Protein AF-0000000084537407 (afdb_homodimer)

Organism: NCBI:txid1434108

Foldseek 3Di:
DFLLLQLLVLCVLLVAAEEEEAEDDFCVLNVVSCVPHNRHYQYFPFQCLRLLLQLLVQLVPLFAREYEYEAQPRLVRNQLSQLLSAQLLGQYEYEYEDEDPVCVVVDCVSDDPSQVVCDVRWPHGDEDPASLCSQVVVQVSRCQCNPFRHHYYYYYYYSVSRRDDDPHHHDHHDDDAKDFWDLVLLLVVLVVVQPWQAEEEEEELQLLDDLSLVLVLVLCVFAVHAYEYQLNRAASHFPPRLRYLAYDADQFFDLCLLSLQPTQEYEYERDDCLRPNLCSRQVVVRHAYEYEGQDDDDDDPRDDHPGYTHIDRSNSSNSSSVNHHGHDHDVSSSVSSVVLVCVLPDDADQDVLGALSLVLVLVLVQFDQQAAEFEAAAPSSVVCSRRRGHNHRRRYHARSRSRDAQSQVSSQQSVCVVPVPGAYEREHEQVSCVVRVSCLLSCQVVLRAHEYEYAYPQWRVRVQLVCVVVVHDDPDTGHDGDQVQVVQVVSVEGEEEDDSPDDVSVVVNVSVVVSHHYYYYRYYDHVCVCVVVPPVSVPDDSDD/DFLLLQLLVLCVLLVAAEEEEAEDDFCVLNVVSCVPHNRHYQYFPFQCLRLLLQLLVQLVPLFAREYEYEAQPRLVRNQLSQLLSAQLLGQYEYEYEDEDPVCVVVDCVSDDPSQVVCDVRWPHGDEDPASLCSQVVVQVSRCQCNPDRHHYYYYYYYSVSRRDDDPHHHDHHDDDDKDFWDLVLLLVVLVVVQPWQAEEEEEELQQLDDLSLVLVLVLCVFAVHAYEYQLNRAASHFPPRLRYLAYDADLFFDLCLLSLQPTQEYEYERDDCLRPNLCSRQVVVRHAYEYEHQDDDDDDPRDDHPGYTHIDRSNSSNSSSVNHHGHDHDVSSSVSSVVLCCVLPDDADQDVLGALSLVLVLVLVQFDQQAAEFEAAAPSSVVCSRRRGHNHRRRYHARSRSRDQQSQVSSQQSVCVVPVPGAYEREHEQVSCVVRVSCLLSCQVVLRAHEYEYAYPQWRVRVQLVCVVVVHDDPDTGHDGDQVQVVQVVSVEGEEEDDSPDDPSVVVNVSVVVSHHYYYYRYYDHVCVCVVVPPVSVPDDSPD

pLDDT: mean 93.14, std 7.78, range [38.03, 98.94]

Radius of gyration: 30.52 Å; Cα contacts (8 Å, |Δi|>4): 2651; chains: 2; bounding box: 68×96×78 Å

Solvent-accessible surface area (backbone atoms only — not comparable to full-atom values): 53302 Å² total; per-residue (Å²): 86,45,23,18,46,50,46,49,51,29,41,49,59,71,62,47,54,53,36,22,16,37,81,32,77,35,30,45,54,43,48,57,35,43,69,80,41,88,43,42,75,46,63,42,65,41,33,36,47,12,21,27,23,14,20,39,42,3,59,74,68,64,42,62,14,28,19,34,24,11,36,36,44,37,41,39,36,25,43,44,20,39,36,36,15,28,60,67,41,10,8,21,39,37,36,24,17,23,70,34,74,81,40,58,77,64,35,52,48,30,64,57,55,57,48,62,30,40,38,68,42,29,81,42,44,46,70,55,88,48,53,66,45,44,40,58,54,50,53,50,42,54,52,52,13,52,41,73,72,20,14,16,25,39,40,32,46,21,35,58,41,29,67,30,74,31,87,61,65,74,59,79,75,74,88,81,79,76,50,71,41,53,67,67,42,39,51,51,48,28,51,52,57,72,68,38,84,32,51,34,32,39,34,15,47,70,35,43,37,71,66,33,20,57,31,48,49,51,33,30,70,50,35,43,41,35,34,32,17,31,54,51,9,38,9,26,56,31,47,84,41,91,43,39,48,49,41,44,67,60,93,57,69,51,74,54,46,51,33,54,66,63,30,46,25,38,36,32,31,20,65,51,49,32,58,54,41,40,54,79,75,24,68,81,68,69,56,43,29,36,37,36,18,64,48,82,79,75,85,41,97,44,43,69,55,79,39,65,37,44,15,32,54,37,58,41,41,46,54,32,45,72,60,46,90,62,64,48,84,49,66,64,51,54,52,36,32,55,54,48,50,54,61,55,68,46,84,53,69,89,51,72,50,33,32,65,64,40,52,39,53,30,50,54,73,64,46,58,63,77,24,31,39,20,37,20,36,48,57,65,43,56,51,38,49,64,49,46,83,36,55,28,50,73,21,50,44,50,56,56,21,39,48,42,60,28,41,10,59,36,28,23,48,39,51,30,65,78,37,72,88,45,59,36,39,14,38,21,30,50,59,20,40,51,56,46,49,54,42,55,44,41,29,55,74,68,67,43,52,38,36,35,40,30,44,34,66,56,38,49,59,47,46,52,52,51,36,48,73,70,71,45,76,93,70,82,45,72,52,79,72,51,42,55,33,48,36,26,41,18,55,72,29,45,41,38,70,63,52,80,88,57,53,66,38,59,51,50,52,53,46,61,70,63,64,36,38,28,34,36,39,33,53,44,38,66,76,56,49,56,51,46,70,52,48,51,38,65,65,63,70,76,84,124,85,46,23,19,47,50,48,48,52,31,41,49,59,71,62,48,55,55,37,23,16,35,82,32,77,34,32,45,54,44,48,57,35,42,69,79,42,88,44,42,76,46,63,41,65,41,33,37,48,12,21,27,22,13,20,41,42,3,59,76,68,64,43,62,13,29,19,37,23,10,35,38,44,37,41,38,37,25,44,42,20,39,36,35,16,28,60,66,41,10,9,19,38,39,36,25,18,24,68,34,72,83,40,58,78,64,35,51,46,29,63,57,56,57,49,63,30,38,38,69,44,29,81,42,44,44,71,56,86,47,55,65,44,43,38,58,52,51,53,50,41,54,51,52,12,52,38,74,74,21,13,16,24,40,40,33,45,22,34,58,40,29,66,31,76,31,87,60,64,74,59,79,76,74,89,80,78,76,49,71,42,53,67,66,42,40,52,50,48,27,53,51,56,71,68,38,83,33,50,35,32,39,34,15,48,70,35,42,37,71,66,31,20,57,33,48,50,51,31,31,70,52,35,44,43,35,33,31,16,31,53,51,9,38,10,25,58,30,46,84,43,90,44,40,48,49,41,45,66,62,98,54,67,50,74,53,45,53,33,54,66,64,30,46,25,38,38,32,30,20,67,50,50,34,57,52,40,41,54,80,73,23,69,79,67,69,55,46,31,37,36,35,18,68,48,82,81,74,86,42,97,44,44,68,55,78,41,65,36,46,16,31,55,36,59,41,42,46,54,33,43,72,60,46,87,61,63,47,85,48,65,66,51,55,52,36,31,54,54,46,49,53,62,55,68,47,83,52,70,90,51,72,51,33,32,64,63,39,51,40,50,30,51,54,72,66,47,58,62,75,22,31,40,20,37,20,35,49,57,64,44,55,51,40,47,64,50,45,82,34,55,28,50,74,20,52,44,50,56,55,21,40,47,42,61,28,41,9,58,36,28,23,50,39,51,31,64,78,37,72,88,43,60,35,39,14,37,22,30,51,60,20,41,51,55,47,49,55,43,56,44,42,31,56,72,68,70,42,52,39,36,34,40,29,44,34,65,55,37,48,58,46,46,52,52,52,36,50,75,69,69,45,76,94,67,84,44,71,52,80,72,51,42,55,32,49,37,28,41,18,54,74,30,44,40,38,69,65,51,79,87,56,54,68,38,59,52,50,52,53,48,61,71,65,65,37,39,27,34,33,39,32,53,43,36,66,75,56,47,57,50,46,69,53,48,50,37,66,65,62,71,76,85,123

Secondary structure (DSSP, 8-state):
-BHHHHHHHHHHHTT--EEEEE--GGGHHHHHHHHTSSSEEEE-SSHHHHHHHHHHHHHHHSSPEEEEE-STHHHHHTHHHHHHHHHHT--EEEEEEE--TTTTTT--TT---HHHHHGGGSSEEEE---GGGHHHHHHHHHHHHHSSS--EEEEEEEHHHHHSB----PPPPPP-PPPPPPHHHHHHHHHHHHH-SSEEEEE-GGG-SHHHHHHHHHHHHHH--EEEE-STTTTSS-TTSTTEEEE---SS--THHHHHHH-SEEEEES--TTTS-GGGT-TTS--EEEEEESSPPPPBTTB--SEEEES-HHHHHHHHHHH-------HHHHHHHHHHHHHHTSPPPP-SSPPHHHHHHHHHHHS-TT-EEEE-SSHHHHHHHHH----STTSEE---SS--TT-HHHHHHHHHHH-TTS-EEEEEEHHHHHHTTTHHHHHHHTT---EEEEEE-SB-HHHHHHHHHTT----S-B-----HHHHHHHTT-EEEE--TT--HHHHHHHHHHTTS-EEEEEE--THHHIIIIIIIGGG-----/-BHHHHHHHHHHHTT--EEEEE--GGGHHHHHHHHTSSSEEEE-SSHHHHHHHHHHHHHHHSSPEEEEE-STHHHHHTHHHHHHHHHHT--EEEEEEE--TTTTTT--TT---HHHHHGGGSSEEEE---GGGHHHHHHHHHHHHHSSS--EEEEEEEHHHHHSB----PPPPPP-PPPPPPHHHHHHHHHHHHH-SSEEEEE-GGG-SHHHHHHHHHHHHHH--EEEE-STTTTSS-TTSTTEEEE---SS--TTHHHHHH-SEEEEES--TTTS-GGGT-TTS--EEEEEESSPPPPBTTB--SEEEES-HHHHHHHHHHH--S----HHHHHHHHHHHHHHTSPPPP-SSPPHHHHHHHHHHHS-TT-EEEE-SSHHHHHHHHH----STTSEE--SSS--TT-HHHHHHHHHHH-TTS-EEEEEEHHHHHHTTTHHHHHHHTT---EEEEEE-SB-HHHHHHHHHTTPPP-S-B-----HHHHHHHTT-EEEE--TT--HHHHHHHHHHTTS-EEEEEE--THHHIIIIIIIGGG-----

Structure (mmCIF, N/CA/C/O backbone):
data_AF-0000000084537407-model_v1
#
loop_
_entity.id
_entity.type
_entity.pdbx_description
1 polymer 'Acetolactate synthase'
#
loop_
_atom_site.group_PDB
_atom_site.id
_atom_site.type_symbol
_atom_site.label_atom_id
_atom_site.label_alt_id
_atom_site.label_comp_id
_atom_site.label_asym_id
_atom_site.label_entity_id
_atom_site.label_seq_id
_atom_site.pdbx_PDB_ins_code
_atom_site.Cartn_x
_atom_site.Cartn_y
_atom_site.Cartn_z
_atom_site.occupancy
_atom_site.B_iso_or_equiv
_atom_site.auth_seq_id
_atom_site.auth_comp_id
_atom_site.auth_asym_id
_atom_site.auth_atom_id
_atom_site.pdbx_PDB_model_num
ATOM 1 N N . MET A 1 1 ? 32.625 5.219 -15.898 1 92.88 1 MET A N 1
ATOM 2 C CA . MET A 1 1 ? 32.031 4.945 -14.594 1 92.88 1 MET A CA 1
ATOM 3 C C . MET A 1 1 ? 30.688 4.238 -14.742 1 92.88 1 MET A C 1
ATOM 5 O O . MET A 1 1 ? 30 4.414 -15.75 1 92.88 1 MET A O 1
ATOM 9 N N . LYS A 1 2 ? 30.438 3.348 -13.867 1 95.44 2 LYS A N 1
ATOM 10 C CA . LYS A 1 2 ? 29.141 2.67 -13.891 1 95.44 2 LYS A CA 1
ATOM 11 C C . LYS A 1 2 ? 28 3.658 -13.672 1 95.44 2 LYS A C 1
ATOM 13 O O . LYS A 1 2 ? 28.094 4.559 -12.844 1 95.44 2 LYS A O 1
ATOM 18 N N . ALA A 1 3 ? 26.859 3.508 -14.445 1 97.38 3 ALA A N 1
ATOM 19 C CA . ALA A 1 3 ? 25.734 4.438 -14.422 1 97.38 3 ALA A CA 1
ATOM 20 C C . ALA A 1 3 ? 25.156 4.555 -13.016 1 97.38 3 ALA A C 1
ATOM 22 O O . ALA A 1 3 ? 24.781 5.645 -12.57 1 97.38 3 ALA A O 1
ATOM 23 N N . SER A 1 4 ? 25.016 3.471 -12.359 1 97.75 4 SER A N 1
ATOM 24 C CA . SER A 1 4 ? 24.469 3.512 -11.008 1 97.75 4 SER A CA 1
ATOM 25 C C . SER A 1 4 ? 25.391 4.262 -10.062 1 97.75 4 SER A C 1
ATOM 27 O O . SER A 1 4 ? 24.938 4.922 -9.125 1 97.75 4 SER A O 1
ATOM 29 N N . ASP A 1 5 ? 26.719 4.125 -10.211 1 98 5 ASP A N 1
ATOM 30 C CA . ASP A 1 5 ? 27.656 4.914 -9.438 1 98 5 ASP A CA 1
ATOM 31 C C . ASP A 1 5 ? 27.469 6.41 -9.672 1 98 5 ASP A C 1
ATOM 33 O O . ASP A 1 5 ? 27.516 7.207 -8.734 1 98 5 ASP A O 1
ATOM 37 N N . LEU A 1 6 ? 27.328 6.746 -10.953 1 97.94 6 LEU A N 1
ATOM 38 C CA . LEU A 1 6 ? 27.047 8.133 -11.305 1 97.94 6 LEU A CA 1
ATOM 39 C C . LEU A 1 6 ? 25.766 8.617 -10.648 1 97.94 6 LEU A C 1
ATOM 41 O O . LEU A 1 6 ? 25.688 9.75 -10.156 1 97.94 6 LEU A O 1
ATOM 45 N N . PHE A 1 7 ? 24.719 7.789 -10.695 1 98.5 7 PHE A N 1
ATOM 46 C CA . PHE A 1 7 ? 23.422 8.086 -10.078 1 98.5 7 PHE A CA 1
ATOM 47 C C . PHE A 1 7 ? 23.594 8.445 -8.609 1 98.5 7 PHE A C 1
ATOM 49 O O . PHE A 1 7 ? 23.109 9.484 -8.156 1 98.5 7 PHE A O 1
ATOM 56 N N . VAL A 1 8 ? 24.312 7.645 -7.859 1 98.44 8 VAL A N 1
ATOM 57 C CA . VAL A 1 8 ? 24.516 7.828 -6.426 1 98.44 8 VAL A CA 1
ATOM 58 C C . VAL A 1 8 ? 25.391 9.055 -6.18 1 98.44 8 VAL A C 1
ATOM 60 O O . VAL A 1 8 ? 25.141 9.828 -5.258 1 98.44 8 VAL A O 1
ATOM 63 N N . ALA A 1 9 ? 26.406 9.18 -6.996 1 98 9 ALA A N 1
ATOM 64 C CA . ALA A 1 9 ? 27.281 10.352 -6.871 1 98 9 ALA A CA 1
ATOM 65 C C . ALA A 1 9 ? 26.484 11.641 -7.047 1 98 9 ALA A C 1
ATOM 67 O O . ALA A 1 9 ? 26.734 12.633 -6.355 1 98 9 ALA A O 1
ATOM 68 N N . GLN A 1 10 ? 25.562 11.641 -8.008 1 97.81 10 GLN A N 1
ATOM 69 C CA . GLN A 1 10 ? 24.734 12.82 -8.219 1 97.81 10 GLN A CA 1
ATOM 70 C C . GLN A 1 10 ? 23.812 13.055 -7.023 1 97.81 10 GLN A C 1
ATOM 72 O O . GLN A 1 10 ? 23.547 14.203 -6.66 1 97.81 10 GLN A O 1
ATOM 77 N N . LEU A 1 11 ? 23.234 11.984 -6.449 1 98.38 11 LEU A N 1
ATOM 78 C CA . LEU A 1 11 ? 22.422 12.125 -5.242 1 98.38 11 LEU A CA 1
ATOM 79 C C . LEU A 1 11 ? 23.25 12.742 -4.113 1 98.38 11 LEU A C 1
ATOM 81 O O . LEU A 1 11 ? 22.75 13.578 -3.359 1 98.38 11 LEU A O 1
ATOM 85 N N . GLU A 1 12 ? 24.5 12.289 -3.973 1 97.94 12 GLU A N 1
ATOM 86 C CA . GLU A 1 12 ? 25.391 12.867 -2.975 1 97.94 12 GLU A CA 1
ATOM 87 C C . GLU A 1 12 ? 25.578 14.367 -3.191 1 97.94 12 GLU A C 1
ATOM 89 O O . GLU A 1 12 ? 25.562 15.141 -2.234 1 97.94 12 GLU A O 1
ATOM 94 N N . GLU A 1 13 ? 25.781 14.68 -4.449 1 96.19 13 GLU A N 1
ATOM 95 C CA . GLU A 1 13 ? 25.953 16.078 -4.797 1 96.19 13 GLU A CA 1
ATOM 96 C C . GLU A 1 13 ? 24.719 16.891 -4.402 1 96.19 13 GLU A C 1
ATOM 98 O O . GLU A 1 13 ? 24.844 18.047 -3.99 1 96.19 13 GLU A O 1
ATOM 103 N N . GLU A 1 14 ? 23.562 16.281 -4.508 1 96.25 14 GLU A N 1
ATOM 104 C CA . GLU A 1 14 ? 22.312 16.953 -4.156 1 96.25 14 GLU A CA 1
ATOM 105 C C . GLU A 1 14 ? 22.141 17.047 -2.645 1 96.25 14 GLU A C 1
ATOM 107 O O . GLU A 1 14 ? 21.219 17.703 -2.158 1 96.25 14 GLU A O 1
ATOM 112 N N . GLY A 1 15 ? 22.984 16.406 -1.865 1 96.06 15 GLY A N 1
ATOM 113 C CA . GLY A 1 15 ? 22.969 16.5 -0.415 1 96.06 15 GLY A CA 1
ATOM 114 C C . GLY A 1 15 ? 22.109 15.438 0.246 1 96.06 15 GLY A C 1
ATOM 115 O O . GLY A 1 15 ? 21.688 15.602 1.391 1 96.06 15 GLY A O 1
ATOM 116 N N . VAL A 1 16 ? 21.859 14.336 -0.453 1 98.12 16 VAL A N 1
ATOM 117 C CA . VAL A 1 16 ? 21.031 13.266 0.1 1 98.12 16 VAL A CA 1
ATOM 118 C C . VAL A 1 16 ? 21.781 12.578 1.242 1 98.12 16 VAL A C 1
ATOM 120 O O . VAL A 1 16 ? 22.922 12.148 1.076 1 98.12 16 VAL A O 1
ATOM 123 N N . GLU A 1 17 ? 21.125 12.5 2.373 1 98 17 GLU A N 1
ATOM 124 C CA . GLU A 1 17 ? 21.719 11.875 3.555 1 98 17 GLU A CA 1
ATOM 125 C C . GLU A 1 17 ? 21.172 10.477 3.783 1 98 17 GLU A C 1
ATOM 127 O O . GLU A 1 17 ? 21.891 9.57 4.188 1 98 17 GLU A O 1
ATOM 132 N N . TYR A 1 18 ? 19.922 10.344 3.555 1 98.38 18 TYR A N 1
ATOM 133 C CA . TYR A 1 18 ? 19.219 9.086 3.793 1 98.38 18 TYR A CA 1
ATOM 134 C C . TYR A 1 18 ? 18.453 8.641 2.553 1 98.38 18 TYR A C 1
ATOM 136 O O . TYR A 1 18 ? 17.922 9.477 1.811 1 98.38 18 TYR A O 1
ATOM 144 N N . ILE A 1 19 ? 18.422 7.441 2.318 1 98.5 19 ILE A N 1
ATOM 145 C CA . ILE A 1 19 ? 17.484 6.816 1.393 1 98.5 19 ILE A CA 1
ATOM 146 C C . ILE A 1 19 ? 16.672 5.746 2.121 1 98.5 19 ILE A C 1
ATOM 148 O O . ILE A 1 19 ? 17.234 4.895 2.814 1 98.5 19 ILE A O 1
ATOM 152 N N . PHE A 1 20 ? 15.352 5.875 2.041 1 98.69 20 PHE A N 1
ATOM 153 C CA . PHE A 1 20 ? 14.445 4.922 2.676 1 98.69 20 PHE A CA 1
ATOM 154 C C . PHE A 1 20 ? 13.883 3.945 1.65 1 98.69 20 PHE A C 1
ATOM 156 O O . PHE A 1 20 ? 13.461 4.352 0.568 1 98.69 20 PHE A O 1
ATOM 163 N N . GLY A 1 21 ? 13.891 2.684 1.916 1 97.19 21 GLY A N 1
ATOM 164 C CA . GLY A 1 21 ? 13.242 1.814 0.948 1 97.19 21 GLY A CA 1
ATOM 165 C C . GLY A 1 21 ? 13.531 0.344 1.174 1 97.19 21 GLY A C 1
ATOM 166 O O . GLY A 1 21 ? 14.016 -0.042 2.242 1 97.19 21 GLY A O 1
ATOM 167 N N . LEU A 1 22 ? 13.078 -0.469 0.264 1 94.75 22 LEU A N 1
ATOM 168 C CA . LEU A 1 22 ? 13.273 -1.914 0.219 1 94.75 22 LEU A CA 1
ATOM 169 C C . LEU A 1 22 ? 13.922 -2.334 -1.098 1 94.75 22 LEU A C 1
ATOM 171 O O . LEU A 1 22 ? 13.352 -2.117 -2.17 1 94.75 22 LEU A O 1
ATOM 175 N N . PRO A 1 23 ? 15.117 -2.922 -1.009 1 93.5 23 PRO A N 1
ATOM 176 C CA . PRO A 1 23 ? 15.789 -3.344 -2.238 1 93.5 23 PRO A CA 1
ATOM 177 C C . PRO A 1 23 ? 15.133 -4.555 -2.889 1 93.5 23 PRO A C 1
ATOM 179 O O . PRO A 1 23 ? 14.469 -5.344 -2.209 1 93.5 23 PRO A O 1
ATOM 182 N N . GLY A 1 24 ? 15.219 -4.672 -4.121 1 91.94 24 GLY A N 1
ATOM 183 C CA . GLY A 1 24 ? 14.797 -5.82 -4.91 1 91.94 24 GLY A CA 1
ATOM 184 C C . GLY A 1 24 ? 15.75 -6.152 -6.039 1 91.94 24 GLY A C 1
ATOM 185 O O . GLY A 1 24 ? 16.812 -5.543 -6.156 1 91.94 24 GLY A O 1
ATOM 186 N N . GLU A 1 25 ? 15.398 -7.047 -6.875 1 87.12 25 GLU A N 1
ATOM 187 C CA . GLU A 1 25 ? 16.281 -7.594 -7.906 1 87.12 25 GLU A CA 1
ATOM 188 C C . GLU A 1 25 ? 16.672 -6.523 -8.914 1 87.12 25 GLU A C 1
ATOM 190 O O . GLU A 1 25 ? 17.828 -6.465 -9.344 1 87.12 25 GLU A O 1
ATOM 195 N N . GLU A 1 26 ? 15.82 -5.691 -9.203 1 89.19 26 GLU A N 1
ATOM 196 C CA . GLU A 1 26 ? 16.047 -4.785 -10.328 1 89.19 26 GLU A CA 1
ATOM 197 C C . GLU A 1 26 ? 16.766 -3.516 -9.883 1 89.19 26 GLU A C 1
ATOM 199 O O . GLU A 1 26 ? 17.016 -2.619 -10.688 1 89.19 26 GLU A O 1
ATOM 204 N N . ASN A 1 27 ? 17.094 -3.424 -8.656 1 93.38 27 ASN A N 1
ATOM 205 C CA . ASN A 1 27 ? 17.844 -2.248 -8.227 1 93.38 27 ASN A CA 1
ATOM 206 C C . ASN A 1 27 ? 19.141 -2.637 -7.52 1 93.38 27 ASN A C 1
ATOM 208 O O . ASN A 1 27 ? 19.656 -1.876 -6.699 1 93.38 27 ASN A O 1
ATOM 212 N N . LEU A 1 28 ? 19.656 -3.785 -7.812 1 94.12 28 LEU A N 1
ATOM 213 C CA . LEU A 1 28 ? 20.844 -4.301 -7.133 1 94.12 28 LEU A CA 1
ATOM 214 C C . LEU A 1 28 ? 22.078 -3.48 -7.488 1 94.12 28 LEU A C 1
ATOM 216 O O . LEU A 1 28 ? 22.969 -3.287 -6.652 1 94.12 28 LEU A O 1
ATOM 220 N N . ASP A 1 29 ? 22.203 -3.053 -8.773 1 95.06 29 ASP A N 1
ATOM 221 C CA . ASP A 1 29 ? 23.312 -2.193 -9.141 1 95.06 29 ASP A CA 1
ATOM 222 C C . ASP A 1 29 ? 23.312 -0.902 -8.328 1 95.06 29 ASP A C 1
ATOM 224 O O . ASP A 1 29 ? 24.359 -0.437 -7.883 1 95.06 29 ASP A O 1
ATOM 228 N N . LEU A 1 30 ? 22.109 -0.362 -8.234 1 96 30 LEU A N 1
ATOM 229 C CA . LEU A 1 30 ? 21.984 0.843 -7.422 1 96 30 LEU A CA 1
ATOM 230 C C . LEU A 1 30 ? 22.359 0.562 -5.969 1 96 30 LEU A C 1
ATOM 232 O O . LEU A 1 30 ? 23.031 1.368 -5.324 1 96 30 LEU A O 1
ATOM 236 N N . LEU A 1 31 ? 21.922 -0.555 -5.461 1 95.5 31 LEU A N 1
ATOM 237 C CA . LEU A 1 31 ? 22.219 -0.958 -4.09 1 95.5 31 LEU A CA 1
ATOM 238 C C . LEU A 1 31 ? 23.719 -1.104 -3.883 1 95.5 31 LEU A C 1
ATOM 240 O O . LEU A 1 31 ? 24.25 -0.681 -2.854 1 95.5 31 LEU A O 1
ATOM 244 N N . GLU A 1 32 ? 24.359 -1.723 -4.809 1 95.81 32 GLU A N 1
ATOM 245 C CA . GLU A 1 32 ? 25.812 -1.883 -4.734 1 95.81 32 GLU A CA 1
ATOM 246 C C . GLU A 1 32 ? 26.516 -0.529 -4.707 1 95.81 32 GLU A C 1
ATOM 248 O O . GLU A 1 32 ? 27.469 -0.337 -3.955 1 95.81 32 GLU A O 1
ATOM 253 N N . SER A 1 33 ? 26 0.367 -5.57 1 97.06 33 SER A N 1
ATOM 254 C CA . SER A 1 33 ? 26.578 1.706 -5.594 1 97.06 33 SER A CA 1
ATOM 255 C C . SER A 1 33 ? 26.359 2.426 -4.266 1 97.06 33 SER A C 1
ATOM 257 O O . SER A 1 33 ? 27.203 3.217 -3.84 1 97.06 33 SER A O 1
ATOM 259 N N . LEU A 1 34 ? 25.25 2.18 -3.58 1 97 34 LEU A N 1
ATOM 260 C CA . LEU A 1 34 ? 24.938 2.793 -2.297 1 97 34 LEU A CA 1
ATOM 261 C C . LEU A 1 34 ? 25.844 2.244 -1.195 1 97 34 LEU A C 1
ATOM 263 O O . LEU A 1 34 ? 26.125 2.941 -0.222 1 97 34 LEU A O 1
ATOM 267 N N . ARG A 1 35 ? 26.281 0.972 -1.334 1 95.94 35 ARG A N 1
ATOM 268 C CA . ARG A 1 35 ? 27.078 0.295 -0.311 1 95.94 35 ARG A CA 1
ATOM 269 C C . ARG A 1 35 ? 28.328 1.095 0.031 1 95.94 35 ARG A C 1
ATOM 271 O O . ARG A 1 35 ? 28.75 1.144 1.191 1 95.94 35 ARG A O 1
ATOM 278 N N . THR A 1 36 ? 28.922 1.752 -0.9 1 94.94 36 THR A N 1
ATOM 279 C CA . THR A 1 36 ? 30.172 2.471 -0.689 1 94.94 36 THR A CA 1
ATOM 280 C C . THR A 1 36 ? 29.922 3.975 -0.621 1 94.94 36 THR A C 1
ATOM 282 O O . THR A 1 36 ? 30.859 4.766 -0.659 1 94.94 36 THR A O 1
ATOM 285 N N . SER A 1 37 ? 28.703 4.32 -0.617 1 97.06 37 SER A N 1
ATOM 286 C CA . SER A 1 37 ? 28.312 5.727 -0.567 1 97.06 37 SER A CA 1
ATOM 287 C C . SER A 1 37 ? 28.188 6.215 0.872 1 97.06 37 SER A C 1
ATOM 289 O O . SER A 1 37 ? 28.078 5.414 1.8 1 97.06 37 SER A O 1
ATOM 291 N N . ARG A 1 38 ? 28.266 7.562 1.065 1 97.19 38 ARG A N 1
ATOM 292 C CA . ARG A 1 38 ? 28.047 8.164 2.375 1 97.19 38 ARG A CA 1
ATOM 293 C C . ARG A 1 38 ? 26.547 8.242 2.693 1 97.19 38 ARG A C 1
ATOM 295 O O . ARG A 1 38 ? 26.172 8.539 3.828 1 97.19 38 ARG A O 1
ATOM 302 N N . ILE A 1 39 ? 25.703 8.047 1.688 1 98.06 39 ILE A N 1
ATOM 303 C CA . ILE A 1 39 ? 24.266 8.039 1.896 1 98.06 39 ILE A CA 1
ATOM 304 C C . ILE A 1 39 ? 23.875 6.836 2.752 1 98.06 39 ILE A C 1
ATOM 306 O O . ILE A 1 39 ? 24.281 5.707 2.473 1 98.06 39 ILE A O 1
ATOM 310 N N . LYS A 1 40 ? 23.141 7.062 3.811 1 97.94 40 LYS A N 1
ATOM 311 C CA . LYS A 1 40 ? 22.688 5.992 4.695 1 97.94 40 LYS A CA 1
ATOM 312 C C . LYS A 1 40 ? 21.406 5.355 4.176 1 97.94 40 LYS A C 1
ATOM 314 O O . LYS A 1 40 ? 20.422 6.055 3.9 1 97.94 40 LYS A O 1
ATOM 319 N N . LEU A 1 41 ? 21.438 4.098 4.008 1 97.25 41 LEU A N 1
ATOM 320 C CA . LEU A 1 41 ? 20.25 3.352 3.594 1 97.25 41 LEU A CA 1
ATOM 321 C C . LEU A 1 41 ? 19.453 2.877 4.805 1 97.25 41 LEU A C 1
ATOM 323 O O . LEU A 1 41 ? 20 2.223 5.695 1 97.25 41 LEU A O 1
ATOM 327 N N . ILE A 1 42 ? 18.234 3.227 4.93 1 98 42 ILE A N 1
ATOM 328 C CA . ILE A 1 42 ? 17.312 2.715 5.93 1 98 42 ILE A CA 1
ATOM 329 C C . ILE A 1 42 ? 16.328 1.74 5.273 1 98 42 ILE A C 1
ATOM 331 O O . ILE A 1 42 ? 15.406 2.158 4.578 1 98 42 ILE A O 1
ATOM 335 N N . VAL A 1 43 ? 16.516 0.508 5.504 1 97.31 43 VAL A N 1
ATOM 336 C CA . VAL A 1 43 ? 15.656 -0.522 4.934 1 97.31 43 VAL A CA 1
ATOM 337 C C . VAL A 1 43 ? 14.383 -0.654 5.77 1 97.31 43 VAL A C 1
ATOM 339 O O . VAL A 1 43 ? 14.445 -0.926 6.969 1 97.31 43 VAL A O 1
ATOM 342 N N . THR A 1 44 ? 13.273 -0.39 5.164 1 97.75 44 THR A N 1
ATOM 343 C CA . THR A 1 44 ? 11.984 -0.518 5.836 1 97.75 44 THR A CA 1
ATOM 344 C C . THR A 1 44 ? 11.391 -1.906 5.613 1 97.75 44 THR A C 1
ATOM 346 O O . THR A 1 44 ? 11.945 -2.707 4.855 1 97.75 44 THR A O 1
ATOM 349 N N . ARG A 1 45 ? 10.305 -2.223 6.301 1 97.69 45 ARG A N 1
ATOM 350 C CA . ARG A 1 45 ? 9.617 -3.502 6.148 1 97.69 45 ARG A CA 1
ATOM 351 C C . ARG A 1 45 ? 8.562 -3.43 5.047 1 97.69 45 ARG A C 1
ATOM 353 O O . ARG A 1 45 ? 8.125 -4.461 4.535 1 97.69 45 ARG A O 1
ATOM 360 N N . HIS A 1 46 ? 8.18 -2.252 4.672 1 98.06 46 HIS A N 1
ATOM 361 C CA . HIS A 1 46 ? 7.223 -1.995 3.596 1 98.06 46 HIS A CA 1
ATOM 362 C C . HIS A 1 46 ? 7.543 -0.689 2.875 1 98.06 46 HIS A C 1
ATOM 364 O O . HIS A 1 46 ? 7.914 0.301 3.512 1 98.06 46 HIS A O 1
ATOM 370 N N . GLU A 1 47 ? 7.406 -0.62 1.604 1 98.25 47 GLU A N 1
ATOM 371 C CA . GLU A 1 47 ? 7.742 0.559 0.81 1 98.25 47 GLU A CA 1
ATOM 372 C C . GLU A 1 47 ? 6.824 1.73 1.146 1 98.25 47 GLU A C 1
ATOM 374 O O . GLU A 1 47 ? 7.23 2.891 1.054 1 98.25 47 GLU A O 1
ATOM 379 N N . GLN A 1 48 ? 5.531 1.471 1.547 1 98.38 48 GLN A N 1
ATOM 380 C CA . GLN A 1 48 ? 4.637 2.543 1.967 1 98.38 48 GLN A CA 1
ATOM 381 C C . GLN A 1 48 ? 5.246 3.355 3.105 1 98.38 48 GLN A C 1
ATOM 383 O O . GLN A 1 48 ? 5.203 4.586 3.088 1 98.38 48 GLN A O 1
ATOM 388 N N . ALA A 1 49 ? 5.812 2.67 4.117 1 98.56 49 ALA A N 1
ATOM 389 C CA . ALA A 1 49 ? 6.473 3.338 5.234 1 98.56 49 ALA A CA 1
ATOM 390 C C . ALA A 1 49 ? 7.688 4.129 4.766 1 98.56 49 ALA A C 1
ATOM 392 O O . ALA A 1 49 ? 7.965 5.219 5.273 1 98.56 49 ALA A O 1
ATOM 393 N N . ALA A 1 50 ? 8.398 3.572 3.775 1 98.75 50 ALA A N 1
ATOM 394 C CA . ALA A 1 50 ? 9.562 4.262 3.219 1 98.75 50 ALA A CA 1
ATOM 395 C C . ALA A 1 50 ? 9.172 5.617 2.641 1 98.75 50 ALA A C 1
ATOM 397 O O . ALA A 1 50 ? 9.859 6.617 2.867 1 98.75 50 ALA A O 1
ATOM 398 N N . ALA A 1 51 ? 8.094 5.613 1.899 1 98.69 51 ALA A N 1
ATOM 399 C CA . ALA A 1 51 ? 7.633 6.852 1.282 1 98.69 51 ALA A CA 1
ATOM 400 C C . ALA A 1 51 ? 7.176 7.855 2.34 1 98.69 51 ALA A C 1
ATOM 402 O O . ALA A 1 51 ? 7.449 9.055 2.229 1 98.69 51 ALA A O 1
ATOM 403 N N . PHE A 1 52 ? 6.453 7.383 3.393 1 98.69 52 PHE A N 1
ATOM 404 C CA . PHE A 1 52 ? 6.039 8.266 4.48 1 98.69 52 PHE A CA 1
ATOM 405 C C . PHE A 1 52 ? 7.254 8.852 5.191 1 98.69 52 PHE A C 1
ATOM 407 O O . PHE A 1 52 ? 7.254 10.023 5.562 1 98.69 52 PHE A O 1
ATOM 414 N N . MET A 1 53 ? 8.258 8.023 5.414 1 98.88 53 MET A N 1
ATOM 415 C CA . MET A 1 53 ? 9.477 8.469 6.082 1 98.88 53 MET A CA 1
ATOM 416 C C . MET A 1 53 ? 10.203 9.516 5.246 1 98.88 53 MET A C 1
ATOM 418 O O . MET A 1 53 ? 10.648 10.539 5.773 1 98.88 53 MET A O 1
ATOM 422 N N . ALA A 1 54 ? 10.281 9.273 3.939 1 98.81 54 ALA A N 1
ATOM 423 C CA . ALA A 1 54 ? 10.906 10.234 3.033 1 98.81 54 ALA A CA 1
ATOM 424 C C . ALA A 1 54 ? 10.125 11.539 3.002 1 98.81 54 ALA A C 1
ATOM 426 O O . ALA A 1 54 ? 10.711 12.625 2.99 1 98.81 54 ALA A O 1
ATOM 427 N N . ALA A 1 55 ? 8.812 11.469 2.955 1 98.25 55 ALA A N 1
ATOM 428 C CA . ALA A 1 55 ? 7.969 12.664 2.971 1 98.25 55 ALA A CA 1
ATOM 429 C C . ALA A 1 55 ? 8.195 13.484 4.238 1 98.25 55 ALA A C 1
ATOM 431 O O . ALA A 1 55 ? 8.258 14.711 4.188 1 98.25 55 ALA A O 1
ATOM 432 N N . THR A 1 56 ? 8.289 12.773 5.363 1 98.31 56 THR A N 1
ATOM 433 C CA . THR A 1 56 ? 8.523 13.43 6.641 1 98.31 56 THR A CA 1
ATOM 434 C C . THR A 1 56 ? 9.883 14.125 6.652 1 98.31 56 THR A C 1
ATOM 436 O O . THR A 1 56 ? 10.016 15.242 7.156 1 98.31 56 THR A O 1
ATOM 439 N N . TYR A 1 57 ? 10.891 13.438 6.094 1 98.56 57 TYR A N 1
ATOM 440 C CA . TYR A 1 57 ? 12.203 14.062 5.93 1 98.56 57 TYR A CA 1
ATOM 441 C C . TYR A 1 57 ? 12.086 15.367 5.156 1 98.56 57 TYR A C 1
ATOM 443 O O . TYR A 1 57 ? 12.641 16.391 5.57 1 98.56 57 TYR A O 1
ATOM 451 N N . GLY A 1 58 ? 11.367 15.312 4.047 1 96.88 58 GLY A N 1
ATOM 452 C CA . GLY A 1 58 ? 11.164 16.5 3.234 1 96.88 58 GLY A CA 1
ATOM 453 C C . GLY A 1 58 ? 10.484 17.625 3.988 1 96.88 58 GLY A C 1
ATOM 454 O O . GLY A 1 58 ? 10.906 18.781 3.904 1 96.88 58 GLY A O 1
ATOM 455 N N . ARG A 1 59 ? 9.461 17.297 4.742 1 95.06 59 ARG A N 1
ATOM 456 C CA . ARG A 1 59 ? 8.703 18.281 5.512 1 95.06 59 ARG A CA 1
ATOM 457 C C . ARG A 1 59 ? 9.578 18.938 6.566 1 95.06 59 ARG A C 1
ATOM 459 O O . ARG A 1 59 ? 9.523 20.156 6.758 1 95.06 59 ARG A O 1
ATOM 466 N N . LEU A 1 60 ? 10.43 18.188 7.242 1 96.25 60 LEU A N 1
ATOM 467 C CA . LEU A 1 60 ? 11.172 18.672 8.398 1 96.25 60 LEU A CA 1
ATOM 468 C C . LEU A 1 60 ? 12.422 19.438 7.957 1 96.25 60 LEU A C 1
ATOM 470 O O . LEU A 1 60 ? 12.859 20.359 8.641 1 96.25 60 LEU A O 1
ATOM 474 N N . THR A 1 61 ? 12.969 19.094 6.738 1 94.75 61 THR A N 1
ATOM 475 C CA . THR A 1 61 ? 14.266 19.641 6.375 1 94.75 61 THR A CA 1
ATOM 476 C C . THR A 1 61 ? 14.117 20.656 5.234 1 94.75 61 THR A C 1
ATOM 478 O O . THR A 1 61 ? 15.008 21.469 5.004 1 94.75 61 THR A O 1
ATOM 481 N N . GLY A 1 62 ? 13.016 20.484 4.48 1 92 62 GLY A N 1
ATOM 482 C CA . GLY A 1 62 ? 12.852 21.297 3.291 1 92 62 GLY A CA 1
ATOM 483 C C . GLY A 1 62 ? 13.617 20.766 2.092 1 92 62 GLY A C 1
ATOM 484 O O . GLY A 1 62 ? 13.484 21.281 0.983 1 92 62 GLY A O 1
ATOM 485 N N . LYS A 1 63 ? 14.406 19.719 2.334 1 93.94 63 LYS A N 1
ATOM 486 C CA . LYS A 1 63 ? 15.125 19.031 1.268 1 93.94 63 LYS A CA 1
ATOM 487 C C . LYS A 1 63 ? 14.383 17.766 0.839 1 93.94 63 LYS A C 1
ATOM 489 O O . LYS A 1 63 ? 13.703 17.141 1.65 1 93.94 63 LYS A O 1
ATOM 494 N N . PRO A 1 64 ? 14.57 17.438 -0.431 1 97.31 64 PRO A N 1
ATOM 495 C CA . PRO A 1 64 ? 13.828 16.25 -0.884 1 97.31 64 PRO A CA 1
ATOM 496 C C . PRO A 1 64 ? 14.219 14.992 -0.119 1 97.31 64 PRO A C 1
ATOM 498 O O . PRO A 1 64 ? 15.398 14.641 -0.047 1 97.31 64 PRO A O 1
ATOM 501 N N . GLY A 1 65 ? 13.195 14.383 0.562 1 98.5 65 GLY A N 1
ATOM 502 C CA . GLY A 1 65 ? 13.414 13.008 0.993 1 98.5 65 GLY A CA 1
ATOM 503 C C . GLY A 1 65 ? 13.484 12.023 -0.161 1 98.5 65 GLY A C 1
ATOM 504 O O . GLY A 1 65 ? 12.898 12.25 -1.218 1 98.5 65 GLY A O 1
ATOM 505 N N . VAL A 1 66 ? 14.25 10.961 -0.022 1 98.88 66 VAL A N 1
ATOM 506 C CA . VAL A 1 66 ? 14.414 10 -1.105 1 98.88 66 VAL A CA 1
ATOM 507 C C . VAL A 1 66 ? 13.961 8.617 -0.643 1 98.88 66 VAL A C 1
ATOM 509 O O . VAL A 1 66 ? 14.367 8.148 0.422 1 98.88 66 VAL A O 1
ATOM 512 N N . CYS A 1 67 ? 13.031 8.016 -1.347 1 98.62 67 CYS A N 1
ATOM 513 C CA . CYS A 1 67 ? 12.664 6.617 -1.152 1 98.62 67 CYS A CA 1
ATOM 514 C C . CYS A 1 67 ? 12.867 5.816 -2.434 1 98.62 67 CYS A C 1
ATOM 516 O O . CYS A 1 67 ? 12.883 6.383 -3.527 1 98.62 67 CYS A O 1
ATOM 518 N N . PHE A 1 68 ? 13.117 4.543 -2.283 1 97.12 68 PHE A N 1
ATOM 519 C CA . PHE A 1 68 ? 13.312 3.742 -3.486 1 97.12 68 PHE A CA 1
ATOM 520 C C . PHE A 1 68 ? 12.719 2.35 -3.312 1 97.12 68 PHE A C 1
ATOM 522 O O . PHE A 1 68 ? 12.469 1.913 -2.188 1 97.12 68 PHE A O 1
ATOM 529 N N . SER A 1 69 ? 12.438 1.721 -4.344 1 96 69 SER A N 1
ATOM 530 C CA . SER A 1 69 ? 11.883 0.374 -4.422 1 96 69 SER A CA 1
ATOM 531 C C . SER A 1 69 ? 12.328 -0.337 -5.695 1 96 69 SER A C 1
ATOM 533 O O . SER A 1 69 ? 12.891 0.289 -6.598 1 96 69 SER A O 1
ATOM 535 N N . THR A 1 70 ? 12.125 -1.655 -5.664 1 92.69 70 THR A N 1
ATOM 536 C CA . THR A 1 70 ? 12.234 -2.396 -6.918 1 92.69 70 THR A CA 1
ATOM 537 C C . THR A 1 70 ? 11.086 -2.029 -7.859 1 92.69 70 THR A C 1
ATOM 539 O O . THR A 1 70 ? 10.422 -1.01 -7.668 1 92.69 70 THR A O 1
ATOM 542 N N . LEU A 1 71 ? 10.906 -2.83 -8.875 1 90.31 71 LEU A N 1
ATOM 543 C CA . LEU A 1 71 ? 9.859 -2.58 -9.859 1 90.31 71 LEU A CA 1
ATOM 544 C C . LEU A 1 71 ? 8.516 -3.107 -9.375 1 90.31 71 LEU A C 1
ATOM 546 O O . LEU A 1 71 ? 8.406 -3.586 -8.242 1 90.31 71 LEU A O 1
ATOM 550 N N . GLY A 1 72 ? 7.508 -2.936 -10.195 1 91.69 72 GLY A N 1
ATOM 551 C CA . GLY A 1 72 ? 6.215 -3.582 -10.031 1 91.69 72 GLY A CA 1
ATOM 552 C C . GLY A 1 72 ? 5.613 -3.369 -8.648 1 91.69 72 GLY A C 1
ATOM 553 O O . GLY A 1 72 ? 5.152 -2.273 -8.336 1 91.69 72 GLY A O 1
ATOM 554 N N . PRO A 1 73 ? 5.723 -4.516 -7.828 1 92.44 73 PRO A N 1
ATOM 555 C CA . PRO A 1 73 ? 5.062 -4.48 -6.52 1 92.44 73 PRO A CA 1
ATOM 556 C C . PRO A 1 73 ? 5.66 -3.43 -5.586 1 92.44 73 PRO A C 1
ATOM 558 O O . PRO A 1 73 ? 4.926 -2.742 -4.871 1 92.44 73 PRO A O 1
ATOM 561 N N . GLY A 1 74 ? 6.969 -3.326 -5.621 1 95.25 74 GLY A N 1
ATOM 562 C CA . GLY A 1 74 ? 7.594 -2.307 -4.789 1 95.25 74 GLY A CA 1
ATOM 563 C C . GLY A 1 74 ? 7.18 -0.896 -5.168 1 95.25 74 GLY A C 1
ATOM 564 O O . GLY A 1 74 ? 6.902 -0.07 -4.293 1 95.25 74 GLY A O 1
ATOM 565 N N . ALA A 1 75 ? 7.191 -0.614 -6.465 1 95.62 75 ALA A N 1
ATOM 566 C CA . ALA A 1 75 ? 6.824 0.712 -6.957 1 95.62 75 ALA A CA 1
ATOM 567 C C . ALA A 1 75 ? 5.375 1.041 -6.613 1 95.62 75 ALA A C 1
ATOM 569 O O . ALA A 1 75 ? 5.066 2.166 -6.211 1 95.62 75 ALA A O 1
ATOM 570 N N . THR A 1 76 ? 4.477 0.077 -6.785 1 96.38 76 THR A N 1
ATOM 571 C CA . THR A 1 76 ? 3.066 0.294 -6.48 1 96.38 76 THR A CA 1
ATOM 572 C C . THR A 1 76 ? 2.863 0.509 -4.98 1 96.38 76 THR A C 1
ATOM 574 O O . THR A 1 76 ? 1.95 1.229 -4.57 1 96.38 76 THR A O 1
ATOM 577 N N . ASN A 1 77 ? 3.715 -0.05 -4.145 1 97.62 77 ASN A N 1
ATOM 578 C CA . ASN A 1 77 ? 3.625 0.107 -2.697 1 97.62 77 ASN A CA 1
ATOM 579 C C . ASN A 1 77 ? 4.047 1.507 -2.258 1 97.62 77 ASN A C 1
ATOM 581 O O . ASN A 1 77 ? 3.742 1.929 -1.142 1 97.62 77 ASN A O 1
ATOM 585 N N . LEU A 1 78 ? 4.766 2.283 -3.117 1 97.69 78 LEU A N 1
ATOM 586 C CA . LEU A 1 78 ? 5.219 3.633 -2.797 1 97.69 78 LEU A CA 1
ATOM 587 C C . LEU A 1 78 ? 4.098 4.645 -2.996 1 97.69 78 LEU A C 1
ATOM 589 O O . LEU A 1 78 ? 4.168 5.766 -2.484 1 97.69 78 LEU A O 1
ATOM 593 N N . VAL A 1 79 ? 3.045 4.301 -3.658 1 97 79 VAL A N 1
ATOM 594 C CA . VAL A 1 79 ? 2.105 5.215 -4.301 1 97 79 VAL A CA 1
ATOM 595 C C . VAL A 1 79 ? 1.425 6.082 -3.244 1 97 79 VAL A C 1
ATOM 597 O O . VAL A 1 79 ? 1.318 7.301 -3.408 1 97 79 VAL A O 1
ATOM 600 N N . THR A 1 80 ? 0.945 5.492 -2.154 1 97.19 80 THR A N 1
ATOM 601 C CA . THR A 1 80 ? 0.207 6.242 -1.142 1 97.19 80 THR A CA 1
ATOM 602 C C . THR A 1 80 ? 1.093 7.309 -0.503 1 97.19 80 THR A C 1
ATOM 604 O O . THR A 1 80 ? 0.664 8.445 -0.317 1 97.19 80 THR A O 1
ATOM 607 N N . GLY A 1 81 ? 2.342 6.906 -0.137 1 97.5 81 GLY A N 1
ATOM 608 C CA . GLY A 1 81 ? 3.258 7.867 0.46 1 97.5 81 GLY A CA 1
ATOM 609 C C . GLY A 1 81 ? 3.668 8.977 -0.492 1 97.5 81 GLY A C 1
ATOM 610 O O . GLY A 1 81 ? 3.83 10.125 -0.081 1 97.5 81 GLY A O 1
ATOM 611 N N . VAL A 1 82 ? 3.818 8.648 -1.802 1 97.31 82 VAL A N 1
ATOM 612 C CA . VAL A 1 82 ? 4.172 9.641 -2.814 1 97.31 82 VAL A CA 1
ATOM 613 C C . VAL A 1 82 ? 3.029 10.633 -2.986 1 97.31 82 VAL A C 1
ATOM 615 O O . VAL A 1 82 ? 3.256 11.844 -3.043 1 97.31 82 VAL A O 1
ATOM 618 N N . ALA A 1 83 ? 1.806 10.125 -3.025 1 96 83 ALA A N 1
ATOM 619 C CA . ALA A 1 83 ? 0.632 10.984 -3.125 1 96 83 ALA A CA 1
ATOM 620 C C . ALA A 1 83 ? 0.528 11.914 -1.917 1 96 83 ALA A C 1
ATOM 622 O O . ALA A 1 83 ? 0.18 13.086 -2.057 1 96 83 ALA A O 1
ATOM 623 N N . GLN A 1 84 ? 0.797 11.375 -0.764 1 95.56 84 GLN A N 1
ATOM 624 C CA . G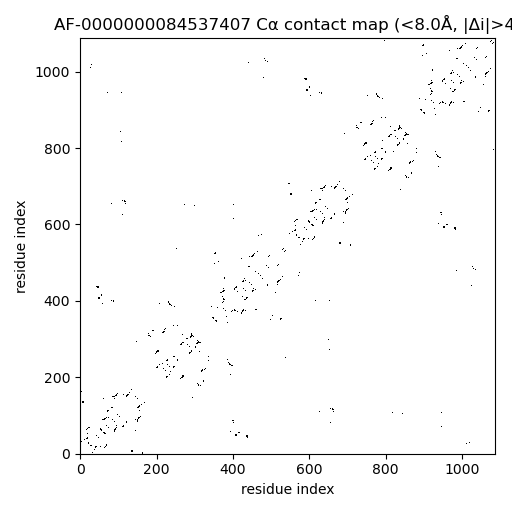LN A 1 84 ? 0.768 12.172 0.457 1 95.56 84 GLN A CA 1
ATOM 625 C C . GLN A 1 84 ? 1.786 13.305 0.396 1 95.56 84 GLN A C 1
ATOM 627 O O . GLN A 1 84 ? 1.463 14.453 0.711 1 95.56 84 GLN A O 1
ATOM 632 N N . ALA A 1 85 ? 3.014 12.969 -0.008 1 96.06 85 ALA A N 1
ATOM 633 C CA . ALA A 1 85 ? 4.07 13.977 -0.101 1 96.06 85 ALA A CA 1
ATOM 634 C C . ALA A 1 85 ? 3.67 15.102 -1.043 1 96.06 85 ALA A C 1
ATOM 636 O O . ALA A 1 85 ? 3.902 16.281 -0.746 1 96.06 85 ALA A O 1
ATOM 637 N N . GLN A 1 86 ? 3.055 14.758 -2.139 1 93.81 86 GLN A N 1
ATOM 638 C CA . GLN A 1 86 ? 2.619 15.734 -3.133 1 93.81 86 GLN A CA 1
ATOM 639 C C . GLN A 1 86 ? 1.565 16.672 -2.555 1 93.81 86 GLN A C 1
ATOM 641 O O . GLN A 1 86 ? 1.663 17.891 -2.707 1 93.81 86 GLN A O 1
ATOM 646 N N . LEU A 1 87 ? 0.632 16.141 -1.833 1 91.31 87 LEU A N 1
ATOM 647 C CA . LEU A 1 87 ? -0.513 16.938 -1.386 1 91.31 87 LEU A CA 1
ATOM 648 C C . LEU A 1 87 ? -0.139 17.812 -0.194 1 91.31 87 LEU A C 1
ATOM 650 O O . LEU A 1 87 ? -0.67 18.906 -0.036 1 91.31 87 LEU A O 1
ATOM 654 N N . ILE A 1 88 ? 0.794 17.344 0.638 1 90.88 88 ILE A N 1
ATOM 655 C CA . ILE A 1 88 ? 1.146 18.141 1.806 1 90.88 88 ILE A CA 1
ATOM 656 C C . ILE A 1 88 ? 2.23 19.156 1.433 1 90.88 88 ILE A C 1
ATOM 658 O O . ILE A 1 88 ? 2.635 19.969 2.26 1 90.88 88 ILE A O 1
ATOM 662 N N . GLY A 1 89 ? 2.766 19.031 0.209 1 91.25 89 GLY A N 1
ATOM 663 C CA . GLY A 1 89 ? 3.799 19.953 -0.239 1 91.25 89 GLY A CA 1
ATOM 664 C C . GLY A 1 89 ? 5.168 19.641 0.328 1 91.25 89 GLY A C 1
ATOM 665 O O . GLY A 1 89 ? 5.938 20.547 0.658 1 91.25 89 GLY A O 1
ATOM 666 N N . ALA A 1 90 ? 5.473 18.375 0.553 1 94.31 90 ALA A N 1
ATOM 667 C CA . ALA A 1 90 ? 6.797 17.938 0.978 1 94.31 90 ALA A CA 1
ATOM 668 C C . ALA A 1 90 ? 7.641 17.5 -0.219 1 94.31 90 ALA A C 1
ATOM 670 O O . ALA A 1 90 ? 7.199 16.703 -1.043 1 94.31 90 ALA A O 1
ATOM 671 N N . PRO A 1 91 ? 8.836 18.078 -0.383 1 97 91 PRO A N 1
ATOM 672 C CA . PRO A 1 91 ? 9.68 17.609 -1.492 1 97 91 PRO A CA 1
ATOM 673 C C . PRO A 1 91 ? 10.125 16.156 -1.332 1 97 91 PRO A C 1
ATOM 675 O O . PRO A 1 91 ? 10.602 15.773 -0.263 1 97 91 PRO A O 1
ATOM 678 N N . LEU A 1 92 ? 9.961 15.375 -2.373 1 98.44 92 LEU A N 1
ATOM 679 C CA . LEU A 1 92 ? 10.242 13.945 -2.32 1 98.44 92 LEU A CA 1
ATOM 680 C C . LEU A 1 92 ? 10.688 13.43 -3.686 1 98.44 92 LEU A C 1
ATOM 682 O O . LEU A 1 92 ? 10.109 13.805 -4.711 1 98.44 92 LEU A O 1
ATOM 686 N N . ILE A 1 93 ? 11.758 12.594 -3.715 1 98.81 93 ILE A N 1
ATOM 687 C CA . ILE A 1 93 ? 12.164 11.836 -4.891 1 98.81 93 ILE A CA 1
ATOM 688 C C . ILE A 1 93 ? 11.898 10.352 -4.664 1 98.81 93 ILE A C 1
ATOM 690 O O . ILE A 1 93 ? 12.43 9.75 -3.729 1 98.81 93 ILE A O 1
ATOM 694 N N . SER A 1 94 ? 11.023 9.812 -5.43 1 98.62 94 SER A N 1
ATOM 695 C CA . SER A 1 94 ? 10.836 8.367 -5.414 1 98.62 94 SER A CA 1
ATOM 696 C C . SER A 1 94 ? 11.555 7.699 -6.586 1 98.62 94 SER A C 1
ATOM 698 O O . SER A 1 94 ? 11.461 8.164 -7.723 1 98.62 94 SER A O 1
ATOM 700 N N . ILE A 1 95 ? 12.328 6.66 -6.281 1 98.5 95 ILE A N 1
ATOM 701 C CA . ILE A 1 95 ? 13.109 5.949 -7.289 1 98.5 95 ILE A CA 1
ATOM 702 C C . ILE A 1 95 ? 12.625 4.5 -7.387 1 98.5 95 ILE A C 1
ATOM 704 O O . ILE A 1 95 ? 12.531 3.803 -6.375 1 98.5 95 ILE A O 1
ATOM 708 N N . SER A 1 96 ? 12.258 4.062 -8.539 1 96.88 96 SER A N 1
ATOM 709 C CA . SER A 1 96 ? 11.906 2.66 -8.742 1 96.88 96 SER A CA 1
ATOM 710 C C . SER A 1 96 ? 12.836 1.998 -9.758 1 96.88 96 SER A C 1
ATOM 712 O O . SER A 1 96 ? 13.367 2.664 -10.648 1 96.88 96 SER A O 1
ATOM 714 N N . GLY A 1 97 ? 13.055 0.701 -9.547 1 93.88 97 GLY A N 1
ATOM 715 C CA . GLY A 1 97 ? 13.703 -0.097 -10.578 1 93.88 97 GLY A CA 1
ATOM 716 C C . GLY A 1 97 ? 12.766 -0.487 -11.703 1 93.88 97 GLY A C 1
ATOM 717 O O . GLY A 1 97 ? 11.562 -0.225 -11.641 1 93.88 97 GLY A O 1
ATOM 718 N N . GLN A 1 98 ? 13.336 -1.03 -12.695 1 89.81 98 GLN A N 1
ATOM 719 C CA . GLN A 1 98 ? 12.594 -1.561 -13.836 1 89.81 98 GLN A CA 1
ATOM 720 C C . GLN A 1 98 ? 13.422 -2.602 -14.594 1 89.81 98 GLN A C 1
ATOM 722 O O . GLN A 1 98 ? 14.648 -2.52 -14.625 1 89.81 98 GLN A O 1
ATOM 727 N N . LYS A 1 99 ? 12.672 -3.576 -15.062 1 86.31 99 LYS A N 1
ATOM 728 C CA . LYS A 1 99 ? 13.352 -4.559 -15.914 1 86.31 99 LYS A CA 1
ATOM 729 C C . LYS A 1 99 ? 14 -3.891 -17.125 1 86.31 99 LYS A C 1
ATOM 731 O O . LYS A 1 99 ? 13.641 -2.766 -17.484 1 86.31 99 LYS A O 1
ATOM 736 N N . ALA A 1 100 ? 14.867 -4.672 -17.734 1 82.06 100 ALA A N 1
ATOM 737 C CA . ALA A 1 100 ? 15.578 -4.152 -18.891 1 82.06 100 ALA A CA 1
ATOM 738 C C . ALA A 1 100 ? 14.594 -3.668 -19.953 1 82.06 100 ALA A C 1
ATOM 740 O O . ALA A 1 100 ? 13.578 -4.316 -20.219 1 82.06 100 ALA A O 1
ATOM 741 N N . LEU A 1 101 ? 14.867 -2.555 -20.5 1 69.88 101 LEU A N 1
ATOM 742 C CA . LEU A 1 101 ? 14.008 -1.942 -21.5 1 69.88 101 LEU A CA 1
ATOM 743 C C . LEU A 1 101 ? 13.82 -2.871 -22.703 1 69.88 101 LEU A C 1
ATOM 745 O O . LEU A 1 101 ? 12.734 -2.932 -23.281 1 69.88 101 LEU A O 1
ATOM 749 N N . THR A 1 102 ? 14.828 -3.551 -22.969 1 62.56 102 THR A N 1
ATOM 750 C CA . THR A 1 102 ? 14.773 -4.48 -24.094 1 62.56 102 THR A CA 1
ATOM 751 C C . THR A 1 102 ? 13.82 -5.637 -23.797 1 62.56 102 THR A C 1
ATOM 753 O O . THR A 1 102 ? 13.195 -6.188 -24.703 1 62.56 102 THR A O 1
ATOM 756 N N . ASP A 1 103 ? 13.734 -5.871 -22.516 1 60.09 103 ASP A N 1
ATOM 757 C CA . ASP A 1 103 ? 12.93 -7.008 -22.078 1 60.09 103 ASP A CA 1
ATOM 758 C C . ASP A 1 103 ? 11.469 -6.609 -21.875 1 60.09 103 ASP A C 1
ATOM 760 O O . ASP A 1 103 ? 10.578 -7.461 -21.906 1 60.09 103 ASP A O 1
ATOM 764 N N . ASN A 1 104 ? 11.266 -5.398 -21.719 1 56.19 104 ASN A N 1
ATOM 765 C CA . ASN A 1 104 ? 9.93 -4.902 -21.406 1 56.19 104 ASN A CA 1
ATOM 766 C C . ASN A 1 104 ? 8.906 -5.332 -22.453 1 56.19 104 ASN A C 1
ATOM 768 O O . ASN A 1 104 ? 7.727 -5.516 -22.125 1 56.19 104 ASN A O 1
ATOM 772 N N . TRP A 1 105 ? 9.43 -5.641 -23.5 1 45.59 105 TRP A N 1
ATOM 773 C CA . TRP A 1 105 ? 8.516 -6.016 -24.562 1 45.59 105 TRP A CA 1
ATOM 774 C C . TRP A 1 105 ? 8.32 -7.527 -24.609 1 45.59 105 TRP A C 1
ATOM 776 O O . TRP A 1 105 ? 7.312 -8.016 -25.141 1 45.59 105 TRP A O 1
ATOM 786 N N . GLN A 1 106 ? 9.258 -8.109 -24.031 1 38.69 106 GLN A N 1
ATOM 787 C CA . GLN A 1 106 ? 9.242 -9.555 -24.234 1 38.69 106 GLN A CA 1
ATOM 788 C C . GLN A 1 106 ? 8.555 -10.266 -23.062 1 38.69 106 GLN A C 1
ATOM 790 O O . GLN A 1 106 ? 7.988 -11.344 -23.25 1 38.69 106 GLN A O 1
ATOM 795 N N . ALA A 1 107 ? 8.773 -9.625 -21.891 1 51 107 ALA A N 1
ATOM 796 C CA . ALA A 1 107 ? 8.266 -10.312 -20.703 1 51 107 ALA A CA 1
ATOM 797 C C . ALA A 1 107 ? 7.449 -9.375 -19.828 1 51 107 ALA A C 1
ATOM 799 O O . ALA A 1 107 ? 7.879 -8.258 -19.531 1 51 107 ALA A O 1
ATOM 800 N N . ARG A 1 108 ? 6.211 -9.828 -19.688 1 57.84 108 ARG A N 1
ATOM 801 C CA . ARG A 1 108 ? 5.312 -8.945 -18.953 1 57.84 108 ARG A CA 1
ATOM 802 C C . ARG A 1 108 ? 5.336 -9.258 -17.453 1 57.84 108 ARG A C 1
ATOM 804 O O . ARG A 1 108 ? 4.469 -8.805 -16.719 1 57.84 108 ARG A O 1
ATOM 811 N N . PHE A 1 109 ? 6.473 -10.078 -17.156 1 51 109 PHE A N 1
ATOM 812 C CA . PHE A 1 109 ? 6.598 -10.438 -15.75 1 51 109 PHE A CA 1
ATOM 813 C C . PHE A 1 109 ? 6.867 -9.211 -14.898 1 51 109 PHE A C 1
ATOM 815 O O . PHE A 1 109 ? 7.805 -8.453 -15.164 1 51 109 PHE A O 1
ATOM 822 N N . GLN A 1 110 ? 6.055 -8.922 -14.047 1 66.56 110 GLN A N 1
ATOM 823 C CA . GLN A 1 110 ? 6.094 -7.852 -13.055 1 66.56 110 GLN A CA 1
ATOM 824 C C . GLN A 1 110 ? 6.023 -6.477 -13.719 1 66.56 110 GLN A C 1
ATOM 826 O O . GLN A 1 110 ? 6.344 -5.465 -13.094 1 66.56 110 GLN A O 1
ATOM 831 N N . LEU A 1 111 ? 5.652 -6.457 -14.938 1 74.75 111 LEU A N 1
ATOM 832 C CA . LEU A 1 111 ? 5.688 -5.172 -15.633 1 74.75 111 LEU A CA 1
ATOM 833 C C . LEU A 1 111 ? 4.367 -4.426 -15.453 1 74.75 111 LEU A C 1
ATOM 835 O O . LEU A 1 111 ? 3.301 -4.961 -15.766 1 74.75 111 LEU A O 1
ATOM 839 N N . VAL A 1 112 ? 4.48 -3.371 -14.789 1 80.81 112 VAL A N 1
ATOM 840 C CA . VAL A 1 112 ? 3.439 -2.352 -14.711 1 80.81 112 VAL A CA 1
ATOM 841 C C . VAL A 1 112 ? 3.992 -1.012 -15.188 1 80.81 112 VAL A C 1
ATOM 843 O O . VAL A 1 112 ? 5.172 -0.712 -14.992 1 80.81 112 VAL A O 1
ATOM 846 N N . ASN A 1 113 ? 3.129 -0.306 -15.875 1 89.56 113 ASN A N 1
ATOM 847 C CA . ASN A 1 113 ? 3.561 1.03 -16.266 1 89.56 113 ASN A CA 1
ATOM 848 C C . ASN A 1 113 ? 3.578 1.988 -15.086 1 89.56 113 ASN A C 1
ATOM 850 O O . ASN A 1 113 ? 2.639 2.762 -14.891 1 89.56 113 ASN A O 1
ATOM 854 N N . THR A 1 114 ? 4.73 1.949 -14.43 1 92.38 114 THR A N 1
ATOM 855 C CA . THR A 1 114 ? 4.879 2.691 -13.18 1 92.38 114 THR A CA 1
ATOM 856 C C . THR A 1 114 ? 4.875 4.195 -13.445 1 92.38 114 THR A C 1
ATOM 858 O O . THR A 1 114 ? 4.305 4.965 -12.672 1 92.38 114 THR A O 1
ATOM 861 N N . VAL A 1 115 ? 5.496 4.598 -14.531 1 93.44 115 VAL A N 1
ATOM 862 C CA . VAL A 1 115 ? 5.609 6.016 -14.852 1 93.44 115 VAL A CA 1
ATOM 863 C C . VAL A 1 115 ? 4.223 6.602 -15.109 1 93.44 115 VAL A C 1
ATOM 865 O O . VAL A 1 115 ? 3.871 7.648 -14.562 1 93.44 115 VAL A O 1
ATOM 868 N N . ARG A 1 116 ? 3.424 5.934 -15.875 1 92.56 116 ARG A N 1
ATOM 869 C CA . ARG A 1 116 ? 2.074 6.402 -16.172 1 92.56 116 ARG A CA 1
ATOM 870 C C . ARG A 1 116 ? 1.2 6.379 -14.922 1 92.56 116 ARG A C 1
ATOM 872 O O . ARG A 1 116 ? 0.354 7.254 -14.734 1 92.56 116 ARG A O 1
ATOM 879 N N . MET A 1 117 ? 1.375 5.355 -14.125 1 94.19 117 MET A N 1
ATOM 880 C CA . MET A 1 117 ? 0.626 5.234 -12.875 1 94.19 117 MET A CA 1
ATOM 881 C C . MET A 1 117 ? 0.93 6.406 -11.945 1 94.19 117 MET A C 1
ATOM 883 O O . MET A 1 117 ? 0.026 6.945 -11.305 1 94.19 117 MET A O 1
ATOM 887 N N . MET A 1 118 ? 2.232 6.863 -11.938 1 95.69 118 MET A N 1
ATOM 888 C CA . MET A 1 118 ? 2.688 7.879 -10.992 1 95.69 118 MET A CA 1
ATOM 889 C C . MET A 1 118 ? 2.404 9.281 -11.523 1 95.69 118 MET A C 1
ATOM 891 O O . MET A 1 118 ? 2.359 10.242 -10.75 1 95.69 118 MET A O 1
ATOM 895 N N . GLU A 1 119 ? 2.145 9.422 -12.742 1 93.56 119 GLU A N 1
ATOM 896 C CA . GLU A 1 119 ? 2.029 10.711 -13.414 1 93.56 119 GLU A CA 1
ATOM 897 C C . GLU A 1 119 ? 0.964 11.586 -12.758 1 93.56 119 GLU A C 1
ATOM 899 O O . GLU A 1 119 ? 1.192 12.773 -12.5 1 93.56 119 GLU A O 1
ATOM 904 N N . PRO A 1 120 ? -0.171 11.039 -12.438 1 93.25 120 PRO A N 1
ATOM 905 C CA . PRO A 1 120 ? -1.202 11.898 -11.852 1 93.25 120 PRO A CA 1
ATOM 906 C C . PRO A 1 120 ? -0.949 12.188 -10.375 1 93.25 120 PRO A C 1
ATOM 908 O O . PRO A 1 120 ? -1.66 13 -9.766 1 93.25 120 PRO A O 1
ATOM 911 N N . LEU A 1 121 ? 0.055 11.617 -9.758 1 93.44 121 LEU A N 1
ATOM 912 C CA . LEU A 1 121 ? 0.26 11.695 -8.32 1 93.44 121 LEU A CA 1
ATOM 913 C C . LEU A 1 121 ? 1.449 12.586 -7.984 1 93.44 121 LEU A C 1
ATOM 915 O O . LEU A 1 121 ? 1.66 12.938 -6.82 1 93.44 121 LEU A O 1
ATOM 919 N N . CYS A 1 122 ? 2.289 12.898 -8.953 1 93 122 CYS A N 1
ATOM 920 C CA . CYS A 1 122 ? 3.521 13.656 -8.773 1 93 122 CYS A CA 1
ATOM 921 C C . CYS A 1 122 ? 3.576 14.844 -9.719 1 93 122 CYS A C 1
ATOM 923 O O . CYS A 1 122 ? 2.73 14.977 -10.609 1 93 122 CYS A O 1
ATOM 925 N N . LYS A 1 123 ? 4.609 15.688 -9.422 1 93.12 123 LYS A N 1
ATOM 926 C CA . LYS A 1 123 ? 4.871 16.797 -10.344 1 93.12 123 LYS A CA 1
ATOM 927 C C . LYS A 1 123 ? 5.367 16.281 -11.688 1 93.12 123 LYS A C 1
ATOM 929 O O . LYS A 1 123 ? 5.062 16.875 -12.734 1 93.12 123 LYS A O 1
ATOM 934 N N . LYS A 1 124 ? 6.156 15.258 -11.602 1 93.62 124 LYS A N 1
ATOM 935 C CA . LYS A 1 124 ? 6.723 14.633 -12.789 1 93.62 124 LYS A CA 1
ATOM 936 C C . LYS A 1 124 ? 7.094 13.172 -12.523 1 93.62 124 LYS A C 1
ATOM 938 O O . LYS A 1 124 ? 7.441 12.812 -11.398 1 93.62 124 LYS A O 1
ATOM 943 N N . ALA A 1 125 ? 6.914 12.375 -13.484 1 96.06 125 ALA A N 1
ATOM 944 C CA . ALA A 1 125 ? 7.379 10.992 -13.5 1 96.06 125 ALA A CA 1
ATOM 945 C C . ALA A 1 125 ? 8.148 10.68 -14.781 1 96.06 125 ALA A C 1
ATOM 947 O O . ALA A 1 125 ? 7.652 10.93 -15.883 1 96.06 125 ALA A O 1
ATOM 948 N N . VAL A 1 126 ? 9.398 10.172 -14.609 1 95.12 126 VAL A N 1
ATOM 949 C CA . VAL A 1 126 ? 10.227 9.992 -15.797 1 95.12 126 VAL A CA 1
ATOM 950 C C . VAL A 1 126 ? 11.016 8.688 -15.688 1 95.12 126 VAL A C 1
ATOM 952 O O . VAL A 1 126 ? 11.305 8.227 -14.586 1 95.12 126 VAL A O 1
ATOM 955 N N . SER A 1 127 ? 11.281 8.062 -16.766 1 95 127 SER A N 1
ATOM 956 C CA . SER A 1 127 ? 12.188 6.926 -16.859 1 95 127 SER A CA 1
ATOM 957 C C . SER A 1 127 ? 13.516 7.32 -17.5 1 95 127 SER A C 1
ATOM 959 O O . SER A 1 127 ? 13.539 8.047 -18.484 1 95 127 SER A O 1
ATOM 961 N N . ILE A 1 128 ? 14.633 6.934 -16.891 1 95.38 128 ILE A N 1
ATOM 962 C CA . ILE A 1 128 ? 15.945 7.207 -17.469 1 95.38 128 ILE A CA 1
ATOM 963 C C . ILE A 1 128 ? 16.266 6.16 -18.531 1 95.38 128 ILE A C 1
ATOM 965 O O . ILE A 1 128 ? 16.438 4.98 -18.219 1 95.38 128 ILE A O 1
ATOM 969 N N . THR A 1 129 ? 16.391 6.543 -19.766 1 92.75 129 THR A N 1
ATOM 970 C CA . THR A 1 129 ? 16.609 5.598 -20.859 1 92.75 129 THR A CA 1
ATOM 971 C C . THR A 1 129 ? 18.031 5.699 -21.391 1 92.75 129 THR A C 1
ATOM 973 O O . THR A 1 129 ? 18.453 4.863 -22.188 1 92.75 129 THR A O 1
ATOM 976 N N . ASP A 1 130 ? 18.734 6.738 -20.969 1 93.25 130 ASP A N 1
ATOM 977 C CA . ASP A 1 130 ? 20.109 6.992 -21.359 1 93.25 130 ASP A CA 1
ATOM 978 C C . ASP A 1 130 ? 20.969 7.328 -20.125 1 93.25 130 ASP A C 1
ATOM 980 O O . ASP A 1 130 ? 20.734 8.344 -19.469 1 93.25 130 ASP A O 1
ATOM 984 N N . PRO A 1 131 ? 22.016 6.473 -19.891 1 95.56 131 PRO A N 1
ATOM 985 C CA . PRO A 1 131 ? 22.844 6.711 -18.719 1 95.56 131 PRO A CA 1
ATOM 986 C C . PRO A 1 131 ? 23.469 8.102 -18.703 1 95.56 131 PRO A C 1
ATOM 988 O O . PRO A 1 131 ? 23.688 8.68 -17.641 1 95.56 131 PRO A O 1
ATOM 991 N N . GLY A 1 132 ? 23.781 8.641 -19.812 1 93.56 132 GLY A N 1
ATOM 992 C CA . GLY A 1 132 ? 24.375 9.961 -19.906 1 93.56 132 GLY A CA 1
ATOM 993 C C . GLY A 1 132 ? 23.469 11.062 -19.375 1 93.56 132 GLY A C 1
ATOM 994 O O . GLY A 1 132 ? 23.938 12.148 -19.047 1 93.56 132 GLY A O 1
ATOM 995 N N . MET A 1 133 ? 22.219 10.812 -19.219 1 94.94 133 MET A N 1
ATOM 996 C CA . MET A 1 133 ? 21.219 11.812 -18.828 1 94.94 133 MET A CA 1
ATOM 997 C C . MET A 1 133 ? 21 11.805 -17.328 1 94.94 133 MET A C 1
ATOM 999 O O . MET A 1 133 ? 20.312 12.672 -16.781 1 94.94 133 MET A O 1
ATOM 1003 N N . ILE A 1 134 ? 21.625 10.898 -16.609 1 97.06 134 ILE A N 1
ATOM 1004 C CA . ILE A 1 134 ? 21.391 10.688 -15.18 1 97.06 134 ILE A CA 1
ATOM 1005 C C . ILE A 1 134 ? 21.609 11.992 -14.422 1 97.06 134 ILE A C 1
ATOM 1007 O O . ILE A 1 134 ? 20.719 12.445 -13.688 1 97.06 134 ILE A O 1
ATOM 1011 N N . PRO A 1 135 ? 22.766 12.719 -14.625 1 95.19 135 PRO A N 1
ATOM 1012 C CA . PRO A 1 135 ? 22.953 13.953 -13.867 1 95.19 135 PRO A CA 1
ATOM 1013 C C . PRO A 1 135 ? 21.875 15 -14.172 1 95.19 135 PRO A C 1
ATOM 1015 O O . PRO A 1 135 ? 21.359 15.648 -13.258 1 95.19 135 PRO A O 1
ATOM 1018 N N . THR A 1 136 ? 21.484 15.102 -15.414 1 95.25 136 THR A N 1
ATOM 1019 C CA . THR A 1 136 ? 20.484 16.094 -15.828 1 95.25 136 THR A CA 1
ATOM 1020 C C . THR A 1 136 ? 19.125 15.758 -15.242 1 95.25 136 THR A C 1
ATOM 1022 O O . THR A 1 136 ? 18.422 16.641 -14.742 1 95.25 136 THR A O 1
ATOM 1025 N N . VAL A 1 137 ? 18.734 14.484 -15.281 1 95.88 137 VAL A N 1
ATOM 1026 C CA . VAL A 1 137 ? 17.438 14.062 -14.773 1 95.88 137 VAL A CA 1
ATOM 1027 C C . VAL A 1 137 ? 17.359 14.305 -13.273 1 95.88 137 VAL A C 1
ATOM 1029 O O . VAL A 1 137 ? 16.359 14.828 -12.766 1 95.88 137 VAL A O 1
ATOM 1032 N N . ILE A 1 138 ? 18.391 13.945 -12.578 1 96.75 138 ILE A N 1
ATOM 1033 C CA . ILE A 1 138 ? 18.406 14.086 -11.125 1 96.75 138 ILE A CA 1
ATOM 1034 C C . ILE A 1 138 ? 18.422 15.57 -10.75 1 96.75 138 ILE A C 1
ATOM 1036 O O . ILE A 1 138 ? 17.672 16 -9.867 1 96.75 138 ILE A O 1
ATOM 1040 N N . ARG A 1 139 ? 19.234 16.375 -11.43 1 94.56 139 ARG A N 1
ATOM 1041 C CA . ARG A 1 139 ? 19.281 17.812 -11.18 1 94.56 139 ARG A CA 1
ATOM 1042 C C . ARG A 1 139 ? 17.906 18.438 -11.383 1 94.56 139 ARG A C 1
ATOM 1044 O O . ARG A 1 139 ? 17.438 19.219 -10.547 1 94.56 139 ARG A O 1
ATOM 1051 N N . ASN A 1 140 ? 17.312 18.078 -12.461 1 93.56 140 ASN A N 1
ATOM 1052 C CA . ASN A 1 140 ? 15.969 18.578 -12.75 1 93.56 140 ASN A CA 1
ATOM 1053 C C . ASN A 1 140 ? 14.961 18.125 -11.695 1 93.56 140 ASN A C 1
ATOM 1055 O O . ASN A 1 140 ? 14.109 18.906 -11.273 1 93.56 140 ASN A O 1
ATOM 1059 N N . ALA A 1 141 ? 15.031 16.859 -11.32 1 96.06 141 ALA A N 1
ATOM 1060 C CA . ALA A 1 141 ? 14.102 16.297 -10.344 1 96.06 141 ALA A CA 1
ATOM 1061 C C . ALA A 1 141 ? 14.195 17.031 -9.008 1 96.06 141 ALA A C 1
ATOM 1063 O O . ALA A 1 141 ? 13.172 17.438 -8.438 1 96.06 141 ALA A O 1
ATOM 1064 N N . PHE A 1 142 ? 15.383 17.234 -8.523 1 95.5 142 PHE A N 1
ATOM 1065 C CA . PHE A 1 142 ? 15.57 17.891 -7.238 1 95.5 142 PHE A CA 1
ATOM 1066 C C . PHE A 1 142 ? 15.133 19.344 -7.309 1 95.5 142 PHE A C 1
ATOM 1068 O O . PHE A 1 142 ? 14.477 19.844 -6.395 1 95.5 142 PHE A O 1
ATOM 1075 N N . LYS A 1 143 ? 15.469 20.031 -8.367 1 91.44 143 LYS A N 1
ATOM 1076 C CA . LYS A 1 143 ? 15.055 21.422 -8.555 1 91.44 143 LYS A CA 1
ATOM 1077 C C . LYS A 1 143 ? 13.531 21.547 -8.547 1 91.44 143 LYS A C 1
ATOM 1079 O O . LYS A 1 143 ? 12.977 22.406 -7.871 1 91.44 143 LYS A O 1
ATOM 1084 N N . HIS A 1 144 ? 12.875 20.656 -9.219 1 91.06 144 HIS A N 1
ATOM 1085 C CA . HIS A 1 144 ? 11.422 20.719 -9.352 1 91.06 144 HIS A CA 1
ATOM 1086 C C . HIS A 1 144 ? 10.734 20.281 -8.062 1 91.06 144 HIS A C 1
ATOM 1088 O O . HIS A 1 144 ? 9.672 20.781 -7.715 1 91.06 144 HIS A O 1
ATOM 1094 N N . ALA A 1 145 ? 11.297 19.25 -7.418 1 94.69 145 ALA A N 1
ATOM 1095 C CA . ALA A 1 145 ? 10.719 18.781 -6.156 1 94.69 145 ALA A CA 1
ATOM 1096 C C . ALA A 1 145 ? 10.727 19.906 -5.113 1 94.69 145 ALA A C 1
ATOM 1098 O O . ALA A 1 145 ? 9.82 19.984 -4.281 1 94.69 145 ALA A O 1
ATOM 1099 N N . GLU A 1 146 ? 11.727 20.797 -5.176 1 90.44 146 GLU A N 1
ATOM 1100 C CA . GLU A 1 146 ? 11.906 21.859 -4.191 1 90.44 146 GLU A CA 1
ATOM 1101 C C . GLU A 1 146 ? 11.203 23.141 -4.629 1 90.44 146 GLU A C 1
ATOM 1103 O O . GLU A 1 146 ? 10.898 24 -3.801 1 90.44 146 GLU A O 1
ATOM 1108 N N . ALA A 1 147 ? 11.094 23.359 -5.965 1 77.44 147 ALA A N 1
ATOM 1109 C CA . ALA A 1 147 ? 10.703 24.641 -6.527 1 77.44 147 ALA A CA 1
ATOM 1110 C C . ALA A 1 147 ? 9.195 24.875 -6.371 1 77.44 147 ALA A C 1
ATOM 1112 O O . ALA A 1 147 ? 8.406 23.922 -6.469 1 77.44 147 ALA A O 1
ATOM 1113 N N . ASP A 1 148 ? 8.938 26.219 -6.125 1 75.12 148 ASP A N 1
ATOM 1114 C CA . ASP A 1 148 ? 7.559 26.688 -6.031 1 75.12 148 ASP A CA 1
ATOM 1115 C C . ASP A 1 148 ? 6.84 26.062 -4.84 1 75.12 148 ASP A C 1
ATOM 1117 O O . ASP A 1 148 ? 7.258 26.234 -3.693 1 75.12 148 ASP A O 1
ATOM 1121 N N . ARG A 1 149 ? 5.816 25.266 -5.145 1 81.88 149 ARG A N 1
ATOM 1122 C CA . ARG A 1 149 ? 5.176 24.391 -4.164 1 81.88 149 ARG A CA 1
ATOM 1123 C C . ARG A 1 149 ? 5.809 23.016 -4.168 1 81.88 149 ARG A C 1
ATOM 1125 O O . ARG A 1 149 ? 5.617 22.234 -5.109 1 81.88 149 ARG A O 1
ATOM 1132 N N . PRO A 1 150 ? 6.652 22.781 -3.109 1 91.31 150 PRO A N 1
ATOM 1133 C CA . PRO A 1 150 ? 7.352 21.5 -3.105 1 91.31 150 PRO A CA 1
ATOM 1134 C C . PRO A 1 150 ? 6.406 20.312 -3.314 1 91.31 150 PRO A C 1
ATOM 1136 O O . PRO A 1 150 ? 5.207 20.422 -3.043 1 91.31 150 PRO A O 1
ATOM 1139 N N . GLY A 1 151 ? 6.945 19.266 -3.887 1 94.25 151 GLY A N 1
ATOM 1140 C CA . GLY A 1 151 ? 6.156 18.078 -4.164 1 94.25 151 GLY A CA 1
ATOM 1141 C C . GLY A 1 151 ? 7 16.875 -4.543 1 94.25 151 GLY A C 1
ATOM 1142 O O . GLY A 1 151 ? 8.195 16.844 -4.246 1 94.25 151 GLY A O 1
ATOM 1143 N N . ALA A 1 152 ? 6.363 15.914 -5.121 1 97.31 152 ALA A N 1
ATOM 1144 C CA . ALA A 1 152 ? 7.02 14.641 -5.371 1 97.31 152 ALA A CA 1
ATOM 1145 C C . ALA A 1 152 ? 7.398 14.492 -6.84 1 97.31 152 ALA A C 1
ATOM 1147 O O . ALA A 1 152 ? 6.711 15.016 -7.719 1 97.31 152 ALA A O 1
ATOM 1148 N N . ILE A 1 153 ? 8.547 13.836 -7.113 1 97.94 153 ILE A N 1
ATOM 1149 C CA . ILE A 1 153 ? 8.984 13.422 -8.438 1 97.94 153 ILE A CA 1
ATOM 1150 C C . ILE A 1 153 ? 9.352 11.938 -8.422 1 97.94 153 ILE A C 1
ATOM 1152 O O . ILE A 1 153 ? 9.969 11.453 -7.473 1 97.94 153 ILE A O 1
ATOM 1156 N N . HIS A 1 154 ? 8.906 11.234 -9.461 1 98.31 154 HIS A N 1
ATOM 1157 C CA . HIS A 1 154 ? 9.258 9.82 -9.586 1 98.31 154 HIS A CA 1
ATOM 1158 C C . HIS A 1 154 ? 10.273 9.602 -10.695 1 98.31 154 HIS A C 1
ATOM 1160 O O . HIS A 1 154 ? 10.133 10.141 -11.797 1 98.31 154 HIS A O 1
ATOM 1166 N N . ILE A 1 155 ? 11.336 8.859 -10.375 1 98.12 155 ILE A N 1
ATOM 1167 C CA . ILE A 1 155 ? 12.359 8.5 -11.344 1 98.12 155 ILE A CA 1
ATOM 1168 C C . ILE A 1 155 ? 12.461 6.98 -11.453 1 98.12 155 ILE A C 1
ATOM 1170 O O . ILE A 1 155 ? 12.648 6.297 -10.445 1 98.12 155 ILE A O 1
ATOM 1174 N N . GLU A 1 156 ? 12.273 6.484 -12.617 1 96.88 156 GLU A N 1
ATOM 1175 C CA . GLU A 1 156 ? 12.492 5.066 -12.883 1 96.88 156 GLU A CA 1
ATOM 1176 C C . GLU A 1 156 ? 13.875 4.824 -13.477 1 96.88 156 GLU A C 1
ATOM 1178 O O . GLU A 1 156 ? 14.273 5.488 -14.438 1 96.88 156 GLU A O 1
ATOM 1183 N N . LEU A 1 157 ? 14.688 3.961 -12.852 1 96.81 157 LEU A N 1
ATOM 1184 C CA . LEU A 1 157 ? 16.016 3.576 -13.336 1 96.81 157 LEU A CA 1
ATOM 1185 C C . LEU A 1 157 ? 16.031 2.104 -13.727 1 96.81 157 LEU A C 1
ATOM 1187 O O . LEU A 1 157 ? 16.25 1.231 -12.883 1 96.81 157 LEU A O 1
ATOM 1191 N N . PRO A 1 158 ? 15.875 1.811 -15.023 1 94.44 158 PRO A N 1
ATOM 1192 C CA . PRO A 1 158 ? 15.914 0.421 -15.484 1 94.44 158 PRO A CA 1
ATOM 1193 C C . PRO A 1 158 ? 17.25 -0.262 -15.188 1 94.44 158 PRO A C 1
ATOM 1195 O O . PRO A 1 158 ? 18.297 0.378 -15.258 1 94.44 158 PRO A O 1
ATOM 1198 N N . GLU A 1 159 ? 17.188 -1.531 -14.93 1 93.25 159 GLU A N 1
ATOM 1199 C CA . GLU A 1 159 ? 18.359 -2.279 -14.484 1 93.25 159 GLU A CA 1
ATOM 1200 C C . GLU A 1 159 ? 19.438 -2.289 -15.562 1 93.25 159 GLU A C 1
ATOM 1202 O O . GLU A 1 159 ? 20.625 -2.26 -15.242 1 93.25 159 GLU A O 1
ATOM 1207 N N . ASP A 1 160 ? 19.078 -2.338 -16.859 1 92.44 160 ASP A N 1
ATOM 1208 C CA . ASP A 1 160 ? 20.062 -2.369 -17.922 1 92.44 160 ASP A CA 1
ATOM 1209 C C . ASP A 1 160 ? 20.766 -1.021 -18.062 1 92.44 160 ASP A C 1
ATOM 1211 O O . ASP A 1 160 ? 21.938 -0.964 -18.453 1 92.44 160 ASP A O 1
ATOM 1215 N N . ILE A 1 161 ? 20.094 0.038 -17.75 1 93.81 161 ILE A N 1
ATOM 1216 C CA . ILE A 1 161 ? 20.703 1.36 -17.75 1 93.81 161 ILE A CA 1
ATOM 1217 C C . ILE A 1 161 ? 21.641 1.489 -16.562 1 93.81 161 ILE A C 1
ATOM 1219 O O . ILE A 1 161 ? 22.75 2.012 -16.688 1 93.81 161 ILE A O 1
ATOM 1223 N N . ALA A 1 162 ? 21.281 1 -15.438 1 95.25 162 ALA A N 1
ATOM 1224 C CA . ALA A 1 162 ? 22.047 1.099 -14.195 1 95.25 162 ALA A CA 1
ATOM 1225 C C . ALA A 1 162 ? 23.391 0.399 -14.328 1 95.25 162 ALA A C 1
ATOM 1227 O O . ALA A 1 162 ? 24.375 0.812 -13.703 1 95.25 162 ALA A O 1
ATOM 1228 N N . GLU A 1 163 ? 23.453 -0.639 -15.109 1 94.62 163 GLU A N 1
ATOM 1229 C CA . GLU A 1 163 ? 24.672 -1.442 -15.188 1 94.62 163 GLU A CA 1
ATOM 1230 C C . GLU A 1 163 ? 25.578 -0.943 -16.297 1 94.62 163 GLU A C 1
ATOM 1232 O O . GLU A 1 163 ? 26.766 -1.305 -16.359 1 94.62 163 GLU A O 1
ATOM 1237 N N . GLU A 1 164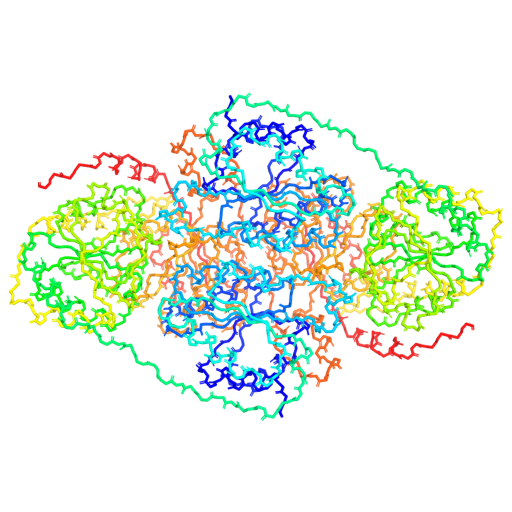 ? 25.125 -0.033 -17.078 1 94.94 164 GLU A N 1
ATOM 1238 C CA . GLU A 1 164 ? 25.906 0.474 -18.203 1 94.94 164 GLU A CA 1
ATOM 1239 C C . GLU A 1 164 ? 27.031 1.383 -17.719 1 94.94 164 GLU A C 1
ATOM 1241 O O . GLU A 1 164 ? 26.969 1.929 -16.609 1 94.94 164 GLU A O 1
ATOM 1246 N N . GLU A 1 165 ? 28.016 1.471 -18.609 1 96.69 165 GLU A N 1
ATOM 1247 C CA . GLU A 1 165 ? 29.078 2.451 -18.391 1 96.69 165 GLU A CA 1
ATOM 1248 C C . GLU A 1 165 ? 28.75 3.777 -19.078 1 96.69 165 GLU A C 1
ATOM 1250 O O . GLU A 1 165 ? 28.031 3.807 -20.078 1 96.69 165 GLU A O 1
ATOM 1255 N N . THR A 1 166 ? 29.203 4.879 -18.422 1 96.38 166 THR A N 1
ATOM 1256 C CA . THR A 1 166 ? 28.969 6.203 -18.984 1 96.38 166 THR A CA 1
ATOM 1257 C C . THR A 1 166 ? 30.156 7.117 -18.719 1 96.38 166 THR A C 1
ATOM 1259 O O . THR A 1 166 ? 30.938 6.887 -17.781 1 96.38 166 THR A O 1
ATOM 1262 N N . GLU A 1 167 ? 30.297 8.047 -19.625 1 95.56 167 GLU A N 1
ATOM 1263 C CA . GLU A 1 167 ? 31.359 9.039 -19.484 1 95.56 167 GLU A CA 1
ATOM 1264 C C . GLU A 1 167 ? 30.828 10.328 -18.859 1 95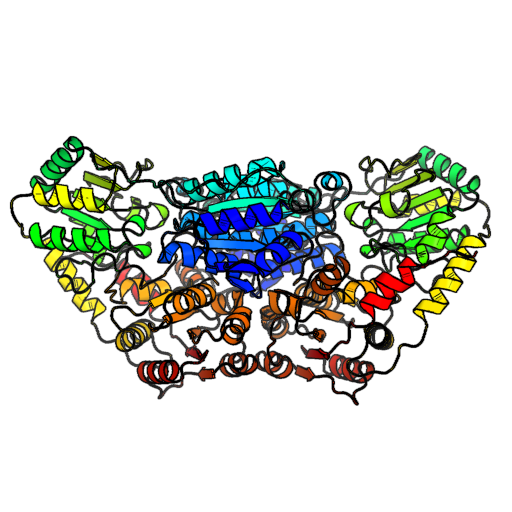.56 167 GLU A C 1
ATOM 1266 O O . GLU A 1 167 ? 31.578 11.266 -18.609 1 95.56 167 GLU A O 1
ATOM 1271 N N . ALA A 1 168 ? 29.516 10.367 -18.547 1 94.31 168 ALA A N 1
ATOM 1272 C CA . ALA A 1 168 ? 28.906 11.555 -17.953 1 94.31 168 ALA A CA 1
ATOM 1273 C C . ALA A 1 168 ? 29.484 11.82 -16.562 1 94.31 168 ALA A C 1
ATOM 1275 O O . ALA A 1 168 ? 29.984 10.906 -15.906 1 94.31 168 ALA A O 1
ATOM 1276 N N . THR A 1 169 ? 29.469 13.086 -16.219 1 94.69 169 THR A N 1
ATOM 1277 C CA . THR A 1 169 ? 30.016 13.477 -14.93 1 94.69 169 THR A CA 1
ATOM 1278 C C . THR A 1 169 ? 28.938 14.109 -14.047 1 94.69 169 THR A C 1
ATOM 1280 O O . THR A 1 169 ? 27.891 14.531 -14.547 1 94.69 169 THR A O 1
ATOM 1283 N N . VAL A 1 170 ? 29.219 14.125 -12.797 1 96.12 170 VAL A N 1
ATOM 1284 C CA . VAL A 1 170 ? 28.328 14.727 -11.82 1 96.12 170 VAL A CA 1
ATOM 1285 C C . VAL A 1 170 ? 28.156 16.219 -12.125 1 96.12 170 VAL A C 1
ATOM 1287 O O . VAL A 1 170 ? 29.125 16.906 -12.406 1 96.12 170 VAL A O 1
ATOM 1290 N N . GLN A 1 171 ? 26.922 16.641 -12.211 1 94.88 171 GLN A N 1
ATOM 1291 C CA . GLN A 1 171 ? 26.609 18.062 -12.367 1 94.88 171 GLN A CA 1
ATOM 1292 C C . GLN A 1 171 ? 26.5 18.75 -11.008 1 94.88 171 GLN A C 1
ATOM 1294 O O . GLN A 1 171 ? 25.828 18.234 -10.102 1 94.88 171 GLN A O 1
ATOM 1299 N N . LYS A 1 172 ? 27.078 19.844 -10.891 1 93.12 172 LYS A N 1
ATOM 1300 C CA . LYS A 1 172 ? 27.078 20.562 -9.625 1 93.12 172 LYS A CA 1
ATOM 1301 C C . LYS A 1 172 ? 25.734 21.234 -9.359 1 93.12 172 LYS A C 1
ATOM 1303 O O . LYS A 1 172 ? 25.109 21.75 -10.289 1 93.12 172 LYS A O 1
ATOM 1308 N N . ARG A 1 173 ? 25.438 21.25 -8.102 1 90 173 ARG A N 1
ATOM 1309 C CA . ARG A 1 173 ? 24.203 21.906 -7.68 1 90 173 ARG A CA 1
ATOM 1310 C C . ARG A 1 173 ? 24.312 23.422 -7.828 1 90 173 ARG A C 1
ATOM 1312 O O . ARG A 1 173 ? 25.375 24 -7.609 1 90 173 ARG A O 1
ATOM 1319 N N . SER A 1 174 ? 23.219 23.922 -8.328 1 82.31 174 SER A N 1
ATOM 1320 C CA . SER A 1 174 ? 23.156 25.391 -8.383 1 82.31 174 SER A CA 1
ATOM 1321 C C . SER A 1 174 ? 22.344 25.953 -7.227 1 82.31 174 SER A C 1
ATOM 1323 O O . SER A 1 174 ? 21.438 25.281 -6.723 1 82.31 174 SER A O 1
ATOM 1325 N N . GLU A 1 175 ? 22.75 27.047 -6.781 1 77 175 GLU A N 1
ATOM 1326 C CA . GLU A 1 175 ? 22 27.703 -5.73 1 77 175 GLU A CA 1
ATOM 1327 C C . GLU A 1 175 ? 20.828 28.5 -6.312 1 77 175 GLU A C 1
ATOM 1329 O O . GLU A 1 175 ? 20.953 29.125 -7.359 1 77 175 GLU A O 1
ATOM 1334 N N . ILE A 1 176 ? 19.688 28.125 -5.762 1 71.75 176 ILE A N 1
ATOM 1335 C CA . ILE A 1 176 ? 18.516 28.891 -6.156 1 71.75 176 ILE A CA 1
ATOM 1336 C C . ILE A 1 176 ? 18.094 29.828 -5.016 1 71.75 176 ILE A C 1
ATOM 1338 O O . ILE A 1 176 ? 18.031 29.406 -3.857 1 71.75 176 ILE A O 1
ATOM 1342 N N . LYS A 1 177 ? 18 31.109 -5.379 1 77.62 177 LYS A N 1
ATOM 1343 C CA . LYS A 1 177 ? 17.469 32.062 -4.398 1 77.62 177 LYS A CA 1
ATOM 1344 C C . LYS A 1 177 ? 16.016 32.406 -4.699 1 77.62 177 LYS A C 1
ATOM 1346 O O . LYS A 1 177 ? 15.648 32.594 -5.859 1 77.62 177 LYS A O 1
ATOM 1351 N N . ILE A 1 178 ? 15.195 32.406 -3.686 1 81.88 178 ILE A N 1
ATOM 1352 C CA . ILE A 1 178 ? 13.797 32.812 -3.824 1 81.88 178 ILE A CA 1
ATOM 1353 C C . ILE A 1 178 ? 13.703 34.312 -4.078 1 81.88 178 ILE A C 1
ATOM 1355 O O . ILE A 1 178 ? 14.359 35.094 -3.396 1 81.88 178 ILE A O 1
ATOM 1359 N N . PRO A 1 179 ? 12.922 34.688 -5.008 1 83.62 179 PRO A N 1
ATOM 1360 C CA . PRO A 1 179 ? 12.805 36.125 -5.344 1 83.62 179 PRO A CA 1
ATOM 1361 C C . PRO A 1 179 ? 12.172 36.938 -4.227 1 83.62 179 PRO A C 1
ATOM 1363 O O . PRO A 1 179 ? 11.367 36.406 -3.455 1 83.62 179 PRO A O 1
ATOM 1366 N N . TYR A 1 180 ? 12.594 38.156 -4.258 1 91.81 180 TYR A N 1
ATOM 1367 C CA . TYR A 1 180 ? 11.961 39.125 -3.363 1 91.81 180 TYR A CA 1
ATOM 1368 C C . TYR A 1 180 ? 10.594 39.531 -3.883 1 91.81 180 TYR A C 1
ATOM 1370 O O . TYR A 1 180 ? 10.344 39.5 -5.09 1 91.81 180 TYR A O 1
ATOM 1378 N N . PRO A 1 181 ? 9.75 39.938 -2.959 1 94.31 181 PRO A N 1
ATOM 1379 C CA . PRO A 1 181 ? 8.422 40.375 -3.416 1 94.31 181 PRO A CA 1
ATOM 1380 C C . PRO A 1 181 ? 8.469 41.688 -4.176 1 94.31 181 PRO A C 1
ATOM 1382 O O . PRO A 1 181 ? 9.383 42.5 -3.973 1 94.31 181 PRO A O 1
ATOM 1385 N N . ASP A 1 182 ? 7.5 41.906 -5.082 1 94.31 182 ASP A N 1
ATOM 1386 C CA . ASP A 1 182 ? 7.32 43.188 -5.758 1 94.31 182 ASP A CA 1
ATOM 1387 C C . ASP A 1 182 ? 6.98 44.281 -4.762 1 94.31 182 ASP A C 1
ATOM 1389 O O . ASP A 1 182 ? 5.965 44.219 -4.066 1 94.31 182 ASP A O 1
ATOM 1393 N N . PRO A 1 183 ? 7.805 45.344 -4.805 1 95.81 183 PRO A N 1
ATOM 1394 C CA . PRO A 1 183 ? 7.566 46.406 -3.834 1 95.81 183 PRO A CA 1
ATOM 1395 C C . PRO A 1 183 ? 6.188 47.062 -3.984 1 95.81 183 PRO A C 1
ATOM 1397 O O . PRO A 1 183 ? 5.582 47.469 -2.992 1 95.81 183 PRO A O 1
ATOM 1400 N N . ASP A 1 184 ? 5.727 47.125 -5.18 1 96.56 184 ASP A N 1
ATOM 1401 C CA . ASP A 1 184 ? 4.41 47.719 -5.402 1 96.56 184 ASP A CA 1
ATOM 1402 C C . ASP A 1 184 ? 3.309 46.844 -4.805 1 96.56 184 ASP A C 1
ATOM 1404 O O . ASP A 1 184 ? 2.32 47.375 -4.277 1 96.56 184 ASP A O 1
ATOM 1408 N N . ALA A 1 185 ? 3.471 45.594 -4.988 1 96.81 185 ALA A N 1
ATOM 1409 C CA . ALA A 1 185 ? 2.508 44.688 -4.391 1 96.81 185 ALA A CA 1
ATOM 1410 C C . ALA A 1 185 ? 2.498 44.812 -2.871 1 96.81 185 ALA A C 1
ATOM 1412 O O . ALA A 1 185 ? 1.436 44.75 -2.246 1 96.81 185 ALA A O 1
ATOM 1413 N N . VAL A 1 186 ? 3.66 44.969 -2.309 1 97.69 186 VAL A N 1
ATOM 1414 C CA . VAL A 1 186 ? 3.789 45.125 -0.862 1 97.69 186 VAL A CA 1
ATOM 1415 C C . VAL A 1 186 ? 3.115 46.406 -0.413 1 97.69 186 VAL A C 1
ATOM 1417 O O . VAL A 1 186 ? 2.395 46.406 0.588 1 97.69 186 VAL A O 1
ATOM 1420 N N . LYS A 1 187 ? 3.311 47.469 -1.15 1 97.06 187 LYS A N 1
ATOM 1421 C CA . LYS A 1 187 ? 2.715 48.75 -0.82 1 97.06 187 LYS A CA 1
ATOM 1422 C C . LYS A 1 187 ? 1.191 48.688 -0.882 1 97.06 187 LYS A C 1
ATOM 1424 O O . LYS A 1 187 ? 0.505 49.219 -0.014 1 97.06 187 LYS A O 1
ATOM 1429 N N . ARG A 1 188 ? 0.763 48.062 -1.854 1 97.56 188 ARG A N 1
ATOM 1430 C CA . ARG A 1 188 ? -0.68 47.906 -2.012 1 97.56 188 ARG A CA 1
ATOM 1431 C C . ARG A 1 188 ? -1.273 47.094 -0.876 1 97.56 188 ARG A C 1
ATOM 1433 O O . ARG A 1 188 ? -2.338 47.406 -0.35 1 97.56 188 ARG A O 1
ATOM 1440 N N . ALA A 1 189 ? -0.601 46 -0.585 1 98.25 189 ALA A N 1
ATOM 1441 C CA . ALA A 1 189 ? -1.043 45.156 0.529 1 98.25 189 ALA A CA 1
ATOM 1442 C C . ALA A 1 189 ? -1.056 45.969 1.835 1 98.25 189 ALA A C 1
ATOM 1444 O O . ALA A 1 189 ? -2.01 45.875 2.611 1 98.25 189 ALA A O 1
ATOM 1445 N N . ALA A 1 190 ? -0.023 46.75 2.029 1 97.75 190 ALA A N 1
ATOM 1446 C CA . ALA A 1 190 ? 0.075 47.562 3.238 1 97.75 190 ALA A CA 1
ATOM 1447 C C . ALA A 1 190 ? -1.072 48.562 3.32 1 97.75 190 ALA A C 1
ATOM 1449 O O . ALA A 1 190 ? -1.646 48.781 4.391 1 97.75 190 ALA A O 1
ATOM 1450 N N . ALA A 1 191 ? -1.363 49.188 2.232 1 97.44 191 ALA A N 1
ATOM 1451 C CA . ALA A 1 191 ? -2.463 50.125 2.184 1 97.44 191 ALA A CA 1
ATOM 1452 C C . ALA A 1 191 ? -3.789 49.469 2.539 1 97.44 191 ALA A C 1
ATOM 1454 O O . ALA A 1 191 ? -4.586 50.031 3.297 1 97.44 191 ALA A O 1
ATOM 1455 N N . MET A 1 192 ? -3.98 48.281 2.021 1 97.69 192 MET A N 1
ATOM 1456 C CA . MET A 1 192 ? -5.203 47.531 2.301 1 97.69 192 MET A CA 1
ATOM 1457 C C . MET A 1 192 ? -5.293 47.188 3.779 1 97.69 192 MET A C 1
ATOM 1459 O O . MET A 1 192 ? -6.371 47.25 4.375 1 97.69 192 MET A O 1
ATOM 1463 N N . ILE A 1 193 ? -4.207 46.781 4.328 1 97.94 193 ILE A N 1
ATOM 1464 C CA . ILE A 1 193 ? -4.164 46.406 5.734 1 97.94 193 ILE A CA 1
ATOM 1465 C C . ILE A 1 193 ? -4.469 47.625 6.609 1 97.94 193 ILE A C 1
ATOM 1467 O O . ILE A 1 193 ? -5.23 47.531 7.574 1 97.94 193 ILE A O 1
ATOM 1471 N N . CYS A 1 194 ? -3.93 48.781 6.234 1 96.81 194 CYS A N 1
ATOM 1472 C CA . CYS A 1 194 ? -4.121 50.031 7.008 1 96.81 194 CYS A CA 1
ATOM 1473 C C . CYS A 1 194 ? -5.57 50.469 6.949 1 96.81 194 CYS A C 1
ATOM 1475 O O . CYS A 1 194 ? -6.082 51.062 7.91 1 96.81 194 CYS A O 1
ATOM 1477 N N . GLU A 1 195 ? -6.207 50.156 5.879 1 96.31 195 GLU A N 1
ATOM 1478 C CA . GLU A 1 195 ? -7.582 50.594 5.676 1 96.31 195 GLU A CA 1
ATOM 1479 C C . GLU A 1 195 ? -8.57 49.594 6.297 1 96.31 195 GLU A C 1
ATOM 1481 O O . GLU A 1 195 ? -9.734 49.969 6.543 1 96.31 195 GLU A O 1
ATOM 1486 N N . ALA A 1 196 ? -8.156 48.406 6.559 1 97.25 196 ALA A N 1
ATOM 1487 C CA . ALA A 1 196 ? -9.047 47.375 7.055 1 97.25 196 ALA A CA 1
ATOM 1488 C C . ALA A 1 196 ? -9.469 47.625 8.492 1 97.25 196 ALA A C 1
ATOM 1490 O O . ALA A 1 196 ? -8.664 48.094 9.305 1 97.25 196 ALA A O 1
ATOM 1491 N N . LYS A 1 197 ? -10.68 47.375 8.812 1 97.12 197 LYS A N 1
ATOM 1492 C CA . LYS A 1 197 ? -11.18 47.5 10.172 1 97.12 197 LYS A CA 1
ATOM 1493 C C . LYS A 1 197 ? -10.742 46.344 11.055 1 97.12 197 LYS A C 1
ATOM 1495 O O . LYS A 1 197 ? -10.312 46.531 12.188 1 97.12 197 LYS A O 1
ATOM 1500 N N . ASN A 1 198 ? -10.859 45.156 10.516 1 97.5 198 ASN A N 1
ATOM 1501 C CA . ASN A 1 198 ? -10.523 43.938 11.25 1 97.5 198 ASN A CA 1
ATOM 1502 C C . ASN A 1 198 ? -9.727 42.969 10.383 1 97.5 198 ASN A C 1
ATOM 1504 O O . ASN A 1 198 ? -10.242 41.938 9.969 1 97.5 198 ASN A O 1
ATOM 1508 N N . PRO A 1 199 ? -8.414 43.188 10.164 1 98 199 PRO A N 1
ATOM 1509 C CA . PRO A 1 199 ? -7.582 42.25 9.398 1 98 199 PRO A CA 1
ATOM 1510 C C . PRO A 1 199 ? -7.203 41.031 10.203 1 98 199 PRO A C 1
ATOM 1512 O O . PRO A 1 199 ? -6.957 41.094 11.406 1 98 199 PRO A O 1
ATOM 1515 N N . LEU A 1 200 ? -7.199 39.906 9.602 1 98.25 200 LEU A N 1
ATOM 1516 C CA . LEU A 1 200 ? -6.848 38.625 10.219 1 98.25 200 LEU A CA 1
ATOM 1517 C C . LEU A 1 200 ? -5.93 37.812 9.305 1 98.25 200 LEU A C 1
ATOM 1519 O O . LEU A 1 200 ? -6.141 37.781 8.094 1 98.25 200 LEU A O 1
ATOM 1523 N N . ILE A 1 201 ? -4.941 37.25 9.852 1 98.25 201 ILE A N 1
ATOM 1524 C CA . ILE A 1 201 ? -4.016 36.406 9.094 1 98.25 201 ILE A CA 1
ATOM 1525 C C . ILE A 1 201 ? -4.422 34.938 9.211 1 98.25 201 ILE A C 1
ATOM 1527 O O . ILE A 1 201 ? -4.734 34.469 10.305 1 98.25 201 ILE A O 1
ATOM 1531 N N . ILE A 1 202 ? -4.504 34.219 8.141 1 97 202 ILE A N 1
ATOM 1532 C CA . ILE A 1 202 ? -4.578 32.75 8.109 1 97 202 ILE A CA 1
ATOM 1533 C C . ILE A 1 202 ? -3.244 32.188 7.637 1 97 202 ILE A C 1
ATOM 1535 O O . ILE A 1 202 ? -2.846 32.375 6.488 1 97 202 ILE A O 1
ATOM 1539 N N . VAL A 1 203 ? -2.615 31.562 8.547 1 96.56 203 VAL A N 1
ATOM 1540 C CA . VAL A 1 203 ? -1.289 31.047 8.234 1 96.56 203 VAL A CA 1
ATOM 1541 C C . VAL A 1 203 ? -1.354 29.531 8.078 1 96.56 203 VAL A C 1
ATOM 1543 O O . VAL A 1 203 ? -1.992 28.844 8.883 1 96.56 203 VAL A O 1
ATOM 1546 N N . SER A 1 204 ? -0.749 29 6.992 1 94.19 204 SER A N 1
ATOM 1547 C CA . SER A 1 204 ? -0.839 27.594 6.645 1 94.19 204 SER A CA 1
ATOM 1548 C C . SER A 1 204 ? 0.545 26.953 6.543 1 94.19 204 SER A C 1
ATOM 1550 O O . SER A 1 204 ? 1.541 27.562 6.945 1 94.19 204 SER A O 1
ATOM 1552 N N . SER A 1 205 ? 0.603 25.734 6.074 1 91.81 205 SER A N 1
ATOM 1553 C CA . SER A 1 205 ? 1.787 24.875 6.121 1 91.81 205 SER A CA 1
ATOM 1554 C C . SER A 1 205 ? 2.922 25.469 5.289 1 91.81 205 SER A C 1
ATOM 1556 O O . SER A 1 205 ? 4.098 25.25 5.594 1 91.81 205 SER A O 1
ATOM 1558 N N . GLY A 1 206 ? 2.553 26.188 4.273 1 90.69 206 GLY A N 1
ATOM 1559 C CA . GLY A 1 206 ? 3.59 26.797 3.449 1 90.69 206 GLY A CA 1
ATOM 1560 C C . GLY A 1 206 ? 4.48 27.75 4.211 1 90.69 206 GLY A C 1
ATOM 1561 O O . GLY A 1 206 ? 5.613 28.016 3.807 1 90.69 206 GLY A O 1
ATOM 1562 N N . ALA A 1 207 ? 4 28.234 5.328 1 92.75 207 ALA A N 1
ATOM 1563 C CA . ALA A 1 207 ? 4.723 29.203 6.141 1 92.75 207 ALA A CA 1
ATOM 1564 C C . ALA A 1 207 ? 5.461 28.531 7.289 1 92.75 207 ALA A C 1
ATOM 1566 O O . ALA A 1 207 ? 6.176 29.188 8.055 1 92.75 207 ALA A O 1
ATOM 1567 N N . ASN A 1 208 ? 5.312 27.219 7.41 1 90.62 208 ASN A N 1
ATOM 1568 C CA . ASN A 1 208 ? 5.852 26.5 8.562 1 90.62 208 ASN A CA 1
ATOM 1569 C C . ASN A 1 208 ? 7.363 26.328 8.461 1 90.62 208 ASN A C 1
ATOM 1571 O O . ASN A 1 208 ? 7.867 25.219 8.359 1 90.62 208 ASN A O 1
ATOM 1575 N N . ARG A 1 209 ? 8.031 27.5 8.57 1 86.12 209 ARG A N 1
ATOM 1576 C CA . ARG A 1 209 ? 9.484 27.625 8.469 1 86.12 209 ARG A CA 1
ATOM 1577 C C . ARG A 1 209 ? 10.016 28.625 9.5 1 86.12 209 ARG A C 1
ATOM 1579 O O . ARG A 1 209 ? 9.352 29.609 9.812 1 86.12 209 ARG A O 1
ATOM 1586 N N . LYS A 1 210 ? 11.227 28.406 9.914 1 82.56 210 LYS A N 1
ATOM 1587 C CA . LYS A 1 210 ? 11.805 29.188 11.008 1 82.56 210 LYS A CA 1
ATOM 1588 C C . LYS A 1 210 ? 11.883 30.672 10.648 1 82.56 210 LYS A C 1
ATOM 1590 O O . LYS A 1 210 ? 11.523 31.531 11.453 1 82.56 210 LYS A O 1
ATOM 1595 N N . ALA A 1 211 ? 12.344 30.953 9.461 1 87.5 211 ALA A N 1
ATOM 1596 C CA . ALA A 1 211 ? 12.523 32.344 9.062 1 87.5 211 ALA A CA 1
ATOM 1597 C C . ALA A 1 211 ? 11.18 33.094 9.023 1 87.5 211 ALA A C 1
ATOM 1599 O O . ALA A 1 211 ? 11.102 34.25 9.375 1 87.5 211 ALA A O 1
ATOM 1600 N N . ILE A 1 212 ? 10.211 32.406 8.641 1 93 212 ILE A N 1
ATOM 1601 C CA . ILE A 1 212 ? 8.883 33 8.539 1 93 212 ILE A CA 1
ATOM 1602 C C . ILE A 1 212 ? 8.305 33.219 9.938 1 93 212 ILE A C 1
ATOM 1604 O O . ILE A 1 212 ? 7.66 34.219 10.203 1 93 212 ILE A O 1
ATOM 1608 N N . THR A 1 213 ? 8.578 32.25 10.789 1 92.44 213 THR A N 1
ATOM 1609 C CA . THR A 1 213 ? 8.094 32.344 12.164 1 92.44 213 THR A CA 1
ATOM 1610 C C . THR A 1 213 ? 8.602 33.625 12.836 1 92.44 213 THR A C 1
ATOM 1612 O O . THR A 1 213 ? 7.82 34.375 13.422 1 92.44 213 THR A O 1
ATOM 1615 N N . GLU A 1 214 ? 9.852 33.906 12.711 1 93.62 214 GLU A N 1
ATOM 1616 C CA . GLU A 1 214 ? 10.461 35.062 13.344 1 93.62 214 GLU A CA 1
ATOM 1617 C C . GLU A 1 214 ? 9.867 36.375 12.789 1 93.62 214 GLU A C 1
ATOM 1619 O O . GLU A 1 214 ? 9.492 37.25 13.555 1 93.62 214 GLU A O 1
ATOM 1624 N N . GLU A 1 215 ? 9.781 36.406 11.516 1 95.75 215 GLU A N 1
ATOM 1625 C CA . GLU A 1 215 ? 9.25 37.625 10.875 1 95.75 215 GLU A CA 1
ATOM 1626 C C . GLU A 1 215 ? 7.773 37.812 11.219 1 95.75 215 GLU A C 1
ATOM 1628 O O . GLU A 1 215 ? 7.32 38.938 11.398 1 95.75 215 GLU A O 1
ATOM 1633 N N . LEU A 1 216 ? 7.066 36.75 11.266 1 96.62 216 LEU A N 1
ATOM 1634 C CA . LEU A 1 216 ? 5.633 36.844 11.516 1 96.62 216 LEU A CA 1
ATOM 1635 C C . LEU A 1 216 ? 5.355 37.219 12.969 1 96.62 216 LEU A C 1
ATOM 1637 O O . LEU A 1 216 ? 4.414 37.969 13.242 1 96.62 216 LEU A O 1
ATOM 1641 N N . GLU A 1 217 ? 6.121 36.688 13.914 1 95.12 217 GLU A N 1
ATOM 1642 C CA . GLU A 1 217 ? 5.996 37.125 15.312 1 95.12 217 GLU A CA 1
ATOM 1643 C C . GLU A 1 217 ? 6.23 38.625 15.469 1 95.12 217 GLU A C 1
ATOM 1645 O O . GLU A 1 217 ? 5.48 39.281 16.172 1 95.12 217 GLU A O 1
ATOM 1650 N N . ASN A 1 218 ? 7.262 39.062 14.773 1 94.5 218 ASN A N 1
ATOM 1651 C CA . ASN A 1 218 ? 7.555 40.5 14.797 1 94.5 218 ASN A CA 1
ATOM 1652 C C . ASN A 1 218 ? 6.422 41.312 14.18 1 94.5 218 ASN A C 1
ATOM 1654 O O . ASN A 1 218 ? 6.082 42.375 14.672 1 94.5 218 ASN A O 1
ATOM 1658 N N . PHE A 1 219 ? 5.934 40.875 13.117 1 97 219 PHE A N 1
ATOM 1659 C CA . PHE A 1 219 ? 4.887 41.562 12.375 1 97 219 PHE A CA 1
ATOM 1660 C C . PHE A 1 219 ? 3.643 41.75 13.242 1 97 219 PHE A C 1
ATOM 1662 O O . PHE A 1 219 ? 3.094 42.844 13.328 1 97 219 PHE A O 1
ATOM 1669 N N . VAL A 1 220 ? 3.191 40.594 13.852 1 97.19 220 VAL A N 1
ATOM 1670 C CA . VAL A 1 220 ? 1.949 40.656 14.617 1 97.19 220 VAL A CA 1
ATOM 1671 C C . VAL A 1 220 ? 2.154 41.531 15.867 1 97.19 220 VAL A C 1
ATOM 1673 O O . VAL A 1 220 ? 1.236 42.219 16.312 1 97.19 220 VAL A O 1
ATOM 1676 N N . GLU A 1 221 ? 3.314 41.5 16.469 1 94.94 221 GLU A N 1
ATOM 1677 C CA . GLU A 1 221 ? 3.615 42.344 17.641 1 94.94 221 GLU A CA 1
ATOM 1678 C C . GLU A 1 221 ? 3.623 43.812 17.266 1 94.94 221 GLU A C 1
ATOM 1680 O O . GLU A 1 221 ? 3.166 44.656 18.047 1 94.94 221 GLU A O 1
ATOM 1685 N N . ARG A 1 222 ? 4.098 44.062 16.125 1 95 222 ARG A N 1
ATOM 1686 C CA . ARG A 1 222 ? 4.238 45.469 15.664 1 95 222 ARG A CA 1
ATOM 1687 C C . ARG A 1 222 ? 2.898 46.031 15.211 1 95 222 ARG A C 1
ATOM 1689 O O . ARG A 1 222 ? 2.639 47.219 15.367 1 95 222 ARG A O 1
ATOM 1696 N N . THR A 1 223 ? 2.088 45.25 14.648 1 96.62 223 THR A N 1
ATOM 1697 C CA . THR A 1 223 ? 0.896 45.75 13.977 1 96.62 223 THR A CA 1
ATOM 1698 C C . THR A 1 223 ? -0.346 45.531 14.836 1 96.62 223 THR A C 1
ATOM 1700 O O . THR A 1 223 ? -1.362 46.188 14.664 1 96.62 223 THR A O 1
ATOM 1703 N N . GLY A 1 224 ? -0.258 44.469 15.719 1 96.88 224 GLY A N 1
ATOM 1704 C CA . GLY A 1 224 ? -1.406 44.094 16.531 1 96.88 224 GLY A CA 1
ATOM 1705 C C . GLY A 1 224 ? -2.363 43.156 15.805 1 96.88 224 GLY A C 1
ATOM 1706 O O . GLY A 1 224 ? -3.395 42.781 16.359 1 96.88 224 GLY A O 1
ATOM 1707 N N . ILE A 1 225 ? -2.037 42.781 14.602 1 97.69 225 ILE A N 1
ATOM 1708 C CA . ILE A 1 225 ? -2.9 41.906 13.789 1 97.69 225 ILE A CA 1
ATOM 1709 C C . ILE A 1 225 ? -2.846 40.469 14.312 1 97.69 225 ILE A C 1
ATOM 1711 O O . ILE A 1 225 ? -1.773 40 14.664 1 97.69 225 ILE A O 1
ATOM 1715 N N . TYR A 1 226 ? -4.023 39.812 14.461 1 97.94 226 TYR A N 1
ATOM 1716 C CA . TYR A 1 226 ? -4.121 38.438 14.953 1 97.94 226 TYR A CA 1
ATOM 1717 C C . TYR A 1 226 ? -3.975 37.438 13.812 1 97.94 226 TYR A C 1
ATOM 1719 O O . TYR A 1 226 ? -4.113 37.812 12.641 1 97.94 226 TYR A O 1
ATOM 1727 N N . LEU A 1 227 ? -3.611 36.312 14.164 1 97.62 227 LEU A N 1
ATOM 1728 C CA . LEU A 1 227 ? -3.498 35.25 13.156 1 97.62 227 LEU A CA 1
ATOM 1729 C C . LEU A 1 227 ? -4.137 33.969 13.641 1 97.62 227 LEU A C 1
ATOM 1731 O O . LEU A 1 227 ? -4.227 33.719 14.844 1 97.62 227 LEU A O 1
ATOM 1735 N N . VAL A 1 228 ? -4.613 33.156 12.734 1 96.62 228 VAL A N 1
ATOM 1736 C CA . VAL A 1 228 ? -5.137 31.812 12.977 1 96.62 228 VAL A CA 1
ATOM 1737 C C . VAL A 1 228 ? -4.395 30.797 12.109 1 96.62 228 VAL A C 1
ATOM 1739 O O . VAL A 1 228 ? -4.09 31.078 10.945 1 96.62 228 VAL A O 1
ATOM 1742 N N . HIS A 1 229 ? -4.055 29.688 12.703 1 96.06 229 HIS A N 1
ATOM 1743 C CA . HIS A 1 229 ? -3.354 28.641 11.969 1 96.06 229 HIS A CA 1
ATOM 1744 C C . HIS A 1 229 ? -4.336 27.672 11.32 1 96.06 229 HIS A C 1
ATOM 1746 O O . HIS A 1 229 ? -5.387 27.375 11.891 1 96.06 229 HIS A O 1
ATOM 1752 N N . THR A 1 230 ? -3.994 27.219 10.102 1 94.06 230 THR A N 1
ATOM 1753 C CA . THR A 1 230 ? -4.57 25.938 9.711 1 94.06 230 THR A CA 1
ATOM 1754 C C . THR A 1 230 ? -3.982 24.797 10.547 1 94.06 230 THR A C 1
ATOM 1756 O O . THR A 1 230 ? -3.059 25.016 11.336 1 94.06 230 THR A O 1
ATOM 1759 N N . GLN A 1 231 ? -4.5 23.578 10.383 1 93.94 231 GLN A N 1
ATOM 1760 C CA . GLN A 1 231 ? -3.986 22.453 11.156 1 93.94 231 GLN A CA 1
ATOM 1761 C C . GLN A 1 231 ? -2.514 22.203 10.844 1 93.94 231 GLN A C 1
ATOM 1763 O O . GLN A 1 231 ? -1.7 22.047 11.758 1 93.94 231 GLN A O 1
ATOM 1768 N N . MET A 1 232 ? -2.162 22.219 9.594 1 93.75 232 MET A N 1
ATOM 1769 C CA . MET A 1 232 ? -0.79 21.922 9.195 1 93.75 232 MET A CA 1
ATOM 1770 C C . MET A 1 232 ? 0.109 23.141 9.398 1 93.75 232 MET A C 1
ATOM 1772 O O . MET A 1 232 ? 1.335 23.031 9.367 1 93.75 232 MET A O 1
ATOM 1776 N N . GLY A 1 233 ? -0.456 24.312 9.672 1 95.06 233 GLY A N 1
ATOM 1777 C CA . GLY A 1 233 ? 0.29 25.531 9.93 1 95.06 233 GLY A CA 1
ATOM 1778 C C . GLY A 1 233 ? 0.576 25.766 11.406 1 95.06 233 GLY A C 1
ATOM 1779 O O . GLY A 1 233 ? 1.27 26.719 11.773 1 95.06 233 GLY A O 1
ATOM 1780 N N . LYS A 1 234 ? 0.094 24.859 12.25 1 95.44 234 LYS A N 1
ATOM 1781 C CA . LYS A 1 234 ? 0.31 25.016 13.688 1 95.44 234 LYS A CA 1
ATOM 1782 C C . LYS A 1 234 ? 1.795 25.172 14.008 1 95.44 234 LYS A C 1
ATOM 1784 O O . LYS A 1 234 ? 2.631 24.453 13.453 1 95.44 234 LYS A O 1
ATOM 1789 N N . GLY A 1 235 ? 2.094 26.109 14.883 1 95.12 235 GLY A N 1
ATOM 1790 C CA . GLY A 1 235 ? 3.453 26.266 15.375 1 95.12 235 GLY A CA 1
ATOM 1791 C C . GLY A 1 235 ? 4.254 27.297 14.609 1 95.12 235 GLY A C 1
ATOM 1792 O O . GLY A 1 235 ? 5.352 27.672 15.031 1 95.12 235 GLY A O 1
ATOM 1793 N N . VAL A 1 236 ? 3.654 27.828 13.5 1 95.94 236 VAL A N 1
ATOM 1794 C CA . VAL A 1 236 ? 4.348 28.906 12.789 1 95.94 236 VAL A CA 1
ATOM 1795 C C . VAL A 1 236 ? 4.594 30.078 13.727 1 95.94 236 VAL A C 1
ATOM 1797 O O . VAL A 1 236 ? 5.711 30.594 13.812 1 95.94 236 VAL A O 1
ATOM 1800 N N . VAL A 1 237 ? 3.547 30.5 14.367 1 96.31 237 VAL A N 1
ATOM 1801 C CA . VAL A 1 237 ? 3.656 31.422 15.5 1 96.31 237 VAL A CA 1
ATOM 1802 C C . VAL A 1 237 ? 3.264 30.688 16.781 1 96.31 237 VAL A C 1
ATOM 1804 O O . VAL A 1 237 ? 2.268 29.969 16.812 1 96.31 237 VAL A O 1
ATOM 1807 N N . PRO A 1 238 ? 4.141 30.797 17.781 1 96.19 238 PRO A N 1
ATOM 1808 C CA . PRO A 1 238 ? 3.838 30.078 19.016 1 96.19 238 PRO A CA 1
ATOM 1809 C C . PRO A 1 238 ? 2.475 30.453 19.609 1 96.19 238 PRO A C 1
ATOM 1811 O O . PRO A 1 238 ? 2.088 31.625 19.578 1 96.19 238 PRO A O 1
ATOM 1814 N N . ASP A 1 239 ? 1.847 29.438 20.172 1 95.69 239 ASP A N 1
ATOM 1815 C CA . ASP A 1 239 ? 0.495 29.625 20.688 1 95.69 239 ASP A CA 1
ATOM 1816 C C . ASP A 1 239 ? 0.5 30.5 21.938 1 95.69 239 ASP A C 1
ATOM 1818 O O . ASP A 1 239 ? -0.55 30.984 22.359 1 95.69 239 ASP A O 1
ATOM 1822 N N . ASP A 1 240 ? 1.636 30.75 22.516 1 95.06 240 ASP A N 1
ATOM 1823 C CA . ASP A 1 240 ? 1.675 31.656 23.656 1 95.06 240 ASP A CA 1
ATOM 1824 C C . ASP A 1 240 ? 1.861 33.094 23.219 1 95.06 240 ASP A C 1
ATOM 1826 O O . ASP A 1 240 ? 1.885 34 24.047 1 95.06 240 ASP A O 1
ATOM 1830 N N . CYS A 1 241 ? 2.047 33.312 21.891 1 95.19 241 CYS A N 1
ATOM 1831 C CA . CYS A 1 241 ? 1.955 34.688 21.344 1 95.19 241 CYS A CA 1
ATOM 1832 C C . CYS A 1 241 ? 0.563 35.25 21.562 1 95.19 241 CYS A C 1
ATOM 1834 O O . CYS A 1 241 ? -0.44 34.562 21.344 1 95.19 241 CYS A O 1
ATOM 1836 N N . SER A 1 242 ? 0.515 36.5 22.031 1 95.62 242 SER A N 1
ATOM 1837 C CA . SER A 1 242 ? -0.738 37.156 22.406 1 95.62 242 SER A CA 1
ATOM 1838 C C . SER A 1 242 ? -1.645 37.344 21.188 1 95.62 242 SER A C 1
ATOM 1840 O O . SER A 1 242 ? -2.852 37.562 21.344 1 95.62 242 SER A O 1
ATOM 1842 N N . TYR A 1 243 ? -1.116 37.219 20.031 1 97 243 TYR A N 1
ATOM 1843 C CA . TYR A 1 243 ? -1.892 37.5 18.828 1 97 243 TYR A CA 1
ATOM 1844 C C . TYR A 1 243 ? -2.266 36.219 18.094 1 97 243 TYR A C 1
ATOM 1846 O O . TYR A 1 243 ? -2.764 36.281 16.969 1 97 243 TYR A O 1
ATOM 1854 N N . SER A 1 244 ? -2.006 35.094 18.703 1 96.5 244 SER A N 1
ATOM 1855 C CA . SER A 1 244 ? -2.41 33.812 18.125 1 96.5 244 SER A CA 1
ATOM 1856 C C . SER A 1 244 ? -3.848 33.469 18.5 1 96.5 244 SER A C 1
ATOM 1858 O O . SER A 1 244 ? -4.219 33.531 19.672 1 96.5 244 SER A O 1
ATOM 1860 N N . LEU A 1 245 ? -4.637 33.125 17.516 1 96.19 245 LEU A N 1
ATOM 1861 C CA . LEU A 1 245 ? -5.98 32.594 17.734 1 96.19 245 LEU A CA 1
ATOM 1862 C C . LEU A 1 245 ? -5.988 31.078 17.641 1 96.19 245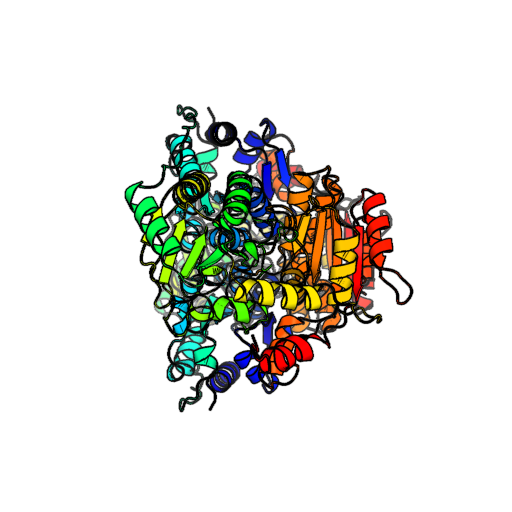 LEU A C 1
ATOM 1864 O O . LEU A 1 245 ? -7.039 30.484 17.422 1 96.19 245 LEU A O 1
ATOM 1868 N N . PHE A 1 246 ? -4.836 30.5 17.719 1 94.81 246 PHE A N 1
ATOM 1869 C CA . PHE A 1 246 ? -4.668 29.062 17.734 1 94.81 246 PHE A CA 1
ATOM 1870 C C . PHE A 1 246 ? -4.949 28.469 16.359 1 94.81 246 PHE A C 1
ATOM 1872 O O . PHE A 1 246 ? -4.312 28.844 15.375 1 94.81 246 PHE A O 1
ATOM 1879 N N . ALA A 1 247 ? -5.84 27.453 16.281 1 93.38 247 ALA A N 1
ATOM 1880 C CA . ALA A 1 247 ? -5.926 26.75 14.992 1 93.38 247 ALA A CA 1
ATOM 1881 C C . ALA A 1 247 ? -7.379 26.625 14.539 1 93.38 247 ALA A C 1
ATOM 1883 O O . ALA A 1 247 ? -8.297 26.578 15.367 1 93.38 247 ALA A O 1
ATOM 1884 N N . THR A 1 248 ? -7.473 26.625 13.227 1 89.56 248 THR A N 1
ATOM 1885 C CA . THR A 1 248 ? -8.711 26.266 12.547 1 89.56 248 THR A CA 1
ATOM 1886 C C . THR A 1 248 ? -8.523 24.984 11.742 1 89.56 248 THR A C 1
ATOM 1888 O O . THR A 1 248 ? -7.414 24.469 11.641 1 89.56 248 THR A O 1
ATOM 1891 N N . GLY A 1 249 ? -9.695 24.344 11.367 1 74.5 249 GLY A N 1
ATOM 1892 C CA . GLY A 1 249 ? -9.453 23.25 10.445 1 74.5 249 GLY A CA 1
ATOM 1893 C C . GLY A 1 249 ? -10.5 22.156 10.523 1 74.5 249 GLY A C 1
ATOM 1894 O O . GLY A 1 249 ? -10.352 21.094 9.914 1 74.5 249 GLY A O 1
ATOM 1895 N N . ILE A 1 250 ? -11.477 22.406 11.281 1 75.06 250 ILE A N 1
ATOM 1896 C CA . ILE A 1 250 ? -12.555 21.422 11.25 1 75.06 250 ILE A CA 1
ATOM 1897 C C . ILE A 1 250 ? -13.609 21.844 10.234 1 75.06 250 ILE A C 1
ATOM 1899 O O . ILE A 1 250 ? -13.742 23.031 9.93 1 75.06 250 ILE A O 1
ATOM 1903 N N . HIS A 1 251 ? -14.148 20.938 9.602 1 66.81 251 HIS A N 1
ATOM 1904 C CA . HIS A 1 251 ? -15.141 21.203 8.57 1 66.81 251 HIS A CA 1
ATOM 1905 C C . HIS A 1 251 ? -16.344 21.938 9.141 1 66.81 251 HIS A C 1
ATOM 1907 O O . HIS A 1 251 ? -16.984 22.734 8.438 1 66.81 251 HIS A O 1
ATOM 1913 N N . ALA A 1 252 ? -16.578 21.766 10.367 1 70.25 252 ALA A N 1
ATOM 1914 C CA . ALA A 1 252 ? -17.703 22.469 11 1 70.25 252 ALA A CA 1
ATOM 1915 C C . ALA A 1 252 ? -17.234 23.781 11.609 1 70.25 252 ALA A C 1
ATOM 1917 O O . ALA A 1 252 ? -16.031 24.016 11.789 1 70.25 252 ALA A O 1
ATOM 1918 N N . ARG A 1 253 ? -18.109 24.656 11.734 1 80.56 253 ARG A N 1
ATOM 1919 C CA . ARG A 1 253 ? -17.781 25.922 12.406 1 80.56 253 ARG A CA 1
ATOM 1920 C C . ARG A 1 253 ? -17.297 25.672 13.828 1 80.56 253 ARG A C 1
ATOM 1922 O O . ARG A 1 253 ? -17.812 24.797 14.531 1 80.56 253 ARG A O 1
ATOM 1929 N N . ASP A 1 254 ? -16.156 26.234 14.133 1 87.62 254 ASP A N 1
ATOM 1930 C CA . ASP A 1 254 ? -15.57 26.156 15.461 1 87.62 254 ASP A CA 1
ATOM 1931 C C . ASP A 1 254 ? -15.484 27.547 16.109 1 87.62 254 ASP A C 1
ATOM 1933 O O . ASP A 1 254 ? -15.938 28.531 15.531 1 87.62 254 ASP A O 1
ATOM 1937 N N . TYR A 1 255 ? -14.945 27.625 17.328 1 86.25 255 TYR A N 1
ATOM 1938 C CA . TYR A 1 255 ? -14.875 28.859 18.094 1 86.25 255 TYR A CA 1
ATOM 1939 C C . TYR A 1 255 ? -14.125 29.938 17.312 1 86.25 255 TYR A C 1
ATOM 1941 O O . TYR A 1 255 ? -14.5 31.109 17.359 1 86.25 255 TYR A O 1
ATOM 1949 N N . VAL A 1 256 ? -13.133 29.516 16.625 1 91.38 256 VAL A N 1
ATOM 1950 C CA . VAL A 1 256 ? -12.258 30.469 15.938 1 91.38 256 VAL A CA 1
ATOM 1951 C C . VAL A 1 256 ? -13.016 31.141 14.797 1 91.38 256 VAL A C 1
ATOM 1953 O O . VAL A 1 256 ? -12.703 32.281 14.43 1 91.38 256 VAL A O 1
ATOM 1956 N N . ASN A 1 257 ? -14.031 30.484 14.336 1 89.88 257 ASN A N 1
ATOM 1957 C CA . ASN A 1 257 ? -14.805 31.047 13.234 1 89.88 257 ASN A CA 1
ATOM 1958 C C . ASN A 1 257 ? -15.555 32.312 13.656 1 89.88 257 ASN A C 1
ATOM 1960 O O . ASN A 1 257 ? -15.883 33.156 12.82 1 89.88 257 ASN A O 1
ATOM 1964 N N . CYS A 1 258 ? -15.766 32.406 14.945 1 87.31 258 CYS A N 1
ATOM 1965 C CA . CYS A 1 258 ? -16.344 33.656 15.453 1 87.31 258 CYS A CA 1
ATOM 1966 C C . CYS A 1 258 ? -15.453 34.844 15.148 1 87.31 258 CYS A C 1
ATOM 1968 O O . CYS A 1 258 ? -15.938 35.938 14.859 1 87.31 258 CYS A O 1
ATOM 1970 N N . GLY A 1 259 ? -14.18 34.656 15.266 1 90.88 259 GLY A N 1
ATOM 1971 C CA . GLY A 1 259 ? -13.227 35.688 14.891 1 90.88 259 GLY A CA 1
ATOM 1972 C C . GLY A 1 259 ? -13.102 35.875 13.391 1 90.88 259 GLY A C 1
ATOM 1973 O O . GLY A 1 259 ? -13.141 37 12.891 1 90.88 259 GLY A O 1
ATOM 1974 N N . ILE A 1 260 ? -13.055 34.781 12.672 1 93.5 260 ILE A N 1
ATOM 1975 C CA . ILE A 1 260 ? -12.859 34.812 11.227 1 93.5 260 ILE A CA 1
ATOM 1976 C C . ILE A 1 260 ? -14.016 35.562 10.562 1 93.5 260 ILE A C 1
ATOM 1978 O O . ILE A 1 260 ? -13.812 36.312 9.625 1 93.5 260 ILE A O 1
ATOM 1982 N N . ASP A 1 261 ? -15.195 35.344 11.078 1 92.44 261 ASP A N 1
ATOM 1983 C CA . ASP A 1 261 ? -16.391 35.938 10.516 1 92.44 261 ASP A CA 1
ATOM 1984 C C . ASP A 1 261 ? -16.344 37.469 10.641 1 92.44 261 ASP A C 1
ATOM 1986 O O . ASP A 1 261 ? -16.906 38.188 9.797 1 92.44 261 ASP A O 1
ATOM 1990 N N . GLY A 1 262 ? -15.727 37.938 11.648 1 92.94 262 GLY A N 1
ATOM 1991 C CA . GLY A 1 262 ? -15.672 39.375 11.891 1 92.94 262 GLY A CA 1
ATOM 1992 C C . GLY A 1 262 ? -14.594 40.062 11.086 1 92.94 262 GLY A C 1
ATOM 1993 O O . GLY A 1 262 ? -14.547 41.312 11.047 1 92.94 262 GLY A O 1
ATOM 1994 N N . ALA A 1 263 ? -13.797 39.344 10.422 1 96.62 263 ALA A N 1
ATOM 1995 C CA . ALA A 1 263 ? -12.711 39.938 9.641 1 96.62 263 ALA A CA 1
ATOM 1996 C C . ALA A 1 263 ? -13.234 40.531 8.328 1 96.62 263 ALA A C 1
ATOM 1998 O O . ALA A 1 263 ? -14.109 39.938 7.684 1 96.62 263 ALA A O 1
ATOM 1999 N N . ASP A 1 264 ? -12.773 41.688 7.977 1 97.5 264 ASP A N 1
ATOM 2000 C CA . ASP A 1 264 ? -13.117 42.25 6.684 1 97.5 264 ASP A CA 1
ATOM 2001 C C . ASP A 1 264 ? -11.977 42.094 5.688 1 97.5 264 ASP A C 1
ATOM 2003 O O . ASP A 1 264 ? -12.164 42.281 4.48 1 97.5 264 ASP A O 1
ATOM 2007 N N . LEU A 1 265 ? -10.82 41.75 6.156 1 98.12 265 LEU A N 1
ATOM 2008 C CA . LEU A 1 265 ? -9.641 41.469 5.348 1 98.12 265 LEU A CA 1
ATOM 2009 C C . LEU A 1 265 ? -8.938 40.219 5.859 1 98.12 265 LEU A C 1
ATOM 2011 O O . LEU A 1 265 ? -8.625 40.094 7.047 1 98.12 265 LEU A O 1
ATOM 2015 N N . ILE A 1 266 ? -8.742 39.281 5.012 1 98 266 ILE A N 1
ATOM 2016 C CA . ILE A 1 266 ? -7.984 38.062 5.332 1 98 266 ILE A CA 1
ATOM 2017 C C . ILE A 1 266 ? -6.641 38.094 4.605 1 98 266 ILE A C 1
ATOM 2019 O O . ILE A 1 266 ? -6.59 38.312 3.393 1 98 266 ILE A O 1
ATOM 2023 N N . ILE A 1 267 ? -5.605 37.938 5.332 1 98.38 267 ILE A N 1
ATOM 2024 C CA . ILE A 1 267 ? -4.258 37.812 4.785 1 98.38 267 ILE A CA 1
ATOM 2025 C C . ILE A 1 267 ? -3.814 36.344 4.879 1 98.38 267 ILE A C 1
ATOM 2027 O O . ILE A 1 267 ? -3.477 35.875 5.961 1 98.38 267 ILE A O 1
ATOM 2031 N N . THR A 1 268 ? -3.809 35.656 3.785 1 97.25 268 THR A N 1
ATOM 2032 C CA . THR A 1 268 ? -3.34 34.281 3.783 1 97.25 268 THR A CA 1
ATOM 2033 C C . THR A 1 268 ? -1.832 34.219 3.561 1 97.25 268 THR A C 1
ATOM 2035 O O . THR A 1 268 ? -1.299 34.938 2.699 1 97.25 268 THR A O 1
ATOM 2038 N N . ILE A 1 269 ? -1.19 33.5 4.406 1 97 269 ILE A N 1
ATOM 2039 C CA . ILE A 1 269 ? 0.256 33.344 4.305 1 97 269 ILE A CA 1
ATOM 2040 C C . ILE A 1 269 ? 0.601 31.844 4.176 1 97 269 ILE A C 1
ATOM 2042 O O . ILE A 1 269 ? 0.334 31.062 5.086 1 97 269 ILE A O 1
ATOM 2046 N N . GLY A 1 270 ? 1.251 31.453 3.049 1 94.06 270 GLY A N 1
ATOM 2047 C CA . GLY A 1 270 ? 1.573 30.062 2.795 1 94.06 270 GLY A CA 1
ATOM 2048 C C . GLY A 1 270 ? 0.347 29.172 2.689 1 94.06 270 GLY A C 1
ATOM 2049 O O . GLY A 1 270 ? 0.362 28.031 3.143 1 94.06 270 GLY A O 1
ATOM 2050 N N . TYR A 1 271 ? -0.688 29.672 2.117 1 92.62 271 TYR A N 1
ATOM 2051 C CA . TYR A 1 271 ? -2.012 29.062 2.162 1 92.62 271 TYR A CA 1
ATOM 2052 C C . TYR A 1 271 ? -2.201 28.078 1.008 1 92.62 271 TYR A C 1
ATOM 2054 O O . TYR A 1 271 ? -1.87 28.391 -0.138 1 92.62 271 TYR A O 1
ATOM 2062 N N . ASP A 1 272 ? -2.637 26.875 1.396 1 86.06 272 ASP A N 1
ATOM 2063 C CA . ASP A 1 272 ? -3.07 25.891 0.421 1 86.06 272 ASP A CA 1
ATOM 2064 C C . ASP A 1 272 ? -4.523 25.484 0.658 1 86.06 272 ASP A C 1
ATOM 2066 O O . ASP A 1 272 ? -4.891 25.094 1.766 1 86.06 272 ASP A O 1
ATOM 2070 N N . ILE A 1 273 ? -5.293 25.547 -0.37 1 84.38 273 ILE A N 1
ATOM 2071 C CA . ILE A 1 273 ? -6.727 25.297 -0.281 1 84.38 273 ILE A CA 1
ATOM 2072 C C . ILE A 1 273 ? -6.98 23.859 0.167 1 84.38 273 ILE A C 1
ATOM 2074 O O . ILE A 1 273 ? -8.062 23.547 0.659 1 84.38 273 ILE A O 1
ATOM 2078 N N . VAL A 1 274 ? -5.957 23.047 0.024 1 78.94 274 VAL A N 1
ATOM 2079 C CA . VAL A 1 274 ? -6.098 21.641 0.371 1 78.94 274 VAL A CA 1
ATOM 2080 C C . VAL A 1 274 ? -6.262 21.484 1.882 1 78.94 274 VAL A C 1
ATOM 2082 O O . VAL A 1 274 ? -6.91 20.547 2.355 1 78.94 274 VAL A O 1
ATOM 2085 N N . GLU A 1 275 ? -5.719 22.391 2.645 1 82.88 275 GLU A N 1
ATOM 2086 C CA . GLU A 1 275 ? -5.711 22.297 4.102 1 82.88 275 GLU A CA 1
ATOM 2087 C C . GLU A 1 275 ? -7.047 22.75 4.691 1 82.88 275 GLU A C 1
ATOM 2089 O O . GLU A 1 275 ? -7.543 22.141 5.645 1 82.88 275 GLU A O 1
ATOM 2094 N N . TYR A 1 276 ? -7.492 23.828 4.199 1 86 276 TYR A N 1
ATOM 2095 C CA . TYR A 1 276 ? -8.695 24.469 4.723 1 86 276 TYR A CA 1
ATOM 2096 C C . TYR A 1 276 ? -9.438 25.219 3.627 1 86 276 TYR A C 1
ATOM 2098 O O . TYR A 1 276 ? -9.133 26.375 3.35 1 86 276 TYR A O 1
ATOM 2106 N N . PRO A 1 277 ? -10.422 24.594 3.078 1 86 277 PRO A N 1
ATOM 2107 C CA . PRO A 1 277 ? -11.094 25.203 1.934 1 86 277 PRO A CA 1
ATOM 2108 C C . PRO A 1 277 ? -11.648 26.594 2.248 1 86 277 PRO A C 1
ATOM 2110 O O . PRO A 1 277 ? -12.266 26.781 3.299 1 86 277 PRO A O 1
ATOM 2113 N N . PRO A 1 278 ? -11.484 27.5 1.277 1 89.12 278 PRO A N 1
ATOM 2114 C CA . PRO A 1 278 ? -11.891 28.891 1.523 1 89.12 278 PRO A CA 1
ATOM 2115 C C . PRO A 1 278 ? -13.398 29.031 1.723 1 89.12 278 PRO A C 1
ATOM 2117 O O . PRO A 1 278 ? -13.844 29.969 2.383 1 89.12 278 PRO A O 1
ATOM 2120 N N . TYR A 1 279 ? -14.148 28.109 1.173 1 87.31 279 TYR A N 1
ATOM 2121 C CA . TYR A 1 279 ? -15.594 28.203 1.359 1 87.31 279 TYR A CA 1
ATOM 2122 C C . TYR A 1 279 ? -15.961 28.156 2.838 1 87.31 279 TYR A C 1
ATOM 2124 O O . TYR A 1 279 ? -16.984 28.703 3.25 1 87.31 279 TYR A O 1
ATOM 2132 N N . LEU A 1 280 ? -15.109 27.594 3.648 1 87 280 LEU A N 1
ATOM 2133 C CA . LEU A 1 280 ? -15.383 27.438 5.074 1 87 280 LEU A CA 1
ATOM 2134 C C . LEU A 1 280 ? -15.211 28.766 5.805 1 87 280 LEU A C 1
ATOM 2136 O O . LEU A 1 280 ? -15.797 28.969 6.871 1 87 280 LEU A O 1
ATOM 2140 N N . TRP A 1 281 ? -14.453 29.734 5.215 1 90.19 281 TRP A N 1
ATOM 2141 C CA . TRP A 1 281 ? -14.234 30.984 5.934 1 90.19 281 TRP A CA 1
ATOM 2142 C C . TRP A 1 281 ? -14.656 32.188 5.086 1 90.19 281 TRP A C 1
ATOM 2144 O O . TRP A 1 281 ? -14.703 33.312 5.578 1 90.19 281 TRP A O 1
ATOM 2154 N N . ASN A 1 282 ? -15.016 31.969 3.852 1 92.19 282 ASN A N 1
ATOM 2155 C CA . ASN A 1 282 ? -15.438 33.031 2.959 1 92.19 282 ASN A CA 1
ATOM 2156 C C . ASN A 1 282 ? -16.672 32.625 2.16 1 92.19 282 ASN A C 1
ATOM 2158 O O . ASN A 1 282 ? -16.781 32.938 0.97 1 92.19 282 ASN A O 1
ATOM 2162 N N . SER A 1 283 ? -17.531 31.938 2.811 1 88.31 283 SER A N 1
ATOM 2163 C CA . SER A 1 283 ? -18.734 31.422 2.139 1 88.31 283 SER A CA 1
ATOM 2164 C C . SER A 1 283 ? -19.609 32.562 1.616 1 88.31 283 SER A C 1
ATOM 2166 O O . SER A 1 283 ? -20.312 32.375 0.619 1 88.31 283 SER A O 1
ATOM 2168 N N . THR A 1 284 ? -19.625 33.719 2.223 1 91.69 284 THR A N 1
ATOM 2169 C CA . THR A 1 284 ? -20.484 34.844 1.843 1 91.69 284 THR A CA 1
ATOM 2170 C C . THR A 1 284 ? -19.75 35.781 0.873 1 91.69 284 THR A C 1
ATOM 2172 O O . THR A 1 284 ? -20.312 36.75 0.406 1 91.69 284 THR A O 1
ATOM 2175 N N . LEU A 1 285 ? -18.547 35.5 0.58 1 92.88 285 LEU A N 1
ATOM 2176 C CA . LEU A 1 285 ? -17.734 36.25 -0.372 1 92.88 285 LEU A CA 1
ATOM 2177 C C . LEU A 1 285 ? -17.609 37.719 0.055 1 92.88 285 LEU A C 1
ATOM 2179 O O . LEU A 1 285 ? -17.672 38.625 -0.781 1 92.88 285 LEU A O 1
ATOM 2183 N N . ASP A 1 286 ? -17.5 37.906 1.303 1 93.12 286 ASP A N 1
ATOM 2184 C CA . ASP A 1 286 ? -17.5 39.281 1.82 1 93.12 286 ASP A CA 1
ATOM 2185 C C . ASP A 1 286 ? -16.109 39.688 2.289 1 93.12 286 ASP A C 1
ATOM 2187 O O . ASP A 1 286 ? -15.922 40.781 2.844 1 93.12 286 ASP A O 1
ATOM 2191 N N . LYS A 1 287 ? -15.156 38.875 2.125 1 95.56 287 LYS A N 1
ATOM 2192 C CA . LYS A 1 287 ? -13.812 39.156 2.615 1 95.56 287 LYS A CA 1
ATOM 2193 C C . LYS A 1 287 ? -12.922 39.719 1.499 1 95.56 287 LYS A C 1
ATOM 2195 O O . LYS A 1 287 ? -12.938 39.188 0.38 1 95.56 287 LYS A O 1
ATOM 2200 N N . GLN A 1 288 ? -12.25 40.812 1.795 1 96.75 288 GLN A N 1
ATOM 2201 C CA . GLN A 1 288 ? -11.078 41.094 0.978 1 96.75 288 GLN A CA 1
ATOM 2202 C C . GLN A 1 288 ? -9.922 40.156 1.309 1 96.75 288 GLN A C 1
ATOM 2204 O O . GLN A 1 288 ? -9.766 39.75 2.457 1 96.75 288 GLN A O 1
ATOM 2209 N N . ILE A 1 289 ? -9.141 39.844 0.313 1 97.44 289 ILE A N 1
ATOM 2210 C CA . ILE A 1 289 ? -8.102 38.844 0.543 1 97.44 289 ILE A CA 1
ATOM 2211 C C . ILE A 1 289 ? -6.766 39.344 0.01 1 97.44 289 ILE A C 1
ATOM 2213 O O . ILE A 1 289 ? -6.691 39.875 -1.104 1 97.44 289 ILE A O 1
ATOM 2217 N N . ILE A 1 290 ? -5.75 39.312 0.789 1 97.94 290 ILE A N 1
ATOM 2218 C CA . ILE A 1 290 ? -4.348 39.406 0.398 1 97.94 290 ILE A CA 1
ATOM 2219 C C . ILE A 1 290 ? -3.691 38.031 0.515 1 97.94 290 ILE A C 1
ATOM 2221 O O . ILE A 1 290 ? -3.85 37.344 1.527 1 97.94 290 ILE A O 1
ATOM 2225 N N . ASN A 1 291 ? -3.041 37.594 -0.523 1 97.5 291 ASN A N 1
ATOM 2226 C CA . ASN A 1 291 ? -2.34 36.312 -0.473 1 97.5 291 ASN A CA 1
ATOM 2227 C C . ASN A 1 291 ? -0.829 36.5 -0.566 1 97.5 291 ASN A C 1
ATOM 2229 O O . ASN A 1 291 ? -0.329 37.094 -1.526 1 97.5 291 ASN A O 1
ATOM 2233 N N . ILE A 1 292 ? -0.164 36.094 0.455 1 97.06 292 ILE A N 1
ATOM 2234 C CA . ILE A 1 292 ? 1.295 36.125 0.48 1 97.06 292 ILE A CA 1
ATOM 2235 C C . ILE A 1 292 ? 1.834 34.688 0.352 1 97.06 2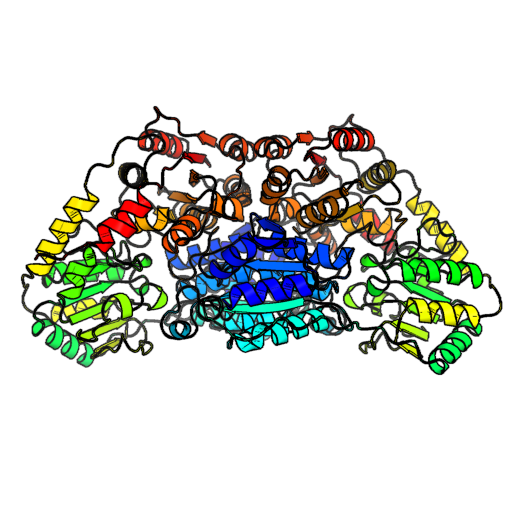92 ILE A C 1
ATOM 2237 O O . ILE A 1 292 ? 1.623 33.844 1.236 1 97.06 292 ILE A O 1
ATOM 2241 N N . ASP A 1 293 ? 2.549 34.438 -0.696 1 94.69 293 ASP A N 1
ATOM 2242 C CA . ASP A 1 293 ? 2.996 33.062 -0.972 1 94.69 293 ASP A CA 1
ATOM 2243 C C . ASP A 1 293 ? 4.23 33.062 -1.871 1 94.69 293 ASP A C 1
ATOM 2245 O O . ASP A 1 293 ? 4.648 34.125 -2.363 1 94.69 293 ASP A O 1
ATOM 2249 N N . PHE A 1 294 ? 4.793 31.906 -1.957 1 90.5 294 PHE A N 1
ATOM 2250 C CA . PHE A 1 294 ? 5.941 31.734 -2.84 1 90.5 294 PHE A CA 1
ATOM 2251 C C . PHE A 1 294 ? 5.5 31.688 -4.297 1 90.5 294 PHE A C 1
ATOM 2253 O O . PHE A 1 294 ? 6.285 32 -5.199 1 90.5 294 PHE A O 1
ATOM 2260 N N . VAL A 1 295 ? 4.262 31.266 -4.484 1 87.81 295 VAL A N 1
ATOM 2261 C CA . VAL A 1 295 ? 3.754 31.078 -5.84 1 87.81 295 VAL A CA 1
ATOM 2262 C C . VAL A 1 295 ? 2.371 31.719 -5.961 1 87.81 295 VAL A C 1
ATOM 2264 O O . VAL A 1 295 ? 1.751 32.062 -4.957 1 87.81 295 VAL A O 1
ATOM 2267 N N . GLU A 1 296 ? 1.954 31.844 -7.195 1 85.75 296 GLU A N 1
ATOM 2268 C CA . GLU A 1 296 ? 0.622 32.375 -7.445 1 85.75 296 GLU A CA 1
ATOM 2269 C C . GLU A 1 296 ? -0.463 31.438 -6.938 1 85.75 296 GLU A C 1
ATOM 2271 O O . GLU A 1 296 ? -0.229 30.234 -6.797 1 85.75 296 GLU A O 1
ATOM 2276 N N . PHE A 1 297 ? -1.533 32.062 -6.613 1 81.94 297 PHE A N 1
ATOM 2277 C CA . PHE A 1 297 ? -2.629 31.25 -6.094 1 81.94 297 PHE A CA 1
ATOM 2278 C C . PHE A 1 297 ? -3.404 30.594 -7.23 1 81.94 297 PHE A C 1
ATOM 2280 O O . PHE A 1 297 ? -3.305 31.016 -8.383 1 81.94 297 PHE A O 1
ATOM 2287 N N . VAL A 1 298 ? -4.137 29.562 -6.906 1 76.06 298 VAL A N 1
ATOM 2288 C CA . VAL A 1 298 ? -5.086 28.953 -7.828 1 76.06 298 VAL A CA 1
ATOM 2289 C C . VAL A 1 298 ? -6.484 29.516 -7.582 1 76.06 298 VAL A C 1
ATOM 2291 O O . VAL A 1 298 ? -7.008 29.422 -6.469 1 76.06 298 VAL A O 1
ATOM 2294 N N . PRO A 1 299 ? -6.984 30.078 -8.625 1 78.94 299 PRO A N 1
ATOM 2295 C CA . PRO A 1 299 ? -8.289 30.703 -8.438 1 78.94 299 PRO A CA 1
ATOM 2296 C C . PRO A 1 299 ? -9.352 29.734 -7.93 1 78.94 299 PRO A C 1
ATOM 2298 O O . PRO A 1 299 ? -9.383 28.578 -8.344 1 78.94 299 PRO A O 1
ATOM 2301 N N . ASP A 1 300 ? -10.109 30.156 -7 1 83 300 ASP A N 1
ATOM 2302 C CA . ASP A 1 300 ? -11.266 29.484 -6.422 1 83 300 ASP A CA 1
ATOM 2303 C C . ASP A 1 300 ? -12.414 30.469 -6.195 1 83 300 ASP A C 1
ATOM 2305 O O . ASP A 1 300 ? -12.18 31.656 -5.98 1 83 300 ASP A O 1
ATOM 2309 N N . ARG A 1 301 ? -13.586 29.953 -6.305 1 84.25 301 ARG A N 1
ATOM 2310 C CA . ARG A 1 301 ? -14.758 30.812 -6.125 1 84.25 301 ARG A CA 1
ATOM 2311 C C . ARG A 1 301 ? -14.648 31.625 -4.84 1 84.25 301 ARG A C 1
ATOM 2313 O O . ARG A 1 301 ? -15.016 32.781 -4.805 1 84.25 301 ARG A O 1
ATOM 2320 N N . TYR A 1 302 ? -14.117 31.016 -3.854 1 90.25 302 TYR A N 1
ATOM 2321 C CA . TYR A 1 302 ? -14.156 31.625 -2.529 1 90.25 302 TYR A CA 1
ATOM 2322 C C . TYR A 1 302 ? -12.797 32.188 -2.158 1 90.25 302 TYR A C 1
ATOM 2324 O O . TYR A 1 302 ? -12.609 32.719 -1.053 1 90.25 302 TYR A O 1
ATOM 2332 N N . PHE A 1 303 ? -11.883 32.062 -3.051 1 91.62 303 PHE A N 1
ATOM 2333 C CA . PHE A 1 303 ? -10.523 32.562 -2.824 1 91.62 303 PHE A CA 1
ATOM 2334 C C . PHE A 1 303 ? -10.031 33.344 -4.027 1 91.62 303 PHE A C 1
ATOM 2336 O O . PHE A 1 303 ? -9.398 32.812 -4.926 1 91.62 303 PHE A O 1
ATOM 2343 N N . ASN A 1 304 ? -10.32 34.562 -3.998 1 91.69 304 ASN A N 1
ATOM 2344 C CA . ASN A 1 304 ? -9.922 35.5 -5.039 1 91.69 304 ASN A CA 1
ATOM 2345 C C . ASN A 1 304 ? -9.211 36.719 -4.453 1 91.69 304 ASN A C 1
ATOM 2347 O O . ASN A 1 304 ? -9.82 37.781 -4.289 1 91.69 304 ASN A O 1
ATOM 2351 N N . PRO A 1 305 ? -7.953 36.594 -4.18 1 94.75 305 PRO A N 1
ATOM 2352 C CA . PRO A 1 305 ? -7.199 37.688 -3.551 1 94.75 305 PRO A CA 1
ATOM 2353 C C . PRO A 1 305 ? -7.184 38.969 -4.391 1 94.75 305 PRO A C 1
ATOM 2355 O O . PRO A 1 305 ? -7.062 38.906 -5.617 1 94.75 305 PRO A O 1
ATOM 2358 N N . THR A 1 306 ? -7.344 40.062 -3.775 1 94.31 306 THR A N 1
ATOM 2359 C CA . THR A 1 306 ? -7.234 41.375 -4.414 1 94.31 306 THR A CA 1
ATOM 2360 C C . THR A 1 306 ? -5.777 41.719 -4.719 1 94.31 306 THR A C 1
ATOM 2362 O O . THR A 1 306 ? -5.477 42.344 -5.734 1 94.31 306 THR A O 1
ATOM 2365 N N . VAL A 1 307 ? -4.938 41.312 -3.844 1 96.5 307 VAL A N 1
ATOM 2366 C CA . VAL A 1 307 ? -3.498 41.5 -3.996 1 96.5 307 VAL A CA 1
ATOM 2367 C C . VAL A 1 307 ? -2.764 40.219 -3.697 1 96.5 307 VAL A C 1
ATOM 2369 O O . VAL A 1 307 ? -3.109 39.5 -2.752 1 96.5 307 VAL A O 1
ATOM 2372 N N . GLU A 1 308 ? -1.889 39.875 -4.52 1 96.31 308 GLU A N 1
ATOM 2373 C CA . GLU A 1 308 ? -0.968 38.781 -4.289 1 96.31 308 GLU A CA 1
ATOM 2374 C C . GLU A 1 308 ? 0.469 39.281 -4.152 1 96.31 308 GLU A C 1
ATOM 2376 O O . GLU A 1 308 ? 0.959 40.031 -5.004 1 96.31 308 GLU A O 1
ATOM 2381 N N . VAL A 1 309 ? 1.019 38.969 -3.088 1 96.69 309 VAL A N 1
ATOM 2382 C CA . VAL A 1 309 ? 2.443 39.219 -2.889 1 96.69 309 VAL A CA 1
ATOM 2383 C C . VAL A 1 309 ? 3.227 37.906 -3.076 1 96.69 309 VAL A C 1
ATOM 2385 O O . VAL A 1 309 ? 3.271 37.062 -2.176 1 96.69 309 VAL A O 1
ATOM 2388 N N . ILE A 1 310 ? 3.832 37.781 -4.191 1 94.38 310 ILE A N 1
ATOM 2389 C CA . ILE A 1 310 ? 4.527 36.562 -4.566 1 94.38 310 ILE A CA 1
ATOM 2390 C C . ILE A 1 310 ? 6.027 36.719 -4.34 1 94.38 310 ILE A C 1
ATOM 2392 O O . ILE A 1 310 ? 6.621 37.719 -4.781 1 94.38 310 ILE A O 1
ATOM 2396 N N . GLY A 1 311 ? 6.66 35.812 -3.68 1 92.44 311 GLY A N 1
ATOM 2397 C CA . GLY A 1 311 ? 8.086 35.844 -3.383 1 92.44 311 GLY A CA 1
ATOM 2398 C C . GLY A 1 311 ? 8.422 35.219 -2.035 1 92.44 311 GLY A C 1
ATOM 2399 O O . GLY A 1 311 ? 7.613 34.5 -1.455 1 92.44 311 GLY A O 1
ATOM 2400 N N . ASP A 1 312 ? 9.602 35.562 -1.586 1 92.75 312 ASP A N 1
ATOM 2401 C CA . ASP A 1 312 ? 10.008 35.062 -0.271 1 92.75 312 ASP A CA 1
ATOM 2402 C C . ASP A 1 312 ? 9.07 35.562 0.819 1 92.75 312 ASP A C 1
ATOM 2404 O O . ASP A 1 312 ? 8.969 36.781 1.046 1 92.75 312 ASP A O 1
ATOM 2408 N N . ILE A 1 313 ? 8.445 34.656 1.512 1 94.81 313 ILE A N 1
ATOM 2409 C CA . ILE A 1 313 ? 7.391 35 2.459 1 94.81 313 ILE A CA 1
ATOM 2410 C C . ILE A 1 313 ? 7.984 35.812 3.609 1 94.81 313 ILE A C 1
ATOM 2412 O O . ILE A 1 313 ? 7.406 36.844 4.031 1 94.81 313 ILE A O 1
ATOM 2416 N N . ALA A 1 314 ? 9.141 35.406 4.117 1 94.81 314 ALA A N 1
ATOM 2417 C CA . ALA A 1 314 ? 9.781 36.125 5.219 1 94.81 314 ALA A CA 1
ATOM 2418 C C . ALA A 1 314 ? 10.086 37.562 4.84 1 94.81 314 ALA A C 1
ATOM 2420 O O . ALA A 1 314 ? 9.797 38.469 5.602 1 94.81 314 ALA A O 1
ATOM 2421 N N . SER A 1 315 ? 10.602 37.719 3.664 1 95.25 315 SER A N 1
ATOM 2422 C CA . SER A 1 315 ? 10.914 39.062 3.172 1 95.25 315 SER A CA 1
ATOM 2423 C C . SER A 1 315 ? 9.648 39.875 2.977 1 95.25 315 SER A C 1
ATOM 2425 O O . SER A 1 315 ? 9.625 41.062 3.268 1 95.25 315 SER A O 1
ATOM 2427 N N . SER A 1 316 ? 8.688 39.188 2.422 1 96.75 316 SER A N 1
ATOM 2428 C CA . SER A 1 316 ? 7.41 39.875 2.209 1 96.75 316 SER A CA 1
ATOM 2429 C C . SER A 1 316 ? 6.844 40.406 3.52 1 96.75 316 SER A C 1
ATOM 2431 O O . SER A 1 316 ? 6.387 41.562 3.584 1 96.75 316 SER A O 1
ATOM 2433 N N . ILE A 1 317 ? 6.891 39.625 4.527 1 96.94 317 ILE A N 1
ATOM 2434 C CA . ILE A 1 317 ? 6.355 39.969 5.832 1 96.94 317 ILE A CA 1
ATOM 2435 C C . ILE A 1 317 ? 7.188 41.125 6.43 1 96.94 317 ILE A C 1
ATOM 2437 O O . ILE A 1 317 ? 6.645 42.062 7.02 1 96.94 317 ILE A O 1
ATOM 2441 N N . ARG A 1 318 ? 8.477 41.062 6.289 1 95.25 318 ARG A N 1
ATOM 2442 C CA . ARG A 1 318 ? 9.375 42.062 6.801 1 95.25 318 ARG A CA 1
ATOM 2443 C C . ARG A 1 318 ? 9.086 43.438 6.164 1 95.25 318 ARG A C 1
ATOM 2445 O O . ARG A 1 318 ? 8.984 44.438 6.859 1 95.25 318 ARG A O 1
ATOM 2452 N N . GLU A 1 319 ? 8.953 43.406 4.859 1 95.56 319 GLU A N 1
ATOM 2453 C CA . GLU A 1 319 ? 8.68 44.625 4.133 1 95.56 319 GLU A CA 1
ATOM 2454 C C . GLU A 1 319 ? 7.305 45.188 4.488 1 95.56 319 GLU A C 1
ATOM 2456 O O . GLU A 1 319 ? 7.121 46.406 4.574 1 95.56 319 GLU A O 1
ATOM 2461 N N . LEU A 1 320 ? 6.375 44.344 4.59 1 96.44 320 LEU A N 1
ATOM 2462 C CA . LEU A 1 320 ? 5.035 44.75 4.988 1 96.44 320 LEU A CA 1
ATOM 2463 C C . LEU A 1 320 ? 5.051 45.406 6.363 1 96.44 320 LEU A C 1
ATOM 2465 O O . LEU A 1 320 ? 4.383 46.438 6.578 1 96.44 320 LEU A O 1
ATOM 2469 N N . ALA A 1 321 ? 5.773 44.781 7.312 1 95.31 321 ALA A N 1
ATOM 2470 C CA . ALA A 1 321 ? 5.887 45.344 8.664 1 95.31 321 ALA A CA 1
ATOM 2471 C C . ALA A 1 321 ? 6.457 46.75 8.648 1 95.31 321 ALA A C 1
ATOM 2473 O O . ALA A 1 321 ? 6.023 47.594 9.422 1 95.31 321 ALA A O 1
ATOM 2474 N N . ALA A 1 322 ? 7.363 46.938 7.777 1 93.5 322 ALA A N 1
ATOM 2475 C CA . ALA A 1 322 ? 8.016 48.25 7.664 1 93.5 322 ALA A CA 1
ATOM 2476 C C . ALA A 1 322 ? 7.059 49.281 7.094 1 93.5 322 ALA A C 1
ATOM 2478 O O . ALA A 1 322 ? 7.211 50.5 7.348 1 93.5 322 ALA A O 1
ATOM 2479 N N . SER A 1 323 ? 6.105 48.812 6.426 1 94.19 323 SER A N 1
ATOM 2480 C CA . SER A 1 323 ? 5.203 49.719 5.711 1 94.19 323 SER A CA 1
ATOM 2481 C C . SER A 1 323 ? 3.957 50.031 6.535 1 94.19 323 SER A C 1
ATOM 2483 O O . SER A 1 323 ? 3.105 50.812 6.117 1 94.19 323 SER A O 1
ATOM 2485 N N . ILE A 1 324 ? 3.725 49.375 7.59 1 92.94 324 ILE A N 1
ATOM 2486 C CA . ILE A 1 324 ? 2.564 49.594 8.445 1 92.94 324 ILE A CA 1
ATOM 2487 C C . ILE A 1 324 ? 2.984 50.344 9.703 1 92.94 324 ILE A C 1
ATOM 2489 O O . ILE A 1 324 ? 3.66 49.812 10.578 1 92.94 324 ILE A O 1
ATOM 2493 N N . PRO A 1 325 ? 2.633 51.594 9.828 1 82 325 PRO A N 1
ATOM 2494 C CA . PRO A 1 325 ? 3.254 52.5 10.773 1 82 325 PRO A CA 1
ATOM 2495 C C . PRO A 1 325 ? 2.766 52.312 12.203 1 82 325 PRO A C 1
ATOM 2497 O O . PRO A 1 325 ? 3.502 52.594 13.156 1 82 325 PRO A O 1
ATOM 2500 N N . GLU A 1 326 ? 1.568 51.906 12.469 1 88.31 326 GLU A N 1
ATOM 2501 C CA . GLU A 1 326 ? 1.035 51.969 13.82 1 88.31 326 GLU A CA 1
ATOM 2502 C C . GLU A 1 326 ? 0.399 50.625 14.227 1 88.31 326 GLU A C 1
ATOM 2504 O O . GLU A 1 326 ? -0.183 49.938 13.391 1 88.31 326 GLU A O 1
ATOM 2509 N N . LYS A 1 327 ? 0.606 50.312 15.508 1 94.69 327 LYS A N 1
ATOM 2510 C CA . LYS A 1 327 ? -0.097 49.188 16.125 1 94.69 327 LYS A CA 1
ATOM 2511 C C . LYS A 1 327 ? -1.562 49.531 16.375 1 94.69 327 LYS A C 1
ATOM 2513 O O . LYS A 1 327 ? -1.882 50.656 16.797 1 94.69 327 LYS A O 1
ATOM 2518 N N . ARG A 1 328 ? -2.354 48.656 16.047 1 96.12 328 ARG A N 1
ATOM 2519 C CA . ARG A 1 328 ? -3.785 48.844 16.25 1 96.12 328 ARG A CA 1
ATOM 2520 C C . ARG A 1 328 ? -4.363 47.781 17.156 1 96.12 328 ARG A C 1
ATOM 2522 O O . ARG A 1 328 ? -3.74 46.719 17.359 1 96.12 328 ARG A O 1
ATOM 2529 N N . GLU A 1 329 ? -5.5 48.125 17.828 1 95.88 329 GLU A N 1
ATOM 2530 C CA . GLU A 1 329 ? -6.234 47.156 18.641 1 95.88 329 GLU A CA 1
ATOM 2531 C C . GLU A 1 329 ? -7.441 46.594 17.891 1 95.88 329 GLU A C 1
ATOM 2533 O O . GLU A 1 329 ? -8.125 47.344 17.188 1 95.88 329 GLU A O 1
ATOM 2538 N N . PHE A 1 330 ? -7.621 45.375 18.031 1 96.19 330 PHE A N 1
ATOM 2539 C CA . PHE A 1 330 ? -8.75 44.719 17.391 1 96.19 330 PHE A CA 1
ATOM 2540 C C . PHE A 1 330 ? -9.562 43.938 18.406 1 96.19 330 PHE A C 1
ATOM 2542 O O . PHE A 1 330 ? -9.359 42.719 18.562 1 96.19 330 PHE A O 1
ATOM 2549 N N . PRO A 1 331 ? -10.508 44.531 19.031 1 95.62 331 PRO A N 1
ATOM 2550 C CA . PRO A 1 331 ? -11.25 43.938 20.156 1 95.62 331 PRO A CA 1
ATOM 2551 C C . PRO A 1 331 ? -11.93 42.625 19.781 1 95.62 331 PRO A C 1
ATOM 2553 O O . PRO A 1 331 ? -12.016 41.688 20.609 1 95.62 331 PRO A O 1
ATOM 2556 N N . ILE A 1 332 ? -12.422 42.469 18.594 1 95.12 332 ILE A N 1
ATOM 2557 C CA . ILE A 1 332 ? -13.125 41.281 18.188 1 95.12 332 ILE A CA 1
ATOM 2558 C C . ILE A 1 332 ? -12.203 40.062 18.312 1 95.12 332 ILE A C 1
ATOM 2560 O O . ILE A 1 332 ? -12.625 39 18.75 1 95.12 332 ILE A O 1
ATOM 2564 N N . PHE A 1 333 ? -10.984 40.25 17.953 1 96.69 333 PHE A N 1
ATOM 2565 C CA . PHE A 1 333 ? -10.039 39.156 17.969 1 96.69 333 PHE A CA 1
ATOM 2566 C C . PHE A 1 333 ? -9.539 38.875 19.391 1 96.69 333 PHE A C 1
ATOM 2568 O O . PHE A 1 333 ? -9.273 37.75 19.766 1 96.69 333 PHE A O 1
ATOM 2575 N N . GLU A 1 334 ? -9.406 39.938 20.156 1 95.62 334 GLU A N 1
ATOM 2576 C CA . GLU A 1 334 ? -9.055 39.75 21.562 1 95.62 334 GLU A CA 1
ATOM 2577 C C . GLU A 1 334 ? -10.117 38.969 22.297 1 95.62 334 GLU A C 1
ATOM 2579 O O . GLU A 1 334 ? -9.797 38.062 23.078 1 95.62 334 GLU A O 1
ATOM 2584 N N . HIS A 1 335 ? -11.344 39.312 22.031 1 94.62 335 HIS A N 1
ATOM 2585 C CA . HIS A 1 335 ? -12.453 38.594 22.641 1 94.62 335 HIS A CA 1
ATOM 2586 C C . HIS A 1 335 ? -12.484 37.125 22.188 1 94.62 335 HIS A C 1
ATOM 2588 O O . HIS A 1 335 ? -12.719 36.25 23 1 94.62 335 HIS A O 1
ATOM 2594 N N . THR A 1 336 ? -12.289 36.938 20.891 1 94.75 336 THR A N 1
ATOM 2595 C CA . THR A 1 336 ? -12.258 35.594 20.344 1 94.75 336 THR A CA 1
ATOM 2596 C C . THR A 1 336 ? -11.156 34.75 21 1 94.75 336 THR A C 1
ATOM 2598 O O . THR A 1 336 ? -11.375 33.594 21.375 1 94.75 336 THR A O 1
ATOM 2601 N N . ARG A 1 337 ? -10 35.312 21.125 1 95.56 337 ARG A N 1
ATOM 2602 C CA . ARG A 1 337 ? -8.875 34.594 21.75 1 95.56 337 ARG A CA 1
ATOM 2603 C C . ARG A 1 337 ? -9.203 34.219 23.188 1 95.56 337 ARG A C 1
ATOM 2605 O O . ARG A 1 337 ? -8.914 33.062 23.594 1 95.56 337 ARG A O 1
ATOM 2612 N N . ASN A 1 338 ? -9.695 35.188 23.953 1 93.62 338 ASN A N 1
ATOM 2613 C CA . ASN A 1 338 ? -10.039 34.906 25.344 1 93.62 338 ASN A CA 1
ATOM 2614 C C . ASN A 1 338 ? -11.078 33.812 25.453 1 93.62 338 ASN A C 1
ATOM 2616 O O . ASN A 1 338 ? -10.992 32.938 26.344 1 93.62 338 ASN A O 1
ATOM 2620 N N . PHE A 1 339 ? -11.977 33.875 24.531 1 91.38 339 PHE A N 1
ATOM 2621 C CA . PHE A 1 339 ? -13.016 32.844 24.484 1 91.38 339 PHE A CA 1
ATOM 2622 C C . PHE A 1 339 ? -12.398 31.484 24.25 1 91.38 339 PHE A C 1
ATOM 2624 O O . PHE A 1 339 ? -12.695 30.531 24.969 1 91.38 339 PHE A O 1
ATOM 2631 N N . ILE A 1 340 ? -11.562 31.359 23.281 1 91.81 340 ILE A N 1
ATOM 2632 C CA . ILE A 1 340 ? -10.938 30.094 22.906 1 91.81 340 ILE A CA 1
ATOM 2633 C C . ILE A 1 340 ? -10.023 29.625 24.047 1 91.81 340 ILE A C 1
ATOM 2635 O O . ILE A 1 340 ? -9.984 28.438 24.375 1 91.81 340 ILE A O 1
ATOM 2639 N N . LYS A 1 341 ? -9.281 30.516 24.562 1 91.19 341 LYS A N 1
ATOM 2640 C CA . LYS A 1 341 ? -8.352 30.203 25.641 1 91.19 341 LYS A CA 1
ATOM 2641 C C . LYS A 1 341 ? -9.078 29.562 26.828 1 91.19 341 LYS A C 1
ATOM 2643 O O . LYS A 1 341 ? -8.555 28.641 27.453 1 91.19 341 LYS A O 1
ATOM 2648 N N . GLU A 1 342 ? -10.227 30.062 27.141 1 87.06 342 GLU A N 1
ATOM 2649 C CA . GLU A 1 342 ? -11.023 29.484 28.219 1 87.06 342 GLU A CA 1
ATOM 2650 C C . GLU A 1 342 ? -11.414 28.047 27.922 1 87.06 342 GLU A C 1
ATOM 2652 O O . GLU A 1 342 ? -11.406 27.203 28.812 1 87.06 342 GLU A O 1
ATOM 2657 N N . LYS A 1 343 ? -11.711 27.844 26.703 1 81.25 343 LYS A N 1
ATOM 2658 C CA . LYS A 1 343 ? -12.141 26.516 26.297 1 81.25 343 LYS A CA 1
ATOM 2659 C C . LYS A 1 343 ? -10.969 25.547 26.266 1 81.25 343 LYS A C 1
ATOM 2661 O O . LYS A 1 343 ? -11.102 24.375 26.641 1 81.25 343 LYS A O 1
ATOM 2666 N N . ILE A 1 344 ? -9.844 25.953 25.766 1 83.62 344 ILE A N 1
ATOM 2667 C CA . ILE A 1 344 ? -8.688 25.094 25.562 1 83.62 344 ILE A CA 1
ATOM 2668 C C . ILE A 1 344 ? -8.008 24.812 26.906 1 83.62 344 ILE A C 1
ATOM 2670 O O . ILE A 1 344 ? -7.375 23.766 27.078 1 83.62 344 ILE A O 1
ATOM 2674 N N . ASN A 1 345 ? -8.109 25.672 27.844 1 85.25 345 ASN A N 1
ATOM 2675 C CA . ASN A 1 345 ? -7.473 25.5 29.141 1 85.25 345 ASN A CA 1
ATOM 2676 C C . ASN A 1 345 ? -8.422 24.875 30.156 1 85.25 345 ASN A C 1
ATOM 2678 O O . ASN A 1 345 ? -8.047 24.656 31.312 1 85.25 345 ASN A O 1
ATOM 2682 N N . GLY A 1 346 ? -9.57 24.625 29.656 1 85.75 346 GLY A N 1
ATOM 2683 C CA . GLY A 1 346 ? -10.508 23.984 30.562 1 85.75 346 GLY A CA 1
ATOM 2684 C C . GLY A 1 346 ? -10.078 22.594 30.984 1 85.75 346 GLY A C 1
ATOM 2685 O O . GLY A 1 346 ? -9.461 21.859 30.203 1 85.75 346 GLY A O 1
ATOM 2686 N N . SER A 1 347 ? -10.422 22.281 32.25 1 86.06 347 SER A N 1
ATOM 2687 C CA . SER A 1 347 ? -10.055 20.969 32.75 1 86.06 347 SER A CA 1
ATOM 2688 C C . SER A 1 347 ? -10.93 19.875 32.156 1 86.06 347 SER A C 1
ATOM 2690 O O . SER A 1 347 ? -12.148 20.031 32.062 1 86.06 347 SER A O 1
ATOM 2692 N N . ALA A 1 348 ? -10.234 18.844 31.703 1 87.5 348 ALA A N 1
ATOM 2693 C CA . ALA A 1 348 ? -10.961 17.688 31.188 1 87.5 348 ALA A CA 1
ATOM 2694 C C . ALA A 1 348 ? -11.5 16.828 32.344 1 87.5 348 ALA A C 1
ATOM 2696 O O . ALA A 1 348 ? -10.867 16.719 33.375 1 87.5 348 ALA A O 1
ATOM 2697 N N . ARG A 1 349 ? -12.602 16.234 32.125 1 85.38 349 ARG A N 1
ATOM 2698 C CA . ARG A 1 349 ? -13.188 15.297 33.062 1 85.38 349 ARG A CA 1
ATOM 2699 C C . ARG A 1 349 ? -12.289 14.078 33.281 1 85.38 349 ARG A C 1
ATOM 2701 O O . ARG A 1 349 ? -11.727 13.547 32.312 1 85.38 349 ARG A O 1
ATOM 2708 N N . LYS A 1 350 ? -12.062 13.727 34.562 1 87.88 350 LYS A N 1
ATOM 2709 C CA . LYS A 1 350 ? -11.32 12.5 34.844 1 87.88 350 LYS A CA 1
ATOM 2710 C C . LYS A 1 350 ? -12.195 11.266 34.656 1 87.88 350 LYS A C 1
ATOM 2712 O O . LYS A 1 350 ? -13.25 11.148 35.281 1 87.88 350 LYS A O 1
ATOM 2717 N N . SER A 1 351 ? -11.789 10.508 33.75 1 92.88 351 SER A N 1
ATOM 2718 C CA . SER A 1 351 ? -12.531 9.281 33.469 1 92.88 351 SER A CA 1
ATOM 2719 C C . SER A 1 351 ? -11.617 8.188 32.938 1 92.88 351 SER A C 1
ATOM 2721 O O . SER A 1 351 ? -10.469 8.461 32.562 1 92.88 351 SER A O 1
ATOM 2723 N N . TYR A 1 352 ? -12.078 7.02 33.062 1 95.19 352 TYR A N 1
ATOM 2724 C CA . TYR A 1 352 ? -11.453 5.883 32.406 1 95.19 352 TYR A CA 1
ATOM 2725 C C . TYR A 1 352 ? -12.484 5.086 31.609 1 95.19 352 TYR A C 1
ATOM 2727 O O . TYR A 1 352 ? -13.469 4.605 32.156 1 95.19 352 TYR A O 1
ATOM 2735 N N . PRO A 1 353 ? -12.266 4.859 30.344 1 96.38 353 PRO A N 1
ATOM 2736 C CA . PRO A 1 353 ? -11.164 5.395 29.547 1 96.38 353 PRO A CA 1
ATOM 2737 C C . PRO A 1 353 ? -11.156 6.918 29.484 1 96.38 353 PRO A C 1
ATOM 2739 O O . PRO A 1 353 ? -12.219 7.547 29.594 1 96.38 353 PRO A O 1
ATOM 2742 N N . PRO A 1 354 ? -9.961 7.516 29.391 1 97.12 354 PRO A N 1
ATOM 2743 C CA . PRO A 1 354 ? -9.906 8.977 29.312 1 97.12 354 PRO A CA 1
ATOM 2744 C C . PRO A 1 354 ? -10.578 9.523 28.062 1 97.12 354 PRO A C 1
ATOM 2746 O O . PRO A 1 354 ? -10.648 8.836 27.031 1 97.12 354 PRO A O 1
ATOM 2749 N N . VAL A 1 355 ? -11.125 10.734 28.188 1 95.69 355 VAL A N 1
ATOM 2750 C CA . VAL A 1 355 ? -11.641 11.461 27.031 1 95.69 355 VAL A CA 1
ATOM 2751 C C . VAL A 1 355 ? -10.492 12.133 26.297 1 95.69 355 VAL A C 1
ATOM 2753 O O . VAL A 1 355 ? -9.398 12.297 26.844 1 95.69 355 VAL A O 1
ATOM 2756 N N . PRO A 1 356 ? -10.641 12.461 25.031 1 95.31 356 PRO A N 1
ATOM 2757 C CA . PRO A 1 356 ? -9.555 13.008 24.219 1 95.31 356 PRO A CA 1
ATOM 2758 C C . PRO A 1 356 ? -8.938 14.273 24.828 1 95.31 356 PRO A C 1
ATOM 2760 O O . PRO A 1 356 ? -7.727 14.477 24.719 1 95.31 356 PRO A O 1
ATOM 2763 N N . GLN A 1 357 ? -9.711 15.156 25.453 1 95.19 357 GLN A N 1
ATOM 2764 C CA . GLN A 1 357 ? -9.203 16.375 26.062 1 95.19 357 GLN A CA 1
ATOM 2765 C C . GLN A 1 357 ? -8.148 16.062 27.125 1 95.19 357 GLN A C 1
ATOM 2767 O O . GLN A 1 357 ? -7.125 16.75 27.203 1 95.19 357 GLN A O 1
ATOM 2772 N N . ALA A 1 358 ? -8.453 15.016 27.891 1 96.5 358 ALA A N 1
ATOM 2773 C CA . ALA A 1 358 ? -7.523 14.609 28.953 1 96.5 358 ALA A CA 1
ATOM 2774 C C . ALA A 1 358 ? -6.219 14.086 28.359 1 96.5 358 ALA A C 1
ATOM 2776 O O . ALA A 1 358 ? -5.141 14.328 28.906 1 96.5 358 ALA A O 1
ATOM 2777 N N . VAL A 1 359 ? -6.324 13.375 27.266 1 97.81 359 VAL A N 1
ATOM 2778 C CA . VAL A 1 359 ? -5.145 12.844 26.594 1 97.81 359 VAL A CA 1
ATOM 2779 C C . VAL A 1 359 ? -4.277 13.992 26.078 1 97.81 359 VAL A C 1
ATOM 2781 O O . VAL A 1 359 ? -3.061 14 26.281 1 97.81 359 VAL A O 1
ATOM 2784 N N . VAL A 1 360 ? -4.879 14.992 25.406 1 97.38 360 VAL A N 1
ATOM 2785 C CA . VAL A 1 360 ? -4.156 16.141 24.859 1 97.38 360 VAL A CA 1
ATOM 2786 C C . VAL A 1 360 ? -3.42 16.859 25.984 1 97.38 360 VAL A C 1
ATOM 2788 O O . VAL A 1 360 ? -2.25 17.234 25.844 1 97.38 360 VAL A O 1
ATOM 2791 N N . GLN A 1 361 ? -4.113 17.078 27.109 1 96.62 361 GLN A N 1
ATOM 2792 C CA . GLN A 1 361 ? -3.525 17.797 28.234 1 96.62 361 GLN A CA 1
ATOM 2793 C C . GLN A 1 361 ? -2.328 17.031 28.797 1 96.62 361 GLN A C 1
ATOM 2795 O O . GLN A 1 361 ? -1.302 17.625 29.125 1 96.62 361 GLN A O 1
ATOM 2800 N N . SER A 1 362 ? -2.469 15.703 28.938 1 97.56 362 SER A N 1
ATOM 2801 C CA . SER A 1 362 ? -1.383 14.875 29.453 1 97.56 362 SER A CA 1
ATOM 2802 C C . SER A 1 362 ? -0.164 14.938 28.547 1 97.56 362 SER A C 1
ATOM 2804 O O . SER A 1 362 ? 0.969 15.047 29.016 1 97.56 362 SER A O 1
ATOM 2806 N N . VAL A 1 363 ? -0.405 14.836 27.25 1 98.5 363 VAL A N 1
ATOM 2807 C CA . VAL A 1 363 ? 0.679 14.859 26.266 1 98.5 363 VAL A CA 1
ATOM 2808 C C . VAL A 1 363 ? 1.398 16.203 26.328 1 98.5 363 VAL A C 1
ATOM 2810 O O . VAL A 1 363 ? 2.631 16.25 26.328 1 98.5 363 VAL A O 1
ATOM 2813 N N . ARG A 1 364 ? 0.657 17.281 26.344 1 97.12 364 ARG A N 1
ATOM 2814 C CA . ARG A 1 364 ? 1.256 18.609 26.344 1 97.12 364 ARG A CA 1
ATOM 2815 C C . ARG A 1 364 ? 2.074 18.844 27.609 1 97.12 364 ARG A C 1
ATOM 2817 O O . ARG A 1 364 ? 3.113 19.5 27.578 1 97.12 364 ARG A O 1
ATOM 2824 N N . LYS A 1 365 ? 1.561 18.312 28.719 1 96.69 365 LYS A N 1
ATOM 2825 C CA . LYS A 1 365 ? 2.258 18.438 30 1 96.69 365 LYS A CA 1
ATOM 2826 C C . LYS A 1 365 ? 3.648 17.812 29.938 1 96.69 365 LYS A C 1
ATOM 2828 O O . LYS A 1 365 ? 4.594 18.328 30.547 1 96.69 365 LYS A O 1
ATOM 2833 N N . VAL A 1 366 ? 3.799 16.828 29.172 1 98.5 366 VAL A N 1
ATOM 2834 C CA . VAL A 1 366 ? 5.012 16.016 29.172 1 98.5 366 VAL A CA 1
ATOM 2835 C C . VAL A 1 366 ? 5.977 16.531 28.094 1 98.5 366 VAL A C 1
ATOM 2837 O O . VAL A 1 366 ? 7.195 16.516 28.297 1 98.5 366 VAL A O 1
ATOM 2840 N N . LEU A 1 367 ? 5.492 16.984 26.953 1 98.62 367 LEU A N 1
ATOM 2841 C CA . LEU A 1 367 ? 6.344 17.359 25.828 1 98.62 367 LEU A CA 1
ATOM 2842 C C . LEU A 1 367 ? 6.762 18.812 25.922 1 98.62 367 LEU A C 1
ATOM 2844 O O . LEU A 1 367 ? 5.934 19.688 26.203 1 98.62 367 LEU A O 1
ATOM 2848 N N . GLY A 1 368 ? 8 19.109 25.688 1 97.94 368 GLY A N 1
ATOM 2849 C CA . GLY A 1 368 ? 8.539 20.453 25.703 1 97.94 368 GLY A CA 1
ATOM 2850 C C . GLY A 1 368 ? 8.188 21.25 24.469 1 97.94 368 GLY A C 1
ATOM 2851 O O . GLY A 1 368 ? 7.504 20.75 23.578 1 97.94 368 GLY A O 1
ATOM 2852 N N . ARG A 1 369 ? 8.688 22.469 24.391 1 96.94 369 ARG A N 1
ATOM 2853 C CA . ARG A 1 369 ? 8.336 23.438 23.359 1 96.94 369 ARG A CA 1
ATOM 2854 C C . ARG A 1 369 ? 8.789 22.969 21.984 1 96.94 369 ARG A C 1
ATOM 2856 O O . ARG A 1 369 ? 8.125 23.219 20.984 1 96.94 369 ARG A O 1
ATOM 2863 N N . GLU A 1 370 ? 9.922 22.172 22.031 1 97 370 GLU A N 1
ATOM 2864 C CA . GLU A 1 370 ? 10.508 21.781 20.734 1 97 370 GLU A CA 1
ATOM 2865 C C . GLU A 1 370 ? 10.273 20.312 20.438 1 97 370 GLU A C 1
ATOM 2867 O O . GLU A 1 370 ? 10.703 19.812 19.406 1 97 370 GLU A O 1
ATOM 2872 N N . ASP A 1 371 ? 9.633 19.609 21.391 1 98.62 371 ASP A N 1
ATOM 2873 C CA . ASP A 1 371 ? 9.344 18.203 21.172 1 98.62 371 ASP A CA 1
ATOM 2874 C C . ASP A 1 371 ? 8.297 18.016 20.078 1 98.62 371 ASP A C 1
ATOM 2876 O O . ASP A 1 371 ? 7.562 18.953 19.75 1 98.62 371 ASP A O 1
ATOM 2880 N N . ILE A 1 372 ? 8.297 16.875 19.422 1 98.75 372 ILE A N 1
ATOM 2881 C CA . ILE A 1 372 ? 7.512 16.672 18.203 1 98.75 372 ILE A CA 1
ATOM 2882 C C . ILE A 1 372 ? 6.445 15.609 18.438 1 98.75 372 ILE A C 1
ATOM 2884 O O . ILE A 1 372 ? 6.727 14.57 19.031 1 98.75 372 ILE A O 1
ATOM 2888 N N . ILE A 1 373 ? 5.242 15.898 18.078 1 98.81 373 ILE A N 1
ATOM 2889 C CA . ILE A 1 373 ? 4.23 14.852 17.969 1 98.81 373 ILE A CA 1
ATOM 2890 C C . ILE A 1 373 ? 3.908 14.586 16.5 1 98.81 373 ILE A C 1
ATOM 2892 O O . ILE A 1 373 ? 3.838 15.516 15.703 1 98.81 373 ILE A O 1
ATOM 2896 N N . THR A 1 374 ? 3.883 13.375 16.094 1 98.62 374 THR A N 1
ATOM 2897 C CA . THR A 1 374 ? 3.395 12.945 14.797 1 98.62 374 THR A CA 1
ATOM 2898 C C . THR A 1 374 ? 2.023 12.289 14.922 1 98.62 374 THR A C 1
ATOM 2900 O O . THR A 1 374 ? 1.875 11.281 15.602 1 98.62 374 THR A O 1
ATOM 2903 N N . LEU A 1 375 ? 1.078 12.875 14.281 1 98.19 375 LEU A N 1
ATOM 2904 C CA . LEU A 1 375 ? -0.294 12.391 14.375 1 98.19 375 LEU A CA 1
ATOM 2905 C C . LEU A 1 375 ? -0.657 11.562 13.148 1 98.19 375 LEU A C 1
ATOM 2907 O O . LEU A 1 375 ? -0.506 12.023 12.016 1 98.19 375 LEU A O 1
ATOM 2911 N N . ASP A 1 376 ? -1.068 10.352 13.422 1 97.5 376 ASP A N 1
ATOM 2912 C CA . ASP A 1 376 ? -1.752 9.602 12.367 1 97.5 376 ASP A CA 1
ATOM 2913 C C . ASP A 1 376 ? -3.119 10.211 12.062 1 97.5 376 ASP A C 1
ATOM 2915 O O . ASP A 1 376 ? -3.354 11.391 12.328 1 97.5 376 ASP A O 1
ATOM 2919 N N . ASN A 1 377 ? -3.932 9.516 11.391 1 94.25 377 ASN A N 1
ATOM 2920 C CA . ASN A 1 377 ? -5.234 10.078 11.047 1 94.25 377 ASN A CA 1
ATOM 2921 C C . ASN A 1 377 ? -6.363 9.367 11.781 1 94.25 377 ASN A C 1
ATOM 2923 O O . ASN A 1 377 ? -6.434 8.133 11.781 1 94.25 377 ASN A O 1
ATOM 2927 N N . GLY A 1 378 ? -7.129 10.078 12.438 1 92.56 378 GLY A N 1
ATOM 2928 C CA . GLY A 1 378 ? -8.273 9.664 13.234 1 92.56 378 GLY A CA 1
ATOM 2929 C C . GLY A 1 378 ? -8.953 10.828 13.938 1 92.56 378 GLY A C 1
ATOM 2930 O O . GLY A 1 378 ? -8.539 11.977 13.797 1 92.56 378 GLY A O 1
ATOM 2931 N N . ILE A 1 379 ? -9.961 10.531 14.664 1 92.06 379 ILE A N 1
ATOM 2932 C CA . ILE A 1 379 ? -10.75 11.594 15.281 1 92.06 379 ILE A CA 1
ATOM 2933 C C . ILE A 1 379 ? -9.914 12.336 16.312 1 92.06 379 ILE A C 1
ATOM 2935 O O . ILE A 1 379 ? -10.109 13.523 16.547 1 92.06 379 ILE A O 1
ATOM 2939 N N . TYR A 1 380 ? -8.93 11.641 16.969 1 95.06 380 TYR A N 1
ATOM 2940 C CA . TYR A 1 380 ? -8.055 12.281 17.953 1 95.06 380 TYR A CA 1
ATOM 2941 C C . TYR A 1 380 ? -7.27 13.422 17.312 1 95.06 380 TYR A C 1
ATOM 2943 O O . TYR A 1 380 ? -6.852 14.352 18.016 1 95.06 380 TYR A O 1
ATOM 2951 N N . LYS A 1 381 ? -7.035 13.297 16.031 1 94.5 381 LYS A N 1
ATOM 2952 C CA . LYS A 1 381 ? -6.297 14.328 15.312 1 94.5 381 LYS A CA 1
ATOM 2953 C C . LYS A 1 381 ? -6.992 15.688 15.438 1 94.5 381 LYS A C 1
ATOM 2955 O O . LYS A 1 381 ? -6.328 16.719 15.586 1 94.5 381 LYS A O 1
ATOM 2960 N N . LEU A 1 382 ? -8.32 15.719 15.438 1 91.88 382 LEU A N 1
ATOM 2961 C CA . LEU A 1 382 ? -9.086 16.953 15.57 1 91.88 382 LEU A CA 1
ATOM 2962 C C . LEU A 1 382 ? -8.906 17.547 16.969 1 91.88 382 LEU A C 1
ATOM 2964 O O . LEU A 1 382 ? -8.781 18.766 17.109 1 91.88 382 LEU A O 1
ATOM 2968 N N . TRP A 1 383 ? -8.859 16.703 17.906 1 94.12 383 TRP A N 1
ATOM 2969 C CA . TRP A 1 383 ? -8.688 17.172 19.281 1 94.12 383 TRP A CA 1
ATOM 2970 C C . TRP A 1 383 ? -7.297 17.75 19.484 1 94.12 383 TRP A C 1
ATOM 2972 O O . TRP A 1 383 ? -7.141 18.797 20.125 1 94.12 383 TRP A O 1
ATOM 2982 N N . PHE A 1 384 ? -6.344 17.078 18.953 1 96.31 384 PHE A N 1
ATOM 2983 C CA . PHE A 1 384 ? -4.988 17.594 19.078 1 96.31 384 PHE A CA 1
ATOM 2984 C C . PHE A 1 384 ? -4.84 18.891 18.281 1 96.31 384 PHE A C 1
ATOM 2986 O O . PHE A 1 384 ? -4.188 19.844 18.75 1 96.31 384 PHE A O 1
ATOM 2993 N N . ALA A 1 385 ? -5.434 18.938 17.125 1 93.88 385 ALA A N 1
ATOM 2994 C CA . ALA A 1 385 ? -5.375 20.141 16.312 1 93.88 385 ALA A CA 1
ATOM 2995 C C . ALA A 1 385 ? -6.008 21.328 17.047 1 93.88 385 ALA A C 1
ATOM 2997 O O . ALA A 1 385 ? -5.523 22.453 16.953 1 93.88 385 ALA A O 1
ATOM 2998 N N . ARG A 1 386 ? -7.004 21.094 17.812 1 92 386 ARG A N 1
ATOM 2999 C CA . ARG A 1 386 ? -7.793 22.141 18.453 1 92 386 ARG A CA 1
ATOM 3000 C C . ARG A 1 386 ? -7.168 22.547 19.781 1 92 386 ARG A C 1
ATOM 3002 O O . ARG A 1 386 ? -7.16 23.734 20.141 1 92 386 ARG A O 1
ATOM 3009 N N . LEU A 1 387 ? -6.633 21.516 20.484 1 94 387 LEU A N 1
ATOM 3010 C CA . LEU A 1 387 ? -6.391 21.781 21.906 1 94 387 LEU A CA 1
ATOM 3011 C C . LEU A 1 387 ? -4.898 21.797 22.203 1 94 387 LEU A C 1
ATOM 3013 O O . LEU A 1 387 ? -4.469 22.328 23.234 1 94 387 LEU A O 1
ATOM 3017 N N . TYR A 1 388 ? -4.137 21.141 21.406 1 96.44 388 TYR A N 1
ATOM 3018 C CA . TYR A 1 388 ? -2.713 21.016 21.703 1 96.44 388 TYR A CA 1
ATOM 3019 C C . TYR A 1 388 ? -1.98 22.312 21.391 1 96.44 388 TYR A C 1
ATOM 3021 O O . TYR A 1 388 ? -1.862 22.703 20.219 1 96.44 388 TYR A O 1
ATOM 3029 N N . LYS A 1 389 ? -1.469 22.969 22.406 1 96.38 389 LYS A N 1
ATOM 3030 C CA . LYS A 1 389 ? -0.692 24.188 22.188 1 96.38 389 LYS A CA 1
ATOM 3031 C C . LYS A 1 389 ? 0.643 23.875 21.516 1 96.38 389 LYS A C 1
ATOM 3033 O O . LYS A 1 389 ? 1.366 22.984 21.953 1 96.38 389 LYS A O 1
ATOM 3038 N N . THR A 1 390 ? 0.915 24.594 20.469 1 96.88 390 THR A N 1
ATOM 3039 C CA . THR A 1 390 ? 2.127 24.406 19.672 1 96.88 390 THR A CA 1
ATOM 3040 C C . THR A 1 390 ? 3.031 25.625 19.766 1 96.88 390 THR A C 1
ATOM 3042 O O . THR A 1 390 ? 2.566 26.766 19.625 1 96.88 390 THR A O 1
ATOM 3045 N N . TYR A 1 391 ? 4.383 25.391 19.938 1 96.38 391 TYR A N 1
ATOM 3046 C CA . TYR A 1 391 ? 5.227 26.516 20.312 1 96.38 391 TYR A CA 1
ATOM 3047 C C . TYR A 1 391 ? 6.359 26.703 19.312 1 96.38 391 TYR A C 1
ATOM 3049 O O . TYR A 1 391 ? 7.105 27.688 19.391 1 96.38 391 TYR A O 1
ATOM 3057 N N . ALA A 1 392 ? 6.453 25.766 18.422 1 96.12 392 ALA A N 1
ATOM 3058 C CA . ALA A 1 392 ? 7.508 25.859 17.406 1 96.12 392 ALA A CA 1
ATOM 3059 C C . ALA A 1 392 ? 7.066 25.234 16.094 1 96.12 392 ALA A C 1
ATOM 3061 O O . ALA A 1 392 ? 6.199 24.359 16.078 1 96.12 392 ALA A O 1
ATOM 3062 N N . PRO A 1 393 ? 7.664 25.781 14.969 1 95.19 393 PRO A N 1
ATOM 3063 C CA . PRO A 1 393 ? 7.316 25.203 13.664 1 95.19 393 PRO A CA 1
ATOM 3064 C C . PRO A 1 393 ? 7.688 23.734 13.547 1 95.19 393 PRO A C 1
ATOM 3066 O O . PRO A 1 393 ? 8.734 23.312 14.055 1 95.19 393 PRO A O 1
ATOM 3069 N N . ASN A 1 394 ? 6.852 22.969 12.898 1 95.62 394 ASN A N 1
ATOM 3070 C CA . ASN A 1 394 ? 7.09 21.562 12.555 1 95.62 394 ASN A CA 1
ATOM 3071 C C . ASN A 1 394 ? 7.227 20.703 13.797 1 95.62 394 ASN A C 1
ATOM 3073 O O . ASN A 1 394 ? 8.023 19.766 13.82 1 95.62 394 ASN A O 1
ATOM 3077 N N . THR A 1 395 ? 6.504 21.062 14.867 1 97.56 395 THR A N 1
ATOM 3078 C CA . THR A 1 395 ? 6.504 20.234 16.062 1 97.56 395 THR A CA 1
ATOM 3079 C C . THR A 1 395 ? 5.188 19.469 16.203 1 97.56 395 THR A C 1
ATOM 3081 O O . THR A 1 395 ? 5.082 18.531 16.984 1 97.56 395 THR A O 1
ATOM 3084 N N . VAL A 1 396 ? 4.215 19.859 15.43 1 97.69 396 VAL A N 1
ATOM 3085 C CA . VAL A 1 396 ? 2.979 19.094 15.273 1 97.69 396 VAL A CA 1
ATOM 3086 C C . VAL A 1 396 ? 2.826 18.656 13.812 1 97.69 396 VAL A C 1
ATOM 3088 O O . VAL A 1 396 ? 2.465 19.469 12.953 1 97.69 396 VAL A O 1
ATOM 3091 N N . LEU A 1 397 ? 3.102 17.391 13.617 1 97 397 LEU A N 1
ATOM 3092 C CA . LEU A 1 397 ? 3.006 16.875 12.266 1 97 397 LEU A CA 1
ATOM 3093 C C . LEU A 1 397 ? 1.685 16.141 12.055 1 97 397 LEU A C 1
ATOM 3095 O O . LEU A 1 397 ? 1.487 15.039 12.594 1 97 397 LEU A O 1
ATOM 3099 N N . LEU A 1 398 ? 0.842 16.703 11.414 1 93.56 398 LEU A N 1
ATOM 3100 C CA . LEU A 1 398 ? -0.429 16.094 11.039 1 93.56 398 LEU A CA 1
ATOM 3101 C C . LEU A 1 398 ? -0.742 16.359 9.57 1 93.56 398 LEU A C 1
ATOM 3103 O O . LEU A 1 398 ? -0.249 17.328 8.984 1 93.56 398 LEU A O 1
ATOM 3107 N N . ASP A 1 399 ? -1.419 15.43 9 1 90.94 399 ASP A N 1
ATOM 3108 C CA . ASP A 1 399 ? -1.745 15.492 7.582 1 90.94 399 ASP A CA 1
ATOM 3109 C C . ASP A 1 399 ? -3.229 15.781 7.371 1 90.94 399 ASP A C 1
ATOM 3111 O O . ASP A 1 399 ? -4.082 14.953 7.703 1 90.94 399 ASP A O 1
ATOM 3115 N N . ASN A 1 400 ? -3.471 16.938 6.906 1 89.75 400 ASN A N 1
ATOM 3116 C CA . ASN A 1 400 ? -4.828 17.297 6.516 1 89.75 400 ASN A CA 1
ATOM 3117 C C . ASN A 1 400 ? -4.949 17.484 5.008 1 89.75 400 ASN A C 1
ATOM 3119 O O . ASN A 1 400 ? -5.719 18.328 4.539 1 89.75 400 ASN A O 1
ATOM 3123 N N . ALA A 1 401 ? -4.137 16.875 4.301 1 90.19 401 ALA A N 1
ATOM 3124 C CA . ALA A 1 401 ? -4.18 16.891 2.84 1 90.19 401 ALA A CA 1
ATOM 3125 C C . ALA A 1 401 ? -4.676 15.547 2.293 1 90.19 401 ALA A C 1
ATOM 3127 O O . ALA A 1 401 ? -5.871 15.383 2.041 1 90.19 401 ALA A O 1
ATOM 3128 N N . LEU A 1 402 ? -3.887 14.586 2.367 1 90 402 LEU A N 1
ATOM 3129 C CA . LEU A 1 402 ? -4.363 13.258 1.987 1 90 402 LEU A CA 1
ATOM 3130 C C . LEU A 1 402 ? -5.035 12.562 3.166 1 90 402 LEU A C 1
ATOM 3132 O O . LEU A 1 402 ? -5.918 11.719 2.977 1 90 402 LEU A O 1
ATOM 3136 N N . ALA A 1 403 ? -4.605 12.93 4.402 1 90.25 403 ALA A N 1
ATOM 3137 C CA . ALA A 1 403 ? -5.199 12.406 5.625 1 90.25 403 ALA A CA 1
ATOM 3138 C C . ALA A 1 403 ? -5.184 10.883 5.637 1 90.25 403 ALA A C 1
ATOM 3140 O O . ALA A 1 403 ? -6.219 10.25 5.852 1 90.25 403 ALA A O 1
ATOM 3141 N N . THR A 1 404 ? -4.043 10.367 5.395 1 91.5 404 THR A N 1
ATOM 3142 C CA . THR A 1 404 ? -3.91 8.914 5.281 1 91.5 404 THR A CA 1
ATOM 3143 C C . THR A 1 404 ? -3.703 8.281 6.652 1 91.5 404 THR A C 1
ATOM 3145 O O . THR A 1 404 ? -3.008 8.844 7.504 1 91.5 404 THR A O 1
ATOM 3148 N N . MET A 1 405 ? -4.359 7.203 6.875 1 94.88 405 MET A N 1
ATOM 3149 C CA . MET A 1 405 ? -4.039 6.383 8.039 1 94.88 405 MET A CA 1
ATOM 3150 C C . MET A 1 405 ? -2.721 5.645 7.84 1 94.88 405 MET A C 1
ATOM 3152 O O . MET A 1 405 ? -2.387 5.254 6.719 1 94.88 405 MET A O 1
ATOM 3156 N N . GLY A 1 406 ? -1.953 5.477 8.859 1 97.25 406 GLY A N 1
ATOM 3157 C CA . GLY A 1 406 ? -0.803 4.586 8.805 1 97.25 406 GLY A CA 1
ATOM 3158 C C . GLY A 1 406 ? 0.521 5.324 8.75 1 97.25 406 GLY A C 1
ATOM 3159 O O . GLY A 1 406 ? 1.585 4.711 8.852 1 97.25 406 GLY A O 1
ATOM 3160 N N . ALA A 1 407 ? 0.513 6.648 8.648 1 97.75 407 ALA A N 1
ATOM 3161 C CA . ALA A 1 407 ? 1.735 7.426 8.453 1 97.75 407 ALA A CA 1
ATOM 3162 C C . ALA A 1 407 ? 2.348 7.82 9.797 1 97.75 407 ALA A C 1
ATOM 3164 O O . ALA A 1 407 ? 3.523 8.188 9.867 1 97.75 407 ALA A O 1
ATOM 3165 N N . GLY A 1 408 ? 1.591 7.762 10.906 1 98.19 408 GLY A N 1
ATOM 3166 C CA . GLY A 1 408 ? 2.01 8.281 12.195 1 98.19 408 GLY A CA 1
ATOM 3167 C C . GLY A 1 408 ? 3.318 7.688 12.68 1 98.19 408 GLY A C 1
ATOM 3168 O O . GLY A 1 408 ? 4.258 8.422 13 1 98.19 408 GLY A O 1
ATOM 3169 N N . LEU A 1 409 ? 3.434 6.355 12.68 1 98.69 409 LEU A N 1
ATOM 3170 C CA . LEU A 1 409 ? 4.609 5.664 13.203 1 98.69 409 LEU A CA 1
ATOM 3171 C C . LEU A 1 409 ? 5.824 5.914 12.312 1 98.69 409 LEU A C 1
ATOM 3173 O O . LEU A 1 409 ? 6.871 6.355 12.797 1 98.69 409 LEU A O 1
ATOM 3177 N N . PRO A 1 410 ? 5.73 5.688 10.953 1 98.75 410 PRO A N 1
ATOM 3178 C CA . PRO A 1 410 ? 6.887 5.98 10.102 1 98.75 410 PRO A CA 1
ATOM 3179 C C . PRO A 1 410 ? 7.348 7.43 10.211 1 98.75 410 PRO A C 1
ATOM 3181 O O . PRO A 1 410 ? 8.555 7.703 10.203 1 98.75 410 PRO A O 1
ATOM 3184 N N . SER A 1 411 ? 6.395 8.367 10.305 1 98.69 411 SER A N 1
ATOM 3185 C CA . SER A 1 411 ? 6.754 9.773 10.461 1 98.69 411 SER A CA 1
ATOM 3186 C C . SER A 1 411 ? 7.512 10.008 11.758 1 98.69 411 SER A C 1
ATOM 3188 O O . SER A 1 411 ? 8.477 10.773 11.789 1 98.69 411 SER A O 1
ATOM 3190 N N . GLY A 1 412 ? 7.035 9.367 12.852 1 98.81 412 GLY A N 1
ATOM 3191 C CA . GLY A 1 412 ? 7.719 9.484 14.125 1 98.81 412 GLY A CA 1
ATOM 3192 C C . GLY A 1 412 ? 9.133 8.953 14.102 1 98.81 412 GLY A C 1
ATOM 3193 O O . GLY A 1 412 ? 10.039 9.547 14.68 1 98.81 412 GLY A O 1
ATOM 3194 N N . ILE A 1 413 ? 9.352 7.844 13.414 1 98.88 413 ILE A N 1
ATOM 3195 C CA . ILE A 1 413 ? 10.68 7.238 13.297 1 98.88 413 ILE A CA 1
ATOM 3196 C C . ILE A 1 413 ? 11.633 8.211 12.609 1 98.88 413 ILE A C 1
ATOM 3198 O O . ILE A 1 413 ? 12.75 8.438 13.086 1 98.88 413 ILE A O 1
ATOM 3202 N N . THR A 1 414 ? 11.18 8.812 11.5 1 98.81 414 THR A N 1
ATOM 3203 C CA . THR A 1 414 ? 12.016 9.766 10.773 1 98.81 414 THR A CA 1
ATOM 3204 C C . THR A 1 414 ? 12.273 11.008 11.617 1 98.81 414 THR A C 1
ATOM 3206 O O . THR A 1 414 ? 13.398 11.516 11.648 1 98.81 414 THR A O 1
ATOM 3209 N N . ALA A 1 415 ? 11.219 11.508 12.297 1 98.81 415 ALA A N 1
ATOM 3210 C CA . ALA A 1 415 ? 11.391 12.688 13.141 1 98.81 415 ALA A CA 1
ATOM 3211 C C . ALA A 1 415 ? 12.445 12.43 14.219 1 98.81 415 ALA A C 1
ATOM 3213 O O . ALA A 1 415 ? 13.312 13.273 14.461 1 98.81 415 ALA A O 1
ATOM 3214 N N . LYS A 1 416 ? 12.367 11.258 14.883 1 98.88 416 LYS A N 1
ATOM 3215 C CA . LYS A 1 416 ? 13.32 10.922 15.938 1 98.88 416 LYS A CA 1
ATOM 3216 C C . LYS A 1 416 ? 14.719 10.688 15.367 1 98.88 416 LYS A C 1
ATOM 3218 O O . LYS A 1 416 ? 15.719 11.016 16.016 1 98.88 416 LYS A O 1
ATOM 3223 N N . LEU A 1 417 ? 14.781 10.117 14.203 1 98.5 417 LEU A N 1
ATOM 3224 C CA . LEU A 1 417 ? 16.047 9.914 13.516 1 98.5 417 LEU A CA 1
ATOM 3225 C C . LEU A 1 417 ? 16.766 11.25 13.281 1 98.5 417 LEU A C 1
ATOM 3227 O O . LEU A 1 417 ? 17.969 11.352 13.477 1 98.5 417 LEU A O 1
ATOM 3231 N N . LEU A 1 418 ? 16 12.289 12.844 1 98.12 418 LEU A N 1
ATOM 3232 C CA . LEU A 1 418 ? 16.547 13.594 12.492 1 98.12 418 LEU A CA 1
ATOM 3233 C C . LEU A 1 418 ? 16.844 14.422 13.734 1 98.12 418 LEU A C 1
ATOM 3235 O O . LEU A 1 418 ? 17.719 15.281 13.727 1 98.12 418 LEU A O 1
ATOM 3239 N N . HIS A 1 419 ? 16.031 14.172 14.82 1 98.19 419 HIS A N 1
ATOM 3240 C CA . HIS A 1 419 ? 16.172 14.914 16.062 1 98.19 419 HIS A CA 1
ATOM 3241 C C . HIS A 1 419 ? 16.297 13.977 17.25 1 98.19 419 HIS A C 1
ATOM 3243 O O . HIS A 1 419 ? 15.422 13.938 18.125 1 98.19 419 HIS A O 1
ATOM 3249 N N . PRO A 1 420 ? 17.406 13.32 17.391 1 97.88 420 PRO A N 1
ATOM 3250 C CA . PRO A 1 420 ? 17.594 12.32 18.438 1 97.88 420 PRO A CA 1
ATOM 3251 C C . PRO A 1 420 ? 17.531 12.922 19.844 1 97.88 420 PRO A C 1
ATOM 3253 O O . PRO A 1 420 ? 17.234 12.211 20.812 1 97.88 420 PRO A O 1
ATOM 3256 N N . GLU A 1 421 ? 17.703 14.227 19.938 1 97.19 421 GLU A N 1
ATOM 3257 C CA . GLU A 1 421 ? 17.766 14.898 21.234 1 97.19 421 GLU A CA 1
ATOM 3258 C C . GLU A 1 421 ? 16.359 15.289 21.719 1 97.19 421 GLU A C 1
ATOM 3260 O O . GLU A 1 421 ? 16.172 15.578 22.891 1 97.19 421 GLU A O 1
ATOM 3265 N N . ARG A 1 422 ? 15.391 15.32 20.828 1 98.19 422 ARG A N 1
ATOM 3266 C CA . ARG A 1 422 ? 14.031 15.727 21.172 1 98.19 422 ARG A CA 1
ATOM 3267 C C . ARG A 1 422 ? 13.164 14.516 21.516 1 98.19 422 ARG A C 1
ATOM 3269 O O . ARG A 1 422 ? 13.406 13.414 21.031 1 98.19 422 ARG A O 1
ATOM 3276 N N . ARG A 1 423 ? 12.211 14.773 22.391 1 98.62 423 ARG A N 1
ATOM 3277 C CA . ARG A 1 423 ? 11.148 13.781 22.531 1 98.62 423 ARG A CA 1
ATOM 3278 C C . ARG A 1 423 ? 10.25 13.773 21.297 1 98.62 423 ARG A C 1
ATOM 3280 O O . ARG A 1 423 ? 9.891 14.828 20.766 1 98.62 423 ARG A O 1
ATOM 3287 N N . VAL A 1 424 ? 10.078 12.617 20.766 1 98.88 424 VAL A N 1
ATOM 3288 C CA . VAL A 1 424 ? 9.141 12.43 19.656 1 98.88 424 VAL A CA 1
ATOM 3289 C C . VAL A 1 424 ? 8.062 11.422 20.047 1 98.88 424 VAL A C 1
ATOM 3291 O O . VAL A 1 424 ? 8.375 10.305 20.469 1 98.88 424 VAL A O 1
ATOM 3294 N N . LEU A 1 425 ? 6.816 11.797 20.016 1 98.94 425 LEU A N 1
ATOM 3295 C CA . LEU A 1 425 ? 5.676 10.945 20.328 1 98.94 425 LEU A CA 1
ATOM 3296 C C . LEU A 1 425 ? 4.816 10.711 19.094 1 98.94 425 LEU A C 1
ATOM 3298 O O . LEU A 1 425 ? 4.246 11.656 18.547 1 98.94 425 LEU A O 1
ATOM 3302 N N . ALA A 1 426 ? 4.797 9.5 18.625 1 98.88 426 ALA A N 1
ATOM 3303 C CA . ALA A 1 426 ? 3.838 9.141 17.578 1 98.88 426 ALA A CA 1
ATOM 3304 C C . ALA A 1 426 ? 2.48 8.789 18.188 1 98.88 426 ALA A C 1
ATOM 3306 O O . ALA A 1 426 ? 2.377 7.891 19.016 1 98.88 426 ALA A O 1
ATOM 3307 N N . ILE A 1 427 ? 1.481 9.508 17.828 1 98.88 427 ILE A N 1
ATOM 3308 C CA . ILE A 1 427 ? 0.125 9.266 18.312 1 98.88 427 ILE A CA 1
ATOM 3309 C C . ILE A 1 427 ? -0.715 8.656 17.188 1 98.88 427 ILE A C 1
ATOM 3311 O O . ILE A 1 427 ? -0.928 9.281 16.156 1 98.88 427 ILE A O 1
ATOM 3315 N N . CYS A 1 428 ? -1.15 7.477 17.406 1 98.38 428 CYS A N 1
ATOM 3316 C CA . CYS A 1 428 ? -1.877 6.719 16.391 1 98.38 428 CYS A CA 1
ATOM 3317 C C . CYS A 1 428 ? -3.182 6.168 16.953 1 98.38 428 CYS A C 1
ATOM 3319 O O . CYS A 1 428 ? -3.277 5.883 18.156 1 98.38 428 CYS A O 1
ATOM 3321 N N . GLY A 1 429 ? -4.223 6.125 16.094 1 97.62 429 GLY A N 1
ATOM 3322 C CA . GLY A 1 429 ? -5.316 5.219 16.406 1 97.62 429 GLY A CA 1
ATOM 3323 C C . GLY A 1 429 ? -4.945 3.758 16.234 1 97.62 429 GLY A C 1
ATOM 3324 O O . GLY A 1 429 ? -3.967 3.434 15.562 1 97.62 429 GLY A O 1
ATOM 3325 N N . ASP A 1 430 ? -5.762 2.869 16.859 1 97.31 430 ASP A N 1
ATOM 3326 C CA . ASP A 1 430 ? -5.492 1.438 16.75 1 97.31 430 ASP A CA 1
ATOM 3327 C C . ASP A 1 430 ? -5.551 0.986 15.289 1 97.31 430 ASP A C 1
ATOM 3329 O O . ASP A 1 430 ? -4.727 0.181 14.852 1 97.31 430 ASP A O 1
ATOM 3333 N N . GLY A 1 431 ? -6.461 1.515 14.492 1 96.38 431 GLY A N 1
ATOM 3334 C CA . GLY A 1 431 ? -6.551 1.17 13.078 1 96.38 431 GLY A CA 1
ATOM 3335 C C . GLY A 1 431 ? -5.352 1.638 12.273 1 96.38 431 GLY A C 1
ATOM 3336 O O . GLY A 1 431 ? -4.773 0.867 11.508 1 96.38 431 GLY A O 1
ATOM 3337 N N . GLY A 1 432 ? -4.988 2.945 12.398 1 97.19 432 GLY A N 1
ATOM 3338 C CA . GLY A 1 432 ? -3.861 3.514 11.68 1 97.19 432 GLY A CA 1
ATOM 3339 C C . GLY A 1 432 ? -2.533 2.879 12.047 1 97.19 432 GLY A C 1
ATOM 3340 O O . GLY A 1 432 ? -1.704 2.613 11.172 1 97.19 432 GLY A O 1
ATOM 3341 N N . PHE A 1 433 ? -2.301 2.521 13.344 1 98.56 433 PHE A N 1
ATOM 3342 C CA . PHE A 1 433 ? -1.063 1.907 13.812 1 98.56 433 PHE A CA 1
ATOM 3343 C C . PHE A 1 433 ? -0.839 0.559 13.141 1 98.56 433 PHE A C 1
ATOM 3345 O O . PHE A 1 433 ? 0.276 0.249 12.711 1 98.56 433 PHE A O 1
ATOM 3352 N N . MET A 1 434 ? -1.875 -0.161 13.008 1 98 434 MET A N 1
ATOM 3353 C CA . MET A 1 434 ? -1.764 -1.53 12.516 1 98 434 MET A CA 1
ATOM 3354 C C . MET A 1 434 ? -1.422 -1.547 11.031 1 98 434 MET A C 1
ATOM 3356 O O . MET A 1 434 ? -0.954 -2.561 10.508 1 98 434 MET A O 1
ATOM 3360 N N . MET A 1 435 ? -1.62 -0.483 10.297 1 97.94 435 MET A N 1
ATOM 3361 C CA . MET A 1 435 ? -1.38 -0.452 8.859 1 97.94 435 MET A CA 1
ATOM 3362 C C . MET A 1 435 ? 0.114 -0.49 8.555 1 97.94 435 MET A C 1
ATOM 3364 O O . MET A 1 435 ? 0.523 -0.928 7.48 1 97.94 435 MET A O 1
ATOM 3368 N N . ASN A 1 436 ? 0.958 0.018 9.453 1 98.25 436 ASN A N 1
ATOM 3369 C CA . ASN A 1 436 ? 2.406 -0.036 9.289 1 98.25 436 ASN A CA 1
ATOM 3370 C C . ASN A 1 436 ? 3.102 -0.437 10.586 1 98.25 436 ASN A C 1
ATOM 3372 O O . ASN A 1 436 ? 4.211 0.021 10.875 1 98.25 436 ASN A O 1
ATOM 3376 N N . CYS A 1 437 ? 2.482 -1.305 11.391 1 98.38 437 CYS A N 1
ATOM 3377 C CA . CYS A 1 437 ? 2.971 -1.69 12.711 1 98.38 437 CYS A CA 1
ATOM 3378 C C . CYS A 1 437 ? 4.301 -2.428 12.609 1 98.38 437 CYS A C 1
ATOM 3380 O O . CYS A 1 437 ? 5.09 -2.43 13.555 1 98.38 437 CYS A O 1
ATOM 3382 N N . GLN A 1 438 ? 4.586 -3.033 11.445 1 98.19 438 GLN A N 1
ATOM 3383 C CA . GLN A 1 438 ? 5.805 -3.814 11.258 1 98.19 438 GLN A CA 1
ATOM 3384 C C . GLN A 1 438 ? 7.047 -2.934 11.359 1 98.19 438 GLN A C 1
ATOM 3386 O O . GLN A 1 438 ? 8.148 -3.434 11.57 1 98.19 438 GLN A O 1
ATOM 3391 N N . GLU A 1 439 ? 6.871 -1.598 11.234 1 98.62 439 GLU A N 1
ATOM 3392 C CA . GLU A 1 439 ? 8.016 -0.691 11.258 1 98.62 439 GLU A CA 1
ATOM 3393 C C . GLU A 1 439 ? 8.547 -0.519 12.68 1 98.62 439 GLU A C 1
ATOM 3395 O O . GLU A 1 439 ? 9.594 0.096 12.883 1 98.62 439 GLU A O 1
ATOM 3400 N N . LEU A 1 440 ? 7.82 -1.104 13.703 1 98.75 440 LEU A N 1
ATOM 3401 C CA . LEU A 1 440 ? 8.453 -1.223 15.016 1 98.75 440 LEU A CA 1
ATOM 3402 C C . LEU A 1 440 ? 9.805 -1.918 14.906 1 98.75 440 LEU A C 1
ATOM 3404 O O . LEU A 1 440 ? 10.758 -1.544 15.594 1 98.75 440 LEU A O 1
ATOM 3408 N N . GLU A 1 441 ? 9.844 -2.914 14.039 1 98.56 441 GLU A N 1
ATOM 3409 C CA . GLU A 1 441 ? 11.102 -3.623 13.812 1 98.56 441 GLU A CA 1
ATOM 3410 C C . GLU A 1 441 ? 12.172 -2.688 13.258 1 98.56 441 GLU A C 1
ATOM 3412 O O . GLU A 1 441 ? 13.336 -2.758 13.664 1 98.56 441 GLU A O 1
ATOM 3417 N N . THR A 1 442 ? 11.805 -1.797 12.289 1 98.25 442 THR A N 1
ATOM 3418 C CA . THR A 1 442 ? 12.734 -0.826 11.727 1 98.25 442 THR A CA 1
ATOM 3419 C C . THR A 1 442 ? 13.305 0.079 12.812 1 98.25 442 THR A C 1
ATOM 3421 O O . THR A 1 442 ? 14.508 0.32 12.867 1 98.25 442 THR A O 1
ATOM 3424 N N . ALA A 1 443 ? 12.406 0.576 13.695 1 98.75 443 ALA A N 1
ATOM 3425 C CA . ALA A 1 443 ? 12.844 1.434 14.789 1 98.75 443 ALA A CA 1
ATOM 3426 C C . ALA A 1 443 ? 13.812 0.695 15.703 1 98.75 443 ALA A C 1
ATOM 3428 O O . ALA A 1 443 ? 14.828 1.26 16.125 1 98.75 443 ALA A O 1
ATOM 3429 N N . ILE A 1 444 ? 13.492 -0.572 16 1 98.31 444 ILE A N 1
ATOM 3430 C CA . ILE A 1 444 ? 14.32 -1.383 16.891 1 98.31 444 ILE A CA 1
ATOM 3431 C C . ILE A 1 444 ? 15.672 -1.641 16.234 1 98.31 444 ILE A C 1
ATOM 3433 O O . ILE A 1 444 ? 16.719 -1.448 16.859 1 98.31 444 ILE A O 1
ATOM 3437 N N . ARG A 1 445 ? 15.648 -2.055 14.945 1 97.12 445 ARG A N 1
ATOM 3438 C CA . ARG A 1 445 ? 16.859 -2.42 14.227 1 97.12 445 ARG A CA 1
ATOM 3439 C C . ARG A 1 445 ? 17.812 -1.235 14.133 1 97.12 445 ARG A C 1
ATOM 3441 O O . ARG A 1 445 ? 19.031 -1.401 14.25 1 97.12 445 ARG A O 1
ATOM 3448 N N . TYR A 1 446 ? 17.328 -0.057 13.938 1 97.69 446 TYR A N 1
ATOM 3449 C CA . TYR A 1 446 ? 18.172 1.12 13.773 1 97.69 446 TYR A CA 1
ATOM 3450 C C . TYR A 1 446 ? 18.328 1.87 15.094 1 97.69 446 TYR A C 1
ATOM 3452 O O . TYR A 1 446 ? 18.828 2.996 15.117 1 97.69 446 TYR A O 1
ATOM 3460 N N . GLU A 1 447 ? 17.828 1.308 16.203 1 97.75 447 GLU A N 1
ATOM 3461 C CA . GLU A 1 447 ? 17.984 1.82 17.562 1 97.75 447 GLU A CA 1
ATOM 3462 C C . GLU A 1 447 ? 17.453 3.244 17.672 1 97.75 447 GLU A C 1
ATOM 3464 O O . GLU A 1 447 ? 18.141 4.129 18.188 1 97.75 447 GLU A O 1
ATOM 3469 N N . ILE A 1 448 ? 16.297 3.473 17.109 1 98.5 448 ILE A N 1
ATOM 3470 C CA . ILE A 1 448 ? 15.602 4.75 17.203 1 98.5 448 ILE A CA 1
ATOM 3471 C C . ILE A 1 448 ? 14.555 4.68 18.312 1 98.5 448 ILE A C 1
ATOM 3473 O O . ILE A 1 448 ? 13.469 4.129 18.125 1 98.5 448 ILE A O 1
ATOM 3477 N N . PRO A 1 449 ? 14.773 5.27 19.5 1 98.5 449 PRO A N 1
ATOM 3478 C CA . PRO A 1 449 ? 13.906 5.102 20.656 1 98.5 449 PRO A CA 1
ATOM 3479 C C . PRO A 1 449 ? 12.648 5.969 20.594 1 98.5 449 PRO A C 1
ATOM 3481 O O . PRO A 1 449 ? 12.469 6.863 21.422 1 98.5 449 PRO A O 1
ATOM 3484 N N . ILE A 1 450 ? 11.734 5.625 19.812 1 98.19 450 ILE A N 1
ATOM 3485 C CA . ILE A 1 450 ? 10.484 6.352 19.625 1 98.19 450 ILE A CA 1
ATOM 3486 C C . ILE A 1 450 ? 9.438 5.836 20.609 1 98.19 450 ILE A C 1
ATOM 3488 O O . ILE A 1 450 ? 9.414 4.648 20.938 1 98.19 450 ILE A O 1
ATOM 3492 N N . VAL A 1 451 ? 8.625 6.715 21.156 1 98.88 451 VAL A N 1
ATOM 3493 C CA . VAL A 1 451 ? 7.465 6.359 21.969 1 98.88 451 VAL A CA 1
ATOM 3494 C C . VAL A 1 451 ? 6.191 6.48 21.125 1 98.88 451 VAL A C 1
ATOM 3496 O O . VAL A 1 451 ? 5.984 7.488 20.453 1 98.88 451 VAL A O 1
ATOM 3499 N N . VAL A 1 452 ? 5.395 5.434 21.125 1 98.94 452 VAL A N 1
ATOM 3500 C CA . VAL A 1 452 ? 4.145 5.391 20.375 1 98.94 452 VAL A CA 1
ATOM 3501 C C . VAL A 1 452 ? 2.963 5.32 21.344 1 98.94 452 VAL A C 1
ATOM 3503 O O . VAL A 1 452 ? 2.938 4.48 22.234 1 98.94 452 VAL A O 1
ATOM 3506 N N . LEU A 1 453 ? 2.047 6.215 21.219 1 98.94 453 LEU A N 1
ATOM 3507 C CA . LEU A 1 453 ? 0.782 6.195 21.938 1 98.94 453 LEU A CA 1
ATOM 3508 C C . LEU A 1 453 ? -0.36 5.754 21.031 1 98.94 453 LEU A C 1
ATOM 3510 O O . LEU A 1 453 ? -0.694 6.449 20.062 1 98.94 453 LEU A O 1
ATOM 3514 N N . ILE A 1 454 ? -0.894 4.59 21.297 1 98.81 454 ILE A N 1
ATOM 3515 C CA . ILE A 1 454 ? -2.027 4.07 20.547 1 98.81 454 ILE A CA 1
ATOM 3516 C C . ILE A 1 454 ? -3.328 4.391 21.281 1 98.81 454 ILE A C 1
ATOM 3518 O O . ILE A 1 454 ? -3.545 3.93 22.406 1 98.81 454 ILE A O 1
ATOM 3522 N N . LEU A 1 455 ? -4.129 5.207 20.688 1 98.5 455 LEU A N 1
ATOM 3523 C CA . LEU A 1 455 ? -5.477 5.453 21.188 1 98.5 455 LEU A CA 1
ATOM 3524 C C . LEU A 1 455 ? -6.453 4.406 20.672 1 98.5 455 LEU A C 1
ATOM 3526 O O . LEU A 1 455 ? -6.828 4.434 19.5 1 98.5 455 LEU A O 1
ATOM 3530 N N . ASN A 1 456 ? -6.902 3.52 21.547 1 97.5 456 ASN A N 1
ATOM 3531 C CA . ASN A 1 456 ? -7.625 2.316 21.156 1 97.5 456 ASN A CA 1
ATOM 3532 C C . ASN A 1 456 ? -9.117 2.439 21.453 1 97.5 456 ASN A C 1
ATOM 3534 O O . ASN A 1 456 ? -9.523 2.508 22.609 1 97.5 456 ASN A O 1
ATOM 3538 N N . ASP A 1 457 ? -9.914 2.465 20.422 1 94 457 ASP A N 1
ATOM 3539 C CA . ASP A 1 457 ? -11.367 2.424 20.594 1 94 457 ASP A CA 1
ATOM 3540 C C . ASP A 1 457 ? -11.961 1.192 19.922 1 94 457 ASP A C 1
ATOM 3542 O O . ASP A 1 457 ? -13.18 1.102 19.734 1 94 457 ASP A O 1
ATOM 3546 N N . ASN A 1 458 ? -11.109 0.252 19.422 1 92.62 458 ASN A N 1
ATOM 3547 C CA . ASN A 1 458 ? -11.492 -1.001 18.781 1 92.62 458 ASN A CA 1
ATOM 3548 C C . ASN A 1 458 ? -12.438 -0.765 17.609 1 92.62 458 ASN A C 1
ATOM 3550 O O . ASN A 1 458 ? -13.398 -1.51 17.406 1 92.62 458 ASN A O 1
ATOM 3554 N N . GLY A 1 459 ? -12.172 0.272 16.875 1 91.5 459 GLY A N 1
ATOM 3555 C CA . GLY A 1 459 ? -12.992 0.595 15.719 1 91.5 459 GLY A CA 1
ATOM 3556 C C . GLY A 1 459 ? -12.508 1.823 14.969 1 91.5 459 GLY A C 1
ATOM 3557 O O . GLY A 1 459 ? -11.609 2.523 15.43 1 91.5 459 GLY A O 1
ATOM 3558 N N . PHE A 1 460 ? -13.109 1.987 13.797 1 90.38 460 PHE A N 1
ATOM 3559 C CA . PHE A 1 460 ? -12.836 3.199 13.039 1 90.38 460 PHE A CA 1
ATOM 3560 C C . PHE A 1 460 ? -13.703 4.355 13.523 1 90.38 460 PHE A C 1
ATOM 3562 O O . PHE A 1 460 ? -14.695 4.711 12.883 1 90.38 460 PHE A O 1
ATOM 3569 N N . GLY A 1 461 ? -13.242 4.945 14.594 1 84.94 461 GLY A N 1
ATOM 3570 C CA . GLY A 1 461 ? -14.016 5.895 15.375 1 84.94 461 GLY A CA 1
ATOM 3571 C C . GLY A 1 461 ? -14.484 7.09 14.562 1 84.94 461 GLY A C 1
ATOM 3572 O O . GLY A 1 461 ? -15.602 7.574 14.758 1 84.94 461 GLY A O 1
ATOM 3573 N N . PHE A 1 462 ? -13.625 7.562 13.703 1 85.31 462 PHE A N 1
ATOM 3574 C CA . PHE A 1 462 ? -13.984 8.711 12.875 1 85.31 462 PHE A CA 1
ATOM 3575 C C . PHE A 1 462 ? -15.164 8.375 11.961 1 85.31 462 PHE A C 1
ATOM 3577 O O . PHE A 1 462 ? -16.094 9.172 11.82 1 85.31 462 PHE A O 1
ATOM 3584 N N . ILE A 1 463 ? -15.086 7.258 11.398 1 87.12 463 ILE A N 1
ATOM 3585 C CA . ILE A 1 463 ? -16.109 6.836 10.453 1 87.12 463 ILE A CA 1
ATOM 3586 C C . ILE A 1 463 ? -17.406 6.527 11.211 1 87.12 463 ILE A C 1
ATOM 3588 O O . ILE A 1 463 ? -18.5 6.816 10.719 1 87.12 463 ILE A O 1
ATOM 3592 N N . LYS A 1 464 ? -17.281 5.992 12.375 1 86.12 464 LYS A N 1
ATOM 3593 C CA . LYS A 1 464 ? -18.453 5.734 13.203 1 86.12 464 LYS A CA 1
ATOM 3594 C C . LYS A 1 464 ? -19.172 7.035 13.555 1 86.12 464 LYS A C 1
ATOM 3596 O O . LYS A 1 464 ? -20.406 7.082 13.57 1 86.12 464 LYS A O 1
ATOM 3601 N N . TRP A 1 465 ? -18.359 7.973 13.852 1 82.31 465 TRP A N 1
ATOM 3602 C CA . TRP A 1 465 ? -18.922 9.289 14.156 1 82.31 465 TRP A CA 1
ATOM 3603 C C . TRP A 1 465 ? -19.703 9.836 12.977 1 82.31 465 TRP A C 1
ATOM 3605 O O . TRP A 1 465 ? -20.812 10.352 13.148 1 82.31 465 TRP A O 1
ATOM 3615 N N . LYS A 1 466 ? -19.203 9.711 11.828 1 83.69 466 LYS A N 1
ATOM 3616 C CA . LYS A 1 466 ? -19.875 10.203 10.633 1 83.69 466 LYS A CA 1
ATOM 3617 C C . LYS A 1 466 ? -21.125 9.375 10.328 1 83.69 466 LYS A C 1
ATOM 3619 O O . LYS A 1 466 ? -22.141 9.922 9.898 1 83.69 466 LYS A O 1
ATOM 3624 N N . GLN A 1 467 ? -20.984 8.109 10.508 1 87.25 467 GLN A N 1
ATOM 3625 C CA . GLN A 1 467 ? -22.125 7.215 10.336 1 87.25 467 GLN A CA 1
ATOM 3626 C C . GLN A 1 467 ? -23.281 7.633 11.234 1 87.25 467 GLN A C 1
ATOM 3628 O O . GLN A 1 467 ? -24.438 7.68 10.789 1 87.25 467 GLN A O 1
ATOM 3633 N N . LYS A 1 468 ? -23.016 7.961 12.43 1 82.75 468 LYS A N 1
ATOM 3634 C CA . LYS A 1 468 ? -24.031 8.398 13.391 1 82.75 468 LYS A CA 1
ATOM 3635 C C . LYS A 1 468 ? -24.625 9.75 12.984 1 82.75 468 LYS A C 1
ATOM 3637 O O . LYS A 1 468 ? -25.828 9.953 13.078 1 82.75 468 LYS A O 1
ATOM 3642 N N . LYS A 1 469 ? -23.766 10.562 12.547 1 82.56 469 LYS A N 1
ATOM 3643 C CA . LYS A 1 469 ? -24.203 11.883 12.102 1 82.56 469 LYS A CA 1
ATOM 3644 C C . LYS A 1 469 ? -25.188 11.773 10.945 1 82.56 469 LYS A C 1
ATOM 3646 O O . LYS A 1 469 ? -26.125 12.578 10.836 1 82.56 469 LYS A O 1
ATOM 3651 N N . MET A 1 470 ? -25 10.773 10.117 1 86.5 470 MET A N 1
ATOM 3652 C CA . MET A 1 470 ? -25.875 10.562 8.953 1 86.5 470 MET A CA 1
ATOM 3653 C C . MET A 1 470 ? -27.094 9.734 9.336 1 86.5 470 MET A C 1
ATOM 3655 O O . MET A 1 470 ? -27.906 9.391 8.469 1 86.5 470 MET A O 1
ATOM 3659 N N . HIS A 1 471 ? -27.156 9.352 10.578 1 87.94 471 HIS A N 1
ATOM 3660 C CA . HIS A 1 471 ? -28.281 8.602 11.125 1 87.94 471 HIS A CA 1
ATOM 3661 C C . HIS A 1 471 ? -28.344 7.195 10.539 1 87.94 471 HIS A C 1
ATOM 3663 O O . HIS A 1 471 ? -29.438 6.684 10.258 1 87.94 471 HIS A O 1
ATOM 3669 N N . PHE A 1 472 ? -27.172 6.715 10.242 1 90.06 472 PHE A N 1
ATOM 3670 C CA . PHE A 1 472 ? -27.078 5.32 9.836 1 90.06 472 PHE A CA 1
ATOM 3671 C C . PHE A 1 472 ? -26.797 4.422 11.039 1 90.06 472 PHE A C 1
ATOM 3673 O O . PHE A 1 472 ? -26.297 4.891 12.062 1 90.06 472 PHE A O 1
ATOM 3680 N N . GLU A 1 473 ? -27.109 3.166 10.969 1 88.62 473 GLU A N 1
ATOM 3681 C CA . GLU A 1 473 ? -26.797 2.189 12.008 1 88.62 473 GLU A CA 1
ATOM 3682 C C . GLU A 1 473 ? -25.312 1.812 11.969 1 88.62 473 GLU A C 1
ATOM 3684 O O . GLU A 1 473 ? -24.688 1.845 10.914 1 88.62 473 GLU A O 1
ATOM 3689 N N . ASP A 1 474 ? -24.828 1.518 13.141 1 87.12 474 ASP A N 1
ATOM 3690 C CA . ASP A 1 474 ? -23.438 1.069 13.234 1 87.12 474 ASP A CA 1
ATOM 3691 C C . ASP A 1 474 ? -23.219 -0.212 12.438 1 87.12 474 ASP A C 1
ATOM 3693 O O . ASP A 1 474 ? -23.844 -1.237 12.711 1 87.12 474 ASP A O 1
ATOM 3697 N N . PHE A 1 475 ? -22.422 -0.156 11.43 1 90.19 475 PHE A N 1
ATOM 3698 C CA . PHE A 1 475 ? -22.172 -1.312 10.578 1 90.19 475 PHE A CA 1
ATOM 3699 C C . PHE A 1 475 ? -20.797 -1.207 9.922 1 90.19 475 PHE A C 1
ATOM 3701 O O . PHE A 1 475 ? -20.469 -0.183 9.312 1 90.19 475 PHE A O 1
ATOM 3708 N N . GLY A 1 476 ? -20 -2.355 10.086 1 89.75 476 GLY A N 1
ATOM 3709 C CA . GLY A 1 476 ? -18.797 -2.551 9.289 1 89.75 476 GLY A CA 1
ATOM 3710 C C . GLY A 1 476 ? -17.625 -1.69 9.742 1 89.75 476 GLY A C 1
ATOM 3711 O O . GLY A 1 476 ? -16.75 -1.352 8.953 1 89.75 476 GLY A O 1
ATOM 3712 N N . LEU A 1 477 ? -17.641 -1.326 11.016 1 87.88 477 LEU A N 1
ATOM 3713 C CA . LEU A 1 477 ? -16.609 -0.392 11.445 1 87.88 477 LEU A CA 1
ATOM 3714 C C . LEU A 1 477 ? -15.914 -0.888 12.703 1 87.88 477 LEU A C 1
ATOM 3716 O O . LEU A 1 477 ? -15.07 -0.191 13.266 1 87.88 477 LEU A O 1
ATOM 3720 N N . ASP A 1 478 ? -16.297 -2.1 13.141 1 87.06 478 ASP A N 1
ATOM 3721 C CA . ASP A 1 478 ? -15.68 -2.676 14.328 1 87.06 478 ASP A CA 1
ATOM 3722 C C . ASP A 1 478 ? -14.648 -3.74 13.945 1 87.06 478 ASP A C 1
ATOM 3724 O O . ASP A 1 478 ? -14.836 -4.461 12.961 1 87.06 478 ASP A O 1
ATOM 3728 N N . TYR A 1 479 ? -13.602 -3.705 14.656 1 88.81 479 TYR A N 1
ATOM 3729 C CA . TYR A 1 479 ? -12.586 -4.738 14.531 1 88.81 479 TYR A CA 1
ATOM 3730 C C . TYR A 1 479 ? -11.953 -5.051 15.883 1 88.81 479 TYR A C 1
ATOM 3732 O O . TYR A 1 479 ? -12.344 -4.473 16.906 1 88.81 479 TYR A O 1
ATOM 3740 N N . GLY A 1 480 ? -11.156 -6.102 15.914 1 91.12 480 GLY A N 1
ATOM 3741 C CA . GLY A 1 480 ? -10.391 -6.434 17.109 1 91.12 480 GLY A CA 1
ATOM 3742 C C . GLY A 1 480 ? -8.953 -5.949 17.031 1 91.12 480 GLY A C 1
ATOM 3743 O O . GLY A 1 480 ? -8.555 -5.289 16.078 1 91.12 480 GLY A O 1
ATOM 3744 N N . ASN A 1 481 ? -8.289 -6.066 18.078 1 96.31 481 ASN A N 1
ATOM 3745 C CA . ASN A 1 481 ? -6.883 -5.688 18.156 1 96.31 481 ASN A CA 1
ATOM 3746 C C . ASN A 1 481 ? -6.055 -6.75 18.875 1 96.31 481 ASN A C 1
ATOM 3748 O O . ASN A 1 481 ? -6.59 -7.535 19.656 1 96.31 481 ASN A O 1
ATOM 3752 N N . PRO A 1 482 ? -4.793 -6.824 18.484 1 97.75 482 PRO A N 1
ATOM 3753 C CA . PRO A 1 482 ? -3.914 -7.621 19.344 1 97.75 482 PRO A CA 1
ATOM 3754 C C . PRO A 1 482 ? -3.709 -6.992 20.719 1 97.75 482 PRO A C 1
ATOM 3756 O O . PRO A 1 482 ? -4.102 -5.844 20.938 1 97.75 482 PRO A O 1
ATOM 3759 N N . ASP A 1 483 ? -3.301 -7.848 21.672 1 98.06 483 ASP A N 1
ATOM 3760 C CA . ASP A 1 483 ? -2.727 -7.27 22.891 1 98.06 483 ASP A CA 1
ATOM 3761 C C . ASP A 1 483 ? -1.484 -6.441 22.562 1 98.06 483 ASP A C 1
ATOM 3763 O O . ASP A 1 483 ? -0.391 -6.988 22.406 1 98.06 483 ASP A O 1
ATOM 3767 N N . PHE A 1 484 ? -1.688 -5.129 22.547 1 98.44 484 PHE A N 1
ATOM 3768 C CA . PHE A 1 484 ? -0.641 -4.258 22.016 1 98.44 484 PHE A CA 1
ATOM 3769 C C . PHE A 1 484 ? 0.603 -4.324 22.891 1 98.44 484 PHE A C 1
ATOM 3771 O O . PHE A 1 484 ? 1.719 -4.105 22.422 1 98.44 484 PHE A O 1
ATOM 3778 N N . SER A 1 485 ? 0.429 -4.543 24.219 1 98.06 485 SER A N 1
ATOM 3779 C CA . SER A 1 485 ? 1.587 -4.707 25.078 1 98.06 485 SER A CA 1
ATOM 3780 C C . SER A 1 485 ? 2.414 -5.922 24.688 1 98.06 485 SER A C 1
ATOM 3782 O O . SER A 1 485 ? 3.633 -5.828 24.531 1 98.06 485 SER A O 1
ATOM 3784 N N . LEU A 1 486 ? 1.714 -7.078 24.578 1 98.12 486 LEU A N 1
ATOM 3785 C CA . LEU A 1 486 ? 2.375 -8.305 24.156 1 98.12 486 LEU A CA 1
ATOM 3786 C C . LEU A 1 486 ? 2.932 -8.156 22.734 1 98.12 486 LEU A C 1
ATOM 3788 O O . LEU A 1 486 ? 4.016 -8.664 22.438 1 98.12 486 LEU A O 1
ATOM 3792 N N . PHE A 1 487 ? 2.164 -7.488 21.938 1 98.62 487 PHE A N 1
ATOM 3793 C CA . PHE A 1 487 ? 2.561 -7.203 20.562 1 98.62 487 PHE A CA 1
ATOM 3794 C C . PHE A 1 487 ? 3.891 -6.457 20.516 1 98.62 487 PHE A C 1
ATOM 3796 O O . PHE A 1 487 ? 4.82 -6.867 19.828 1 98.62 487 PHE A O 1
ATOM 3803 N N . ALA A 1 488 ? 3.98 -5.395 21.266 1 98.69 488 ALA A N 1
ATOM 3804 C CA . ALA A 1 488 ? 5.207 -4.609 21.344 1 98.69 488 ALA A CA 1
ATOM 3805 C C . ALA A 1 488 ? 6.375 -5.453 21.844 1 98.69 488 ALA A C 1
ATOM 3807 O O . ALA A 1 488 ? 7.477 -5.391 21.297 1 98.69 488 ALA A O 1
ATOM 3808 N N . ARG A 1 489 ? 6.148 -6.258 22.812 1 98.5 489 ARG A N 1
ATOM 3809 C CA . ARG A 1 489 ? 7.188 -7.086 23.406 1 98.5 489 ARG A CA 1
ATOM 3810 C C . ARG A 1 489 ? 7.719 -8.109 22.422 1 98.5 489 ARG A C 1
ATOM 3812 O O . ARG A 1 489 ? 8.898 -8.477 22.453 1 98.5 489 ARG A O 1
ATOM 3819 N N . SER A 1 490 ? 6.809 -8.562 21.531 1 98.56 490 SER A N 1
ATOM 3820 C CA . SER A 1 490 ? 7.254 -9.523 20.531 1 98.56 490 SER A CA 1
ATOM 3821 C C . SER A 1 490 ? 8.352 -8.93 19.641 1 98.56 490 SER A C 1
ATOM 3823 O O . SER A 1 490 ? 9.188 -9.664 19.109 1 98.56 490 SER A O 1
ATOM 3825 N N . PHE A 1 491 ? 8.398 -7.641 19.516 1 98.38 491 PHE A N 1
ATOM 3826 C CA . PHE A 1 491 ? 9.414 -6.969 18.719 1 98.38 491 PHE A CA 1
ATOM 3827 C C . PHE A 1 491 ? 10.648 -6.656 19.547 1 98.38 491 PHE A C 1
ATOM 3829 O O . PHE A 1 491 ? 11.68 -6.23 19.016 1 98.38 491 PHE A O 1
ATOM 3836 N N . GLY A 1 492 ? 10.586 -6.805 20.828 1 97.94 492 GLY A N 1
ATOM 3837 C CA . GLY A 1 492 ? 11.641 -6.375 21.734 1 97.94 492 GLY A CA 1
ATOM 3838 C C . GLY A 1 492 ? 11.438 -4.969 22.266 1 97.94 492 GLY A C 1
ATOM 3839 O O . GLY A 1 492 ? 12.344 -4.383 22.859 1 97.94 492 GLY A O 1
ATOM 3840 N N . ALA A 1 493 ? 10.281 -4.371 22.016 1 98.56 493 ALA A N 1
ATOM 3841 C CA . ALA A 1 493 ? 9.922 -3.049 22.516 1 98.56 493 ALA A CA 1
ATOM 3842 C C . ALA A 1 493 ? 9.258 -3.146 23.891 1 98.56 493 ALA A C 1
ATOM 3844 O O . ALA A 1 493 ? 8.914 -4.242 24.344 1 98.56 493 ALA A O 1
ATOM 3845 N N . VAL A 1 494 ? 9.125 -2.023 24.562 1 98.69 494 VAL A N 1
ATOM 3846 C CA . VAL A 1 494 ? 8.383 -1.947 25.812 1 98.69 494 VAL A CA 1
ATOM 3847 C C . VAL A 1 494 ? 6.891 -1.79 25.516 1 98.69 494 VAL A C 1
ATOM 3849 O O . VAL A 1 494 ? 6.5 -0.974 24.688 1 98.69 494 VAL A O 1
ATOM 3852 N N . GLY A 1 495 ? 6.121 -2.652 26.047 1 98.75 495 GLY A N 1
ATOM 3853 C CA . GLY A 1 495 ? 4.672 -2.557 25.922 1 98.75 495 GLY A CA 1
ATOM 3854 C C . GLY A 1 495 ? 3.986 -2.17 27.219 1 98.75 495 GLY A C 1
ATOM 3855 O O . GLY A 1 495 ? 4.215 -2.793 28.266 1 98.75 495 GLY A O 1
ATOM 3856 N N . ILE A 1 496 ? 3.176 -1.11 27.188 1 98.44 496 ILE A N 1
ATOM 3857 C CA . ILE A 1 496 ? 2.479 -0.609 28.359 1 98.44 496 ILE A CA 1
ATOM 3858 C C . ILE A 1 496 ? 0.992 -0.455 28.062 1 98.44 496 ILE A C 1
ATOM 3860 O O . ILE A 1 496 ? 0.619 0.02 26.984 1 98.44 496 ILE A O 1
ATOM 3864 N N . ARG A 1 497 ? 0.156 -0.89 28.906 1 97.62 497 ARG A N 1
ATOM 3865 C CA . ARG A 1 497 ? -1.281 -0.653 28.828 1 97.62 497 ARG A CA 1
ATOM 3866 C C . ARG A 1 497 ? -1.75 0.264 29.953 1 97.62 497 ARG A C 1
ATOM 3868 O O . ARG A 1 497 ? -1.49 -0.002 31.125 1 97.62 497 ARG A O 1
ATOM 3875 N N . ILE A 1 498 ? -2.359 1.334 29.578 1 98.12 498 ILE A N 1
ATOM 3876 C CA . ILE A 1 498 ? -2.895 2.264 30.578 1 98.12 498 ILE A CA 1
ATOM 3877 C C . ILE A 1 498 ? -4.062 1.616 31.312 1 98.12 498 ILE A C 1
ATOM 3879 O O . ILE A 1 498 ? -4.977 1.07 30.688 1 98.12 498 ILE A O 1
ATOM 3883 N N . LYS A 1 499 ? -4 1.698 32.625 1 96.69 499 LYS A N 1
ATOM 3884 C CA . LYS A 1 499 ? -5.07 1.206 33.469 1 96.69 499 LYS A CA 1
ATOM 3885 C C . LYS A 1 499 ? -5.82 2.361 34.125 1 96.69 499 LYS A C 1
ATOM 3887 O O . LYS A 1 499 ? -5.426 3.521 34 1 96.69 499 LYS A O 1
ATOM 3892 N N . GLU A 1 500 ? -6.914 2.064 34.75 1 96 500 GLU A N 1
ATOM 3893 C CA . GLU A 1 500 ? -7.816 3.059 35.344 1 96 500 GLU A CA 1
ATOM 3894 C C . GLU A 1 500 ? -7.082 3.971 36.312 1 96 500 GLU A C 1
ATOM 3896 O O . GLU A 1 500 ? -7.312 5.18 36.344 1 96 500 GLU A O 1
ATOM 3901 N N . ASP A 1 501 ? -6.141 3.504 37.094 1 94.44 501 ASP A N 1
ATOM 3902 C CA . ASP A 1 501 ? -5.492 4.285 38.125 1 94.44 501 ASP A CA 1
ATOM 3903 C C . ASP A 1 501 ? -4.191 4.914 37.625 1 94.44 501 ASP A C 1
ATOM 3905 O O . ASP A 1 501 ? -3.523 5.645 38.375 1 94.44 501 ASP A O 1
ATOM 3909 N N . ASP A 1 502 ? -3.902 4.695 36.375 1 96.81 502 ASP A N 1
ATOM 3910 C CA . ASP A 1 502 ? -2.668 5.246 35.844 1 96.81 502 ASP A CA 1
ATOM 3911 C C . ASP A 1 502 ? -2.844 6.711 35.469 1 96.81 502 ASP A C 1
ATOM 3913 O O . ASP A 1 502 ? -3.938 7.133 35.062 1 96.81 502 ASP A O 1
ATOM 3917 N N . ASP A 1 503 ? -1.848 7.465 35.688 1 96.75 503 ASP A N 1
ATOM 3918 C CA . ASP A 1 503 ? -1.732 8.805 35.125 1 96.75 503 ASP A CA 1
ATOM 3919 C C . ASP A 1 503 ? -0.971 8.789 33.781 1 96.75 503 ASP A C 1
ATOM 3921 O O . ASP A 1 503 ? 0.208 8.43 33.75 1 96.75 503 ASP A O 1
ATOM 3925 N N . LEU A 1 504 ? -1.6 9.125 32.719 1 98 504 LEU A N 1
ATOM 3926 C CA . LEU A 1 504 ? -1.014 9.031 31.391 1 98 504 LEU A CA 1
ATOM 3927 C C . LEU A 1 504 ? 0.274 9.844 31.312 1 98 504 LEU A C 1
ATOM 3929 O O . LEU A 1 504 ? 1.236 9.422 30.672 1 98 504 LEU A O 1
ATOM 3933 N N . ALA A 1 505 ? 0.289 11.055 31.906 1 98.19 505 ALA A N 1
ATOM 3934 C CA . ALA A 1 505 ? 1.488 11.891 31.875 1 98.19 505 ALA A CA 1
ATOM 3935 C C . ALA A 1 505 ? 2.67 11.172 32.531 1 98.19 505 ALA A C 1
ATOM 3937 O O . ALA A 1 505 ? 3.789 11.219 32 1 98.19 505 ALA A O 1
ATOM 3938 N N . GLU A 1 506 ? 2.414 10.516 33.656 1 98.38 506 GLU A N 1
ATOM 3939 C CA . GLU A 1 506 ? 3.467 9.781 34.344 1 98.38 506 GLU A CA 1
ATOM 3940 C C . GLU A 1 506 ? 3.963 8.602 33.5 1 98.38 506 GLU A C 1
ATOM 3942 O O . GLU A 1 506 ? 5.164 8.336 33.469 1 98.38 506 GLU A O 1
ATOM 3947 N N . VAL A 1 507 ? 3.035 7.934 32.906 1 98.69 507 VAL A N 1
ATOM 3948 C CA . VAL A 1 507 ? 3.391 6.797 32.062 1 98.69 507 VAL A CA 1
ATOM 3949 C C . VAL A 1 507 ? 4.242 7.266 30.891 1 98.69 507 VAL A C 1
ATOM 3951 O O . VAL A 1 507 ? 5.23 6.621 30.531 1 98.69 507 VAL A O 1
ATOM 3954 N N . LEU A 1 508 ? 3.865 8.375 30.266 1 98.81 508 LEU A N 1
ATOM 3955 C CA . LEU A 1 508 ? 4.625 8.945 29.156 1 98.81 508 LEU A CA 1
ATOM 3956 C C . LEU A 1 508 ? 6.035 9.312 29.594 1 98.81 508 LEU A C 1
ATOM 3958 O O . LEU A 1 508 ? 7.008 9.031 28.891 1 98.81 508 LEU A O 1
ATOM 3962 N N . GLU A 1 509 ? 6.137 9.984 30.781 1 98.69 509 GLU A N 1
ATOM 3963 C CA . GLU A 1 509 ? 7.445 10.352 31.312 1 98.69 509 GLU A CA 1
ATOM 3964 C C . GLU A 1 509 ? 8.336 9.125 31.5 1 98.69 509 GLU A C 1
ATOM 3966 O O . GLU A 1 509 ? 9.508 9.141 31.125 1 98.69 509 GLU A O 1
ATOM 3971 N N . LYS A 1 510 ? 7.754 8.102 32.062 1 98.44 510 LYS A N 1
ATOM 3972 C CA . LYS A 1 510 ? 8.492 6.859 32.25 1 98.44 510 LYS A CA 1
ATOM 3973 C C . LYS A 1 510 ? 8.922 6.246 30.938 1 98.44 510 LYS A C 1
ATOM 3975 O O . LYS A 1 510 ? 10.047 5.746 30.812 1 98.44 510 LYS A O 1
ATOM 3980 N N . ALA A 1 511 ? 8.008 6.234 29.969 1 98.69 511 ALA A N 1
ATOM 3981 C CA . ALA A 1 511 ? 8.32 5.668 28.656 1 98.69 511 ALA A CA 1
ATOM 3982 C C . ALA A 1 511 ? 9.484 6.406 28 1 98.69 511 ALA A C 1
ATOM 3984 O O . ALA A 1 511 ? 10.391 5.777 27.453 1 98.69 511 ALA A O 1
ATOM 3985 N N . PHE A 1 512 ? 9.492 7.715 28.047 1 98.62 512 PHE A N 1
ATOM 3986 C CA . PHE A 1 512 ? 10.562 8.508 27.453 1 98.62 512 PHE A CA 1
ATOM 3987 C C . PHE A 1 512 ? 11.883 8.258 28.172 1 98.62 512 PHE A C 1
ATOM 3989 O O . PHE A 1 512 ? 12.945 8.227 27.547 1 98.62 512 PHE A O 1
ATOM 3996 N N . ALA A 1 513 ? 11.812 8.117 29.469 1 98.19 513 ALA A N 1
ATOM 3997 C CA . ALA A 1 513 ? 13.008 7.945 30.281 1 98.19 513 ALA A CA 1
ATOM 3998 C C . ALA A 1 513 ? 13.727 6.641 29.953 1 98.19 513 ALA A C 1
ATOM 4000 O O . ALA A 1 513 ? 14.938 6.523 30.141 1 98.19 513 ALA A O 1
ATOM 4001 N N . LEU A 1 514 ? 13.016 5.664 29.422 1 98 514 LEU A N 1
ATOM 4002 C CA . LEU A 1 514 ? 13.594 4.363 29.109 1 98 514 LEU A CA 1
ATOM 4003 C C . LEU A 1 514 ? 14.555 4.469 27.922 1 98 514 LEU A C 1
ATOM 4005 O O . LEU A 1 514 ? 15.438 3.625 27.766 1 98 514 LEU A O 1
ATOM 4009 N N . ASN A 1 515 ? 14.375 5.484 27.062 1 98.12 515 ASN A N 1
ATOM 4010 C CA . ASN A 1 515 ? 15.172 5.648 25.859 1 98.12 515 ASN A CA 1
ATOM 4011 C C . ASN A 1 515 ? 15.18 4.375 25.016 1 98.12 515 ASN A C 1
ATOM 4013 O O . ASN A 1 515 ? 16.234 3.92 24.578 1 98.12 515 ASN A O 1
ATOM 4017 N N . LYS A 1 516 ? 14.055 3.715 24.844 1 98.38 516 LYS A N 1
ATOM 4018 C CA . LYS A 1 516 ? 13.773 2.533 24.031 1 98.38 516 LYS A CA 1
ATOM 4019 C C . LYS A 1 516 ? 12.508 2.723 23.203 1 98.38 516 LYS A C 1
ATOM 4021 O O . LYS A 1 516 ? 11.781 3.699 23.391 1 98.38 516 LYS A O 1
ATOM 4026 N N . VAL A 1 517 ? 12.359 1.849 22.219 1 98.75 517 VAL A N 1
ATOM 4027 C CA . VAL A 1 517 ? 11.07 1.825 21.547 1 98.75 517 VAL A CA 1
ATOM 4028 C C . VAL A 1 517 ? 9.984 1.378 22.516 1 98.75 517 VAL A C 1
ATOM 4030 O O . VAL A 1 517 ? 10.086 0.315 23.125 1 98.75 517 VAL A O 1
ATOM 4033 N N . ALA A 1 518 ? 8.977 2.176 22.75 1 98.88 518 ALA A N 1
ATOM 4034 C CA . ALA A 1 518 ? 7.895 1.889 23.688 1 98.88 518 ALA A CA 1
ATOM 4035 C C . ALA A 1 518 ? 6.535 2.109 23.031 1 98.88 518 ALA A C 1
ATOM 4037 O O . ALA A 1 518 ? 6.348 3.068 22.281 1 98.88 518 ALA A O 1
ATOM 4038 N N . VAL A 1 519 ? 5.66 1.165 23.219 1 98.88 519 VAL A N 1
ATOM 4039 C CA . VAL A 1 519 ? 4.285 1.249 22.734 1 98.88 519 VAL A CA 1
ATOM 4040 C C . VAL A 1 519 ? 3.322 1.319 23.922 1 98.88 519 VAL A C 1
ATOM 4042 O O . VAL A 1 519 ? 3.297 0.419 24.766 1 98.88 519 VAL A O 1
ATOM 4045 N N . ILE A 1 520 ? 2.568 2.385 24 1 98.88 520 ILE A N 1
ATOM 4046 C CA . ILE A 1 520 ? 1.586 2.602 25.062 1 98.88 520 ILE A CA 1
ATOM 4047 C C . ILE A 1 520 ? 0.176 2.486 24.484 1 98.88 520 ILE A C 1
ATOM 4049 O O . ILE A 1 520 ? -0.198 3.24 23.594 1 98.88 520 ILE A O 1
ATOM 4053 N N . GLU A 1 521 ? -0.544 1.531 24.938 1 98.69 521 GLU A N 1
ATOM 4054 C CA . GLU A 1 521 ? -1.956 1.412 24.594 1 98.69 521 GLU A CA 1
ATOM 4055 C C . GLU A 1 521 ? -2.836 2.166 25.594 1 98.69 521 GLU A C 1
ATOM 4057 O O . GLU A 1 521 ? -2.816 1.878 26.781 1 98.69 521 GLU A O 1
ATOM 4062 N N . CYS A 1 522 ? -3.562 3.1 25.125 1 98.44 522 CYS A N 1
ATOM 4063 C CA . CYS A 1 522 ? -4.484 3.881 25.938 1 98.44 522 CYS A CA 1
ATOM 4064 C C . CYS A 1 522 ? -5.91 3.771 25.406 1 98.44 522 CYS A C 1
ATOM 4066 O O . CYS A 1 522 ? -6.211 4.277 24.312 1 98.44 522 CYS A O 1
ATOM 4068 N N . PRO A 1 523 ? -6.816 3.029 26.188 1 97.56 523 PRO A N 1
ATOM 4069 C CA . PRO A 1 523 ? -8.219 3.111 25.781 1 97.56 523 PRO A CA 1
ATOM 4070 C C . PRO A 1 523 ? -8.742 4.547 25.75 1 97.56 523 PRO A C 1
ATOM 4072 O O . PRO A 1 523 ? -8.281 5.387 26.531 1 97.56 523 PRO A O 1
ATOM 4075 N N . ILE A 1 524 ? -9.641 4.836 24.922 1 96.88 524 ILE A N 1
ATOM 4076 C CA . ILE A 1 524 ? -10.117 6.207 24.766 1 96.88 524 ILE A CA 1
ATOM 4077 C C . ILE A 1 524 ? -11.633 6.223 24.656 1 96.88 524 ILE A C 1
ATOM 4079 O O . ILE A 1 524 ? -12.227 5.32 24.062 1 96.88 524 ILE A O 1
ATOM 4083 N N . ASP A 1 525 ? -12.242 7.137 25.312 1 95.12 525 ASP A N 1
ATOM 4084 C CA . ASP A 1 525 ? -13.68 7.359 25.25 1 95.12 525 ASP A CA 1
ATOM 4085 C C . ASP A 1 525 ? -14.031 8.5 24.312 1 95.12 525 ASP A C 1
ATOM 4087 O O . ASP A 1 525 ? -13.867 9.672 24.656 1 95.12 525 ASP A O 1
ATOM 4091 N N . TYR A 1 526 ? -14.609 8.172 23.141 1 92.12 526 TYR A N 1
ATOM 4092 C CA . TYR A 1 526 ? -14.938 9.172 22.141 1 92.12 526 TYR A CA 1
ATOM 4093 C C . TYR A 1 526 ? -16.391 9.625 22.281 1 92.12 526 TYR A C 1
ATOM 4095 O O . TYR A 1 526 ? -16.922 10.297 21.391 1 92.12 526 TYR A O 1
ATOM 4103 N N . SER A 1 527 ? -17.031 9.305 23.375 1 88.5 527 SER A N 1
ATOM 4104 C CA . SER A 1 527 ? -18.453 9.641 23.562 1 88.5 527 SER A CA 1
ATOM 4105 C C . SER A 1 527 ? -18.672 11.148 23.516 1 88.5 527 SER A C 1
ATOM 4107 O O . SER A 1 527 ? -19.766 11.609 23.172 1 88.5 527 SER A O 1
ATOM 4109 N N . VAL A 1 528 ? -17.625 11.883 23.781 1 88.12 528 VAL A N 1
ATOM 4110 C CA . VAL A 1 528 ? -17.75 13.336 23.844 1 88.12 528 VAL A CA 1
ATOM 4111 C C . VAL A 1 528 ? -17.75 13.914 22.438 1 88.12 528 VAL A C 1
ATOM 4113 O O . VAL A 1 528 ? -18.109 15.078 22.234 1 88.12 528 VAL A O 1
ATOM 4116 N N . ASN A 1 529 ? -17.344 13.117 21.438 1 87.38 529 ASN A N 1
ATOM 4117 C CA . ASN A 1 529 ? -17.188 13.633 20.094 1 87.38 529 ASN A CA 1
ATOM 4118 C C . ASN A 1 529 ? -18.5 14.203 19.547 1 87.38 529 ASN A C 1
ATOM 4120 O O . ASN A 1 529 ? -18.531 15.32 19.031 1 87.38 529 ASN A O 1
ATOM 4124 N N . TYR A 1 530 ? -19.516 13.359 19.688 1 83.12 530 TYR A N 1
ATOM 4125 C CA . TYR A 1 530 ? -20.797 13.797 19.172 1 83.12 530 TYR A CA 1
ATOM 4126 C C . TYR A 1 530 ? -21.297 15.039 19.891 1 83.12 530 TYR A C 1
ATOM 4128 O O . TYR A 1 530 ? -21.797 15.977 19.266 1 83.12 530 TYR A O 1
ATOM 4136 N N . GLU A 1 531 ? -21.156 15.094 21.172 1 84.19 531 GLU A N 1
ATOM 4137 C CA . GLU A 1 531 ? -21.594 16.219 21.984 1 84.19 531 GLU A CA 1
ATOM 4138 C C . GLU A 1 531 ? -20.844 17.5 21.609 1 84.19 531 GLU A C 1
ATOM 4140 O O . GLU A 1 531 ? -21.438 18.562 21.484 1 84.19 531 GLU A O 1
ATOM 4145 N N . THR A 1 532 ? -19.594 17.359 21.438 1 85.94 532 THR A N 1
ATOM 4146 C CA . THR A 1 532 ? -18.75 18.516 21.188 1 85.94 532 THR A CA 1
ATOM 4147 C C . THR A 1 532 ? -18.891 18.969 19.734 1 85.94 532 THR A C 1
ATOM 4149 O O . THR A 1 532 ? -19.219 20.125 19.469 1 85.94 532 THR A O 1
ATOM 4152 N N . PHE A 1 533 ? -18.672 18.078 18.766 1 85.06 533 PHE A N 1
ATOM 4153 C CA . PHE A 1 533 ? -18.516 18.453 17.359 1 85.06 533 PHE A CA 1
ATOM 4154 C C . PHE A 1 533 ? -19.875 18.578 16.688 1 85.06 533 PHE A C 1
ATOM 4156 O O . PHE A 1 533 ? -20 19.266 15.664 1 85.06 533 PHE A O 1
ATOM 4163 N N . SER A 1 534 ? -20.891 17.922 17.25 1 81 534 SER A N 1
ATOM 4164 C CA . SER A 1 534 ? -22.188 17.984 16.594 1 81 534 SER A CA 1
ATOM 4165 C C . SER A 1 534 ? -23.156 18.891 17.359 1 81 534 SER A C 1
ATOM 4167 O O . SER A 1 534 ? -23.859 19.703 16.75 1 81 534 SER A O 1
ATOM 4169 N N . ILE A 1 535 ? -23.156 18.828 18.641 1 83.25 535 ILE A N 1
ATOM 4170 C CA . ILE A 1 535 ? -24.156 19.547 19.422 1 83.25 535 ILE A CA 1
ATOM 4171 C C . ILE A 1 535 ? -23.609 20.922 19.812 1 83.25 535 ILE A C 1
ATOM 4173 O O . ILE A 1 535 ? -24.188 21.953 19.453 1 83.25 535 ILE A O 1
ATOM 4177 N N . GLU A 1 536 ? -22.531 20.922 20.484 1 84.12 536 GLU A N 1
ATOM 4178 C CA . GLU A 1 536 ? -21.984 22.188 20.969 1 84.12 536 GLU A CA 1
ATOM 4179 C C . GLU A 1 536 ? -21.641 23.125 19.828 1 84.12 536 GLU A C 1
ATOM 4181 O O . GLU A 1 536 ? -22.062 24.281 19.812 1 84.12 536 GLU A O 1
ATOM 4186 N N . LEU A 1 537 ? -20.938 22.672 18.844 1 84.25 537 LEU A N 1
ATOM 4187 C CA . LEU A 1 537 ? -20.484 23.516 17.75 1 84.25 537 LEU A CA 1
ATOM 4188 C C . LEU A 1 537 ? -21.656 23.844 16.812 1 84.25 537 LEU A C 1
ATOM 4190 O O . LEU A 1 537 ? -21.672 24.906 16.188 1 84.25 537 LEU A O 1
ATOM 4194 N N . GLY A 1 538 ? -22.609 22.922 16.781 1 78.81 538 GLY A N 1
ATOM 4195 C CA . GLY A 1 538 ? -23.797 23.188 15.984 1 78.81 538 GLY A CA 1
ATOM 4196 C C . GLY A 1 538 ? -24.625 24.328 16.531 1 78.81 538 GLY A C 1
ATOM 4197 O O . GLY A 1 538 ? -25.312 25.031 15.773 1 78.81 538 GLY A O 1
ATOM 4198 N N . LYS A 1 539 ? -24.547 24.594 17.828 1 80 539 LYS A N 1
ATOM 4199 C CA . LYS A 1 539 ? -25.328 25.625 18.5 1 80 539 LYS A CA 1
ATOM 4200 C C . LYS A 1 539 ? -24.484 26.859 18.797 1 80 539 LYS A C 1
ATOM 4202 O O . LYS A 1 539 ? -24.922 27.75 19.516 1 80 539 LYS A O 1
ATOM 4207 N N . LEU A 1 540 ? -23.312 26.812 18.234 1 81.88 540 LEU A N 1
ATOM 4208 C CA . LEU A 1 540 ? -22.391 27.906 18.562 1 81.88 540 LEU A CA 1
ATOM 4209 C C . LEU A 1 540 ? -22.891 29.234 18.016 1 81.88 540 LEU A C 1
ATOM 4211 O O . LEU A 1 540 ? -23.219 29.328 16.828 1 81.88 540 LEU A O 1
ATOM 4215 N N . THR A 1 541 ? -23.203 30.172 18.953 1 75.75 541 THR A N 1
ATOM 4216 C CA . THR A 1 541 ? -23.531 31.547 18.594 1 75.75 541 THR A CA 1
ATOM 4217 C C . THR A 1 541 ? -22.406 32.5 19.016 1 75.75 541 THR A C 1
ATOM 4219 O O . THR A 1 541 ? -21.922 32.438 20.141 1 75.75 541 THR A O 1
ATOM 4222 N N . CYS A 1 542 ? -21.922 33.188 18 1 77.94 542 CYS A N 1
ATOM 4223 C CA . CYS A 1 542 ? -20.828 34.125 18.266 1 77.94 542 CYS A CA 1
ATOM 4224 C C . CYS A 1 542 ? -21.359 35.406 18.906 1 77.94 542 CYS A C 1
ATOM 4226 O O . CYS A 1 542 ? -22.219 36.094 18.344 1 77.94 542 CYS A O 1
ATOM 4228 N N . LYS A 1 543 ? -21.469 35.625 20.266 1 65.25 543 LYS A N 1
ATOM 4229 C CA . LYS A 1 543 ? -21.969 36.844 20.891 1 65.25 543 LYS A CA 1
ATOM 4230 C C . LYS A 1 543 ? -20.828 37.812 21.234 1 65.25 543 LYS A C 1
ATOM 4232 O O . LYS A 1 543 ? -20.141 37.625 22.234 1 65.25 543 LYS A O 1
ATOM 4237 N N . PHE A 1 544 ? -20.172 38.312 20.219 1 56.22 544 PHE A N 1
ATOM 4238 C CA . PHE A 1 544 ? -19.219 39.312 20.641 1 56.22 544 PHE A CA 1
ATOM 4239 C C . PHE A 1 544 ? -19.828 40.719 20.547 1 56.22 544 PHE A C 1
ATOM 4241 O O . PHE A 1 544 ? -20.719 40.938 19.719 1 56.22 544 PHE A O 1
ATOM 4248 N N . MET B 1 1 ? -35.438 4.992 -5.801 1 92.94 1 MET B N 1
ATOM 4249 C CA . MET B 1 1 ? -34.531 4.219 -4.957 1 92.94 1 MET B CA 1
ATOM 4250 C C . MET B 1 1 ? -33.188 4.926 -4.82 1 92.94 1 MET B C 1
ATOM 4252 O O . MET B 1 1 ? -32.781 5.676 -5.707 1 92.94 1 MET B O 1
ATOM 4256 N N . LYS B 1 2 ? -32.625 4.816 -3.676 1 95.44 2 LYS B N 1
ATOM 4257 C CA . LYS B 1 2 ? -31.297 5.406 -3.475 1 95.44 2 LYS B CA 1
ATOM 4258 C C . LYS B 1 2 ? -30.266 4.762 -4.395 1 95.44 2 LYS B C 1
ATOM 4260 O O . LYS B 1 2 ? -30.266 3.543 -4.578 1 95.44 2 LYS B O 1
ATOM 4265 N N . ALA B 1 3 ? -29.344 5.59 -4.996 1 97.38 3 ALA B N 1
ATOM 4266 C CA . ALA B 1 3 ? -28.359 5.121 -5.977 1 97.38 3 ALA B CA 1
ATOM 4267 C C . ALA B 1 3 ? -27.469 4.031 -5.387 1 97.38 3 ALA B C 1
ATOM 4269 O O . ALA B 1 3 ? -27.141 3.053 -6.062 1 97.38 3 ALA B O 1
ATOM 4270 N N . SER B 1 4 ? -27.047 4.203 -4.199 1 97.75 4 SER B N 1
ATOM 4271 C CA . SER B 1 4 ? -26.203 3.191 -3.57 1 97.75 4 SER B CA 1
ATOM 4272 C C . SER B 1 4 ? -26.969 1.88 -3.385 1 97.75 4 SER B C 1
ATOM 4274 O O . SER B 1 4 ? -26.375 0.8 -3.465 1 97.75 4 SER B O 1
ATOM 4276 N N . ASP B 1 5 ? -28.266 1.928 -3.055 1 98 5 ASP B N 1
ATOM 4277 C CA . ASP B 1 5 ? -29.094 0.723 -2.988 1 98 5 ASP B CA 1
ATOM 4278 C C . ASP B 1 5 ? -29.125 0.007 -4.336 1 98 5 ASP B C 1
ATOM 4280 O O . ASP B 1 5 ? -29.047 -1.222 -4.395 1 98 5 ASP B O 1
ATOM 4284 N N . LEU B 1 6 ? -29.328 0.814 -5.375 1 97.94 6 LEU B N 1
ATOM 4285 C CA . LEU B 1 6 ? -29.312 0.261 -6.727 1 97.94 6 LEU B CA 1
ATOM 4286 C C . LEU B 1 6 ? -27.969 -0.397 -7.023 1 97.94 6 LEU B C 1
ATOM 4288 O O . LEU B 1 6 ? -27.922 -1.471 -7.629 1 97.94 6 LEU B O 1
ATOM 4292 N N . PHE B 1 7 ? -26.875 0.276 -6.652 1 98.5 7 PHE B N 1
ATOM 4293 C CA . PHE B 1 7 ? -25.516 -0.236 -6.836 1 98.5 7 PHE B CA 1
ATOM 4294 C C . PHE B 1 7 ? -25.375 -1.62 -6.215 1 98.5 7 PHE B C 1
ATOM 4296 O O . PHE B 1 7 ? -24.922 -2.557 -6.871 1 98.5 7 PHE B O 1
ATOM 4303 N N . VAL B 1 8 ? -25.797 -1.787 -4.988 1 98.44 8 VAL B N 1
ATOM 4304 C CA . VAL B 1 8 ? -25.672 -3.037 -4.246 1 98.44 8 VAL B CA 1
ATOM 4305 C C . VAL B 1 8 ? -26.594 -4.09 -4.848 1 98.44 8 VAL B C 1
ATOM 4307 O O . VAL B 1 8 ? -26.219 -5.258 -4.977 1 98.44 8 VAL B O 1
ATOM 4310 N N . ALA B 1 9 ? -27.781 -3.658 -5.184 1 98 9 ALA B N 1
ATOM 4311 C CA . ALA B 1 9 ? -28.734 -4.582 -5.816 1 98 9 ALA B CA 1
ATOM 4312 C C . ALA B 1 9 ? -28.156 -5.152 -7.109 1 98 9 ALA B C 1
ATOM 4314 O O . ALA B 1 9 ? -28.344 -6.332 -7.414 1 98 9 ALA B O 1
ATOM 4315 N N . GLN B 1 10 ? -27.516 -4.293 -7.883 1 97.88 10 GLN B N 1
ATOM 4316 C CA . GLN B 1 10 ? -26.891 -4.758 -9.117 1 97.88 10 GLN B CA 1
ATOM 4317 C C . GLN B 1 10 ? -25.75 -5.727 -8.828 1 97.88 10 GLN B C 1
ATOM 4319 O O . GLN B 1 10 ? -25.531 -6.688 -9.57 1 97.88 10 GLN B O 1
ATOM 4324 N N . LEU B 1 11 ? -24.922 -5.438 -7.797 1 98.38 11 LEU B N 1
ATOM 4325 C CA . LEU B 1 11 ? -23.875 -6.371 -7.398 1 98.38 11 LEU B CA 1
ATOM 4326 C C . LEU B 1 11 ? -24.469 -7.727 -7.023 1 98.38 11 LEU B C 1
ATOM 4328 O O . LEU B 1 11 ? -23.906 -8.766 -7.359 1 98.38 11 LEU B O 1
ATOM 4332 N N . GLU B 1 12 ? -25.594 -7.707 -6.289 1 98 12 GLU B N 1
ATOM 4333 C CA . GLU B 1 12 ? -26.281 -8.945 -5.941 1 98 12 GLU B CA 1
ATOM 4334 C C . GLU B 1 12 ? -26.688 -9.719 -7.191 1 98 12 GLU B C 1
ATOM 4336 O O . GLU B 1 12 ? -26.531 -10.945 -7.246 1 98 12 GLU B O 1
ATOM 4341 N N . GLU B 1 13 ? -27.219 -8.953 -8.117 1 96.31 13 GLU B N 1
ATOM 4342 C CA . GLU B 1 13 ? -27.625 -9.57 -9.375 1 96.31 13 GLU B CA 1
ATOM 4343 C C . GLU B 1 13 ? -26.438 -10.234 -10.07 1 96.31 13 GLU B C 1
ATOM 4345 O O . GLU B 1 13 ? -26.594 -11.281 -10.703 1 96.31 13 GLU B O 1
ATOM 4350 N N . GLU B 1 14 ? -25.281 -9.641 -9.93 1 96.38 14 GLU B N 1
ATOM 4351 C CA . GLU B 1 14 ? -24.078 -10.18 -10.539 1 96.38 14 GLU B CA 1
ATOM 4352 C C . GLU B 1 14 ? -23.562 -11.398 -9.781 1 96.38 14 GLU B C 1
ATOM 4354 O O . GLU B 1 14 ? -22.641 -12.07 -10.227 1 96.38 14 GLU B O 1
ATOM 4359 N N . GLY B 1 15 ? -24.109 -11.703 -8.617 1 96.19 15 GLY B N 1
ATOM 4360 C CA . GLY B 1 15 ? -23.766 -12.891 -7.852 1 96.19 15 GLY B CA 1
ATOM 4361 C C . GLY B 1 15 ? -22.656 -12.648 -6.844 1 96.19 15 GLY B C 1
ATOM 4362 O O . GLY B 1 15 ? -22 -13.594 -6.406 1 96.19 15 GLY B O 1
ATOM 4363 N N . VAL B 1 16 ? -22.453 -11.391 -6.461 1 98.12 16 VAL B N 1
ATOM 4364 C CA . VAL B 1 16 ? -21.406 -11.07 -5.5 1 98.12 16 VAL B CA 1
ATOM 4365 C C . VAL B 1 16 ? -21.766 -11.617 -4.125 1 98.12 16 VAL B C 1
ATOM 4367 O O . VAL B 1 16 ? -22.875 -11.359 -3.617 1 98.12 16 VAL B O 1
ATOM 4370 N N . GLU B 1 17 ? -20.875 -12.375 -3.551 1 98.06 17 GLU B N 1
ATOM 4371 C CA . GLU B 1 17 ? -21.094 -12.969 -2.24 1 98.06 17 GLU B CA 1
ATOM 4372 C C . GLU B 1 17 ? -20.328 -12.219 -1.151 1 98.06 17 GLU B C 1
ATOM 4374 O O . GLU B 1 17 ? -20.844 -12.055 -0.038 1 98.06 17 GLU B O 1
ATOM 4379 N N . TYR B 1 18 ? -19.172 -11.82 -1.472 1 98.38 18 TYR B N 1
ATOM 4380 C CA . TYR B 1 18 ? -18.297 -11.141 -0.52 1 98.38 18 TYR B CA 1
ATOM 4381 C C . TYR B 1 18 ? -17.797 -9.812 -1.081 1 98.38 18 TYR B C 1
ATOM 4383 O O . TYR B 1 18 ? -17.562 -9.695 -2.285 1 98.38 18 TYR B O 1
ATOM 4391 N N . ILE B 1 19 ? -17.672 -8.883 -0.293 1 98.5 19 ILE B N 1
ATOM 4392 C CA . ILE B 1 19 ? -16.922 -7.664 -0.567 1 98.5 19 ILE B CA 1
ATOM 4393 C C . ILE B 1 19 ? -15.836 -7.477 0.499 1 98.5 19 ILE B C 1
ATOM 4395 O O . ILE B 1 19 ? -16.125 -7.559 1.697 1 98.5 19 ILE B O 1
ATOM 4399 N N . PHE B 1 20 ? -14.602 -7.344 0.032 1 98.69 20 PHE B N 1
ATOM 4400 C CA . PHE B 1 20 ? -13.469 -7.141 0.931 1 98.69 20 PHE B CA 1
ATOM 4401 C C . PHE B 1 20 ? -13.055 -5.676 0.96 1 98.69 20 PHE B C 1
ATOM 4403 O O . PHE B 1 20 ? -12.945 -5.035 -0.087 1 98.69 20 PHE B O 1
ATOM 4410 N N . GLY B 1 21 ? -12.844 -5.102 2.102 1 97.19 21 GLY B N 1
ATOM 4411 C CA . GLY B 1 21 ? -12.352 -3.736 2.061 1 97.19 21 GLY B CA 1
ATOM 4412 C C . GLY B 1 21 ? -12.406 -3.039 3.404 1 97.19 21 GLY B C 1
ATOM 4413 O O . GLY B 1 21 ? -12.578 -3.686 4.441 1 97.19 21 GLY B O 1
ATOM 4414 N N . LEU B 1 22 ? -12.086 -1.782 3.4 1 94.69 22 LEU B N 1
ATOM 4415 C CA . LEU B 1 22 ? -12.117 -0.875 4.543 1 94.69 22 LEU B CA 1
ATOM 4416 C C . LEU B 1 22 ? -13 0.334 4.25 1 94.69 22 LEU B C 1
ATOM 4418 O O . LEU B 1 22 ? -12.727 1.103 3.326 1 94.69 22 LEU B O 1
ATOM 4422 N N . PRO B 1 23 ? -14.07 0.496 5.031 1 93.44 23 PRO B N 1
ATOM 4423 C CA . PRO B 1 23 ? -14.961 1.632 4.793 1 93.44 23 PRO B CA 1
ATOM 4424 C C . PRO B 1 23 ? -14.344 2.967 5.203 1 93.44 23 PRO B C 1
ATOM 4426 O O . PRO B 1 23 ? -13.461 3.002 6.062 1 93.44 23 PRO B O 1
ATOM 4429 N N . GLY B 1 24 ? -14.703 3.984 4.594 1 91.81 24 GLY B N 1
ATOM 4430 C CA . GLY B 1 24 ? -14.352 5.355 4.926 1 91.81 24 GLY B CA 1
ATOM 4431 C C . GLY B 1 24 ? -15.508 6.324 4.762 1 91.81 24 GLY B C 1
ATOM 4432 O O . GLY B 1 24 ? -16.641 5.914 4.48 1 91.81 24 GLY B O 1
ATOM 4433 N N . GLU B 1 25 ? -15.258 7.574 4.879 1 86.81 25 GLU B N 1
ATOM 4434 C CA . GLU B 1 25 ? -16.281 8.609 4.918 1 86.81 25 GLU B CA 1
ATOM 4435 C C . GLU B 1 25 ? -17.047 8.68 3.59 1 86.81 25 GLU B C 1
ATOM 4437 O O . GLU B 1 25 ? -18.266 8.852 3.572 1 86.81 25 GLU B O 1
ATOM 4442 N N . GLU B 1 26 ? -16.391 8.492 2.572 1 89 26 GLU B N 1
ATOM 4443 C CA . GLU B 1 26 ? -16.969 8.773 1.267 1 89 26 GLU B CA 1
ATOM 4444 C C . GLU B 1 26 ? -17.703 7.562 0.712 1 89 26 GLU B C 1
ATOM 4446 O O . GLU B 1 26 ? -18.266 7.613 -0.39 1 89 26 GLU B O 1
ATOM 4451 N N . ASN B 1 27 ? -17.75 6.512 1.435 1 93.31 27 ASN B N 1
ATOM 4452 C CA . ASN B 1 27 ? -18.516 5.367 0.949 1 93.31 27 ASN B CA 1
ATOM 4453 C C . ASN B 1 27 ? -19.547 4.906 1.975 1 93.31 27 ASN B C 1
ATOM 4455 O O . ASN B 1 27 ? -19.938 3.736 1.987 1 93.31 27 ASN B O 1
ATOM 4459 N N . LEU B 1 28 ? -19.969 5.785 2.818 1 94 28 LEU B N 1
ATOM 4460 C CA . LEU B 1 28 ? -20.891 5.438 3.896 1 94 28 LEU B CA 1
ATOM 4461 C C . LEU B 1 28 ? -22.266 5.062 3.346 1 94 28 LEU B C 1
ATOM 4463 O O . LEU B 1 28 ? -22.938 4.191 3.895 1 94 28 LEU B O 1
ATOM 4467 N N . ASP B 1 29 ? -22.734 5.789 2.291 1 95 29 ASP B N 1
ATOM 4468 C CA . ASP B 1 29 ? -24 5.414 1.676 1 95 29 ASP B CA 1
ATOM 4469 C C . ASP B 1 29 ? -23.953 3.982 1.145 1 95 29 ASP B C 1
ATOM 4471 O O . ASP B 1 29 ? -24.922 3.227 1.293 1 95 29 ASP B O 1
ATOM 4475 N N . LEU B 1 30 ? -22.844 3.709 0.495 1 95.94 30 LEU B N 1
ATOM 4476 C CA . LEU B 1 30 ? -22.656 2.348 0.001 1 95.94 30 LEU B CA 1
ATOM 4477 C C . LEU B 1 30 ? -22.641 1.351 1.154 1 95.94 30 LEU B C 1
ATOM 4479 O O . LEU B 1 30 ? -23.234 0.274 1.062 1 95.94 30 LEU B O 1
ATOM 4483 N N . LEU B 1 31 ? -21.969 1.696 2.211 1 95.5 31 LEU B N 1
ATOM 4484 C CA . LEU B 1 31 ? -21.875 0.846 3.395 1 95.5 31 LEU B CA 1
ATOM 4485 C C . LEU B 1 31 ? -23.266 0.599 3.984 1 95.5 31 LEU B C 1
ATOM 4487 O O . LEU B 1 31 ? -23.578 -0.525 4.383 1 95.5 31 LEU B O 1
ATOM 4491 N N . GLU B 1 32 ? -24.031 1.629 4.082 1 95.81 32 GLU B N 1
ATOM 4492 C CA . GLU B 1 32 ? -25.391 1.499 4.598 1 95.81 32 GLU B CA 1
ATOM 4493 C C . GLU B 1 32 ? -26.219 0.559 3.729 1 95.81 32 GLU B C 1
ATOM 4495 O O . GLU B 1 32 ? -26.984 -0.255 4.246 1 95.81 32 GLU B O 1
ATOM 4500 N N . SER B 1 33 ? -26.031 0.731 2.398 1 97 33 SER B N 1
ATOM 4501 C CA . SER B 1 33 ? -26.75 -0.145 1.48 1 97 33 SER B CA 1
ATOM 4502 C C . SER B 1 33 ? -26.312 -1.597 1.643 1 97 33 SER B C 1
ATOM 4504 O O . SER B 1 33 ? -27.125 -2.516 1.482 1 97 33 SER B O 1
ATOM 4506 N N . LEU B 1 34 ? -25.047 -1.847 1.972 1 97 34 LEU B N 1
ATOM 4507 C CA . LEU B 1 34 ? -24.516 -3.188 2.168 1 97 34 LEU B CA 1
ATOM 4508 C C . LEU B 1 34 ? -25.062 -3.811 3.449 1 97 34 LEU B C 1
ATOM 4510 O O . LEU B 1 34 ? -25.203 -5.031 3.541 1 97 34 LEU B O 1
ATOM 4514 N N . ARG B 1 35 ? -25.375 -2.967 4.465 1 95.94 35 ARG B N 1
ATOM 4515 C CA . ARG B 1 35 ? -25.828 -3.438 5.773 1 95.94 35 ARG B CA 1
ATOM 4516 C C . ARG B 1 35 ? -27.047 -4.34 5.648 1 95.94 35 ARG B C 1
ATOM 4518 O O . ARG B 1 35 ? -27.172 -5.32 6.383 1 95.94 35 ARG B O 1
ATOM 4525 N N . THR B 1 36 ? -27.906 -4.082 4.73 1 94.94 36 THR B N 1
ATOM 4526 C CA . THR B 1 36 ? -29.156 -4.828 4.586 1 94.94 36 THR B CA 1
ATOM 4527 C C . THR B 1 36 ? -29.078 -5.785 3.4 1 94.94 36 THR B C 1
ATOM 4529 O O . THR B 1 36 ? -30.094 -6.348 2.984 1 94.94 36 THR B O 1
ATOM 4532 N N . SER B 1 37 ? -27.938 -5.867 2.836 1 97 37 SER B N 1
ATOM 4533 C CA . SER B 1 37 ? -27.703 -6.73 1.682 1 97 37 SER B CA 1
ATOM 4534 C C . SER B 1 37 ? -27.312 -8.141 2.113 1 97 37 SER B C 1
ATOM 4536 O O . SER B 1 37 ? -26.891 -8.352 3.254 1 97 37 SER B O 1
ATOM 4538 N N . ARG B 1 38 ? -27.484 -9.125 1.207 1 97.19 38 ARG B N 1
ATOM 4539 C CA . ARG B 1 38 ? -27.031 -10.492 1.449 1 97.19 38 ARG B CA 1
ATOM 4540 C C . ARG B 1 38 ? -25.516 -10.617 1.221 1 97.19 38 ARG B C 1
ATOM 4542 O O . ARG B 1 38 ? -24.922 -11.633 1.567 1 97.19 38 ARG B O 1
ATOM 4549 N N . ILE B 1 39 ? -24.922 -9.609 0.59 1 98.06 39 ILE B N 1
ATOM 4550 C CA . ILE B 1 39 ? -23.484 -9.602 0.378 1 98.06 39 ILE B CA 1
ATOM 4551 C C . ILE B 1 39 ? -22.766 -9.477 1.721 1 98.06 39 ILE B C 1
ATOM 4553 O O . ILE B 1 39 ? -23.094 -8.617 2.537 1 98.06 39 ILE B O 1
ATOM 4557 N N . LYS B 1 40 ? -21.844 -10.359 1.991 1 97.94 40 LYS B N 1
ATOM 4558 C CA . LYS B 1 40 ? -21.062 -10.336 3.232 1 97.94 40 LYS B CA 1
ATOM 4559 C C . LYS B 1 40 ? -19.875 -9.383 3.121 1 97.94 40 LYS B C 1
ATOM 4561 O O . LYS B 1 40 ? -19.078 -9.492 2.188 1 97.94 40 LYS B O 1
ATOM 4566 N N . LEU B 1 41 ? -19.797 -8.484 4.004 1 97.31 41 LEU B N 1
ATOM 4567 C CA . LEU B 1 41 ? -18.672 -7.566 4.062 1 97.31 41 LEU B CA 1
ATOM 4568 C C . LEU B 1 41 ? -17.562 -8.117 4.949 1 97.31 41 LEU B C 1
ATOM 4570 O O . LEU B 1 41 ? -17.812 -8.469 6.105 1 97.31 41 LEU B O 1
ATOM 4574 N N . ILE B 1 42 ? -16.391 -8.281 4.469 1 98 42 ILE B N 1
ATOM 4575 C CA . ILE B 1 42 ? -15.195 -8.633 5.23 1 98 42 ILE B CA 1
ATOM 4576 C C . ILE B 1 42 ? -14.297 -7.41 5.371 1 98 42 ILE B C 1
ATOM 4578 O O . ILE B 1 42 ? -13.609 -7.02 4.422 1 98 42 ILE B O 1
ATOM 4582 N N . VAL B 1 43 ? -14.273 -6.848 6.508 1 97.31 43 VAL B N 1
ATOM 4583 C CA . VAL B 1 43 ? -13.461 -5.664 6.77 1 97.31 43 VAL B CA 1
ATOM 4584 C C . VAL B 1 43 ? -12.016 -6.082 7.055 1 97.31 43 VAL B C 1
ATOM 4586 O O . VAL B 1 43 ? -11.758 -6.855 7.98 1 97.31 43 VAL B O 1
ATOM 4589 N N . THR B 1 44 ? -11.117 -5.648 6.234 1 97.75 44 THR B N 1
ATOM 4590 C CA . THR B 1 44 ? -9.703 -5.941 6.422 1 97.75 44 THR B CA 1
ATOM 4591 C C . THR B 1 44 ? -9.023 -4.84 7.23 1 97.75 44 THR B C 1
ATOM 4593 O O . THR B 1 44 ? -9.648 -3.822 7.543 1 97.75 44 THR B O 1
ATOM 4596 N N . ARG B 1 45 ? -7.777 -5.043 7.617 1 97.69 45 ARG B N 1
ATOM 4597 C CA . ARG B 1 45 ? -7.004 -4.055 8.359 1 97.69 45 ARG B CA 1
ATOM 4598 C C . ARG B 1 45 ? -6.258 -3.119 7.418 1 97.69 45 ARG B C 1
ATOM 4600 O O . ARG B 1 45 ? -5.84 -2.031 7.816 1 97.69 45 ARG B O 1
ATOM 4607 N N . HIS B 1 46 ? -6.105 -3.514 6.191 1 98 46 HIS B N 1
ATOM 4608 C CA . HIS B 1 46 ? -5.473 -2.725 5.141 1 98 46 HIS B CA 1
ATOM 4609 C C . HIS B 1 46 ? -6.105 -3.014 3.783 1 98 46 HIS B C 1
ATOM 4611 O O . HIS B 1 46 ? -6.422 -4.164 3.473 1 98 46 HIS B O 1
ATOM 4617 N N . GLU B 1 47 ? -6.285 -2.047 2.955 1 98.25 47 GLU B N 1
ATOM 4618 C CA . GLU B 1 47 ? -6.938 -2.203 1.656 1 98.25 47 GLU B CA 1
ATOM 4619 C C . GLU B 1 47 ? -6.109 -3.084 0.727 1 98.25 47 GLU B C 1
ATOM 4621 O O . GLU B 1 47 ? -6.656 -3.777 -0.134 1 98.25 47 GLU B O 1
ATOM 4626 N N . GLN B 1 48 ? -4.738 -3.088 0.853 1 98.38 48 GLN B N 1
ATOM 4627 C CA . GLN B 1 48 ? -3.902 -3.975 0.051 1 98.38 48 GLN B CA 1
ATOM 4628 C C . GLN B 1 48 ? -4.316 -5.434 0.229 1 98.38 48 GLN B C 1
ATOM 4630 O O . GLN B 1 48 ? -4.43 -6.176 -0.749 1 98.38 48 GLN B O 1
ATOM 4635 N N . ALA B 1 49 ? -4.535 -5.859 1.493 1 98.56 49 ALA B N 1
ATOM 4636 C CA . ALA B 1 49 ? -4.984 -7.219 1.78 1 98.56 49 ALA B CA 1
ATOM 4637 C C . ALA B 1 49 ? -6.363 -7.48 1.176 1 98.56 49 ALA B C 1
ATOM 4639 O O . ALA B 1 49 ? -6.633 -8.578 0.688 1 98.56 49 ALA B O 1
ATOM 4640 N N . ALA B 1 50 ? -7.219 -6.449 1.193 1 98.75 50 ALA B N 1
ATOM 4641 C CA . ALA B 1 50 ? -8.547 -6.578 0.608 1 98.75 50 ALA B CA 1
ATOM 4642 C C . ALA B 1 50 ? -8.461 -6.922 -0.876 1 98.75 50 ALA B C 1
ATOM 4644 O O . ALA B 1 50 ? -9.188 -7.797 -1.359 1 98.75 50 ALA B O 1
ATOM 4645 N N . ALA B 1 51 ? -7.602 -6.219 -1.559 1 98.69 51 ALA B N 1
ATOM 4646 C CA . ALA B 1 51 ? -7.445 -6.453 -2.992 1 98.69 51 ALA B CA 1
ATOM 4647 C C . ALA B 1 51 ? -6.875 -7.84 -3.26 1 98.69 51 ALA B C 1
ATOM 4649 O O . ALA B 1 51 ? -7.305 -8.531 -4.188 1 98.69 51 ALA B O 1
ATOM 4650 N N . PHE B 1 52 ? -5.863 -8.289 -2.449 1 98.69 52 PHE B N 1
ATOM 4651 C CA . PHE B 1 52 ? -5.312 -9.625 -2.596 1 98.69 52 PHE B CA 1
ATOM 4652 C C . PHE B 1 52 ? -6.383 -10.688 -2.352 1 98.69 52 PHE B C 1
ATOM 4654 O O . PHE B 1 52 ? -6.43 -11.703 -3.049 1 98.69 52 PHE B O 1
ATOM 4661 N N . MET B 1 53 ? -7.203 -10.461 -1.336 1 98.88 53 MET B N 1
ATOM 4662 C CA . MET B 1 53 ? -8.266 -11.406 -1.003 1 98.88 53 MET B CA 1
ATOM 4663 C C . MET B 1 53 ? -9.289 -11.492 -2.133 1 98.88 53 MET B C 1
ATOM 4665 O O . MET B 1 53 ? -9.711 -12.578 -2.516 1 98.88 53 MET B O 1
ATOM 4669 N N . ALA B 1 54 ? -9.648 -10.328 -2.689 1 98.81 54 ALA B N 1
ATOM 4670 C CA . ALA B 1 54 ? -10.578 -10.289 -3.816 1 98.81 54 ALA B CA 1
ATOM 4671 C C . ALA B 1 54 ? -9.984 -10.984 -5.039 1 98.81 54 ALA B C 1
ATOM 4673 O O . ALA B 1 54 ? -10.68 -11.711 -5.746 1 98.81 54 ALA B O 1
ATOM 4674 N N . ALA B 1 55 ? -8.719 -10.75 -5.32 1 98.25 55 ALA B N 1
ATOM 4675 C CA . ALA B 1 55 ? -8.039 -11.398 -6.441 1 98.25 55 ALA B CA 1
ATOM 4676 C C . ALA B 1 55 ? -8.055 -12.914 -6.281 1 98.25 55 ALA B C 1
ATOM 4678 O O . ALA B 1 55 ? -8.273 -13.641 -7.254 1 98.25 55 ALA B O 1
ATOM 4679 N N . THR B 1 56 ? -7.785 -13.359 -5.051 1 98.38 56 THR B N 1
ATOM 4680 C CA . THR B 1 56 ? -7.785 -14.797 -4.766 1 98.38 56 THR B CA 1
ATOM 4681 C C . THR B 1 56 ? -9.18 -15.383 -4.973 1 98.38 56 THR B C 1
ATOM 4683 O O . THR B 1 56 ? -9.312 -16.484 -5.516 1 98.38 56 THR B O 1
ATOM 4686 N N . TYR B 1 57 ? -10.211 -14.648 -4.516 1 98.56 57 TYR B N 1
ATOM 4687 C CA . TYR B 1 57 ? -11.578 -15.055 -4.789 1 98.56 57 TYR B CA 1
ATOM 4688 C C . TYR B 1 57 ? -11.805 -15.258 -6.285 1 98.56 57 TYR B C 1
ATOM 4690 O O . TYR B 1 57 ? -12.359 -16.281 -6.707 1 98.56 57 TYR B O 1
ATOM 4698 N N . GLY B 1 58 ? -11.375 -14.266 -7.062 1 96.94 58 GLY B N 1
ATOM 4699 C CA . GLY B 1 58 ? -11.508 -14.352 -8.508 1 96.94 58 GLY B CA 1
ATOM 4700 C C . GLY B 1 58 ? -10.805 -15.555 -9.102 1 96.94 58 GLY B C 1
ATOM 4701 O O . GLY B 1 58 ? -11.367 -16.25 -9.945 1 96.94 58 GLY B O 1
ATOM 4702 N N . ARG B 1 59 ? -9.594 -15.82 -8.656 1 95.19 59 ARG B N 1
ATOM 4703 C CA . ARG B 1 59 ? -8.797 -16.938 -9.148 1 95.19 59 ARG B CA 1
ATOM 4704 C C . ARG B 1 59 ? -9.469 -18.266 -8.836 1 95.19 59 ARG B C 1
ATOM 4706 O O . ARG B 1 59 ? -9.508 -19.172 -9.688 1 95.19 59 ARG B O 1
ATOM 4713 N N . LEU B 1 60 ? -10.039 -18.422 -7.66 1 96.38 60 LEU B N 1
ATOM 4714 C CA . LEU B 1 60 ? -10.547 -19.703 -7.184 1 96.38 60 LEU B CA 1
ATOM 4715 C C . LEU B 1 60 ? -11.945 -19.984 -7.738 1 96.38 60 LEU B C 1
ATOM 4717 O O . LEU B 1 60 ? -12.312 -21.125 -7.953 1 96.38 60 LEU B O 1
ATOM 4721 N N . THR B 1 61 ? -12.719 -18.875 -8.047 1 94.94 61 THR B N 1
ATOM 4722 C CA . THR B 1 61 ? -14.117 -19.094 -8.391 1 94.94 61 THR B CA 1
ATOM 4723 C C . THR B 1 61 ? -14.367 -18.812 -9.867 1 94.94 61 THR B C 1
ATOM 4725 O O . THR B 1 61 ? -15.375 -19.234 -10.43 1 94.94 61 THR B O 1
ATOM 4728 N N . GLY B 1 62 ? -13.461 -18 -10.438 1 92.19 62 GLY B N 1
ATOM 4729 C CA . GLY B 1 62 ? -13.688 -17.562 -11.805 1 92.19 62 GLY B CA 1
ATOM 4730 C C . GLY B 1 62 ? -14.641 -16.391 -11.914 1 92.19 62 GLY B C 1
ATOM 4731 O O . GLY B 1 62 ? -14.836 -15.836 -13 1 92.19 62 GLY B O 1
ATOM 4732 N N . LYS B 1 63 ? -15.227 -16.031 -10.781 1 94.12 63 LYS B N 1
ATOM 4733 C CA . LYS B 1 63 ? -16.094 -14.852 -10.695 1 94.12 63 LYS B CA 1
ATOM 4734 C C . LYS B 1 63 ? -15.328 -13.648 -10.141 1 94.12 63 LYS B C 1
ATOM 4736 O O . LYS B 1 63 ? -14.414 -13.812 -9.328 1 94.12 63 LYS B O 1
ATOM 4741 N N . PRO B 1 64 ? -15.773 -12.477 -10.57 1 97.44 64 PRO B N 1
ATOM 4742 C CA . PRO B 1 64 ? -15.031 -11.312 -10.094 1 97.44 64 PRO B CA 1
ATOM 4743 C C . PRO B 1 64 ? -15.078 -11.164 -8.57 1 97.44 64 PRO B C 1
ATOM 4745 O O . PRO B 1 64 ? -16.156 -11.148 -7.98 1 97.44 64 PRO B O 1
ATOM 4748 N N . GLY B 1 65 ? -13.859 -11.203 -7.938 1 98.56 65 GLY B N 1
ATOM 4749 C CA . GLY B 1 65 ? -13.805 -10.711 -6.57 1 98.56 65 GLY B CA 1
ATOM 4750 C C . GLY B 1 65 ? -14.039 -9.219 -6.461 1 98.56 65 GLY B C 1
ATOM 4751 O O . GLY B 1 65 ? -13.742 -8.469 -7.395 1 98.56 65 GLY B O 1
ATOM 4752 N N . VAL B 1 66 ? -14.617 -8.766 -5.387 1 98.88 66 VAL B N 1
ATOM 4753 C CA . VAL B 1 66 ? -14.922 -7.344 -5.23 1 98.88 66 VAL B CA 1
ATOM 4754 C C . VAL B 1 66 ? -14.219 -6.797 -3.992 1 98.88 66 VAL B C 1
ATOM 4756 O O . VAL B 1 66 ? -14.305 -7.379 -2.91 1 98.88 66 VAL B O 1
ATOM 4759 N N . CYS B 1 67 ? -13.422 -5.773 -4.152 1 98.62 67 CYS B N 1
ATOM 4760 C CA . CYS B 1 67 ? -12.859 -5.016 -3.041 1 98.62 67 CYS B CA 1
ATOM 4761 C C . CYS B 1 67 ? -13.266 -3.549 -3.115 1 98.62 67 CYS B C 1
ATOM 4763 O O . CYS B 1 67 ? -13.602 -3.049 -4.188 1 98.62 67 CYS B O 1
ATOM 4765 N N . PHE B 1 68 ? -13.312 -2.895 -1.983 1 97.06 68 PHE B N 1
ATOM 4766 C CA . PHE B 1 68 ? -13.695 -1.487 -2.016 1 97.06 68 PHE B CA 1
ATOM 4767 C C . PHE B 1 68 ? -12.93 -0.692 -0.969 1 97.06 68 PHE B C 1
ATOM 4769 O O . PHE B 1 68 ? -12.359 -1.268 -0.038 1 97.06 68 PHE B O 1
ATOM 4776 N N . SER B 1 69 ? -12.836 0.531 -1.145 1 95.94 69 SER B N 1
ATOM 4777 C CA . SER B 1 69 ? -12.164 1.488 -0.275 1 95.94 69 SER B CA 1
ATOM 4778 C C . SER B 1 69 ? -12.812 2.865 -0.355 1 95.94 69 SER B C 1
ATOM 4780 O O . SER B 1 69 ? -13.648 3.109 -1.227 1 95.94 69 SER B O 1
ATOM 4782 N N . THR B 1 70 ? -12.445 3.684 0.632 1 92.62 70 THR B N 1
ATOM 4783 C CA . THR B 1 70 ? -12.758 5.102 0.502 1 92.62 70 THR B CA 1
ATOM 4784 C C . THR B 1 70 ? -11.922 5.738 -0.606 1 92.62 70 THR B C 1
ATOM 4786 O O . THR B 1 70 ? -11.359 5.035 -1.45 1 92.62 70 THR B O 1
ATOM 4789 N N . LEU B 1 71 ? -11.891 7.043 -0.609 1 90.19 71 LEU B N 1
ATOM 4790 C CA . LEU B 1 71 ? -11.148 7.773 -1.629 1 90.19 71 LEU B CA 1
ATOM 4791 C C . LEU B 1 71 ? -9.672 7.871 -1.26 1 90.19 71 LEU B C 1
ATOM 4793 O O . LEU B 1 71 ? -9.234 7.285 -0.267 1 90.19 71 LEU B O 1
ATOM 4797 N N . GLY B 1 72 ? -8.914 8.539 -2.104 1 91.44 72 GLY B N 1
ATOM 4798 C CA . GLY B 1 72 ? -7.547 8.953 -1.822 1 91.44 72 GLY B CA 1
ATOM 4799 C C . GLY B 1 72 ? -6.672 7.824 -1.327 1 91.44 72 GLY B C 1
ATOM 4800 O O . GLY B 1 72 ? -6.27 6.953 -2.105 1 91.44 72 GLY B O 1
ATOM 4801 N N . PRO B 1 73 ? -6.453 7.871 0.073 1 92.31 73 PRO B N 1
ATOM 4802 C CA . PRO B 1 73 ? -5.516 6.906 0.654 1 92.31 73 PRO B CA 1
ATOM 4803 C C . PRO B 1 73 ? -5.992 5.461 0.519 1 92.31 73 PRO B C 1
ATOM 4805 O O . PRO B 1 73 ? -5.191 4.57 0.224 1 92.31 73 PRO B O 1
ATOM 4808 N N . GLY B 1 74 ? -7.27 5.27 0.729 1 95.31 74 GLY B N 1
ATOM 4809 C CA . GLY B 1 74 ? -7.789 3.924 0.57 1 95.31 74 GLY B CA 1
ATOM 4810 C C . GLY B 1 74 ? -7.645 3.391 -0.843 1 95.31 74 GLY B C 1
ATOM 4811 O O . GLY B 1 74 ? -7.27 2.232 -1.039 1 95.31 74 GLY B O 1
ATOM 4812 N N . ALA B 1 75 ? -8 4.23 -1.812 1 95.62 75 ALA B N 1
ATOM 4813 C CA . ALA B 1 75 ? -7.914 3.83 -3.215 1 95.62 75 ALA B CA 1
ATOM 4814 C C . ALA B 1 75 ? -6.473 3.527 -3.611 1 95.62 75 ALA B C 1
ATOM 4816 O O . ALA B 1 75 ? -6.211 2.555 -4.324 1 95.62 75 ALA B O 1
ATOM 4817 N N . THR B 1 76 ? -5.531 4.359 -3.178 1 96.38 76 THR B N 1
ATOM 4818 C CA . THR B 1 76 ? -4.125 4.152 -3.502 1 96.38 76 THR B CA 1
ATOM 4819 C C . THR B 1 76 ? -3.6 2.881 -2.842 1 96.38 76 THR B C 1
ATOM 4821 O O . THR B 1 76 ? -2.705 2.223 -3.375 1 96.38 76 THR B O 1
ATOM 4824 N N . ASN B 1 77 ? -4.16 2.475 -1.719 1 97.62 77 ASN B N 1
ATOM 4825 C CA . ASN B 1 77 ? -3.748 1.264 -1.018 1 97.62 77 ASN B CA 1
ATOM 4826 C C . ASN B 1 77 ? -4.215 0.008 -1.749 1 97.62 77 ASN B C 1
ATOM 4828 O O . ASN B 1 77 ? -3.705 -1.086 -1.498 1 97.62 77 ASN B O 1
ATOM 4832 N N . LEU B 1 78 ? -5.199 0.114 -2.686 1 97.75 78 LEU B N 1
ATOM 4833 C CA . LEU B 1 78 ? -5.715 -1.022 -3.439 1 97.75 78 LEU B CA 1
ATOM 4834 C C . LEU B 1 78 ? -4.801 -1.36 -4.609 1 97.75 78 LEU B C 1
ATOM 4836 O O . LEU B 1 78 ? -4.875 -2.459 -5.164 1 97.75 78 LEU B O 1
ATOM 4840 N N . VAL B 1 79 ? -3.906 -0.506 -4.977 1 97.06 79 VAL B N 1
ATOM 4841 C CA . VAL B 1 79 ? -3.258 -0.46 -6.281 1 97.06 79 VAL B CA 1
ATOM 4842 C C . VAL B 1 79 ? -2.453 -1.739 -6.504 1 97.06 79 VAL B C 1
ATOM 4844 O O . VAL B 1 79 ? -2.531 -2.352 -7.57 1 97.06 79 VAL B O 1
ATOM 4847 N N . THR B 1 80 ? -1.656 -2.17 -5.531 1 97.25 80 THR B N 1
ATOM 4848 C CA . THR B 1 80 ? -0.792 -3.334 -5.699 1 97.25 80 THR B CA 1
ATOM 4849 C C . THR B 1 80 ? -1.619 -4.594 -5.941 1 97.25 80 THR B C 1
ATOM 4851 O O . THR B 1 80 ? -1.295 -5.395 -6.82 1 97.25 80 THR B O 1
ATOM 4854 N N . GLY B 1 81 ? -2.691 -4.773 -5.121 1 97.56 81 GLY B N 1
ATOM 4855 C CA . GLY B 1 81 ? -3.545 -5.938 -5.301 1 97.56 81 GLY B CA 1
ATOM 4856 C C . GLY B 1 81 ? -4.293 -5.93 -6.617 1 97.56 81 GLY B C 1
ATOM 4857 O O . GLY B 1 81 ? -4.488 -6.98 -7.238 1 97.56 81 GLY B O 1
ATOM 4858 N N . VAL B 1 82 ? -4.715 -4.73 -7.094 1 97.38 82 VAL B N 1
ATOM 4859 C CA . VAL B 1 82 ? -5.406 -4.594 -8.375 1 97.38 82 VAL B CA 1
ATOM 4860 C C . VAL B 1 82 ? -4.461 -4.949 -9.516 1 97.38 82 VAL B C 1
ATOM 4862 O O . VAL B 1 82 ? -4.832 -5.68 -10.438 1 97.38 82 VAL B O 1
ATOM 4865 N N . ALA B 1 83 ? -3.23 -4.457 -9.43 1 96.19 83 ALA B N 1
ATOM 4866 C CA . ALA B 1 83 ? -2.221 -4.777 -10.438 1 96.19 83 ALA B CA 1
ATOM 4867 C C . ALA B 1 83 ? -1.945 -6.277 -10.477 1 96.19 83 ALA B C 1
ATOM 4869 O O . ALA B 1 83 ? -1.781 -6.855 -11.555 1 96.19 83 ALA B O 1
ATOM 4870 N N . GLN B 1 84 ? -1.867 -6.875 -9.328 1 95.75 84 GLN B N 1
ATOM 4871 C CA . GLN B 1 84 ? -1.643 -8.312 -9.242 1 95.75 84 GLN B CA 1
ATOM 4872 C C . GLN B 1 84 ? -2.771 -9.086 -9.922 1 95.75 84 GLN B C 1
ATOM 4874 O O . GLN B 1 84 ? -2.518 -10 -10.703 1 95.75 84 GLN B O 1
ATOM 4879 N N . ALA B 1 85 ? -4.012 -8.703 -9.602 1 96.25 85 ALA B N 1
ATOM 4880 C CA . ALA B 1 85 ? -5.168 -9.383 -10.188 1 96.25 85 ALA B CA 1
ATOM 4881 C C . ALA B 1 85 ? -5.137 -9.297 -11.711 1 96.25 85 ALA B C 1
ATOM 4883 O O . ALA B 1 85 ? -5.43 -10.281 -12.391 1 96.25 85 ALA B O 1
ATOM 4884 N N . GLN B 1 86 ? -4.766 -8.156 -12.219 1 94 86 GLN B N 1
ATOM 4885 C CA . GLN B 1 86 ? -4.695 -7.941 -13.664 1 94 86 GLN B CA 1
ATOM 4886 C C . GLN B 1 86 ? -3.65 -8.852 -14.305 1 94 86 GLN B C 1
ATOM 4888 O O . GLN B 1 86 ? -3.926 -9.5 -15.312 1 94 86 GLN B O 1
ATOM 4893 N N . LEU B 1 87 ? -2.518 -8.977 -13.703 1 91.56 87 LEU B N 1
ATOM 4894 C CA . LEU B 1 87 ? -1.399 -9.68 -14.32 1 91.56 87 LEU B CA 1
ATOM 4895 C C . LEU B 1 87 ? -1.581 -11.188 -14.219 1 91.56 87 LEU B C 1
ATOM 4897 O O . LEU B 1 87 ? -1.16 -11.93 -15.109 1 91.56 87 LEU B O 1
ATOM 4901 N N . ILE B 1 88 ? -2.227 -11.656 -13.156 1 91.12 88 ILE B N 1
ATOM 4902 C CA . ILE B 1 88 ? -2.383 -13.102 -13.016 1 91.12 88 ILE B CA 1
ATOM 4903 C C . ILE B 1 88 ? -3.637 -13.555 -13.758 1 91.12 88 ILE B C 1
ATOM 4905 O O . ILE B 1 88 ? -3.932 -14.75 -13.812 1 91.12 88 ILE B O 1
ATOM 4909 N N . GLY B 1 89 ? -4.43 -12.602 -14.258 1 91.5 89 GLY B N 1
ATOM 4910 C CA . GLY B 1 89 ? -5.641 -12.938 -14.984 1 91.5 89 GLY B CA 1
ATOM 4911 C C . GLY B 1 89 ? -6.789 -13.344 -14.078 1 91.5 89 GLY B C 1
ATOM 4912 O O . GLY B 1 89 ? -7.559 -14.25 -14.406 1 91.5 89 GLY B O 1
ATOM 4913 N N . ALA B 1 90 ? -6.871 -12.781 -12.898 1 94.44 90 ALA B N 1
ATOM 4914 C CA . ALA B 1 90 ? -7.996 -12.992 -11.984 1 94.44 90 ALA B CA 1
ATOM 4915 C C . ALA B 1 90 ? -9.047 -11.898 -12.148 1 94.44 90 ALA B C 1
ATOM 4917 O O . ALA B 1 90 ? -8.719 -10.703 -12.109 1 94.44 90 ALA B O 1
ATOM 4918 N N . PRO B 1 91 ? -10.297 -12.25 -12.398 1 97.06 91 PRO B N 1
ATOM 4919 C CA . PRO B 1 91 ? -11.32 -11.203 -12.492 1 97.06 91 PRO B CA 1
ATOM 4920 C C . PRO B 1 91 ? -11.547 -10.484 -11.164 1 97.06 91 PRO B C 1
ATOM 4922 O O . PRO B 1 91 ? -11.711 -11.125 -10.125 1 97.06 91 PRO B O 1
ATOM 4925 N N . LEU B 1 92 ? -11.555 -9.164 -11.195 1 98.44 92 LEU B N 1
ATOM 4926 C CA . LEU B 1 92 ? -11.648 -8.352 -9.992 1 98.44 92 LEU B CA 1
ATOM 4927 C C . LEU B 1 92 ? -12.336 -7.023 -10.273 1 98.44 92 LEU B C 1
ATOM 4929 O O . LEU B 1 92 ? -12.07 -6.391 -11.305 1 98.44 92 LEU B O 1
ATOM 4933 N N . ILE B 1 93 ? -13.266 -6.605 -9.391 1 98.81 93 ILE B N 1
ATOM 4934 C CA . ILE B 1 93 ? -13.852 -5.27 -9.391 1 98.81 93 ILE B CA 1
ATOM 4935 C C . ILE B 1 93 ? -13.375 -4.496 -8.164 1 98.81 93 ILE B C 1
ATOM 4937 O O . ILE B 1 93 ? -13.594 -4.918 -7.031 1 98.81 93 ILE B O 1
ATOM 4941 N N . SER B 1 94 ? -12.656 -3.477 -8.398 1 98.62 94 SER B N 1
ATOM 4942 C CA . SER B 1 94 ? -12.297 -2.57 -7.312 1 98.62 94 SER B CA 1
ATOM 4943 C C . SER B 1 94 ? -13.188 -1.334 -7.309 1 98.62 94 SER B C 1
ATOM 4945 O O . SER B 1 94 ? -13.422 -0.723 -8.352 1 98.62 94 SER B O 1
ATOM 4947 N N . ILE B 1 95 ? -13.742 -1.012 -6.145 1 98.5 95 ILE B N 1
ATOM 4948 C CA . ILE B 1 95 ? -14.656 0.12 -5.996 1 98.5 95 ILE B CA 1
ATOM 4949 C C . ILE B 1 95 ? -14.047 1.147 -5.043 1 98.5 95 ILE B C 1
ATOM 4951 O O . ILE B 1 95 ? -13.625 0.804 -3.938 1 98.5 95 ILE B O 1
ATOM 4955 N N . SER B 1 96 ? -13.914 2.348 -5.457 1 96.81 96 SER B N 1
ATOM 4956 C CA . SER B 1 96 ? -13.469 3.412 -4.57 1 96.81 96 SER B CA 1
ATOM 4957 C C . SER B 1 96 ? -14.531 4.5 -4.422 1 96.81 96 SER B C 1
ATOM 4959 O O . SER B 1 96 ? -15.328 4.719 -5.336 1 96.81 96 SER B O 1
ATOM 4961 N N . GLY B 1 97 ? -14.539 5.125 -3.24 1 93.75 97 GLY B N 1
ATOM 4962 C CA . GLY B 1 97 ? -15.312 6.344 -3.07 1 93.75 97 GLY B CA 1
ATOM 4963 C C . GLY B 1 97 ? -14.625 7.57 -3.643 1 93.75 97 GLY B C 1
ATOM 4964 O O . GLY B 1 97 ? -13.484 7.492 -4.094 1 93.75 97 GLY B O 1
ATOM 4965 N N . GLN B 1 98 ? -15.352 8.602 -3.664 1 89.5 98 GLN B N 1
ATOM 4966 C CA . GLN B 1 98 ? -14.844 9.906 -4.09 1 89.5 98 GLN B CA 1
ATOM 4967 C C . GLN B 1 98 ? -15.703 11.039 -3.529 1 89.5 98 GLN B C 1
ATOM 4969 O O . GLN B 1 98 ? -16.906 10.875 -3.334 1 89.5 98 GLN B O 1
ATOM 4974 N N . LYS B 1 99 ? -14.977 12.094 -3.213 1 85.75 99 LYS B N 1
ATOM 4975 C CA . LYS B 1 99 ? -15.711 13.281 -2.783 1 85.75 99 LYS B CA 1
ATOM 4976 C C . LYS B 1 99 ? -16.703 13.734 -3.855 1 85.75 99 LYS B C 1
ATOM 4978 O O . LYS B 1 99 ? -16.578 13.352 -5.023 1 85.75 99 LYS B O 1
ATOM 4983 N N . ALA B 1 100 ? -17.594 14.586 -3.414 1 80.75 100 ALA B N 1
ATOM 4984 C CA . ALA B 1 100 ? -18.625 15.086 -4.332 1 80.75 100 ALA B CA 1
ATOM 4985 C C . ALA B 1 100 ? -17.984 15.727 -5.562 1 80.75 100 ALA B C 1
ATOM 4987 O O . ALA B 1 100 ? -16.984 16.453 -5.449 1 80.75 100 ALA B O 1
ATOM 4988 N N . LEU B 1 101 ? -18.5 15.414 -6.684 1 68.88 101 LEU B N 1
ATOM 4989 C CA . LEU B 1 101 ? -17.969 15.914 -7.949 1 68.88 101 LEU B CA 1
ATOM 4990 C C . LEU B 1 101 ? -17.969 17.438 -7.973 1 68.88 101 LEU B C 1
ATOM 4992 O O . LEU B 1 101 ? -17.062 18.062 -8.523 1 68.88 101 LEU B O 1
ATOM 4996 N N . THR B 1 102 ? -18.953 17.953 -7.387 1 61.16 102 THR B N 1
ATOM 4997 C CA . THR B 1 102 ? -19.062 19.406 -7.34 1 61.16 102 THR B CA 1
ATOM 4998 C C . THR B 1 102 ? -17.938 20 -6.5 1 61.16 102 THR B C 1
ATOM 5000 O O . THR B 1 102 ? -17.5 21.125 -6.75 1 61.16 102 THR B O 1
ATOM 5003 N N . ASP B 1 103 ? -17.516 19.172 -5.598 1 59.22 103 ASP B N 1
ATOM 5004 C CA . ASP B 1 103 ? -16.5 19.641 -4.652 1 59.22 103 ASP B CA 1
ATOM 5005 C C . ASP B 1 103 ? -15.086 19.391 -5.191 1 59.22 103 ASP B C 1
ATOM 5007 O O . ASP B 1 103 ? -14.133 20.016 -4.742 1 59.22 103 ASP B O 1
ATOM 5011 N N . ASN B 1 104 ? -15 18.547 -6.098 1 55.28 104 ASN B N 1
ATOM 5012 C CA . ASN B 1 104 ? -13.695 18.141 -6.609 1 55.28 104 ASN B CA 1
ATOM 5013 C C . ASN B 1 104 ? -12.891 19.328 -7.113 1 55.28 104 ASN B C 1
ATOM 5015 O O . ASN B 1 104 ? -11.664 19.328 -7.059 1 55.28 104 ASN B O 1
ATOM 5019 N N . TRP B 1 105 ? -13.625 20.281 -7.383 1 44.34 105 TRP B N 1
ATOM 5020 C CA . TRP B 1 105 ? -12.938 21.453 -7.918 1 44.34 105 TRP B CA 1
ATOM 5021 C C . TRP B 1 105 ? -12.57 22.438 -6.805 1 44.34 105 TRP B C 1
ATOM 5023 O O . TRP B 1 105 ? -11.672 23.266 -6.965 1 44.34 105 TRP B O 1
ATOM 5033 N N . GLN B 1 106 ? -13.273 22.266 -5.773 1 38.03 106 GLN B N 1
ATOM 5034 C CA . GLN B 1 106 ? -13.117 23.312 -4.766 1 38.03 106 GLN B CA 1
ATOM 5035 C C . GLN B 1 106 ? -12.078 22.906 -3.719 1 38.03 106 GLN B C 1
ATOM 5037 O O . GLN B 1 106 ? -11.406 23.766 -3.146 1 38.03 106 GLN B O 1
ATOM 5042 N N . ALA B 1 107 ? -12.156 21.547 -3.426 1 50.66 107 ALA B N 1
ATOM 5043 C CA . ALA B 1 107 ? -11.305 21.109 -2.32 1 50.66 107 ALA B CA 1
ATOM 5044 C C . ALA B 1 107 ? -10.398 19.953 -2.744 1 50.66 107 ALA B C 1
ATOM 5046 O O . ALA B 1 107 ? -10.859 19 -3.365 1 50.66 107 ALA B O 1
ATOM 5047 N N . ARG B 1 108 ? -9.117 20.297 -2.646 1 57.31 108 ARG B N 1
ATOM 5048 C CA . ARG B 1 108 ? -8.172 19.297 -3.121 1 57.31 108 ARG B CA 1
ATOM 5049 C C . ARG B 1 108 ? -7.793 18.328 -2.002 1 57.31 108 ARG B C 1
ATOM 5051 O O . ARG B 1 108 ? -6.793 17.625 -2.107 1 57.31 108 ARG B O 1
ATOM 5058 N N . PHE B 1 109 ? -8.758 18.469 -0.936 1 48.75 109 PHE B N 1
ATOM 5059 C CA . PHE B 1 109 ? -8.492 17.594 0.2 1 48.75 109 PHE B CA 1
ATOM 5060 C C . PHE B 1 109 ? -8.688 16.141 -0.189 1 48.75 109 PHE B C 1
ATOM 5062 O O . PHE B 1 109 ? -9.734 15.75 -0.707 1 48.75 109 PHE B O 1
ATOM 5069 N N . GLN B 1 110 ? -7.738 15.414 -0.091 1 66.12 110 GLN B N 1
ATOM 5070 C CA . GLN B 1 110 ? -7.652 13.977 -0.326 1 66.12 110 GLN B CA 1
ATOM 5071 C C . GLN B 1 110 ? -7.902 13.648 -1.794 1 66.12 110 GLN B C 1
ATOM 5073 O O . GLN B 1 110 ? -8.195 12.5 -2.135 1 66.12 110 GLN B O 1
ATOM 5078 N N . LEU B 1 111 ? -7.836 14.617 -2.623 1 74.31 111 LEU B N 1
ATOM 5079 C CA . LEU B 1 111 ? -8.188 14.352 -4.016 1 74.31 111 LEU B CA 1
ATOM 5080 C C . LEU B 1 111 ? -6.957 13.906 -4.805 1 74.31 111 LEU B C 1
ATOM 5082 O O . LEU B 1 111 ? -5.949 14.609 -4.84 1 74.31 111 LEU B O 1
ATOM 5086 N N . VAL B 1 112 ? -7.027 12.719 -5.176 1 80.19 112 VAL B N 1
ATOM 5087 C CA . VAL B 1 112 ? -6.125 12.148 -6.168 1 80.19 112 VAL B CA 1
ATOM 5088 C C . VAL B 1 112 ? -6.93 11.625 -7.359 1 80.19 112 VAL B C 1
ATOM 5090 O O . VAL B 1 112 ? -8.055 11.148 -7.191 1 80.19 112 VAL B O 1
ATOM 5093 N N . ASN B 1 113 ? -6.34 11.82 -8.508 1 89.38 113 ASN B N 1
ATOM 5094 C CA . ASN B 1 113 ? -7.012 11.25 -9.672 1 89.38 113 ASN B CA 1
ATOM 5095 C C . ASN B 1 113 ? -6.859 9.734 -9.719 1 89.38 113 ASN B C 1
ATOM 5097 O O . ASN B 1 113 ? -5.996 9.211 -10.43 1 89.38 113 ASN B O 1
ATOM 5101 N N . THR B 1 114 ? -7.805 9.109 -9.031 1 92.31 114 THR B N 1
ATOM 5102 C CA . THR B 1 114 ? -7.738 7.664 -8.852 1 92.31 114 THR B CA 1
ATOM 5103 C C . THR B 1 114 ? -7.98 6.941 -10.172 1 92.31 114 THR B C 1
ATOM 5105 O O . THR B 1 114 ? -7.336 5.93 -10.453 1 92.31 114 THR B O 1
ATOM 5108 N N . VAL B 1 115 ? -8.883 7.457 -10.969 1 93.38 115 VAL B N 1
ATOM 5109 C CA . VAL B 1 115 ? -9.234 6.816 -12.234 1 93.38 115 VAL B CA 1
ATOM 5110 C C . VAL B 1 115 ? -8.023 6.82 -13.164 1 93.38 115 VAL B C 1
ATOM 5112 O O . VAL B 1 115 ? -7.676 5.789 -13.742 1 93.38 115 VAL B O 1
ATOM 5115 N N . ARG B 1 116 ? -7.367 7.926 -13.281 1 92.56 116 ARG B N 1
ATOM 5116 C CA . ARG B 1 116 ? -6.188 8.031 -14.141 1 92.56 116 ARG B CA 1
ATOM 5117 C C . ARG B 1 116 ? -5.047 7.172 -13.602 1 92.56 116 ARG B C 1
ATOM 5119 O O . ARG B 1 116 ? -4.289 6.582 -14.375 1 92.56 116 ARG B O 1
ATOM 5126 N N . MET B 1 117 ? -4.898 7.16 -12.297 1 94.12 117 MET B N 1
ATOM 5127 C CA . MET B 1 117 ? -3.863 6.348 -11.664 1 94.12 117 MET B CA 1
ATOM 5128 C C . MET B 1 117 ? -4.074 4.867 -11.961 1 94.12 117 MET B C 1
ATOM 5130 O O . MET B 1 117 ? -3.113 4.141 -12.227 1 94.12 117 MET B O 1
ATOM 5134 N N . MET B 1 118 ? -5.375 4.43 -12 1 95.75 118 MET B N 1
ATOM 5135 C CA . MET B 1 118 ? -5.711 3.014 -12.133 1 95.75 118 MET B CA 1
ATOM 5136 C C . MET B 1 118 ? -5.723 2.592 -13.602 1 95.75 118 MET B C 1
ATOM 5138 O O . MET B 1 118 ? -5.605 1.404 -13.906 1 95.75 118 MET B O 1
ATOM 5142 N N . GLU B 1 119 ? -5.785 3.488 -14.484 1 93.62 119 GLU B N 1
ATOM 5143 C CA . GLU B 1 119 ? -5.98 3.225 -15.906 1 93.62 119 GLU B CA 1
ATOM 5144 C C . GLU B 1 119 ? -4.898 2.299 -16.453 1 93.62 119 GLU B C 1
ATOM 5146 O O . GLU B 1 119 ? -5.195 1.342 -17.172 1 93.62 119 GLU B O 1
ATOM 5151 N N . PRO B 1 120 ? -3.666 2.523 -16.109 1 93.38 120 PRO B N 1
ATOM 5152 C CA . PRO B 1 120 ? -2.631 1.654 -16.672 1 93.38 120 PRO B CA 1
ATOM 5153 C C . PRO B 1 120 ? -2.559 0.296 -15.984 1 93.38 120 PRO B C 1
ATOM 5155 O O . PRO B 1 120 ? -1.825 -0.59 -16.422 1 93.38 120 PRO B O 1
ATOM 5158 N N . LEU B 1 121 ? -3.311 0.054 -14.945 1 93.62 121 LEU B N 1
ATOM 5159 C CA . LEU B 1 121 ? -3.174 -1.138 -14.109 1 93.62 121 LEU B CA 1
ATOM 5160 C C . LEU B 1 121 ? -4.344 -2.092 -14.336 1 93.62 121 LEU B C 1
ATOM 5162 O O . LEU B 1 121 ? -4.305 -3.242 -13.891 1 93.62 121 LEU B O 1
ATOM 5166 N N . CYS B 1 122 ? -5.418 -1.622 -14.93 1 93.19 122 CYS B N 1
ATOM 5167 C CA . CYS B 1 122 ? -6.648 -2.385 -15.117 1 93.19 122 CYS B CA 1
ATOM 5168 C C . CYS B 1 122 ? -7.074 -2.379 -16.578 1 93.19 122 CYS B C 1
ATOM 5170 O O . CYS B 1 122 ? -6.484 -1.67 -17.406 1 93.19 122 CYS B O 1
ATOM 5172 N N . LYS B 1 123 ? -8.094 -3.252 -16.828 1 93.38 123 LYS B N 1
ATOM 5173 C CA . LYS B 1 123 ? -8.695 -3.254 -18.156 1 93.38 123 LYS B CA 1
ATOM 5174 C C . LYS B 1 123 ? -9.43 -1.946 -18.438 1 93.38 123 LYS B C 1
ATOM 5176 O O . LYS B 1 123 ? -9.445 -1.462 -19.562 1 93.38 123 LYS B O 1
ATOM 5181 N N . LYS B 1 124 ? -10.062 -1.479 -17.406 1 93.88 124 LYS B N 1
ATOM 5182 C CA . LYS B 1 124 ? -10.82 -0.231 -17.469 1 93.88 124 LYS B CA 1
ATOM 5183 C C . LYS B 1 124 ? -10.938 0.417 -16.094 1 93.88 124 LYS B C 1
ATOM 5185 O O . LYS B 1 124 ? -10.953 -0.276 -15.078 1 93.88 124 LYS B O 1
ATOM 5190 N N . ALA B 1 125 ? -10.906 1.672 -16.062 1 96.12 125 ALA B N 1
ATOM 5191 C CA . ALA B 1 125 ? -11.188 2.484 -14.891 1 96.12 125 ALA B CA 1
ATOM 5192 C C . ALA B 1 125 ? -12.195 3.584 -15.211 1 96.12 125 ALA B C 1
ATOM 5194 O O . ALA B 1 125 ? -12.016 4.344 -16.172 1 96.12 125 ALA B O 1
ATOM 5195 N N . VAL B 1 126 ? -13.297 3.623 -14.422 1 95.19 126 VAL B N 1
ATOM 5196 C CA . VAL B 1 126 ? -14.359 4.559 -14.781 1 95.19 126 VAL B CA 1
ATOM 5197 C C . VAL B 1 126 ? -14.945 5.188 -13.516 1 95.19 126 VAL B C 1
ATOM 5199 O O . VAL B 1 126 ? -14.914 4.582 -12.445 1 95.19 126 VAL B O 1
ATOM 5202 N N . SER B 1 127 ? -15.383 6.371 -13.602 1 95 127 SER B N 1
ATOM 5203 C CA . SER B 1 127 ? -16.141 7.051 -12.555 1 95 127 SER B CA 1
ATOM 5204 C C . SER B 1 127 ? -17.625 7.145 -12.922 1 95 127 SER B C 1
ATOM 5206 O O . SER B 1 127 ? -17.969 7.457 -14.062 1 95 127 SER B O 1
ATOM 5208 N N . ILE B 1 128 ? -18.516 6.785 -12 1 95.38 128 ILE B N 1
ATOM 5209 C CA . ILE B 1 128 ? -19.938 6.922 -12.25 1 95.38 128 ILE B CA 1
ATOM 5210 C C . ILE B 1 128 ? -20.375 8.359 -11.977 1 95.38 128 ILE B C 1
ATOM 5212 O O . ILE B 1 128 ? -20.344 8.82 -10.836 1 95.38 128 ILE B O 1
ATOM 5216 N N . THR B 1 129 ? -20.844 9.062 -12.953 1 92.75 129 THR B N 1
ATOM 5217 C CA . THR B 1 129 ? -21.203 10.469 -12.805 1 92.75 129 THR B CA 1
ATOM 5218 C C . THR B 1 129 ? -22.703 10.656 -12.867 1 92.75 129 THR B C 1
ATOM 5220 O O . THR B 1 129 ? -23.219 11.742 -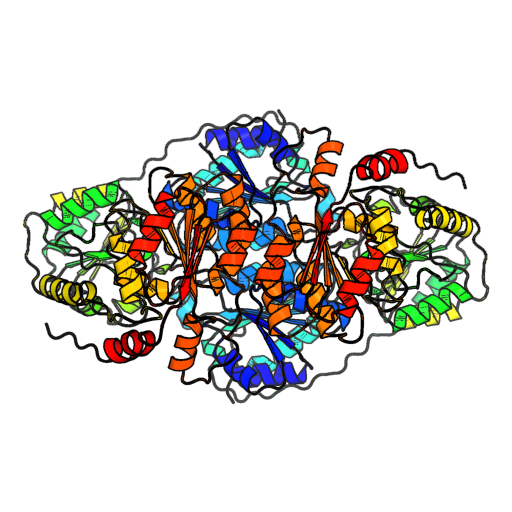12.586 1 92.75 129 THR B O 1
ATOM 5223 N N . ASP B 1 130 ? -23.406 9.602 -13.266 1 93.19 130 ASP B N 1
ATOM 5224 C CA . ASP B 1 130 ? -24.875 9.578 -13.359 1 93.19 130 ASP B CA 1
ATOM 5225 C C . ASP B 1 130 ? -25.438 8.32 -12.703 1 93.19 130 ASP B C 1
ATOM 5227 O O . ASP B 1 130 ? -25.188 7.207 -13.156 1 93.19 130 ASP B O 1
ATOM 5231 N N . PRO B 1 131 ? -26.297 8.555 -11.656 1 95.62 131 PRO B N 1
ATOM 5232 C CA . PRO B 1 131 ? -26.844 7.398 -10.953 1 95.62 131 PRO B CA 1
ATOM 5233 C C . PRO B 1 131 ? -27.609 6.453 -11.875 1 95.62 131 PRO B C 1
ATOM 5235 O O . PRO B 1 131 ? -27.625 5.242 -11.648 1 95.62 131 PRO B O 1
ATOM 5238 N N . GLY B 1 132 ? -28.25 6.938 -12.852 1 93.5 132 GLY B N 1
ATOM 5239 C CA . GLY B 1 132 ? -29 6.121 -13.797 1 93.5 132 GLY B CA 1
ATOM 5240 C C . GLY B 1 132 ? -28.125 5.141 -14.562 1 93.5 132 GLY B C 1
ATOM 5241 O O . GLY B 1 132 ? -28.625 4.148 -15.094 1 93.5 132 GLY B O 1
ATOM 5242 N N . MET B 1 133 ? -26.844 5.324 -14.586 1 94.94 133 MET B N 1
ATOM 5243 C CA . MET B 1 133 ? -25.906 4.516 -15.375 1 94.94 133 MET B CA 1
ATOM 5244 C C . MET B 1 133 ? -25.344 3.377 -14.531 1 94.94 133 MET B C 1
ATOM 5246 O O . MET B 1 133 ? -24.641 2.508 -15.055 1 94.94 133 MET B O 1
ATOM 5250 N N . ILE B 1 134 ? -25.672 3.311 -13.258 1 97.12 134 ILE B N 1
ATOM 5251 C CA . ILE B 1 134 ? -25.078 2.365 -12.32 1 97.12 134 ILE B CA 1
ATOM 5252 C C . ILE B 1 134 ? -25.25 0.94 -12.836 1 97.12 134 ILE B C 1
ATOM 5254 O O . ILE B 1 134 ? -24.281 0.193 -12.969 1 97.12 134 ILE B O 1
ATOM 5258 N N . PRO B 1 135 ? -26.5 0.516 -13.25 1 95.31 135 PRO B N 1
ATOM 5259 C CA . PRO B 1 135 ? -26.641 -0.864 -13.719 1 95.31 135 PRO B CA 1
ATOM 5260 C C . PRO B 1 135 ? -25.797 -1.151 -14.961 1 95.31 135 PRO B C 1
ATOM 5262 O O . PRO B 1 135 ? -25.172 -2.203 -15.055 1 95.31 135 PRO B O 1
ATOM 5265 N N . THR B 1 136 ? -25.719 -0.205 -15.859 1 95.31 136 THR B N 1
ATOM 5266 C CA . THR B 1 136 ? -24.984 -0.378 -17.109 1 95.31 136 THR B CA 1
ATOM 5267 C C . THR B 1 136 ? -23.484 -0.472 -16.828 1 95.31 136 THR B C 1
ATOM 5269 O O . THR B 1 136 ? -22.797 -1.326 -17.391 1 95.31 136 THR B O 1
ATOM 5272 N N . VAL B 1 137 ? -22.969 0.399 -15.961 1 96.06 137 VAL B N 1
ATOM 5273 C CA . VAL B 1 137 ? -21.547 0.423 -15.641 1 96.06 137 VAL B CA 1
ATOM 5274 C C . VAL B 1 137 ? -21.156 -0.887 -14.969 1 96.06 137 VAL B C 1
ATOM 5276 O O . VAL B 1 137 ? -20.141 -1.489 -15.328 1 96.06 137 VAL B O 1
ATOM 5279 N N . ILE B 1 138 ? -21.938 -1.329 -14.039 1 96.88 138 ILE B N 1
ATOM 5280 C CA . ILE B 1 138 ? -21.625 -2.547 -13.305 1 96.88 138 ILE B CA 1
ATOM 5281 C C . ILE B 1 138 ? -21.719 -3.754 -14.234 1 96.88 138 ILE B C 1
ATOM 5283 O O . ILE B 1 138 ? -20.844 -4.625 -14.227 1 96.88 138 ILE B O 1
ATOM 5287 N N . ARG B 1 139 ? -22.766 -3.811 -15.055 1 94.81 139 ARG B N 1
ATOM 5288 C CA . ARG B 1 139 ? -22.906 -4.898 -16.016 1 94.81 139 ARG B CA 1
ATOM 5289 C C . ARG B 1 139 ? -21.703 -4.969 -16.938 1 94.81 139 ARG B C 1
ATOM 5291 O O . ARG B 1 139 ? -21.141 -6.051 -17.172 1 94.81 139 ARG B O 1
ATOM 5298 N N . ASN B 1 140 ? -21.344 -3.836 -17.438 1 93.75 140 ASN B N 1
ATOM 5299 C CA . ASN B 1 140 ? -20.188 -3.771 -18.312 1 93.75 140 ASN B CA 1
ATOM 5300 C C . ASN B 1 140 ? -18.906 -4.191 -17.594 1 93.75 140 ASN B C 1
ATOM 5302 O O . ASN B 1 140 ? -18.078 -4.914 -18.156 1 93.75 140 ASN B O 1
ATOM 5306 N N . ALA B 1 141 ? -18.734 -3.709 -16.359 1 96.25 141 ALA B N 1
ATOM 5307 C CA . ALA B 1 141 ? -17.547 -4.012 -15.578 1 96.25 141 ALA B CA 1
ATOM 5308 C C . ALA B 1 141 ? -17.406 -5.512 -15.352 1 96.25 141 ALA B C 1
ATOM 5310 O O . ALA B 1 141 ? -16.328 -6.078 -15.57 1 96.25 141 ALA B O 1
ATOM 5311 N N . PHE B 1 142 ? -18.453 -6.145 -14.938 1 95.69 142 PHE B N 1
ATOM 5312 C CA . PHE B 1 142 ? -18.406 -7.574 -14.656 1 95.69 142 PHE B CA 1
ATOM 5313 C C . PHE B 1 142 ? -18.172 -8.375 -15.938 1 95.69 142 PHE B C 1
ATOM 5315 O O . PHE B 1 142 ? -17.391 -9.32 -15.945 1 95.69 142 PHE B O 1
ATOM 5322 N N . LYS B 1 143 ? -18.828 -8.023 -17 1 91.94 143 LYS B N 1
ATOM 5323 C CA . LYS B 1 143 ? -18.625 -8.688 -18.281 1 91.94 143 LYS B CA 1
ATOM 5324 C C . LYS B 1 143 ? -17.172 -8.586 -18.734 1 91.94 143 LYS B C 1
ATOM 5326 O O . LYS B 1 143 ? -16.578 -9.586 -19.156 1 91.94 143 LYS B O 1
ATOM 5331 N N . HIS B 1 144 ? -16.609 -7.438 -18.594 1 91.31 144 HIS B N 1
ATOM 5332 C CA . HIS B 1 144 ? -15.242 -7.203 -19.062 1 91.31 144 HIS B CA 1
ATOM 5333 C C . HIS B 1 144 ? -14.219 -7.848 -18.141 1 91.31 144 HIS B C 1
ATOM 5335 O O . HIS B 1 144 ? -13.172 -8.312 -18.594 1 91.31 144 HIS B O 1
ATOM 5341 N N . ALA B 1 145 ? -14.484 -7.773 -16.828 1 94.94 145 ALA B N 1
ATOM 5342 C CA . ALA B 1 145 ? -13.578 -8.406 -15.875 1 94.94 145 ALA B CA 1
ATOM 5343 C C . ALA B 1 145 ? -13.469 -9.906 -16.141 1 94.94 145 ALA B C 1
ATOM 5345 O O . ALA B 1 145 ? -12.406 -10.5 -15.945 1 94.94 145 ALA B O 1
ATOM 5346 N N . GLU B 1 146 ? -14.555 -10.516 -16.625 1 90.75 146 GLU B N 1
ATOM 5347 C CA . GLU B 1 146 ? -14.625 -11.961 -16.828 1 90.75 146 GLU B CA 1
ATOM 5348 C C . GLU B 1 146 ? -14.195 -12.328 -18.25 1 90.75 146 GLU B C 1
ATOM 5350 O O . GLU B 1 146 ? -13.781 -13.461 -18.5 1 90.75 146 GLU B O 1
ATOM 5355 N N . ALA B 1 147 ? -14.469 -11.398 -19.219 1 78.06 147 ALA B N 1
ATOM 5356 C CA . ALA B 1 147 ? -14.344 -11.711 -20.641 1 78.06 147 ALA B CA 1
ATOM 5357 C C . ALA B 1 147 ? -12.883 -11.75 -21.062 1 78.06 147 ALA B C 1
ATOM 5359 O O . ALA B 1 147 ? -12.055 -11 -20.547 1 78.06 147 ALA B O 1
ATOM 5360 N N . ASP B 1 148 ? -12.758 -12.703 -22.141 1 74.56 148 ASP B N 1
ATOM 5361 C CA . ASP B 1 148 ? -11.43 -12.867 -22.734 1 74.56 148 ASP B CA 1
ATOM 5362 C C . ASP B 1 148 ? -10.414 -13.297 -21.672 1 74.56 148 ASP B C 1
ATOM 5364 O O . ASP B 1 148 ? -10.711 -14.141 -20.828 1 74.56 148 ASP B O 1
ATOM 5368 N N . ARG B 1 149 ? -9.312 -12.625 -21.531 1 82.12 149 ARG B N 1
ATOM 5369 C CA . ARG B 1 149 ? -8.422 -12.828 -20.391 1 82.12 149 ARG B CA 1
ATOM 5370 C C . ARG B 1 149 ? -8.898 -12.031 -19.172 1 82.12 149 ARG B C 1
ATOM 5372 O O . ARG B 1 149 ? -8.961 -10.797 -19.219 1 82.12 149 ARG B O 1
ATOM 5379 N N . PRO B 1 150 ? -9.422 -12.805 -18.188 1 91.62 150 PRO B N 1
ATOM 5380 C CA . PRO B 1 150 ? -9.938 -12.094 -17.016 1 91.62 150 PRO B CA 1
ATOM 5381 C C . PRO B 1 150 ? -8.938 -11.086 -16.438 1 91.62 150 PRO B C 1
ATOM 5383 O O . PRO B 1 150 ? -7.73 -11.219 -16.656 1 91.62 150 PRO B O 1
ATOM 5386 N N . GLY B 1 151 ? -9.461 -10.062 -15.812 1 94.5 151 GLY B N 1
ATOM 5387 C CA . GLY B 1 151 ? -8.625 -9.016 -15.242 1 94.5 151 GLY B CA 1
ATOM 5388 C C . GLY B 1 151 ? -9.391 -8.07 -14.328 1 94.5 151 GLY B C 1
ATOM 5389 O O . GLY B 1 151 ? -10.469 -8.414 -13.836 1 94.5 151 GLY B O 1
ATOM 5390 N N . ALA B 1 152 ? -8.805 -6.957 -14.07 1 97.38 152 ALA B N 1
ATOM 5391 C CA . ALA B 1 152 ? -9.344 -6.043 -13.07 1 97.38 152 ALA B CA 1
ATOM 5392 C C . ALA B 1 152 ? -10.047 -4.855 -13.727 1 97.38 152 ALA B C 1
ATOM 5394 O O . ALA B 1 152 ? -9.648 -4.418 -14.812 1 97.38 152 ALA B O 1
ATOM 5395 N N . ILE B 1 153 ? -11.125 -4.363 -13.102 1 97.94 153 ILE B N 1
ATOM 5396 C CA . ILE B 1 153 ? -11.812 -3.123 -13.453 1 97.94 153 ILE B CA 1
ATOM 5397 C C . ILE B 1 153 ? -11.992 -2.264 -12.203 1 97.94 153 ILE B C 1
ATOM 5399 O O . ILE B 1 153 ? -12.305 -2.775 -11.125 1 97.94 153 ILE B O 1
ATOM 5403 N N . HIS B 1 154 ? -11.734 -0.983 -12.367 1 98.38 154 HIS B N 1
ATOM 5404 C CA . HIS B 1 154 ? -11.938 -0.055 -11.258 1 98.38 154 HIS B CA 1
ATOM 5405 C C . HIS B 1 154 ? -13.156 0.827 -11.492 1 98.38 154 HIS B C 1
ATOM 5407 O O . HIS B 1 154 ? -13.344 1.363 -12.586 1 98.38 154 HIS B O 1
ATOM 5413 N N . ILE B 1 155 ? -14.016 0.924 -10.477 1 98.12 155 ILE B N 1
ATOM 5414 C CA . ILE B 1 155 ? -15.195 1.784 -10.523 1 98.12 155 ILE B CA 1
ATOM 5415 C C . ILE B 1 155 ? -15.141 2.791 -9.375 1 98.12 155 ILE B C 1
ATOM 5417 O O . ILE B 1 155 ? -15 2.41 -8.211 1 98.12 155 ILE B O 1
ATOM 5421 N N . GLU B 1 156 ? -15.18 4.016 -9.719 1 96.81 156 GLU B N 1
ATOM 5422 C CA . GLU B 1 156 ? -15.289 5.078 -8.719 1 96.81 156 GLU B CA 1
ATOM 5423 C C . GLU B 1 156 ? -16.734 5.527 -8.547 1 96.81 156 GLU B C 1
ATOM 5425 O O . GLU B 1 156 ? -17.422 5.816 -9.531 1 96.81 156 GLU B O 1
ATOM 5430 N N . LEU B 1 157 ? -17.266 5.492 -7.316 1 96.75 157 LEU B N 1
ATOM 5431 C CA . LEU B 1 157 ? -18.609 5.953 -6.988 1 96.75 157 LEU B CA 1
ATOM 5432 C C . LEU B 1 157 ? -18.562 7.172 -6.07 1 96.75 157 LEU B C 1
ATOM 5434 O O . LEU B 1 157 ? -18.453 7.027 -4.852 1 96.75 157 LEU B O 1
ATOM 5438 N N . PRO B 1 158 ? -18.672 8.375 -6.633 1 94.38 158 PRO B N 1
ATOM 5439 C CA . PRO B 1 158 ? -18.656 9.586 -5.816 1 94.38 158 PRO B CA 1
ATOM 5440 C C . PRO B 1 158 ? -19.797 9.633 -4.801 1 94.38 158 PRO B C 1
ATOM 5442 O O . PRO B 1 158 ? -20.906 9.164 -5.09 1 94.38 158 PRO B O 1
ATOM 5445 N N . GLU B 1 159 ? -19.531 10.227 -3.684 1 93.19 159 GLU B N 1
ATOM 5446 C CA . GLU B 1 159 ? -20.469 10.211 -2.568 1 93.19 159 GLU B CA 1
ATOM 5447 C C . GLU B 1 159 ? -21.781 10.922 -2.932 1 93.19 159 GLU B C 1
ATOM 5449 O O . GLU B 1 159 ? -22.859 10.516 -2.49 1 93.19 159 GLU B O 1
ATOM 5454 N N . ASP B 1 160 ? -21.719 12 -3.73 1 92.25 160 ASP B N 1
ATOM 5455 C CA . ASP B 1 160 ? -22.922 12.742 -4.105 1 92.25 160 ASP B CA 1
ATOM 5456 C C . ASP B 1 160 ? -23.797 11.93 -5.062 1 92.25 160 ASP B C 1
ATOM 5458 O O . ASP B 1 160 ? -25.016 12.055 -5.062 1 92.25 160 ASP B O 1
ATOM 5462 N N . ILE B 1 161 ? -23.188 11.094 -5.863 1 93.75 161 ILE B N 1
ATOM 5463 C CA . ILE B 1 161 ? -23.938 10.203 -6.742 1 93.75 161 ILE B CA 1
ATOM 5464 C C . ILE B 1 161 ? -24.578 9.086 -5.922 1 93.75 161 ILE B C 1
ATOM 5466 O O . ILE B 1 161 ? -25.734 8.727 -6.141 1 93.75 161 ILE B O 1
ATOM 5470 N N . ALA B 1 162 ? -23.891 8.562 -4.973 1 95.19 162 ALA B N 1
ATOM 5471 C CA . ALA B 1 162 ? -24.344 7.449 -4.145 1 95.19 162 ALA B CA 1
ATOM 5472 C C . ALA B 1 162 ? -25.594 7.824 -3.354 1 95.19 162 ALA B C 1
ATOM 5474 O O . ALA B 1 162 ? -26.438 6.973 -3.078 1 95.19 162 ALA B O 1
ATOM 5475 N N . GLU B 1 163 ? -25.703 9.062 -2.98 1 94.56 163 GLU B N 1
ATOM 5476 C CA . GLU B 1 163 ? -26.812 9.484 -2.117 1 94.56 163 GLU B CA 1
ATOM 5477 C C . GLU B 1 163 ? -28.016 9.938 -2.936 1 94.56 163 GLU B C 1
ATOM 5479 O O . GLU B 1 163 ? -29.125 10.062 -2.404 1 94.56 163 GLU B O 1
ATOM 5484 N N . GLU B 1 164 ? -27.859 10.023 -4.203 1 94.88 164 GLU B N 1
ATOM 5485 C CA . GLU B 1 164 ? -28.938 10.492 -5.066 1 94.88 164 GLU B CA 1
ATOM 5486 C C . GLU B 1 164 ? -30.016 9.43 -5.23 1 94.88 164 GLU B C 1
ATOM 5488 O O . GLU B 1 164 ? -29.766 8.242 -5.031 1 94.88 164 GLU B O 1
ATOM 5493 N N . GLU B 1 165 ? -31.188 9.953 -5.578 1 96.62 165 GLU B N 1
ATOM 5494 C CA . GLU B 1 165 ? -32.281 9.047 -5.957 1 96.62 165 GLU B CA 1
ATOM 5495 C C . GLU B 1 165 ? -32.281 8.789 -7.465 1 96.62 165 GLU B C 1
ATOM 5497 O O . GLU B 1 165 ? -31.844 9.641 -8.242 1 96.62 165 GLU B O 1
ATOM 5502 N N . THR B 1 166 ? -32.688 7.547 -7.836 1 96.44 166 THR B N 1
ATOM 5503 C CA . THR B 1 166 ? -32.75 7.191 -9.25 1 96.44 166 THR B CA 1
ATOM 5504 C C . THR B 1 166 ? -33.938 6.277 -9.516 1 96.44 166 THR B C 1
ATOM 5506 O O . THR B 1 166 ? -34.438 5.605 -8.609 1 96.44 166 THR B O 1
ATOM 5509 N N . GLU B 1 167 ? -34.406 6.402 -10.734 1 95.62 167 GLU B N 1
ATOM 5510 C CA . GLU B 1 167 ? -35.5 5.547 -11.156 1 95.62 167 GLU B CA 1
ATOM 5511 C C . GLU B 1 167 ? -35 4.336 -11.93 1 95.62 167 GLU B C 1
ATOM 5513 O O . GLU B 1 167 ? -35.781 3.473 -12.336 1 95.62 167 GLU B O 1
ATOM 5518 N N . ALA B 1 168 ? -33.656 4.223 -12.086 1 94.44 168 ALA B N 1
ATOM 5519 C CA . ALA B 1 168 ? -33.094 3.096 -12.805 1 94.44 168 ALA B CA 1
ATOM 5520 C C . ALA B 1 168 ? -33.344 1.782 -12.07 1 94.44 168 ALA B C 1
ATOM 5522 O O . ALA B 1 168 ? -33.562 1.774 -10.859 1 94.44 168 ALA B O 1
ATOM 5523 N N . THR B 1 169 ? -33.375 0.74 -12.859 1 94.75 169 THR B N 1
ATOM 5524 C CA . THR B 1 169 ? -33.656 -0.573 -12.289 1 94.75 169 THR B CA 1
ATOM 5525 C C . THR B 1 169 ? -32.469 -1.519 -12.516 1 94.75 169 THR B C 1
ATOM 5527 O O . THR B 1 169 ? -31.625 -1.272 -13.391 1 94.75 169 THR B O 1
ATOM 5530 N N . VAL B 1 170 ? -32.438 -2.533 -11.734 1 96.19 170 VAL B N 1
ATOM 5531 C CA . VAL B 1 170 ? -31.422 -3.566 -11.852 1 96.19 170 VAL B CA 1
ATOM 5532 C C . VAL B 1 170 ? -31.5 -4.223 -13.227 1 96.19 170 VAL B C 1
ATOM 5534 O O . VAL B 1 170 ? -32.594 -4.543 -13.711 1 96.19 170 VAL B O 1
ATOM 5537 N N . GLN B 1 171 ? -30.391 -4.27 -13.898 1 95 171 GLN B N 1
ATOM 5538 C CA . GLN B 1 171 ? -30.281 -4.988 -15.172 1 95 171 GLN B CA 1
ATOM 5539 C C . GLN B 1 171 ? -29.922 -6.453 -14.938 1 95 171 GLN B C 1
ATOM 5541 O O . GLN B 1 171 ? -29 -6.762 -14.18 1 95 171 GLN B O 1
ATOM 5546 N N . LYS B 1 172 ? -30.594 -7.293 -15.57 1 93.25 172 LYS B N 1
ATOM 5547 C CA . LYS B 1 172 ? -30.391 -8.727 -15.383 1 93.25 172 LYS B CA 1
ATOM 5548 C C . LYS B 1 172 ? -29.109 -9.195 -16.078 1 93.25 172 LYS B C 1
ATOM 5550 O O . LYS B 1 172 ? -28.781 -8.719 -17.156 1 93.25 172 LYS B O 1
ATOM 5555 N N . ARG B 1 173 ? -28.516 -10.141 -15.414 1 90.19 173 ARG B N 1
ATOM 5556 C CA . ARG B 1 173 ? -27.312 -10.734 -15.977 1 90.19 173 ARG B CA 1
ATOM 5557 C C . ARG B 1 173 ? -27.641 -11.578 -17.203 1 90.19 173 ARG B C 1
ATOM 5559 O O . ARG B 1 173 ? -28.688 -12.227 -17.266 1 90.19 173 ARG B O 1
ATOM 5566 N N . SER B 1 174 ? -26.766 -11.375 -18.172 1 82.69 174 SER B N 1
ATOM 5567 C CA . SER B 1 174 ? -26.891 -12.234 -19.344 1 82.69 174 SER B CA 1
ATOM 5568 C C . SER B 1 174 ? -25.906 -13.383 -19.297 1 82.69 174 SER B C 1
ATOM 5570 O O . SER B 1 174 ? -24.828 -13.266 -18.688 1 82.69 174 SER B O 1
ATOM 5572 N N . GLU B 1 175 ? -26.328 -14.453 -19.797 1 77.44 175 GLU B N 1
ATOM 5573 C CA . GLU B 1 175 ? -25.422 -15.594 -19.875 1 77.44 175 GLU B CA 1
ATOM 5574 C C . GLU B 1 175 ? -24.516 -15.5 -21.094 1 77.44 175 GLU B C 1
ATOM 5576 O O . GLU B 1 175 ? -24.969 -15.094 -22.172 1 77.44 175 GLU B O 1
ATOM 5581 N N . ILE B 1 176 ? -23.266 -15.562 -20.781 1 72.38 176 ILE B N 1
ATOM 5582 C CA . ILE B 1 176 ? -22.312 -15.609 -21.875 1 72.38 176 ILE B CA 1
ATOM 5583 C C . ILE B 1 176 ? -21.734 -17.016 -22.016 1 72.38 176 ILE B C 1
ATOM 5585 O O . ILE B 1 176 ? -21.328 -17.609 -21.016 1 72.38 176 ILE B O 1
ATOM 5589 N N . LYS B 1 177 ? -21.875 -17.547 -23.219 1 78 177 LYS B N 1
ATOM 5590 C CA . LYS B 1 177 ? -21.219 -18.828 -23.484 1 78 177 LYS B CA 1
ATOM 5591 C C . LYS B 1 177 ? -19.938 -18.641 -24.281 1 78 177 LYS B C 1
ATOM 5593 O O . LYS B 1 177 ? -19.891 -17.828 -25.203 1 78 177 LYS B O 1
ATOM 5598 N N . ILE B 1 178 ? -18.906 -19.344 -23.891 1 82.19 178 ILE B N 1
ATOM 5599 C CA . ILE B 1 178 ? -17.641 -19.312 -24.609 1 82.19 178 ILE B CA 1
ATOM 5600 C C . ILE B 1 178 ? -17.797 -20.047 -25.953 1 82.19 178 ILE B C 1
ATOM 5602 O O . ILE B 1 178 ? -18.359 -21.141 -26 1 82.19 178 ILE B O 1
ATOM 5606 N N . PRO B 1 179 ? -17.312 -19.484 -27 1 83.81 179 PRO B N 1
ATOM 5607 C CA . PRO B 1 179 ? -17.453 -20.078 -28.312 1 83.81 179 PRO B CA 1
ATOM 5608 C C . PRO B 1 179 ? -16.672 -21.391 -28.453 1 83.81 179 PRO B C 1
ATOM 5610 O O . PRO B 1 179 ? -15.648 -21.562 -27.797 1 83.81 179 PRO B O 1
ATOM 5613 N N . TYR B 1 180 ? -17.219 -22.188 -29.328 1 92 180 TYR B N 1
ATOM 5614 C CA . TYR B 1 180 ? -16.5 -23.406 -29.703 1 92 180 TYR B CA 1
ATOM 5615 C C . TYR B 1 180 ? -15.359 -23.094 -30.656 1 92 180 TYR B C 1
ATOM 5617 O O . TYR B 1 180 ? -15.406 -22.094 -31.391 1 92 180 TYR B O 1
ATOM 5625 N N . PRO B 1 181 ? -14.383 -23.953 -30.625 1 94.5 181 PRO B N 1
ATOM 5626 C CA . PRO B 1 181 ? -13.273 -23.703 -31.547 1 94.5 181 PRO B CA 1
ATOM 5627 C C . PRO B 1 181 ? -13.656 -23.953 -33 1 94.5 181 PRO B C 1
ATOM 5629 O O . PRO B 1 181 ? -14.586 -24.703 -33.281 1 94.5 181 PRO B O 1
ATOM 5632 N N . ASP B 1 182 ? -12.961 -23.234 -33.938 1 94.38 182 ASP B N 1
ATOM 5633 C CA . ASP B 1 182 ? -13.102 -23.5 -35.375 1 94.38 182 ASP B CA 1
ATOM 5634 C C . ASP B 1 182 ? -12.664 -24.906 -35.719 1 94.38 182 ASP B C 1
ATOM 5636 O O . ASP B 1 182 ? -11.508 -25.281 -35.5 1 94.38 182 ASP B O 1
ATOM 5640 N N . PRO B 1 183 ? -13.594 -25.641 -36.375 1 95.94 183 PRO B N 1
ATOM 5641 C CA . PRO B 1 183 ? -13.258 -27.031 -36.688 1 95.94 183 PRO B CA 1
ATOM 5642 C C . PRO B 1 183 ? -12.039 -27.156 -37.625 1 95.94 183 PRO B C 1
ATOM 5644 O O . PRO B 1 183 ? -11.266 -28.109 -37.5 1 95.94 183 PRO B O 1
ATOM 5647 N N . ASP B 1 184 ? -11.898 -26.219 -38.469 1 96.62 184 ASP B N 1
ATOM 5648 C CA . ASP B 1 184 ? -10.75 -26.25 -39.375 1 96.62 184 ASP B CA 1
ATOM 5649 C C . ASP B 1 184 ? -9.438 -26.047 -38.625 1 96.62 184 ASP B C 1
ATOM 5651 O O . ASP B 1 184 ? -8.422 -26.672 -38.938 1 96.62 184 ASP B O 1
ATOM 5655 N N . ALA B 1 185 ? -9.492 -25.141 -37.719 1 96.88 185 ALA B N 1
ATOM 5656 C CA . ALA B 1 185 ? -8.32 -24.922 -36.875 1 96.88 185 ALA B CA 1
ATOM 5657 C C . ALA B 1 185 ? -7.961 -26.188 -36.094 1 96.88 185 ALA B C 1
ATOM 5659 O O . ALA B 1 185 ? -6.785 -26.516 -35.969 1 96.88 185 ALA B O 1
ATOM 5660 N N . VAL B 1 186 ? -8.969 -26.859 -35.625 1 97.75 186 VAL B N 1
ATOM 5661 C CA . VAL B 1 186 ? -8.766 -28.078 -34.844 1 97.75 186 VAL B CA 1
ATOM 5662 C C . VAL B 1 186 ? -8.156 -29.156 -35.75 1 97.75 186 VAL B C 1
ATOM 5664 O O . VAL B 1 186 ? -7.227 -29.859 -35.344 1 97.75 186 VAL B O 1
ATOM 5667 N N . LYS B 1 187 ? -8.648 -29.266 -36.938 1 97.12 187 LYS B N 1
ATOM 5668 C CA . LYS B 1 187 ? -8.141 -30.25 -37.906 1 97.12 187 LYS B CA 1
ATOM 5669 C C . LYS B 1 187 ? -6.684 -29.984 -38.25 1 97.12 187 LYS B C 1
ATOM 5671 O O . LYS B 1 187 ? -5.879 -30.922 -38.312 1 97.12 187 LYS B O 1
ATOM 5676 N N . ARG B 1 188 ? -6.438 -28.797 -38.438 1 97.69 188 ARG B N 1
ATOM 5677 C CA . ARG B 1 188 ? -5.066 -28.406 -38.781 1 97.69 188 ARG B CA 1
ATOM 5678 C C . ARG B 1 188 ? -4.125 -28.703 -37.594 1 97.69 188 ARG B C 1
ATOM 5680 O O . ARG B 1 188 ? -3.014 -29.203 -37.812 1 97.69 188 ARG B O 1
ATOM 5687 N N . ALA B 1 189 ? -4.566 -28.344 -36.438 1 98.25 189 ALA B N 1
ATOM 5688 C CA . ALA B 1 189 ? -3.777 -28.641 -35.25 1 98.25 189 ALA B CA 1
ATOM 5689 C C . ALA B 1 189 ? -3.547 -30.141 -35.094 1 98.25 189 ALA B C 1
ATOM 5691 O O . ALA B 1 189 ? -2.432 -30.578 -34.812 1 98.25 189 ALA B O 1
ATOM 5692 N N . ALA B 1 190 ? -4.59 -30.906 -35.344 1 97.81 190 ALA B N 1
ATOM 5693 C CA . ALA B 1 190 ? -4.492 -32.344 -35.219 1 97.81 190 ALA B CA 1
ATOM 5694 C C . ALA B 1 190 ? -3.486 -32.906 -36.25 1 97.81 190 ALA B C 1
ATOM 5696 O O . ALA B 1 190 ? -2.701 -33.812 -35.906 1 97.81 190 ALA B O 1
ATOM 5697 N N . ALA B 1 191 ? -3.545 -32.406 -37.438 1 97.5 191 ALA B N 1
ATOM 5698 C CA . ALA B 1 191 ? -2.613 -32.844 -38.469 1 97.5 191 ALA B CA 1
ATOM 5699 C C . ALA B 1 191 ? -1.17 -32.562 -38.062 1 97.5 191 ALA B C 1
ATOM 5701 O O . ALA B 1 191 ? -0.288 -33.406 -38.25 1 97.5 191 ALA B O 1
ATOM 5702 N N . MET B 1 192 ? -0.969 -31.406 -37.5 1 97.75 192 MET B N 1
ATOM 5703 C CA . MET B 1 192 ? 0.365 -31.016 -37.031 1 97.75 192 MET B CA 1
ATOM 5704 C C . MET B 1 192 ? 0.849 -31.922 -35.906 1 97.75 192 MET B C 1
ATOM 5706 O O . MET B 1 192 ? 2.02 -32.312 -35.875 1 97.75 192 MET B O 1
ATOM 5710 N N . ILE B 1 193 ? -0.015 -32.219 -35.031 1 97.94 193 ILE B N 1
ATOM 5711 C CA . ILE B 1 193 ? 0.325 -33.094 -33.906 1 97.94 193 ILE B CA 1
ATOM 5712 C C . ILE B 1 193 ? 0.684 -34.469 -34.406 1 97.94 193 ILE B C 1
ATOM 5714 O O . ILE B 1 193 ? 1.661 -35.094 -33.938 1 97.94 193 ILE B O 1
ATOM 5718 N N . CYS B 1 194 ? -0.069 -35 -35.406 1 96.88 194 CYS B N 1
ATOM 5719 C CA . CYS B 1 194 ? 0.154 -36.312 -35.938 1 96.88 194 CYS B CA 1
ATOM 5720 C C . CYS B 1 194 ? 1.485 -36.406 -36.688 1 96.88 194 CYS B C 1
ATOM 5722 O O . CYS B 1 194 ? 2.131 -37.438 -36.688 1 96.88 194 CYS B O 1
ATOM 5724 N N . GLU B 1 195 ? 1.876 -35.281 -37.219 1 96.44 195 GLU B N 1
ATOM 5725 C CA . GLU B 1 195 ? 3.104 -35.25 -38 1 96.44 195 GLU B CA 1
ATOM 5726 C C . GLU B 1 195 ? 4.32 -35 -37.125 1 96.44 195 GLU B C 1
ATOM 5728 O O . GLU B 1 195 ? 5.453 -35.281 -37.5 1 96.44 195 GLU B O 1
ATOM 5733 N N . ALA B 1 196 ? 4.137 -34.531 -35.938 1 97.31 196 ALA B N 1
ATOM 5734 C CA . ALA B 1 196 ? 5.238 -34.156 -35.062 1 97.31 196 ALA B CA 1
ATOM 5735 C C . ALA B 1 196 ? 5.953 -35.375 -34.531 1 97.31 196 ALA B C 1
ATOM 5737 O O . ALA B 1 196 ? 5.312 -36.406 -34.219 1 97.31 196 ALA B O 1
ATOM 5738 N N . LYS B 1 197 ? 7.223 -35.312 -34.406 1 97.25 197 LYS B N 1
ATOM 5739 C CA . LYS B 1 197 ? 8.008 -36.406 -33.844 1 97.25 197 LYS B CA 1
ATOM 5740 C C . LYS B 1 197 ? 7.934 -36.438 -32.312 1 97.25 197 LYS B C 1
ATOM 5742 O O . LYS B 1 197 ? 7.762 -37.469 -31.719 1 97.25 197 LYS B O 1
ATOM 5747 N N . ASN B 1 198 ? 8.07 -35.25 -31.734 1 97.56 198 ASN B N 1
ATOM 5748 C CA . ASN B 1 198 ? 8.062 -35.094 -30.281 1 97.56 198 ASN B CA 1
ATOM 5749 C C . ASN B 1 198 ? 7.207 -33.938 -29.859 1 97.56 198 ASN B C 1
ATOM 5751 O O . ASN B 1 198 ? 7.73 -32.906 -29.422 1 97.56 198 ASN B O 1
ATOM 5755 N N . PRO B 1 199 ? 5.855 -34.031 -29.844 1 98.06 199 PRO B N 1
ATOM 5756 C CA . PRO B 1 199 ? 4.984 -32.969 -29.375 1 98.06 199 PRO B CA 1
ATOM 5757 C C . PRO B 1 199 ? 4.953 -32.875 -27.844 1 98.06 199 PRO B C 1
ATOM 5759 O O . PRO B 1 199 ? 4.992 -33.875 -27.156 1 98.06 199 PRO B O 1
ATOM 5762 N N . LEU B 1 200 ? 4.938 -31.703 -27.328 1 98.31 200 LEU B N 1
ATOM 5763 C CA . LEU B 1 200 ? 4.902 -31.422 -25.891 1 98.31 200 LEU B CA 1
ATOM 5764 C C . LEU B 1 200 ? 3.895 -30.328 -25.578 1 98.31 200 LEU B C 1
ATOM 5766 O O . LEU B 1 200 ? 3.814 -29.328 -26.297 1 98.31 200 LEU B O 1
ATOM 5770 N N . ILE B 1 201 ? 3.141 -30.516 -24.562 1 98.25 201 ILE B N 1
ATOM 5771 C CA . ILE B 1 201 ? 2.166 -29.516 -24.141 1 98.25 201 ILE B CA 1
ATOM 5772 C C . ILE B 1 201 ? 2.762 -28.641 -23.031 1 98.25 201 ILE B C 1
ATOM 5774 O O . ILE B 1 201 ? 3.387 -29.156 -22.109 1 98.25 201 ILE B O 1
ATOM 5778 N N . ILE B 1 202 ? 2.676 -27.344 -23.125 1 97.12 202 ILE B N 1
ATOM 5779 C CA . ILE B 1 202 ? 2.912 -26.422 -22.031 1 97.12 202 ILE B CA 1
ATOM 5780 C C . ILE B 1 202 ? 1.582 -25.844 -21.547 1 97.12 202 ILE B C 1
ATOM 5782 O O . ILE B 1 202 ? 0.903 -25.125 -22.281 1 97.12 202 ILE B O 1
ATOM 5786 N N . VAL B 1 203 ? 1.261 -26.234 -20.375 1 96.62 203 VAL B N 1
ATOM 5787 C CA . VAL B 1 203 ? -0.031 -25.828 -19.844 1 96.62 203 VAL B CA 1
ATOM 5788 C C . VAL B 1 203 ? 0.174 -24.766 -18.766 1 96.62 203 VAL B C 1
ATOM 5790 O O . VAL B 1 203 ? 1.062 -24.891 -17.922 1 96.62 203 VAL B O 1
ATOM 5793 N N . SER B 1 204 ? -0.615 -23.656 -18.859 1 94.31 204 SER B N 1
ATOM 5794 C CA . SER B 1 204 ? -0.443 -22.5 -17.984 1 94.31 204 SER B CA 1
ATOM 5795 C C . SER B 1 204 ? -1.726 -22.188 -17.234 1 94.31 204 SER B C 1
ATOM 5797 O O . SER B 1 204 ? -2.664 -22.984 -17.219 1 94.31 204 SER B O 1
ATOM 5799 N N . SER B 1 205 ? -1.74 -21.062 -16.531 1 92.06 205 SER B N 1
ATOM 5800 C CA . SER B 1 205 ? -2.77 -20.719 -15.562 1 92.06 205 SER B CA 1
ATOM 5801 C C . SER B 1 205 ? -4.133 -20.562 -16.234 1 92.06 205 SER B C 1
ATOM 5803 O O . SER B 1 205 ? -5.168 -20.812 -15.609 1 92.06 205 SER B O 1
ATOM 5805 N N . GLY B 1 206 ? -4.105 -20.188 -17.484 1 91 206 GLY B N 1
ATOM 5806 C CA . GLY B 1 206 ? -5.371 -20.031 -18.188 1 91 206 GLY B CA 1
ATOM 5807 C C . GLY B 1 206 ? -6.16 -21.328 -18.266 1 91 206 GLY B C 1
ATOM 5808 O O . GLY B 1 206 ? -7.383 -21.312 -18.438 1 91 206 GLY B O 1
ATOM 5809 N N . ALA B 1 207 ? -5.492 -22.438 -18.109 1 93.12 207 ALA B N 1
ATOM 5810 C CA . ALA B 1 207 ? -6.105 -23.75 -18.219 1 93.12 207 ALA B CA 1
ATOM 5811 C C . ALA B 1 207 ? -6.465 -24.297 -16.828 1 93.12 207 ALA B C 1
ATOM 5813 O O . ALA B 1 207 ? -7.051 -25.391 -16.719 1 93.12 207 ALA B O 1
ATOM 5814 N N . ASN B 1 208 ? -6.137 -23.562 -15.781 1 90.94 208 ASN B N 1
ATOM 5815 C CA . ASN B 1 208 ? -6.297 -24.078 -14.422 1 90.94 208 ASN B CA 1
ATOM 5816 C C . ASN B 1 208 ? -7.762 -24.078 -13.992 1 90.94 208 ASN B C 1
ATOM 5818 O O . ASN B 1 208 ? -8.141 -23.359 -13.07 1 90.94 208 ASN B O 1
ATOM 5822 N N . ARG B 1 209 ? -8.516 -24.969 -14.664 1 86.88 209 ARG B N 1
ATOM 5823 C CA . ARG B 1 209 ? -9.953 -25.141 -14.477 1 86.88 209 ARG B CA 1
ATOM 5824 C C . ARG B 1 209 ? -10.336 -26.609 -14.516 1 86.88 209 ARG B C 1
ATOM 5826 O O . ARG B 1 209 ? -9.734 -27.391 -15.25 1 86.88 209 ARG B O 1
ATOM 5833 N N . LYS B 1 210 ? -11.375 -26.953 -13.82 1 83.5 210 LYS B N 1
ATOM 5834 C CA . LYS B 1 210 ? -11.758 -28.344 -13.641 1 83.5 210 LYS B CA 1
ATOM 5835 C C . LYS B 1 210 ? -12.102 -29 -14.977 1 83.5 210 LYS B C 1
ATOM 5837 O O . LYS B 1 210 ? -11.664 -30.109 -15.266 1 83.5 210 LYS B O 1
ATOM 5842 N N . ALA B 1 211 ? -12.875 -28.312 -15.781 1 88.25 211 ALA B N 1
ATOM 5843 C CA . ALA B 1 211 ? -13.305 -28.875 -17.062 1 88.25 211 ALA B CA 1
ATOM 5844 C C . ALA B 1 211 ? -12.109 -29.141 -17.969 1 88.25 211 ALA B C 1
ATOM 5846 O O . ALA B 1 211 ? -12.094 -30.141 -18.703 1 88.25 211 ALA B O 1
ATOM 5847 N N . ILE B 1 212 ? -11.18 -28.328 -17.891 1 93.44 212 ILE B N 1
ATOM 5848 C CA . ILE B 1 212 ? -10 -28.469 -18.734 1 93.44 212 ILE B CA 1
ATOM 5849 C C . ILE B 1 212 ? -9.133 -29.609 -18.219 1 93.44 212 ILE B C 1
ATOM 5851 O O . ILE B 1 212 ? -8.57 -30.375 -19.016 1 93.44 212 ILE B O 1
ATOM 5855 N N . THR B 1 213 ? -9.07 -29.719 -16.922 1 92.69 213 THR B N 1
ATOM 5856 C CA . THR B 1 213 ? -8.289 -30.781 -16.297 1 92.69 213 THR B CA 1
ATOM 5857 C C . THR B 1 213 ? -8.766 -32.156 -16.781 1 92.69 213 THR B C 1
ATOM 5859 O O . THR B 1 213 ? -7.965 -32.969 -17.203 1 92.69 213 THR B O 1
ATOM 5862 N N . GLU B 1 214 ? -10.039 -32.375 -16.766 1 93.94 214 GLU B N 1
ATOM 5863 C CA . GLU B 1 214 ? -10.609 -33.656 -17.172 1 93.94 214 GLU B CA 1
ATOM 5864 C C . GLU B 1 214 ? -10.328 -33.969 -18.625 1 93.94 214 GLU B C 1
ATOM 5866 O O . GLU B 1 214 ? -9.891 -35.062 -18.969 1 93.94 214 GLU B O 1
ATOM 5871 N N . GLU B 1 215 ? -10.555 -33 -19.438 1 95.88 215 GLU B N 1
ATOM 5872 C CA . GLU B 1 215 ? -10.336 -33.188 -20.875 1 95.88 215 GLU B CA 1
ATOM 5873 C C . GLU B 1 215 ? -8.859 -33.406 -21.172 1 95.88 215 GLU B C 1
ATOM 5875 O O . GLU B 1 215 ? -8.508 -34.188 -22.062 1 95.88 215 GLU B O 1
ATOM 5880 N N . LEU B 1 216 ? -8.039 -32.688 -20.5 1 96.81 216 LEU B N 1
ATOM 5881 C CA . LEU B 1 216 ? -6.609 -32.781 -20.766 1 96.81 216 LEU B CA 1
ATOM 5882 C C . LEU B 1 216 ? -6.047 -34.125 -20.281 1 96.81 216 LEU B C 1
ATOM 5884 O O . LEU B 1 216 ? -5.156 -34.688 -20.922 1 96.81 216 LEU B O 1
ATOM 5888 N N . GLU B 1 217 ? -6.484 -34.594 -19.141 1 95.31 217 GLU B N 1
ATOM 5889 C CA . GLU B 1 217 ? -6.082 -35.938 -18.672 1 95.31 217 GLU B CA 1
ATOM 5890 C C . GLU B 1 217 ? -6.445 -37 -19.688 1 95.31 217 GLU B C 1
ATOM 5892 O O . GLU B 1 217 ? -5.637 -37.875 -19.984 1 95.31 217 GLU B O 1
ATOM 5897 N N . ASN B 1 218 ? -7.66 -36.875 -20.188 1 94.62 218 ASN B N 1
ATOM 5898 C CA . ASN B 1 218 ? -8.109 -37.812 -21.219 1 94.62 218 ASN B CA 1
ATOM 5899 C C . ASN B 1 218 ? -7.262 -37.719 -22.484 1 94.62 218 ASN B C 1
ATOM 5901 O O . ASN B 1 218 ? -6.934 -38.719 -23.109 1 94.62 218 ASN B O 1
ATOM 5905 N N . PHE B 1 219 ? -6.992 -36.562 -22.875 1 97.12 219 PHE B N 1
ATOM 5906 C CA . PHE B 1 219 ? -6.234 -36.281 -24.094 1 97.12 219 PHE B CA 1
ATOM 5907 C C . PHE B 1 219 ? -4.855 -36.938 -24.031 1 97.12 219 PHE B C 1
ATOM 5909 O O . PHE B 1 219 ? -4.438 -37.625 -24.953 1 97.12 219 PHE B O 1
ATOM 5916 N N . VAL B 1 220 ? -4.133 -36.656 -22.906 1 97.31 220 VAL B N 1
ATOM 5917 C CA . VAL B 1 220 ? -2.762 -37.125 -22.812 1 97.31 220 VAL B CA 1
ATOM 5918 C C . VAL B 1 220 ? -2.764 -38.656 -22.688 1 97.31 220 VAL B C 1
ATOM 5920 O O . VAL B 1 220 ? -1.863 -39.344 -23.203 1 97.31 220 VAL B O 1
ATOM 5923 N N . GLU B 1 221 ? -3.736 -39.25 -22.031 1 95.06 221 GLU B N 1
ATOM 5924 C CA . GLU B 1 221 ? -3.852 -40.719 -21.938 1 95.06 221 GLU B CA 1
ATOM 5925 C C . GLU B 1 221 ? -4.121 -41.344 -23.297 1 95.06 221 GLU B C 1
ATOM 5927 O O . GLU B 1 221 ? -3.594 -42.406 -23.609 1 95.06 221 GLU B O 1
ATOM 5932 N N . ARG B 1 222 ? -4.887 -40.656 -24.047 1 95.12 222 ARG B N 1
ATOM 5933 C CA . ARG B 1 222 ? -5.297 -41.188 -25.359 1 95.12 222 ARG B CA 1
ATOM 5934 C C . ARG B 1 222 ? -4.18 -41.031 -26.375 1 95.12 222 ARG B C 1
ATOM 5936 O O . ARG B 1 222 ? -4.031 -41.875 -27.281 1 95.12 222 ARG B O 1
ATOM 5943 N N . THR B 1 223 ? -3.439 -40 -26.312 1 96.69 223 THR B N 1
ATOM 5944 C CA . THR B 1 223 ? -2.51 -39.688 -27.375 1 96.69 223 THR B CA 1
ATOM 5945 C C . THR B 1 223 ? -1.081 -40.062 -27 1 96.69 223 THR B C 1
ATOM 5947 O O . THR B 1 223 ? -0.221 -40.219 -27.859 1 96.69 223 THR B O 1
ATOM 5950 N N . GLY B 1 224 ? -0.832 -40.094 -25.625 1 97 224 GLY B N 1
ATOM 5951 C CA . GLY B 1 224 ? 0.512 -40.344 -25.141 1 97 224 GLY B CA 1
ATOM 5952 C C . GLY B 1 224 ? 1.371 -39.094 -25.062 1 97 224 GLY B C 1
ATOM 5953 O O . GLY B 1 224 ? 2.545 -39.156 -24.703 1 97 224 GLY B O 1
ATOM 5954 N N . ILE B 1 225 ? 0.816 -37.969 -25.391 1 97.81 225 ILE B N 1
ATOM 5955 C CA . ILE B 1 225 ? 1.557 -36.688 -25.406 1 97.81 225 ILE B CA 1
ATOM 5956 C C . ILE B 1 225 ? 1.794 -36.219 -23.984 1 97.81 225 ILE B C 1
ATOM 5958 O O . ILE B 1 225 ? 0.903 -36.312 -23.141 1 97.81 225 ILE B O 1
ATOM 5962 N N . TYR B 1 226 ? 3.043 -35.781 -23.656 1 98.06 226 TYR B N 1
ATOM 5963 C CA . TYR B 1 226 ? 3.414 -35.312 -22.328 1 98.06 226 TYR B CA 1
ATOM 5964 C C . TYR B 1 226 ? 3.123 -33.812 -22.188 1 98.06 226 TYR B C 1
ATOM 5966 O O . TYR B 1 226 ? 2.928 -33.125 -23.172 1 98.06 226 TYR B O 1
ATOM 5974 N N . LEU B 1 227 ? 3.002 -33.438 -21.016 1 97.69 227 LEU B N 1
ATOM 5975 C CA . LEU B 1 227 ? 2.777 -32 -20.766 1 97.69 227 LEU B CA 1
ATOM 5976 C C . LEU B 1 227 ? 3.664 -31.5 -19.625 1 97.69 227 LEU B C 1
ATOM 5978 O O . LEU B 1 227 ? 4.062 -32.281 -18.75 1 97.69 227 LEU B O 1
ATOM 5982 N N . VAL B 1 228 ? 3.994 -30.234 -19.641 1 96.75 228 VAL B N 1
ATOM 5983 C CA . VAL B 1 228 ? 4.719 -29.531 -18.578 1 96.75 228 VAL B CA 1
ATOM 5984 C C . VAL B 1 228 ? 3.91 -28.312 -18.125 1 96.75 228 VAL B C 1
ATOM 5986 O O . VAL B 1 228 ? 3.305 -27.625 -18.953 1 96.75 228 VAL B O 1
ATOM 5989 N N . HIS B 1 229 ? 3.854 -28.125 -16.828 1 96.25 229 HIS B N 1
ATOM 5990 C CA . HIS B 1 229 ? 3.125 -26.984 -16.281 1 96.25 229 HIS B CA 1
ATOM 5991 C C . HIS B 1 229 ? 4.031 -25.766 -16.141 1 96.25 229 HIS B C 1
ATOM 5993 O O . HIS B 1 229 ? 5.219 -25.906 -15.836 1 96.25 229 HIS B O 1
ATOM 5999 N N . THR B 1 230 ? 3.471 -24.578 -16.422 1 94.38 230 THR B N 1
ATOM 6000 C CA . THR B 1 230 ? 4.086 -23.422 -15.789 1 94.38 230 THR B CA 1
ATOM 6001 C C . THR B 1 230 ? 3.848 -23.422 -14.281 1 94.38 230 THR B C 1
ATOM 6003 O O . THR B 1 230 ? 3.123 -24.281 -13.766 1 94.38 230 THR B O 1
ATOM 6006 N N . GLN B 1 231 ? 4.441 -22.484 -13.547 1 94.12 231 GLN B N 1
ATOM 6007 C CA . GLN B 1 231 ? 4.262 -22.438 -12.102 1 94.12 231 GLN B CA 1
ATOM 6008 C C . GLN B 1 231 ? 2.799 -22.219 -11.734 1 94.12 231 GLN B C 1
ATOM 6010 O O . GLN B 1 231 ? 2.254 -22.938 -10.883 1 94.12 231 GLN B O 1
ATOM 6015 N N . MET B 1 232 ? 2.16 -21.297 -12.398 1 93.88 232 MET B N 1
ATOM 6016 C CA . MET B 1 232 ? 0.777 -20.969 -12.07 1 93.88 232 MET B CA 1
ATOM 6017 C C . MET B 1 232 ? -0.185 -21.984 -12.68 1 93.88 232 MET B C 1
ATOM 6019 O O . MET B 1 232 ? -1.36 -22.031 -12.312 1 93.88 232 MET B O 1
ATOM 6023 N N . GLY B 1 233 ? 0.289 -22.859 -13.562 1 95.19 233 GLY B N 1
ATOM 6024 C CA . GLY B 1 233 ? -0.514 -23.906 -14.18 1 95.19 233 GLY B CA 1
ATOM 6025 C C . GLY B 1 233 ? -0.464 -25.219 -13.43 1 95.19 233 GLY B C 1
ATOM 6026 O O . GLY B 1 233 ? -1.152 -26.172 -13.797 1 95.19 233 GLY B O 1
ATOM 6027 N N . LYS B 1 234 ? 0.308 -25.266 -12.359 1 95.56 234 LYS B N 1
ATOM 6028 C CA . LYS B 1 234 ? 0.426 -26.5 -11.594 1 95.56 234 LYS B CA 1
ATOM 6029 C C . LYS B 1 234 ? -0.946 -27.016 -11.172 1 95.56 234 LYS B C 1
ATOM 6031 O O . LYS B 1 234 ? -1.802 -26.25 -10.742 1 95.56 234 LYS B O 1
ATOM 6036 N N . GLY B 1 235 ? -1.128 -28.312 -11.312 1 95.25 235 GLY B N 1
ATOM 6037 C CA . GLY B 1 235 ? -2.336 -28.953 -10.812 1 95.25 235 GLY B CA 1
ATOM 6038 C C . GLY B 1 235 ? -3.412 -29.094 -11.867 1 95.25 235 GLY B C 1
ATOM 6039 O O . GLY B 1 235 ? -4.414 -29.781 -11.656 1 95.25 235 GLY B O 1
ATOM 6040 N N . VAL B 1 236 ? -3.176 -28.5 -13.086 1 96.06 236 VAL B N 1
ATOM 6041 C CA . VAL B 1 236 ? -4.137 -28.688 -14.164 1 96.06 236 VAL B CA 1
ATOM 6042 C C . VAL B 1 236 ? -4.285 -30.172 -14.469 1 96.06 236 VAL B C 1
ATOM 6044 O O . VAL B 1 236 ? -5.402 -30.688 -14.562 1 96.06 236 VAL B O 1
ATOM 6047 N N . VAL B 1 237 ? -3.176 -30.812 -14.672 1 96.44 237 VAL B N 1
ATOM 6048 C CA . VAL B 1 237 ? -3.115 -32.281 -14.688 1 96.44 237 VAL B CA 1
ATOM 6049 C C . VAL B 1 237 ? -2.344 -32.781 -13.469 1 96.44 237 VAL B C 1
ATOM 6051 O O . VAL B 1 237 ? -1.292 -32.219 -13.125 1 96.44 237 VAL B O 1
ATOM 6054 N N . PRO B 1 238 ? -2.965 -33.719 -12.766 1 96.31 238 PRO B N 1
ATOM 6055 C CA . PRO B 1 238 ? -2.287 -34.188 -11.555 1 96.31 238 PRO B CA 1
ATOM 6056 C C . PRO B 1 238 ? -0.88 -34.719 -11.836 1 96.31 238 PRO B C 1
ATOM 6058 O O . PRO B 1 238 ? -0.652 -35.375 -12.852 1 96.31 238 PRO B O 1
ATOM 6061 N N . ASP B 1 239 ? -0.021 -34.469 -10.867 1 95.81 239 ASP B N 1
ATOM 6062 C CA . ASP B 1 239 ? 1.385 -34.812 -11.031 1 95.81 239 ASP B CA 1
ATOM 6063 C C . ASP B 1 239 ? 1.574 -36.312 -10.984 1 95.81 239 ASP B C 1
ATOM 6065 O O . ASP B 1 239 ? 2.633 -36.844 -11.359 1 95.81 239 ASP B O 1
ATOM 6069 N N . ASP B 1 240 ? 0.593 -37.062 -10.562 1 95.19 240 ASP B N 1
ATOM 6070 C CA . ASP B 1 240 ? 0.725 -38.531 -10.578 1 95.19 240 ASP B CA 1
ATOM 6071 C C . ASP B 1 240 ? 0.264 -39.094 -11.914 1 95.19 240 ASP B C 1
ATOM 6073 O O . ASP B 1 240 ? 0.329 -40.312 -12.133 1 95.19 240 ASP B O 1
ATOM 6077 N N . CYS B 1 241 ? -0.26 -38.25 -12.812 1 95.31 241 CYS B N 1
ATOM 6078 C CA . CYS B 1 241 ? 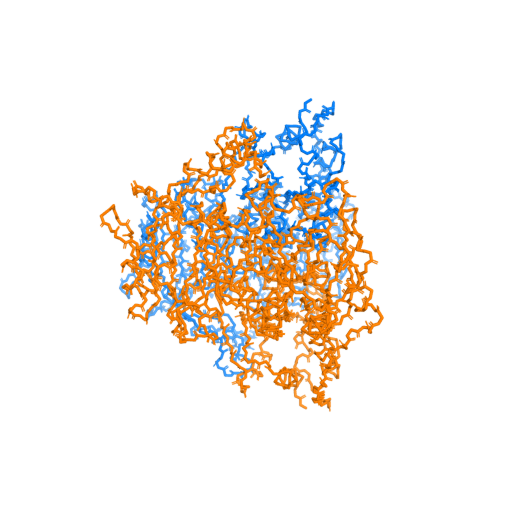-0.463 -38.656 -14.203 1 95.31 241 CYS B CA 1
ATOM 6079 C C . CYS B 1 241 ? 0.861 -39 -14.859 1 95.31 241 CYS B C 1
ATOM 6081 O O . CYS B 1 241 ? 1.855 -38.312 -14.703 1 95.31 241 CYS B O 1
ATOM 6083 N N . SER B 1 242 ? 0.877 -40.125 -15.57 1 95.69 242 SER B N 1
ATOM 6084 C CA . SER B 1 242 ? 2.1 -40.656 -16.156 1 95.69 242 SER B CA 1
ATOM 6085 C C . SER B 1 242 ? 2.66 -39.75 -17.234 1 95.69 242 SER B C 1
ATOM 6087 O O . SER B 1 242 ? 3.834 -39.844 -17.594 1 95.69 242 SER B O 1
ATOM 6089 N N . TYR B 1 243 ? 1.89 -38.812 -17.688 1 97.12 243 TYR B N 1
ATOM 6090 C CA . TYR B 1 243 ? 2.314 -38 -18.797 1 97.12 243 TYR B CA 1
ATOM 6091 C C . TYR B 1 243 ? 2.65 -36.594 -18.328 1 97.12 243 TYR B C 1
ATOM 6093 O O . TYR B 1 243 ? 2.859 -35.688 -19.141 1 97.12 243 TYR B O 1
ATOM 6101 N N . SER B 1 244 ? 2.674 -36.375 -17.031 1 96.62 244 SER B N 1
ATOM 6102 C CA . SER B 1 244 ? 3.078 -35.094 -16.469 1 96.62 244 SER B CA 1
ATOM 6103 C C . SER B 1 244 ? 4.594 -35 -16.328 1 96.62 244 SER B C 1
ATOM 6105 O O . SER B 1 244 ? 5.227 -35.906 -15.773 1 96.62 244 SER B O 1
ATOM 6107 N N . LEU B 1 245 ? 5.164 -33.938 -16.844 1 96.38 245 LEU B N 1
ATOM 6108 C CA . LEU B 1 245 ? 6.574 -33.625 -16.625 1 96.38 245 LEU B CA 1
ATOM 6109 C C . LEU B 1 245 ? 6.742 -32.594 -15.5 1 96.38 245 LEU B C 1
ATOM 6111 O O . LEU B 1 245 ? 7.777 -31.938 -15.414 1 96.38 245 LEU B O 1
ATOM 6115 N N . PHE B 1 246 ? 5.707 -32.438 -14.75 1 95.12 246 PHE B N 1
ATOM 6116 C CA . PHE B 1 246 ? 5.727 -31.562 -13.57 1 95.12 246 PHE B CA 1
ATOM 6117 C C . PHE B 1 246 ? 5.738 -30.094 -13.984 1 95.12 246 PHE B C 1
ATOM 6119 O O . PHE B 1 246 ? 4.848 -29.641 -14.703 1 95.12 246 PHE B O 1
ATOM 6126 N N . ALA B 1 247 ? 6.699 -29.297 -13.445 1 93.69 247 ALA B N 1
ATOM 6127 C CA . ALA B 1 247 ? 6.551 -27.859 -13.68 1 93.69 247 ALA B CA 1
ATOM 6128 C C . ALA B 1 247 ? 7.852 -27.25 -14.18 1 93.69 247 ALA B C 1
ATOM 6130 O O . ALA B 1 247 ? 8.938 -27.75 -13.875 1 93.69 247 ALA B O 1
ATOM 6131 N N . THR B 1 248 ? 7.641 -26.234 -14.969 1 90.44 248 THR B N 1
ATOM 6132 C CA . THR B 1 248 ? 8.703 -25.312 -15.367 1 90.44 248 THR B CA 1
ATOM 6133 C C . THR B 1 248 ? 8.461 -23.922 -14.797 1 90.44 248 THR B C 1
ATOM 6135 O O . THR B 1 248 ? 7.41 -23.656 -14.203 1 90.44 248 THR B O 1
ATOM 6138 N N . GLY B 1 249 ? 9.562 -23.062 -14.789 1 75.88 249 GLY B N 1
ATOM 6139 C CA . GLY B 1 249 ? 9.195 -21.703 -14.406 1 75.88 249 GLY B CA 1
ATOM 6140 C C . GLY B 1 249 ? 10.352 -20.922 -13.805 1 75.88 249 GLY B C 1
ATOM 6141 O O . GLY B 1 249 ? 10.156 -19.812 -13.297 1 75.88 249 GLY B O 1
ATOM 6142 N N . ILE B 1 250 ? 11.477 -21.516 -13.805 1 76.31 250 ILE B N 1
ATOM 6143 C CA . ILE B 1 250 ? 12.609 -20.719 -13.336 1 76.31 250 ILE B CA 1
ATOM 6144 C C . ILE B 1 250 ? 13.375 -20.156 -14.531 1 76.31 250 ILE B C 1
ATOM 6146 O O . ILE B 1 250 ? 13.281 -20.688 -15.641 1 76.31 250 ILE B O 1
ATOM 6150 N N . HIS B 1 251 ? 13.914 -19.031 -14.375 1 68.38 251 HIS B N 1
ATOM 6151 C CA . HIS B 1 251 ? 14.602 -18.328 -15.453 1 68.38 251 HIS B CA 1
ATOM 6152 C C . HIS B 1 251 ? 15.898 -19.031 -15.836 1 68.38 251 HIS B C 1
ATOM 6154 O O . HIS B 1 251 ? 16.594 -18.594 -16.75 1 68.38 251 HIS B O 1
ATOM 6160 N N . ALA B 1 252 ? 16.172 -20.094 -15.242 1 71.94 252 ALA B N 1
ATOM 6161 C CA . ALA B 1 252 ? 17.344 -20.891 -15.602 1 71.94 252 ALA B CA 1
ATOM 6162 C C . ALA B 1 252 ? 16.938 -22.25 -16.172 1 71.94 252 ALA B C 1
ATOM 6164 O O . ALA B 1 252 ? 15.797 -22.688 -15.984 1 71.94 252 ALA B O 1
ATOM 6165 N N . ARG B 1 253 ? 17.828 -22.719 -16.938 1 81.94 253 ARG B N 1
ATOM 6166 C CA . ARG B 1 253 ? 17.562 -24.078 -17.422 1 81.94 253 ARG B CA 1
ATOM 6167 C C . ARG B 1 253 ? 17.422 -25.062 -16.281 1 81.94 253 ARG B C 1
ATOM 6169 O O . ARG B 1 253 ? 18.188 -25.016 -15.312 1 81.94 253 ARG B O 1
ATOM 6176 N N . ASP B 1 254 ? 16.375 -25.734 -16.297 1 88.12 254 ASP B N 1
ATOM 6177 C CA . ASP B 1 254 ? 16.094 -26.75 -15.289 1 88.12 254 ASP B CA 1
ATOM 6178 C C . ASP B 1 254 ? 15.961 -28.141 -15.93 1 88.12 254 ASP B C 1
ATOM 6180 O O . ASP B 1 254 ? 16.125 -28.281 -17.141 1 88.12 254 ASP B O 1
ATOM 6184 N N . TYR B 1 255 ? 15.703 -29.172 -15.133 1 86.88 255 TYR B N 1
ATOM 6185 C CA . TYR B 1 255 ? 15.641 -30.547 -15.594 1 86.88 255 TYR B CA 1
ATOM 6186 C C . TYR B 1 255 ? 14.617 -30.703 -16.719 1 86.88 255 TYR B C 1
ATOM 6188 O O . TYR B 1 255 ? 14.852 -31.438 -17.672 1 86.88 255 TYR B O 1
ATOM 6196 N N . VAL B 1 256 ? 13.547 -30 -16.578 1 91.75 256 VAL B N 1
ATOM 6197 C CA . VAL B 1 256 ? 12.43 -30.156 -17.516 1 91.75 256 VAL B CA 1
ATOM 6198 C C . VAL B 1 256 ? 12.828 -29.625 -18.891 1 91.75 256 VAL B C 1
ATOM 6200 O O . VAL B 1 256 ? 12.312 -30.094 -19.906 1 91.75 256 VAL B O 1
ATOM 6203 N N . ASN B 1 257 ? 13.781 -28.734 -18.891 1 90.31 257 ASN B N 1
ATOM 6204 C CA . ASN B 1 257 ? 14.219 -28.172 -20.156 1 90.31 257 ASN B CA 1
ATOM 6205 C C . ASN B 1 257 ? 14.891 -29.219 -21.031 1 90.31 257 ASN B C 1
ATOM 6207 O O . ASN B 1 257 ? 14.93 -29.062 -22.266 1 90.31 257 ASN B O 1
ATOM 6211 N N . CYS B 1 258 ? 15.383 -30.25 -20.422 1 87.81 258 CYS B N 1
ATOM 6212 C CA . CYS B 1 258 ? 15.93 -31.359 -21.203 1 87.81 258 CYS B CA 1
ATOM 6213 C C . CYS B 1 258 ? 14.852 -31.969 -22.094 1 87.81 258 CYS B C 1
ATOM 6215 O O . CYS B 1 258 ? 15.148 -32.406 -23.203 1 87.81 258 CYS B O 1
ATOM 6217 N N . GLY B 1 259 ? 13.68 -32.062 -21.594 1 91.19 259 GLY B N 1
ATOM 6218 C CA . GLY B 1 259 ? 12.555 -32.531 -22.391 1 91.19 259 GLY B CA 1
ATOM 6219 C C . GLY B 1 259 ? 12.055 -31.484 -23.391 1 91.19 259 GLY B C 1
ATOM 6220 O O . GLY B 1 259 ? 11.867 -31.781 -24.562 1 91.19 259 GLY B O 1
ATOM 6221 N N . ILE B 1 260 ? 11.945 -30.25 -22.938 1 93.88 260 ILE B N 1
ATOM 6222 C CA . ILE B 1 260 ? 11.406 -29.172 -23.766 1 93.88 260 ILE B CA 1
ATOM 6223 C C . ILE B 1 260 ? 12.273 -28.984 -25 1 93.88 260 ILE B C 1
ATOM 6225 O O . ILE B 1 260 ? 11.758 -28.75 -26.094 1 93.88 260 ILE B O 1
ATOM 6229 N N . ASP B 1 261 ? 13.562 -29.125 -24.812 1 92.62 261 ASP B N 1
ATOM 6230 C CA . ASP B 1 261 ? 14.508 -28.922 -25.906 1 92.62 261 ASP B CA 1
ATOM 6231 C C . ASP B 1 261 ? 14.312 -29.969 -27.016 1 92.62 261 ASP B C 1
ATOM 6233 O O . ASP B 1 261 ? 14.57 -29.688 -28.188 1 92.62 261 ASP B O 1
ATOM 6237 N N . GLY B 1 262 ? 13.891 -31.109 -26.656 1 92.88 262 GLY B N 1
ATOM 6238 C CA . GLY B 1 262 ? 13.727 -32.188 -27.609 1 92.88 262 GLY B CA 1
ATOM 6239 C C . GLY B 1 262 ? 12.414 -32.125 -28.375 1 92.88 262 GLY B C 1
ATOM 6240 O O . GLY B 1 262 ? 12.211 -32.844 -29.344 1 92.88 262 GLY B O 1
ATOM 6241 N N . ALA B 1 263 ? 11.57 -31.25 -28 1 96.69 263 ALA B N 1
ATOM 6242 C CA . ALA B 1 263 ? 10.273 -31.141 -28.656 1 96.69 263 ALA B CA 1
ATOM 6243 C C . ALA B 1 263 ? 10.391 -30.422 -29.984 1 96.69 263 ALA B C 1
ATOM 6245 O O . ALA B 1 263 ? 11.148 -29.453 -30.125 1 96.69 263 ALA B O 1
ATOM 6246 N N . ASP B 1 264 ? 9.727 -30.906 -30.984 1 97.5 264 ASP B N 1
ATOM 6247 C CA . ASP B 1 264 ? 9.68 -30.234 -32.281 1 97.5 264 ASP B CA 1
ATOM 6248 C C . ASP B 1 264 ? 8.359 -29.484 -32.469 1 97.5 264 ASP B C 1
ATOM 6250 O O . ASP B 1 264 ? 8.234 -28.625 -33.344 1 97.5 264 ASP B O 1
ATOM 6254 N N . LEU B 1 265 ? 7.395 -29.766 -31.641 1 98.19 265 LEU B N 1
ATOM 6255 C CA . LEU B 1 265 ? 6.105 -29.094 -31.594 1 98.19 265 LEU B CA 1
ATOM 6256 C C . LEU B 1 265 ? 5.695 -28.797 -30.156 1 98.19 265 LEU B C 1
ATOM 6258 O O . LEU B 1 265 ? 5.691 -29.688 -29.312 1 98.19 265 LEU B O 1
ATOM 6262 N N . ILE B 1 266 ? 5.41 -27.578 -29.891 1 98.06 266 ILE B N 1
ATOM 6263 C CA . ILE B 1 266 ? 4.898 -27.172 -28.578 1 98.06 266 ILE B CA 1
ATOM 6264 C C . ILE B 1 266 ? 3.428 -26.781 -28.703 1 98.06 266 ILE B C 1
ATOM 6266 O O . ILE B 1 266 ? 3.064 -25.969 -29.562 1 98.06 266 ILE B O 1
ATOM 6270 N N . ILE B 1 267 ? 2.617 -27.359 -27.922 1 98.44 267 ILE B N 1
ATOM 6271 C CA . ILE B 1 267 ? 1.207 -27.016 -27.812 1 98.44 267 ILE B CA 1
ATOM 6272 C C . ILE B 1 267 ? 0.974 -26.234 -26.516 1 98.44 267 ILE B C 1
ATOM 6274 O O . ILE B 1 267 ? 0.963 -26.797 -25.422 1 98.44 267 ILE B O 1
ATOM 6278 N N . THR B 1 268 ? 0.786 -24.953 -26.625 1 97.31 268 THR B N 1
ATOM 6279 C CA . THR B 1 268 ? 0.499 -24.156 -25.438 1 97.31 268 THR B CA 1
ATOM 6280 C C . THR B 1 268 ? -1.001 -24.109 -25.156 1 97.31 268 THR B C 1
ATOM 6282 O O . THR B 1 268 ? -1.805 -23.938 -26.078 1 97.31 268 THR B O 1
ATOM 6285 N N . ILE B 1 269 ? -1.332 -24.391 -23.953 1 97.19 269 ILE B N 1
ATOM 6286 C CA . ILE B 1 269 ? -2.73 -24.375 -23.531 1 97.19 269 ILE B CA 1
ATOM 6287 C C . ILE B 1 269 ? -2.92 -23.406 -22.375 1 97.19 269 ILE B C 1
ATOM 6289 O O . ILE B 1 269 ? -2.355 -23.578 -21.297 1 97.19 269 ILE B O 1
ATOM 6293 N N . GLY B 1 270 ? -3.764 -22.344 -22.578 1 94.25 270 GLY B N 1
ATOM 6294 C CA . GLY B 1 270 ? -3.969 -21.328 -21.562 1 94.25 270 GLY B CA 1
ATOM 6295 C C . GLY B 1 270 ? -2.707 -20.547 -21.234 1 94.25 270 GLY B C 1
ATOM 6296 O O . GLY B 1 270 ? -2.477 -20.188 -20.078 1 94.25 270 GLY B O 1
ATOM 6297 N N . TYR B 1 271 ? -1.899 -20.297 -22.203 1 92.94 271 TYR B N 1
ATOM 6298 C CA . TYR B 1 271 ? -0.54 -19.797 -22.016 1 92.94 271 TYR B CA 1
ATOM 6299 C C . TYR B 1 271 ? -0.516 -18.281 -21.969 1 92.94 271 TYR B C 1
ATOM 6301 O O . TYR B 1 271 ? -1.144 -17.609 -22.812 1 92.94 271 TYR B O 1
ATOM 6309 N N . ASP B 1 272 ? 0.132 -17.781 -20.922 1 86.25 272 ASP B N 1
ATOM 6310 C CA . ASP B 1 272 ? 0.44 -16.359 -20.828 1 86.25 272 ASP B CA 1
ATOM 6311 C C . ASP B 1 272 ? 1.945 -16.125 -20.719 1 86.25 272 ASP B C 1
ATOM 6313 O O . ASP B 1 272 ? 2.607 -16.703 -19.844 1 86.25 272 ASP B O 1
ATOM 6317 N N . ILE B 1 273 ? 2.439 -15.289 -21.547 1 84.81 273 ILE B N 1
ATOM 6318 C CA . ILE B 1 273 ? 3.875 -15.039 -21.656 1 84.81 273 ILE B CA 1
ATOM 6319 C C . ILE B 1 273 ? 4.395 -14.477 -20.328 1 84.81 273 ILE B C 1
ATOM 6321 O O . ILE B 1 273 ? 5.594 -14.539 -20.047 1 84.81 273 ILE B O 1
ATOM 6325 N N . VAL B 1 274 ? 3.471 -13.977 -19.516 1 79.38 274 VAL B N 1
ATOM 6326 C CA . VAL B 1 274 ? 3.855 -13.367 -18.25 1 79.38 274 VAL B CA 1
ATOM 6327 C C . VAL B 1 274 ? 4.391 -14.438 -17.297 1 79.38 274 VAL B C 1
ATOM 6329 O O . VAL B 1 274 ? 5.242 -14.148 -16.453 1 79.38 274 VAL B O 1
ATOM 6332 N N . GLU B 1 275 ? 3.939 -15.648 -17.453 1 83.06 275 GLU B N 1
ATOM 6333 C CA . GLU B 1 275 ? 4.293 -16.719 -16.531 1 83.06 275 GLU B CA 1
ATOM 6334 C C . GLU B 1 275 ? 5.672 -17.297 -16.844 1 83.06 275 GLU B C 1
ATOM 6336 O O . GLU B 1 275 ? 6.449 -17.594 -15.945 1 83.06 275 GLU B O 1
ATOM 6341 N N . TYR B 1 276 ? 5.859 -17.516 -18.078 1 86.31 276 TYR B N 1
ATOM 6342 C CA . TYR B 1 276 ? 7.07 -18.172 -18.547 1 86.31 276 TYR B CA 1
ATOM 6343 C C . TYR B 1 276 ? 7.438 -17.703 -19.953 1 86.31 276 TYR B C 1
ATOM 6345 O O . TYR B 1 276 ? 6.934 -18.234 -20.953 1 86.31 276 TYR B O 1
ATOM 6353 N N . PRO B 1 277 ? 8.328 -16.781 -20.016 1 86.38 277 PRO B N 1
ATOM 6354 C CA . PRO B 1 277 ? 8.641 -16.203 -21.328 1 86.38 277 PRO B CA 1
ATOM 6355 C C . PRO B 1 277 ? 9.07 -17.25 -22.344 1 86.38 277 PRO B C 1
ATOM 6357 O O . PRO B 1 277 ? 9.883 -18.125 -22.031 1 86.38 277 PRO B O 1
ATOM 6360 N N . PRO B 1 278 ? 8.578 -17.062 -23.578 1 89.5 278 PRO B N 1
ATOM 6361 C CA . PRO B 1 278 ? 8.852 -18.078 -24.609 1 89.5 278 PRO B CA 1
ATOM 6362 C C . PRO B 1 278 ? 10.336 -18.156 -24.969 1 89.5 278 PRO B C 1
ATOM 6364 O O . PRO B 1 278 ? 10.805 -19.203 -25.422 1 89.5 278 PRO B O 1
ATOM 6367 N N . TYR B 1 279 ? 11.047 -17.062 -24.766 1 87.81 279 TYR B N 1
ATOM 6368 C CA . TYR B 1 279 ? 12.477 -17.109 -25.094 1 87.81 279 TYR B CA 1
ATOM 6369 C C . TYR B 1 279 ? 13.18 -18.172 -24.266 1 87.81 279 TYR B C 1
ATOM 6371 O O . TYR B 1 279 ? 14.195 -18.734 -24.703 1 87.81 279 TYR B O 1
ATOM 6379 N N . LEU B 1 280 ? 12.625 -18.547 -23.156 1 87.62 280 LEU B N 1
ATOM 6380 C CA . LEU B 1 280 ? 13.25 -19.531 -22.266 1 87.62 280 LEU B CA 1
ATOM 6381 C C . LEU B 1 280 ? 13.102 -20.938 -22.828 1 87.62 280 LEU B C 1
ATOM 6383 O O . LEU B 1 280 ? 13.891 -21.828 -22.5 1 87.62 280 LEU B O 1
ATOM 6387 N N . TRP B 1 281 ? 12.109 -21.172 -23.734 1 90.62 281 TRP B N 1
ATOM 6388 C CA . TRP B 1 281 ? 11.922 -22.531 -24.234 1 90.62 281 TRP B CA 1
ATOM 6389 C C . TRP B 1 281 ? 11.984 -22.562 -25.75 1 90.62 281 TRP B C 1
ATOM 6391 O O . TRP B 1 281 ? 12.008 -23.641 -26.359 1 90.62 281 TRP B O 1
ATOM 6401 N N . ASN B 1 282 ? 12.062 -21.438 -26.391 1 92.56 282 ASN B N 1
ATOM 6402 C CA . ASN B 1 282 ? 12.133 -21.359 -27.844 1 92.56 282 ASN B CA 1
ATOM 6403 C C . ASN B 1 282 ? 13.188 -20.344 -28.297 1 92.56 282 ASN B C 1
ATOM 6405 O O . ASN B 1 282 ? 12.961 -19.594 -29.25 1 92.56 282 ASN B O 1
ATOM 6409 N N . SER B 1 283 ? 14.25 -20.328 -27.594 1 88.69 283 SER B N 1
ATOM 6410 C CA . SER B 1 283 ? 15.305 -19.359 -27.859 1 88.69 283 SER B CA 1
ATOM 6411 C C . SER B 1 283 ? 15.883 -19.547 -29.266 1 88.69 283 SER B C 1
ATOM 6413 O O . SER B 1 283 ? 16.344 -18.594 -29.891 1 88.69 283 SER B O 1
ATOM 6415 N N . THR B 1 284 ? 15.914 -20.734 -29.812 1 91.94 284 THR B N 1
ATOM 6416 C CA . THR B 1 284 ? 16.5 -21.031 -31.109 1 91.94 284 THR B CA 1
ATOM 6417 C C . THR B 1 284 ? 15.461 -20.938 -32.219 1 91.94 284 THR B C 1
ATOM 6419 O O . THR B 1 284 ? 15.773 -21.125 -33.406 1 91.94 284 THR B O 1
ATOM 6422 N N . LEU B 1 285 ? 14.258 -20.688 -31.891 1 93.12 285 LEU B N 1
ATOM 6423 C CA . LEU B 1 285 ? 13.164 -20.5 -32.844 1 93.12 285 LEU B CA 1
ATOM 6424 C C . LEU B 1 285 ? 12.961 -21.75 -33.688 1 93.12 285 LEU B C 1
ATOM 6426 O O . LEU B 1 285 ? 12.719 -21.656 -34.875 1 93.12 285 LEU B O 1
ATOM 6430 N N . ASP B 1 286 ? 13.141 -22.859 -33.094 1 93.25 286 ASP B N 1
ATOM 6431 C CA . ASP B 1 286 ? 13.102 -24.109 -33.844 1 93.25 286 ASP B CA 1
ATOM 6432 C C . ASP B 1 286 ? 11.82 -24.891 -33.562 1 93.25 286 ASP B C 1
ATOM 6434 O O . ASP B 1 286 ? 11.648 -26.016 -34.031 1 93.25 286 ASP B O 1
ATOM 6438 N N . LYS B 1 287 ? 10.961 -24.359 -32.781 1 95.69 287 LYS B N 1
ATOM 6439 C CA . LYS B 1 287 ? 9.75 -25.078 -32.406 1 95.69 287 LYS B CA 1
ATOM 6440 C C . LYS B 1 287 ? 8.562 -24.641 -33.25 1 95.69 287 LYS B C 1
ATOM 6442 O O . LYS B 1 287 ? 8.367 -23.453 -33.531 1 95.69 287 LYS B O 1
ATOM 6447 N N . GLN B 1 288 ? 7.852 -25.625 -33.781 1 96.88 288 GLN B N 1
ATOM 6448 C CA . GLN B 1 288 ? 6.496 -25.312 -34.219 1 96.88 288 GLN B CA 1
ATOM 6449 C C . GLN B 1 288 ? 5.566 -25.109 -33.031 1 96.88 288 GLN B C 1
ATOM 6451 O O . GLN B 1 288 ? 5.738 -25.766 -31.984 1 96.88 288 GLN B O 1
ATOM 6456 N N . ILE B 1 289 ? 4.609 -24.234 -33.156 1 97.5 289 ILE B N 1
ATOM 6457 C CA . ILE B 1 289 ? 3.783 -23.922 -32 1 97.5 289 ILE B CA 1
ATOM 6458 C C . ILE B 1 289 ? 2.309 -23.969 -32.375 1 97.5 289 ILE B C 1
ATOM 6460 O O . ILE B 1 289 ? 1.911 -23.453 -33.438 1 97.5 289 ILE B O 1
ATOM 6464 N N . ILE B 1 290 ? 1.514 -24.656 -31.656 1 98 290 ILE B N 1
ATOM 6465 C CA . ILE B 1 290 ? 0.058 -24.578 -31.625 1 98 290 ILE B CA 1
ATOM 6466 C C . ILE B 1 290 ? -0.386 -23.891 -30.328 1 98 290 ILE B C 1
ATOM 6468 O O . ILE B 1 290 ? 0.086 -24.234 -29.25 1 98 290 ILE B O 1
ATOM 6472 N N . ASN B 1 291 ? -1.208 -22.891 -30.438 1 97.62 291 ASN B N 1
ATOM 6473 C CA . ASN B 1 291 ? -1.721 -22.219 -29.25 1 97.62 291 ASN B CA 1
ATOM 6474 C C . ASN B 1 291 ? -3.221 -22.438 -29.094 1 97.62 291 ASN B C 1
ATOM 6476 O O . ASN B 1 291 ? -4.004 -22.109 -29.984 1 97.62 291 ASN B O 1
ATOM 6480 N N . ILE B 1 292 ? -3.57 -23.047 -28.031 1 97.25 292 ILE B N 1
ATOM 6481 C CA . ILE B 1 292 ? -4.973 -23.25 -27.688 1 97.25 292 ILE B CA 1
ATOM 6482 C C . ILE B 1 292 ? -5.355 -22.328 -26.531 1 97.25 292 ILE B C 1
ATOM 6484 O O . ILE B 1 292 ? -4.848 -22.484 -25.406 1 97.25 292 ILE B O 1
ATOM 6488 N N . ASP B 1 293 ? -6.266 -21.438 -26.766 1 94.88 293 ASP B N 1
ATOM 6489 C CA . ASP B 1 293 ? -6.605 -20.438 -25.766 1 94.88 293 ASP B CA 1
ATOM 6490 C C . ASP B 1 293 ? -8.008 -19.875 -26 1 94.88 293 ASP B C 1
ATOM 6492 O O . ASP B 1 293 ? -8.648 -20.203 -27.016 1 94.88 293 ASP B O 1
ATOM 6496 N N . PHE B 1 294 ? -8.445 -19.156 -25.016 1 90.81 294 PHE B N 1
ATOM 6497 C CA . PHE B 1 294 ? -9.742 -18.5 -25.125 1 90.81 294 PHE B CA 1
ATOM 6498 C C . PHE B 1 294 ? -9.656 -17.297 -26.047 1 90.81 294 PHE B C 1
ATOM 6500 O O . PHE B 1 294 ? -10.664 -16.875 -26.641 1 90.81 294 PHE B O 1
ATOM 6507 N N . VAL B 1 295 ? -8.461 -16.734 -26.125 1 88.12 295 VAL B N 1
ATOM 6508 C CA . VAL B 1 295 ? -8.273 -15.516 -26.906 1 88.12 295 VAL B CA 1
ATOM 6509 C C . VAL B 1 295 ? -7.039 -15.656 -27.797 1 88.12 295 VAL B C 1
ATOM 6511 O O . VAL B 1 295 ? -6.242 -16.578 -27.625 1 88.12 295 VAL B O 1
ATOM 6514 N N . GLU B 1 296 ? -6.922 -14.734 -28.703 1 86.31 296 GLU B N 1
ATOM 6515 C CA . GLU B 1 296 ? -5.758 -14.719 -29.578 1 86.31 296 GLU B CA 1
ATOM 6516 C C . GLU B 1 296 ? -4.484 -14.406 -28.812 1 86.31 296 GLU B C 1
ATOM 6518 O O . GLU B 1 296 ? -4.535 -13.789 -27.734 1 86.31 296 GLU B O 1
ATOM 6523 N N . PHE B 1 297 ? -3.443 -14.922 -29.344 1 82.81 297 PHE B N 1
ATOM 6524 C CA . PHE B 1 297 ? -2.17 -14.688 -28.672 1 82.81 297 PHE B CA 1
ATOM 6525 C C . PHE B 1 297 ? -1.618 -13.312 -29.016 1 82.81 297 PHE B C 1
ATOM 6527 O O . PHE B 1 297 ? -2.045 -12.695 -29.984 1 82.81 297 PHE B O 1
ATOM 6534 N N . VAL B 1 298 ? -0.699 -12.828 -28.203 1 76.56 298 VAL B N 1
ATOM 6535 C CA . VAL B 1 298 ? 0.066 -11.625 -28.5 1 76.56 298 VAL B CA 1
ATOM 6536 C C . VAL B 1 298 ? 1.404 -12 -29.141 1 76.56 298 VAL B C 1
ATOM 6538 O O . VAL B 1 298 ? 2.188 -12.75 -28.547 1 76.56 298 VAL B O 1
ATOM 6541 N N . PRO B 1 299 ? 1.579 -11.477 -30.297 1 79.88 299 PRO B N 1
ATOM 6542 C CA . PRO B 1 299 ? 2.805 -11.867 -31 1 79.88 299 PRO B CA 1
ATOM 6543 C C . PRO B 1 299 ? 4.066 -11.539 -30.203 1 79.88 299 PRO B C 1
ATOM 6545 O O . PRO B 1 299 ? 4.137 -10.5 -29.547 1 79.88 299 PRO B O 1
ATOM 6548 N N . ASP B 1 300 ? 4.961 -12.438 -30.172 1 83.94 300 ASP B N 1
ATOM 6549 C CA . ASP B 1 300 ? 6.297 -12.344 -29.578 1 83.94 300 ASP B CA 1
ATOM 6550 C C . ASP B 1 300 ? 7.336 -13 -30.484 1 83.94 300 ASP B C 1
ATOM 6552 O O . ASP B 1 300 ? 7.023 -13.93 -31.234 1 83.94 300 ASP B O 1
ATOM 6556 N N . ARG B 1 301 ? 8.508 -12.461 -30.438 1 84.88 301 ARG B N 1
ATOM 6557 C CA . ARG B 1 301 ? 9.578 -13 -31.266 1 84.88 301 ARG B CA 1
ATOM 6558 C C . ARG B 1 301 ? 9.68 -14.516 -31.125 1 84.88 301 ARG B C 1
ATOM 6560 O O . ARG B 1 301 ? 9.906 -15.227 -32.094 1 84.88 301 ARG B O 1
ATOM 6567 N N . TYR B 1 302 ? 9.484 -14.953 -29.938 1 90.75 302 TYR B N 1
ATOM 6568 C CA . TYR B 1 302 ? 9.758 -16.359 -29.656 1 90.75 302 TYR B CA 1
ATOM 6569 C C . TYR B 1 302 ? 8.461 -17.156 -29.547 1 90.75 302 TYR B C 1
ATOM 6571 O O . TYR B 1 302 ? 8.484 -18.359 -29.25 1 90.75 302 TYR B O 1
ATOM 6579 N N . PHE B 1 303 ? 7.379 -16.484 -29.75 1 91.94 303 PHE B N 1
ATOM 6580 C CA . PHE B 1 303 ? 6.07 -17.125 -29.688 1 91.94 303 PHE B CA 1
ATOM 6581 C C . PHE B 1 303 ? 5.215 -16.734 -30.891 1 91.94 303 PHE B C 1
ATOM 6583 O O . PHE B 1 303 ? 4.457 -15.766 -30.828 1 91.94 303 PHE B O 1
ATOM 6590 N N . ASN B 1 304 ? 5.352 -17.484 -31.859 1 91.81 304 ASN B N 1
ATOM 6591 C CA . ASN B 1 304 ? 4.609 -17.297 -33.094 1 91.81 304 ASN B CA 1
ATOM 6592 C C . ASN B 1 304 ? 3.918 -18.594 -33.531 1 91.81 304 ASN B C 1
ATOM 6594 O O . ASN B 1 304 ? 4.41 -19.297 -34.406 1 91.81 304 ASN B O 1
ATOM 6598 N N . PRO B 1 305 ? 2.791 -18.891 -32.969 1 94.88 305 PRO B N 1
ATOM 6599 C CA . PRO B 1 305 ? 2.082 -20.141 -33.281 1 94.88 305 PRO B CA 1
ATOM 6600 C C . PRO B 1 305 ? 1.715 -20.266 -34.75 1 94.88 305 PRO B C 1
ATOM 6602 O O . PRO B 1 305 ? 1.314 -19.297 -35.375 1 94.88 305 PRO B O 1
ATOM 6605 N N . THR B 1 306 ? 1.883 -21.406 -35.281 1 94.5 306 THR B N 1
ATOM 6606 C CA . THR B 1 306 ? 1.471 -21.734 -36.656 1 94.5 306 THR B CA 1
ATOM 6607 C C . THR B 1 306 ? -0.046 -21.875 -36.75 1 94.5 306 THR B C 1
ATOM 6609 O O . THR B 1 306 ? -0.65 -21.5 -37.75 1 94.5 306 THR B O 1
ATOM 6612 N N . VAL B 1 307 ? -0.605 -22.406 -35.719 1 96.62 307 VAL B N 1
ATOM 6613 C CA . VAL B 1 307 ? -2.051 -22.578 -35.625 1 96.62 307 VAL B CA 1
ATOM 6614 C C . VAL B 1 307 ? -2.535 -22.078 -34.25 1 96.62 307 VAL B C 1
ATOM 6616 O O . VAL B 1 307 ? -1.894 -22.328 -33.25 1 96.62 307 VAL B O 1
ATOM 6619 N N . GLU B 1 308 ? -3.535 -21.359 -34.281 1 96.44 308 GLU B N 1
ATOM 6620 C CA . GLU B 1 308 ? -4.238 -20.953 -33.062 1 96.44 308 GLU B CA 1
ATOM 6621 C C . GLU B 1 308 ? -5.648 -21.531 -33.031 1 96.44 308 GLU B C 1
ATOM 6623 O O . GLU B 1 308 ? -6.41 -21.406 -34 1 96.44 308 GLU B O 1
ATOM 6628 N N . VAL B 1 309 ? -5.891 -22.219 -32.031 1 96.88 309 VAL B N 1
ATOM 6629 C CA . VAL B 1 309 ? -7.246 -22.703 -31.766 1 96.88 309 VAL B CA 1
ATOM 6630 C C . VAL B 1 309 ? -7.895 -21.844 -30.688 1 96.88 309 VAL B C 1
ATOM 6632 O O . VAL B 1 309 ? -7.625 -22.016 -29.5 1 96.88 309 VAL B O 1
ATOM 6635 N N . ILE B 1 310 ? -8.727 -20.969 -31.094 1 94.56 310 ILE B N 1
ATOM 6636 C CA . ILE B 1 310 ? -9.344 -20 -30.188 1 94.56 310 ILE B CA 1
ATOM 6637 C C . ILE B 1 310 ? -10.758 -20.453 -29.828 1 94.56 310 ILE B C 1
ATOM 6639 O O . ILE B 1 310 ? -11.555 -20.781 -30.719 1 94.56 310 ILE B O 1
ATOM 6643 N N . GLY B 1 311 ? -11.094 -20.469 -28.594 1 92.69 311 GLY B N 1
ATOM 6644 C CA . GLY B 1 311 ? -12.398 -20.875 -28.094 1 92.69 311 GLY B CA 1
ATOM 6645 C C . GLY B 1 311 ? -12.328 -21.578 -26.75 1 92.69 311 GLY B C 1
ATOM 6646 O O . GLY B 1 311 ? -11.328 -21.469 -26.047 1 92.69 311 GLY B O 1
ATOM 6647 N N . ASP B 1 312 ? -13.398 -22.266 -26.453 1 92.94 312 ASP B N 1
ATOM 6648 C CA . ASP B 1 312 ? -13.422 -23.031 -25.219 1 92.94 312 ASP B CA 1
ATOM 6649 C C . ASP B 1 312 ? -12.32 -24.078 -25.203 1 92.94 312 ASP B C 1
ATOM 6651 O O . ASP B 1 312 ? -12.305 -25 -26.016 1 92.94 312 ASP B O 1
ATOM 6655 N N . ILE B 1 313 ? -11.445 -23.984 -24.234 1 95 313 ILE B N 1
ATOM 6656 C CA . ILE B 1 313 ? -10.242 -24.812 -24.203 1 95 313 ILE B CA 1
ATOM 6657 C C . ILE B 1 313 ? -10.633 -26.281 -24.031 1 95 313 ILE B C 1
ATOM 6659 O O . ILE B 1 313 ? -10.102 -27.156 -24.703 1 95 313 ILE B O 1
ATOM 6663 N N . ALA B 1 314 ? -11.57 -26.547 -23.125 1 95.06 314 ALA B N 1
ATOM 6664 C CA . ALA B 1 314 ? -12.008 -27.906 -22.875 1 95.06 314 ALA B CA 1
ATOM 6665 C C . ALA B 1 314 ? -12.562 -28.547 -24.141 1 95.06 314 ALA B C 1
ATOM 6667 O O . ALA B 1 314 ? -12.211 -29.688 -24.484 1 95.06 314 ALA B O 1
ATOM 6668 N N . SER B 1 315 ? -13.367 -27.797 -24.812 1 95.38 315 SER B N 1
ATOM 6669 C CA . SER B 1 315 ? -13.945 -28.281 -26.062 1 95.38 315 SER B CA 1
ATOM 6670 C C . SER B 1 315 ? -12.867 -28.484 -27.125 1 95.38 315 SER B C 1
ATOM 6672 O O . SER B 1 315 ? -12.922 -29.453 -27.891 1 95.38 315 SER B O 1
ATOM 6674 N N . SER B 1 316 ? -11.992 -27.531 -27.172 1 96.88 316 SER B N 1
ATOM 6675 C CA . SER B 1 316 ? -10.898 -27.641 -28.125 1 96.88 316 SER B CA 1
ATOM 6676 C C . SER B 1 316 ? -10.102 -28.922 -27.906 1 96.88 316 SER B C 1
ATOM 6678 O O . SER B 1 316 ? -9.789 -29.625 -28.875 1 96.88 316 SER B O 1
ATOM 6680 N N . ILE B 1 317 ? -9.805 -29.203 -26.688 1 97.06 317 ILE B N 1
ATOM 6681 C CA . ILE B 1 317 ? -9.023 -30.391 -26.344 1 97.06 317 ILE B CA 1
ATOM 6682 C C . ILE B 1 317 ? -9.812 -31.656 -26.672 1 97.06 317 ILE B C 1
ATOM 6684 O O . ILE B 1 317 ? -9.258 -32.625 -27.188 1 97.06 317 ILE B O 1
ATOM 6688 N N . ARG B 1 318 ? -11.078 -31.641 -26.391 1 95.38 318 ARG B N 1
ATOM 6689 C CA . ARG B 1 318 ? -11.945 -32.781 -26.672 1 95.38 318 ARG B CA 1
ATOM 6690 C C . ARG B 1 318 ? -11.977 -33.094 -28.156 1 95.38 318 ARG B C 1
ATOM 6692 O O . ARG B 1 318 ? -11.836 -34.25 -28.562 1 95.38 318 ARG B O 1
ATOM 6699 N N . GLU B 1 319 ? -12.172 -32.062 -28.922 1 95.69 319 GLU B N 1
ATOM 6700 C CA . GLU B 1 319 ? -12.227 -32.25 -30.375 1 95.69 319 GLU B CA 1
ATOM 6701 C C . GLU B 1 319 ? -10.883 -32.688 -30.938 1 95.69 319 GLU B C 1
ATOM 6703 O O . GLU B 1 319 ? -10.828 -33.5 -31.859 1 95.69 319 GLU B O 1
ATOM 6708 N N . LEU B 1 320 ? -9.859 -32.156 -30.453 1 96.56 320 LEU B N 1
ATOM 6709 C CA . LEU B 1 320 ? -8.523 -32.562 -30.859 1 96.56 320 LEU B CA 1
ATOM 6710 C C . LEU B 1 320 ? -8.281 -34.031 -30.562 1 96.56 320 LEU B C 1
ATOM 6712 O O . LEU B 1 320 ? -7.703 -34.75 -31.391 1 96.56 320 LEU B O 1
ATOM 6716 N N . ALA B 1 321 ? -8.68 -34.469 -29.344 1 95.5 321 ALA B N 1
ATOM 6717 C CA . ALA B 1 321 ? -8.523 -35.844 -28.938 1 95.5 321 ALA B CA 1
ATOM 6718 C C . ALA B 1 321 ? -9.242 -36.781 -29.906 1 95.5 321 ALA B C 1
ATOM 6720 O O . ALA B 1 321 ? -8.742 -37.875 -30.234 1 95.5 321 ALA B O 1
ATOM 6721 N N . ALA B 1 322 ? -10.352 -36.344 -30.359 1 93.69 322 ALA B N 1
ATOM 6722 C CA . ALA B 1 322 ? -11.164 -37.125 -31.266 1 93.69 322 ALA B CA 1
ATOM 6723 C C . ALA B 1 322 ? -10.5 -37.219 -32.656 1 93.69 322 ALA B C 1
ATOM 6725 O O . ALA B 1 322 ? -10.734 -38.188 -33.375 1 93.69 322 ALA B O 1
ATOM 6726 N N . SER B 1 323 ? -9.695 -36.312 -32.906 1 94.38 323 SER B N 1
ATOM 6727 C CA . SER B 1 323 ? -9.102 -36.219 -34.25 1 94.38 323 SER B CA 1
ATOM 6728 C C . SER B 1 323 ? -7.738 -36.875 -34.281 1 94.38 323 SER B C 1
ATOM 6730 O O . SER B 1 323 ? -7.113 -36.969 -35.344 1 94.38 323 SER B O 1
ATOM 6732 N N . ILE B 1 324 ? -7.184 -37.281 -33.219 1 93.12 324 ILE B N 1
ATOM 6733 C CA . ILE B 1 324 ? -5.887 -37.938 -33.188 1 93.12 324 ILE B CA 1
ATOM 6734 C C . ILE B 1 324 ? -6.086 -39.438 -32.938 1 93.12 324 ILE B C 1
ATOM 6736 O O . ILE B 1 324 ? -6.473 -39.844 -31.844 1 93.12 324 ILE B O 1
ATOM 6740 N N . PRO B 1 325 ? -5.848 -40.25 -33.875 1 82.75 325 PRO B N 1
ATOM 6741 C CA . PRO B 1 325 ? -6.336 -41.656 -33.906 1 82.75 325 PRO B CA 1
ATOM 6742 C C . PRO B 1 325 ? -5.5 -42.562 -33.031 1 82.75 325 PRO B C 1
ATOM 6744 O O . PRO B 1 325 ? -6.016 -43.562 -32.531 1 82.75 325 PRO B O 1
ATOM 6747 N N . GLU B 1 326 ? -4.254 -42.406 -32.844 1 88.69 326 GLU B N 1
ATOM 6748 C CA . GLU B 1 326 ? -3.426 -43.438 -32.219 1 88.69 326 GLU B CA 1
ATOM 6749 C C . GLU B 1 326 ? -2.557 -42.844 -31.109 1 88.69 326 GLU B C 1
ATOM 6751 O O . GLU B 1 326 ? -2.111 -41.688 -31.203 1 88.69 326 GLU B O 1
ATOM 6756 N N . LYS B 1 327 ? -2.406 -43.656 -30.078 1 94.88 327 LYS B N 1
ATOM 6757 C CA . LYS B 1 327 ? -1.445 -43.344 -29.016 1 94.88 327 LYS B CA 1
ATOM 6758 C C . LYS B 1 327 ? -0.014 -43.594 -29.484 1 94.88 327 LYS B C 1
ATOM 6760 O O . LYS B 1 327 ? 0.26 -44.562 -30.172 1 94.88 327 LYS B O 1
ATOM 6765 N N . ARG B 1 328 ? 0.758 -42.688 -29.188 1 96.25 328 ARG B N 1
ATOM 6766 C CA . ARG B 1 328 ? 2.164 -42.812 -29.562 1 96.25 328 ARG B CA 1
ATOM 6767 C C . ARG B 1 328 ? 3.066 -42.781 -28.344 1 96.25 328 ARG B C 1
ATOM 6769 O O . ARG B 1 328 ? 2.641 -42.375 -27.266 1 96.25 328 ARG B O 1
ATOM 6776 N N . GLU B 1 329 ? 4.281 -43.375 -28.484 1 95.94 329 GLU B N 1
ATOM 6777 C CA . GLU B 1 329 ? 5.297 -43.344 -27.438 1 95.94 329 GLU B CA 1
ATOM 6778 C C . GLU B 1 329 ? 6.348 -42.281 -27.734 1 95.94 329 GLU B C 1
ATOM 6780 O O . GLU B 1 329 ? 6.75 -42.094 -28.891 1 95.94 329 GLU B O 1
ATOM 6785 N N . PHE B 1 330 ? 6.703 -41.625 -26.766 1 96.25 330 PHE B N 1
ATOM 6786 C CA . PHE B 1 330 ? 7.715 -40.562 -26.891 1 96.25 330 PHE B CA 1
ATOM 6787 C C . PHE B 1 330 ? 8.828 -40.781 -25.875 1 96.25 330 PHE B C 1
ATOM 6789 O O . PHE B 1 330 ? 8.812 -40.156 -24.797 1 96.25 330 PHE B O 1
ATOM 6796 N N . PRO B 1 331 ? 9.828 -41.531 -26.172 1 95.62 331 PRO B N 1
ATOM 6797 C CA . PRO B 1 331 ? 10.875 -41.938 -25.234 1 95.62 331 PRO B CA 1
ATOM 6798 C C . PRO B 1 331 ? 11.594 -40.75 -24.609 1 95.62 331 PRO B C 1
ATOM 6800 O O . PRO B 1 331 ? 11.984 -40.812 -23.438 1 95.62 331 PRO B O 1
ATOM 6803 N N . ILE B 1 332 ? 11.805 -39.688 -25.312 1 95.12 332 ILE B N 1
ATOM 6804 C CA . ILE B 1 332 ? 12.539 -38.531 -24.797 1 95.12 332 ILE B CA 1
ATOM 6805 C C . ILE B 1 332 ? 11.82 -38 -23.562 1 95.12 332 ILE B C 1
ATOM 6807 O O . ILE B 1 332 ? 12.453 -37.594 -22.578 1 95.12 332 ILE B O 1
ATOM 6811 N N . PHE B 1 333 ? 10.539 -37.969 -23.641 1 96.75 333 PHE B N 1
ATOM 6812 C CA . PHE B 1 333 ? 9.766 -37.406 -22.531 1 96.75 333 PHE B CA 1
ATOM 6813 C C . PHE B 1 333 ? 9.648 -38.406 -21.391 1 96.75 333 PHE B C 1
ATOM 6815 O O . PHE B 1 333 ? 9.609 -38 -20.219 1 96.75 333 PHE B O 1
ATOM 6822 N N . GLU B 1 334 ? 9.57 -39.656 -21.703 1 95.69 334 GLU B N 1
ATOM 6823 C CA . GLU B 1 334 ? 9.586 -40.688 -20.672 1 95.69 334 GLU B CA 1
ATOM 6824 C C . GLU B 1 334 ? 10.883 -40.625 -19.875 1 95.69 334 GLU B C 1
ATOM 6826 O O . GLU B 1 334 ? 10.859 -40.719 -18.641 1 95.69 334 GLU B O 1
ATOM 6831 N N . HIS B 1 335 ? 11.953 -40.5 -20.609 1 94.75 335 HIS B N 1
ATOM 6832 C CA . HIS B 1 335 ? 13.258 -40.406 -19.953 1 94.75 335 HIS B CA 1
ATOM 6833 C C . HIS B 1 335 ? 13.344 -39.156 -19.094 1 94.75 335 HIS B C 1
ATOM 6835 O O . HIS B 1 335 ? 13.883 -39.188 -17.984 1 94.75 335 HIS B O 1
ATOM 6841 N N . THR B 1 336 ? 12.883 -38.031 -19.656 1 94.88 336 THR B N 1
ATOM 6842 C CA . THR B 1 336 ? 12.883 -36.781 -18.922 1 94.88 336 THR B CA 1
ATOM 6843 C C . THR B 1 336 ? 12.07 -36.906 -17.641 1 94.88 336 THR B C 1
ATOM 6845 O O . THR B 1 336 ? 12.508 -36.438 -16.578 1 94.88 336 THR B O 1
ATOM 6848 N N . ARG B 1 337 ? 10.93 -37.469 -17.703 1 95.75 337 ARG B N 1
ATOM 6849 C CA . ARG B 1 337 ? 10.07 -37.656 -16.531 1 95.75 337 ARG B CA 1
ATOM 6850 C C . ARG B 1 337 ? 10.766 -38.469 -15.453 1 95.75 337 ARG B C 1
ATOM 6852 O O . ARG B 1 337 ? 10.727 -38.094 -14.273 1 95.75 337 ARG B O 1
ATOM 6859 N N . ASN B 1 338 ? 11.312 -39.594 -15.875 1 93.81 338 ASN B N 1
ATOM 6860 C CA . ASN B 1 338 ? 12.008 -40.469 -14.93 1 93.81 338 ASN B CA 1
ATOM 6861 C C . ASN B 1 338 ? 13.172 -39.75 -14.258 1 93.81 338 ASN B C 1
ATOM 6863 O O . ASN B 1 338 ? 13.391 -39.906 -13.055 1 93.81 338 ASN B O 1
ATOM 6867 N N . PHE B 1 339 ? 13.812 -38.969 -15.086 1 91.81 339 PHE B N 1
ATOM 6868 C CA . PHE B 1 339 ? 14.922 -38.188 -14.57 1 91.81 339 PHE B CA 1
ATOM 6869 C C . PHE B 1 339 ? 14.438 -37.219 -13.508 1 91.81 339 PHE B C 1
ATOM 6871 O O . PHE B 1 339 ? 15 -37.125 -12.414 1 91.81 339 PHE B O 1
ATOM 6878 N N . ILE B 1 340 ? 13.414 -36.5 -13.781 1 92.25 340 ILE B N 1
ATOM 6879 C CA . ILE B 1 340 ? 12.867 -35.5 -12.867 1 92.25 340 ILE B CA 1
ATOM 6880 C C . ILE B 1 340 ? 12.312 -36.188 -11.625 1 92.25 340 ILE B C 1
ATOM 6882 O O . ILE B 1 340 ? 12.5 -35.688 -10.508 1 92.25 340 ILE B O 1
ATOM 6886 N N . LYS B 1 341 ? 11.617 -37.219 -11.812 1 91.56 341 LYS B N 1
ATOM 6887 C CA . LYS B 1 341 ? 11.016 -37.969 -10.711 1 91.56 341 LYS B CA 1
ATOM 6888 C C . LYS B 1 341 ? 12.07 -38.375 -9.703 1 91.56 341 LYS B C 1
ATOM 6890 O O . LYS B 1 341 ? 11.828 -38.375 -8.492 1 91.56 341 LYS B O 1
ATOM 6895 N N . GLU B 1 342 ? 13.195 -38.812 -10.18 1 87.5 342 GLU B N 1
ATOM 6896 C CA . GLU B 1 342 ? 14.297 -39.188 -9.305 1 87.5 342 GLU B CA 1
ATOM 6897 C C . GLU B 1 342 ? 14.766 -38.031 -8.453 1 87.5 342 GLU B C 1
ATOM 6899 O O . GLU B 1 342 ? 15.086 -38.188 -7.273 1 87.5 342 GLU B O 1
ATOM 6904 N N . LYS B 1 343 ? 14.789 -36.938 -9.086 1 82.44 343 LYS B N 1
ATOM 6905 C CA . LYS B 1 343 ? 15.266 -35.719 -8.398 1 82.44 343 LYS B CA 1
ATOM 6906 C C . LYS B 1 343 ? 14.234 -35.25 -7.383 1 82.44 343 LYS B C 1
ATOM 6908 O O . LYS B 1 343 ? 14.594 -34.781 -6.293 1 82.44 343 LYS B O 1
ATOM 6913 N N . ILE B 1 344 ? 12.984 -35.25 -7.719 1 84.88 344 ILE B N 1
ATOM 6914 C CA . ILE B 1 344 ? 11.914 -34.688 -6.895 1 84.88 344 ILE B CA 1
ATOM 6915 C C . ILE B 1 344 ? 11.633 -35.625 -5.723 1 84.88 344 ILE B C 1
ATOM 6917 O O . ILE B 1 344 ? 11.203 -35.188 -4.656 1 84.88 344 ILE B O 1
ATOM 6921 N N . ASN B 1 345 ? 11.844 -36.875 -5.863 1 86.12 345 ASN B N 1
ATOM 6922 C CA . ASN B 1 345 ? 11.562 -37.844 -4.82 1 86.12 345 ASN B CA 1
ATOM 6923 C C . ASN B 1 345 ? 12.797 -38.125 -3.971 1 86.12 345 ASN B C 1
ATOM 6925 O O . ASN B 1 345 ? 12.742 -38.938 -3.033 1 86.12 345 ASN B O 1
ATOM 6929 N N . GLY B 1 346 ? 13.82 -37.438 -4.34 1 86.38 346 GLY B N 1
ATOM 6930 C CA . GLY B 1 346 ? 15.023 -37.656 -3.547 1 86.38 346 GLY B CA 1
ATOM 6931 C C . GLY B 1 346 ? 14.875 -37.188 -2.115 1 86.38 346 GLY B C 1
ATOM 6932 O O . GLY B 1 346 ? 14.172 -36.188 -1.848 1 86.38 346 GLY B O 1
ATOM 6933 N N . SER B 1 347 ? 15.555 -37.906 -1.237 1 86.31 347 SER B N 1
ATOM 6934 C CA . SER B 1 347 ? 15.484 -37.562 0.174 1 86.31 347 SER B CA 1
ATOM 6935 C C . SER B 1 347 ? 16.297 -36.312 0.468 1 86.31 347 SER B C 1
ATOM 6937 O O . SER B 1 347 ? 17.406 -36.125 -0.048 1 86.31 347 SER B O 1
ATOM 6939 N N . ALA B 1 348 ? 15.648 -35.406 1.186 1 87.56 348 ALA B N 1
ATOM 6940 C CA . ALA B 1 348 ? 16.344 -34.219 1.616 1 87.56 348 ALA B CA 1
ATOM 6941 C C . ALA B 1 348 ? 17.234 -34.5 2.826 1 87.56 348 ALA B C 1
ATOM 6943 O O . ALA B 1 348 ? 16.891 -35.312 3.678 1 87.56 348 ALA B O 1
ATOM 6944 N N . ARG B 1 349 ? 18.328 -33.812 2.91 1 85.75 349 ARG B N 1
ATOM 6945 C CA . ARG B 1 349 ? 19.219 -33.906 4.055 1 85.75 349 ARG B CA 1
ATOM 6946 C C . ARG B 1 349 ? 18.547 -33.406 5.328 1 85.75 349 ARG B C 1
ATOM 6948 O O . ARG B 1 349 ? 17.828 -32.406 5.316 1 85.75 349 ARG B O 1
ATOM 6955 N N . LYS B 1 350 ? 18.656 -34.25 6.406 1 88 350 LYS B N 1
ATOM 6956 C CA . LYS B 1 350 ? 18.141 -33.781 7.699 1 88 350 LYS B CA 1
ATOM 6957 C C . LYS B 1 350 ? 19.094 -32.781 8.336 1 88 350 LYS B C 1
ATOM 6959 O O . LYS B 1 350 ? 20.266 -33.062 8.555 1 88 350 LYS B O 1
ATOM 6964 N N . SER B 1 351 ? 18.562 -31.641 8.5 1 92.94 351 SER B N 1
ATOM 6965 C CA . SER B 1 351 ? 19.359 -30.594 9.117 1 92.94 351 SER B CA 1
ATOM 6966 C C . SER B 1 351 ? 18.484 -29.594 9.859 1 92.94 351 SER B C 1
ATOM 6968 O O . SER B 1 351 ? 17.266 -29.609 9.711 1 92.94 351 SER B O 1
ATOM 6970 N N . TYR B 1 352 ? 19.078 -28.938 10.742 1 95.25 352 TYR B N 1
ATOM 6971 C CA . TYR B 1 352 ? 18.453 -27.781 11.383 1 95.25 352 TYR B CA 1
ATOM 6972 C C . TYR B 1 352 ? 19.359 -26.562 11.297 1 95.25 352 TYR B C 1
ATOM 6974 O O . TYR B 1 352 ? 20.5 -26.578 11.758 1 95.25 352 TYR B O 1
ATOM 6982 N N . PRO B 1 353 ? 18.891 -25.469 10.789 1 96.38 353 PRO B N 1
ATOM 6983 C CA . PRO B 1 353 ? 17.562 -25.297 10.172 1 96.38 353 PRO B CA 1
ATOM 6984 C C . PRO B 1 353 ? 17.375 -26.203 8.953 1 96.38 353 PRO B C 1
ATOM 6986 O O . PRO B 1 353 ? 18.344 -26.547 8.273 1 96.38 353 PRO B O 1
ATOM 6989 N N . PRO B 1 354 ? 16.125 -26.625 8.727 1 97.12 354 PRO B N 1
ATOM 6990 C CA . PRO B 1 354 ? 15.875 -27.484 7.559 1 97.12 354 PRO B CA 1
ATOM 6991 C C . PRO B 1 354 ? 16.172 -26.766 6.238 1 97.12 354 PRO B C 1
ATOM 6993 O O . PRO B 1 354 ? 16.062 -25.547 6.164 1 97.12 354 PRO B O 1
ATOM 6996 N N . VAL B 1 355 ? 16.594 -27.562 5.246 1 95.81 355 VAL B N 1
ATOM 6997 C CA . VAL B 1 355 ? 16.719 -27.047 3.881 1 95.81 355 VAL B CA 1
ATOM 6998 C C . VAL B 1 355 ? 15.359 -27.031 3.201 1 95.81 355 VAL B C 1
ATOM 7000 O O . VAL B 1 355 ? 14.422 -27.688 3.646 1 95.81 355 VAL B O 1
ATOM 7003 N N . PRO B 1 356 ? 15.164 -26.234 2.176 1 95.38 356 PRO B N 1
ATOM 7004 C CA . PRO B 1 356 ? 13.852 -26.078 1.54 1 95.38 356 PRO B CA 1
ATOM 7005 C C . PRO B 1 356 ? 13.258 -27.391 1.057 1 95.38 356 PRO B C 1
ATOM 7007 O O . PRO B 1 356 ? 12.039 -27.594 1.127 1 95.38 356 PRO B O 1
ATOM 7010 N N . GLN B 1 357 ? 14.055 -28.328 0.551 1 95.31 357 GLN B N 1
ATOM 7011 C CA . GLN B 1 357 ? 13.57 -29.625 0.077 1 95.31 357 GLN B CA 1
ATOM 7012 C C . GLN B 1 357 ? 12.836 -30.375 1.185 1 95.31 357 GLN B C 1
ATOM 7014 O O . GLN B 1 357 ? 11.789 -30.984 0.945 1 95.31 357 GLN B O 1
ATOM 7019 N N . ALA B 1 358 ? 13.438 -30.297 2.381 1 96.56 358 ALA B N 1
ATOM 7020 C CA . ALA B 1 358 ? 12.844 -30.984 3.529 1 96.56 358 ALA B CA 1
ATOM 7021 C C . ALA B 1 358 ? 11.5 -30.344 3.9 1 96.56 358 ALA B C 1
ATOM 7023 O O . ALA B 1 358 ? 10.562 -31.047 4.289 1 96.56 358 ALA B O 1
ATOM 7024 N N . VAL B 1 359 ? 11.422 -29.047 3.797 1 97.88 359 VAL B N 1
ATOM 7025 C CA . VAL B 1 359 ? 10.188 -28.344 4.098 1 97.88 359 VAL B CA 1
ATOM 7026 C C . VAL B 1 359 ? 9.094 -28.75 3.115 1 97.88 359 VAL B C 1
ATOM 7028 O O . VAL B 1 359 ? 7.969 -29.062 3.518 1 97.88 359 VAL B O 1
ATOM 7031 N N . VAL B 1 360 ? 9.406 -28.766 1.808 1 97.5 360 VAL B N 1
ATOM 7032 C CA . VAL B 1 360 ? 8.445 -29.141 0.772 1 97.5 360 VAL B CA 1
ATOM 7033 C C . VAL B 1 360 ? 7.922 -30.547 1.036 1 97.5 360 VAL B C 1
ATOM 7035 O O . VAL B 1 360 ? 6.715 -30.797 0.944 1 97.5 360 VAL B O 1
ATOM 7038 N N . GLN B 1 361 ? 8.82 -31.469 1.349 1 96.75 361 GLN B N 1
ATOM 7039 C CA . GLN B 1 361 ? 8.445 -32.844 1.601 1 96.75 361 GLN B CA 1
ATOM 7040 C C . GLN B 1 361 ? 7.512 -32.969 2.805 1 96.75 361 GLN B C 1
ATOM 7042 O O . GLN B 1 361 ? 6.531 -33.719 2.77 1 96.75 361 GLN B O 1
ATOM 7047 N N . SER B 1 362 ? 7.84 -32.219 3.883 1 97.56 362 SER B N 1
ATOM 7048 C CA . SER B 1 362 ? 7.012 -32.25 5.082 1 97.56 362 SER B CA 1
ATOM 7049 C C . SER B 1 362 ? 5.609 -31.719 4.793 1 97.56 362 SER B C 1
ATOM 7051 O O . SER B 1 362 ? 4.617 -32.281 5.246 1 97.56 362 SER B O 1
ATOM 7053 N N . VAL B 1 363 ? 5.547 -30.625 4.059 1 98.56 363 VAL B N 1
ATOM 7054 C CA . VAL B 1 363 ? 4.266 -30.016 3.73 1 98.56 363 VAL B CA 1
ATOM 7055 C C . VAL B 1 363 ? 3.43 -30.969 2.889 1 98.56 363 VAL B C 1
ATOM 7057 O O . VAL B 1 363 ? 2.234 -31.156 3.141 1 98.56 363 VAL B O 1
ATOM 7060 N N . ARG B 1 364 ? 4.023 -31.562 1.883 1 97.19 364 ARG B N 1
ATOM 7061 C CA . ARG B 1 364 ? 3.293 -32.469 0.996 1 97.19 364 ARG B CA 1
ATOM 7062 C C . ARG B 1 364 ? 2.781 -33.688 1.753 1 97.19 364 ARG B C 1
ATOM 7064 O O . ARG B 1 364 ? 1.695 -34.188 1.464 1 97.19 364 ARG B O 1
ATOM 7071 N N . LYS B 1 365 ? 3.607 -34.156 2.678 1 96.75 365 LYS B N 1
ATOM 7072 C CA . LYS B 1 365 ? 3.227 -35.312 3.49 1 96.75 365 LYS B CA 1
ATOM 7073 C C . LYS B 1 365 ? 1.94 -35.031 4.266 1 96.75 365 LYS B C 1
ATOM 7075 O O . LYS B 1 365 ? 1.12 -35.938 4.457 1 96.75 365 LYS B O 1
ATOM 7080 N N . VAL B 1 366 ? 1.729 -33.844 4.629 1 98.56 366 VAL B N 1
ATOM 7081 C CA . VAL B 1 366 ? 0.653 -33.5 5.547 1 98.56 366 VAL B CA 1
ATOM 7082 C C . VAL B 1 366 ? -0.591 -33.094 4.758 1 98.56 366 VAL B C 1
ATOM 7084 O O . VAL B 1 366 ? -1.717 -33.375 5.168 1 98.56 366 VAL B O 1
ATOM 7087 N N . LEU B 1 367 ? -0.46 -32.406 3.621 1 98.62 367 LEU B N 1
ATOM 7088 C CA . LEU B 1 367 ? -1.594 -31.875 2.879 1 98.62 367 LEU B CA 1
ATOM 7089 C C . LEU B 1 367 ? -2.141 -32.906 1.896 1 98.62 367 LEU B C 1
ATOM 7091 O O . LEU B 1 367 ? -1.375 -33.562 1.191 1 98.62 367 LEU B O 1
ATOM 7095 N N . GLY B 1 368 ? -3.424 -33.031 1.838 1 97.94 368 GLY B N 1
ATOM 7096 C CA . GLY B 1 368 ? -4.098 -33.969 0.929 1 97.94 368 GLY B CA 1
ATOM 7097 C C . GLY B 1 368 ? -4.148 -33.438 -0.499 1 97.94 368 GLY B C 1
ATOM 7098 O O . GLY B 1 368 ? -3.639 -32.375 -0.798 1 97.94 368 GLY B O 1
ATOM 7099 N N . ARG B 1 369 ? -4.785 -34.219 -1.365 1 97 369 ARG B N 1
ATOM 7100 C CA . ARG B 1 369 ? -4.809 -33.969 -2.805 1 97 369 ARG B CA 1
ATOM 7101 C C . ARG B 1 369 ? -5.52 -32.656 -3.129 1 97 369 ARG B C 1
ATOM 7103 O O . ARG B 1 369 ? -5.148 -31.969 -4.078 1 97 369 ARG B O 1
ATOM 7110 N N . GLU B 1 370 ? -6.516 -32.312 -2.221 1 97.06 370 GLU B N 1
ATOM 7111 C CA . GLU B 1 370 ? -7.34 -31.156 -2.541 1 97.06 370 GLU B CA 1
ATOM 7112 C C . GLU B 1 370 ? -7.016 -29.984 -1.622 1 97.06 370 GLU B C 1
ATOM 7114 O O . GLU B 1 370 ? -7.625 -28.922 -1.729 1 97.06 370 GLU B O 1
ATOM 7119 N N . ASP B 1 371 ? -6.09 -30.219 -0.675 1 98.62 371 ASP B N 1
ATOM 7120 C CA . ASP B 1 371 ? -5.695 -29.125 0.224 1 98.62 371 ASP B CA 1
ATOM 7121 C C . ASP B 1 371 ? -4.926 -28.047 -0.527 1 98.62 371 ASP B C 1
ATOM 7123 O O . ASP B 1 371 ? -4.41 -28.281 -1.621 1 98.62 371 ASP B O 1
ATOM 7127 N N . ILE B 1 372 ? -4.945 -26.844 -0.017 1 98.75 372 ILE B N 1
ATOM 7128 C CA . ILE B 1 372 ? -4.461 -25.688 -0.762 1 98.75 372 ILE B CA 1
ATOM 7129 C C . ILE B 1 372 ? -3.254 -25.078 -0.047 1 98.75 372 ILE B C 1
ATOM 7131 O O . ILE B 1 372 ? -3.262 -24.922 1.177 1 98.75 372 ILE B O 1
ATOM 7135 N N . ILE B 1 373 ? -2.215 -24.828 -0.767 1 98.81 373 ILE B N 1
ATOM 7136 C CA . ILE B 1 373 ? -1.141 -23.984 -0.256 1 98.81 373 ILE B CA 1
ATOM 7137 C C . ILE B 1 373 ? -1.149 -22.641 -0.985 1 98.81 373 ILE B C 1
ATOM 7139 O O . ILE B 1 373 ? -1.383 -22.578 -2.195 1 98.81 373 ILE B O 1
ATOM 7143 N N . THR B 1 374 ? -1.08 -21.578 -0.292 1 98.62 374 THR B N 1
ATOM 7144 C CA . THR B 1 374 ? -0.868 -20.234 -0.84 1 98.62 374 THR B CA 1
ATOM 7145 C C . THR B 1 374 ? 0.561 -19.766 -0.583 1 98.62 374 THR B C 1
ATOM 7147 O O . THR B 1 374 ? 0.987 -19.656 0.57 1 98.62 374 THR B O 1
ATOM 7150 N N . LEU B 1 375 ? 1.255 -19.516 -1.626 1 98.19 375 LEU B N 1
ATOM 7151 C CA . LEU B 1 375 ? 2.656 -19.125 -1.521 1 98.19 375 LEU B CA 1
ATOM 7152 C C . LEU B 1 375 ? 2.811 -17.625 -1.672 1 98.19 375 LEU B C 1
ATOM 7154 O O . LEU B 1 375 ? 2.34 -17.031 -2.652 1 98.19 375 LEU B O 1
ATOM 7158 N N . ASP B 1 376 ? 3.408 -17.031 -0.683 1 97.56 376 ASP B N 1
ATOM 7159 C CA . ASP B 1 376 ? 3.906 -15.68 -0.878 1 97.56 376 ASP B CA 1
ATOM 7160 C C . ASP B 1 376 ? 5.082 -15.656 -1.853 1 97.56 376 ASP B C 1
ATOM 7162 O O . ASP B 1 376 ? 5.234 -16.578 -2.666 1 97.56 376 ASP B O 1
ATOM 7166 N N . ASN B 1 377 ? 5.789 -14.609 -1.906 1 94.25 377 ASN B N 1
ATOM 7167 C CA . ASN B 1 377 ? 6.898 -14.539 -2.85 1 94.25 377 ASN B CA 1
ATOM 7168 C C . ASN B 1 377 ? 8.25 -14.547 -2.131 1 94.25 377 ASN B C 1
ATOM 7170 O O . ASN B 1 377 ? 8.453 -13.781 -1.188 1 94.25 377 ASN B O 1
ATOM 7174 N N . GLY B 1 378 ? 9.055 -15.391 -2.49 1 92.75 378 GLY B N 1
ATOM 7175 C CA . GLY B 1 378 ? 10.398 -15.633 -1.979 1 92.75 378 GLY B CA 1
ATOM 7176 C C . GLY B 1 378 ? 11.078 -16.812 -2.627 1 92.75 378 GLY B C 1
ATOM 7177 O O . GLY B 1 378 ? 10.508 -17.469 -3.506 1 92.75 378 GLY B O 1
ATOM 7178 N N . ILE B 1 379 ? 12.258 -17.078 -2.223 1 92.31 379 ILE B N 1
ATOM 7179 C CA . ILE B 1 379 ? 13.047 -18.125 -2.881 1 92.31 379 ILE B CA 1
ATOM 7180 C C . ILE B 1 379 ? 12.398 -19.484 -2.645 1 92.31 379 ILE B C 1
ATOM 7182 O O . ILE B 1 379 ? 12.5 -20.391 -3.484 1 92.31 379 ILE B O 1
ATOM 7186 N N . TYR B 1 380 ? 11.688 -19.688 -1.483 1 95.19 380 TYR B N 1
ATOM 7187 C CA . TYR B 1 380 ? 11.008 -20.938 -1.2 1 95.19 380 TYR B CA 1
ATOM 7188 C C . TYR B 1 380 ? 9.961 -21.25 -2.266 1 95.19 380 TYR B C 1
ATOM 7190 O O . TYR B 1 380 ? 9.617 -22.406 -2.494 1 95.19 380 TYR B O 1
ATOM 7198 N N . LYS B 1 381 ? 9.43 -20.203 -2.863 1 94.62 381 LYS B N 1
ATOM 7199 C CA . LYS B 1 381 ? 8.43 -20.375 -3.91 1 94.62 381 LYS B CA 1
ATOM 7200 C C . LYS B 1 381 ? 8.969 -21.219 -5.055 1 94.62 381 LYS B C 1
ATOM 7202 O O . LYS B 1 381 ? 8.242 -22.062 -5.605 1 94.62 381 LYS B O 1
ATOM 7207 N N . LEU B 1 382 ? 10.25 -21.078 -5.395 1 92.19 382 LEU B N 1
ATOM 7208 C CA . LEU B 1 382 ? 10.867 -21.859 -6.461 1 92.19 382 LEU B CA 1
ATOM 7209 C C . LEU B 1 382 ? 10.961 -23.328 -6.078 1 92.19 382 LEU B C 1
ATOM 7211 O O . LEU B 1 382 ? 10.742 -24.219 -6.91 1 92.19 382 LEU B O 1
ATOM 7215 N N . TRP B 1 383 ? 11.258 -23.547 -4.852 1 94.31 383 TRP B N 1
ATOM 7216 C CA . TRP B 1 383 ? 11.367 -24.922 -4.371 1 94.31 383 TRP B CA 1
ATOM 7217 C C . TRP B 1 383 ? 10 -25.594 -4.367 1 94.31 383 TRP B C 1
ATOM 7219 O O . TRP B 1 383 ? 9.883 -26.766 -4.777 1 94.31 383 TRP B O 1
ATOM 7229 N N . PHE B 1 384 ? 9.031 -24.891 -3.928 1 96.5 384 PHE B N 1
ATOM 7230 C CA . PHE B 1 384 ? 7.691 -25.453 -3.947 1 96.5 384 PHE B CA 1
ATOM 7231 C C . PHE B 1 384 ? 7.211 -25.672 -5.379 1 96.5 384 PHE B C 1
ATOM 7233 O O . PHE B 1 384 ? 6.582 -26.688 -5.684 1 96.5 384 PHE B O 1
ATOM 7240 N N . ALA B 1 385 ? 7.5 -24.719 -6.234 1 94.06 385 ALA B N 1
ATOM 7241 C CA . ALA B 1 385 ? 7.105 -24.844 -7.633 1 94.06 385 ALA B CA 1
ATOM 7242 C C . ALA B 1 385 ? 7.75 -26.062 -8.273 1 94.06 385 ALA B C 1
ATOM 7244 O O . ALA B 1 385 ? 7.125 -26.75 -9.086 1 94.06 385 ALA B O 1
ATOM 7245 N N . ARG B 1 386 ? 8.93 -26.406 -7.887 1 92.44 386 ARG B N 1
ATOM 7246 C CA . ARG B 1 386 ? 9.719 -27.453 -8.516 1 92.44 386 ARG B CA 1
ATOM 7247 C C . ARG B 1 386 ? 9.398 -28.812 -7.906 1 92.44 386 ARG B C 1
ATOM 7249 O O . ARG B 1 386 ? 9.336 -29.828 -8.617 1 92.44 386 ARG B O 1
ATOM 7256 N N . LEU B 1 387 ? 9.172 -28.781 -6.574 1 94.38 387 LEU B N 1
ATOM 7257 C CA . LEU B 1 387 ? 9.25 -30.078 -5.898 1 94.38 387 LEU B CA 1
ATOM 7258 C C . LEU B 1 387 ? 7.883 -30.5 -5.363 1 94.38 387 LEU B C 1
ATOM 7260 O O . LEU B 1 387 ? 7.656 -31.672 -5.078 1 94.38 387 LEU B O 1
ATOM 7264 N N . TYR B 1 388 ? 7.031 -29.562 -5.129 1 96.69 388 TYR B N 1
ATOM 7265 C CA . TYR B 1 388 ? 5.742 -29.891 -4.527 1 96.69 388 TYR B CA 1
ATOM 7266 C C . TYR B 1 388 ? 4.809 -30.531 -5.547 1 96.69 388 TYR B C 1
ATOM 7268 O O . TYR B 1 388 ? 4.371 -29.875 -6.5 1 96.69 388 TYR B O 1
ATOM 7276 N N . LYS B 1 389 ? 4.48 -31.781 -5.344 1 96.5 389 LYS B N 1
ATOM 7277 C CA . LYS B 1 389 ? 3.537 -32.469 -6.23 1 96.5 389 LYS B CA 1
ATOM 7278 C C . LYS B 1 389 ? 2.127 -31.906 -6.059 1 96.5 389 LYS B C 1
ATOM 7280 O O . LYS B 1 389 ? 1.642 -31.766 -4.934 1 96.5 389 LYS B O 1
ATOM 7285 N N . THR B 1 390 ? 1.526 -31.562 -7.16 1 97 390 THR B N 1
ATOM 7286 C CA . THR B 1 390 ? 0.191 -30.969 -7.18 1 97 390 THR B CA 1
ATOM 7287 C C . THR B 1 390 ? -0.803 -31.906 -7.859 1 97 390 THR B C 1
ATOM 7289 O O . THR B 1 390 ? -0.523 -32.438 -8.93 1 97 390 THR B O 1
ATOM 7292 N N . TYR B 1 391 ? -2.039 -32.031 -7.254 1 96.5 391 TYR B N 1
ATOM 7293 C CA . TYR B 1 391 ? -2.896 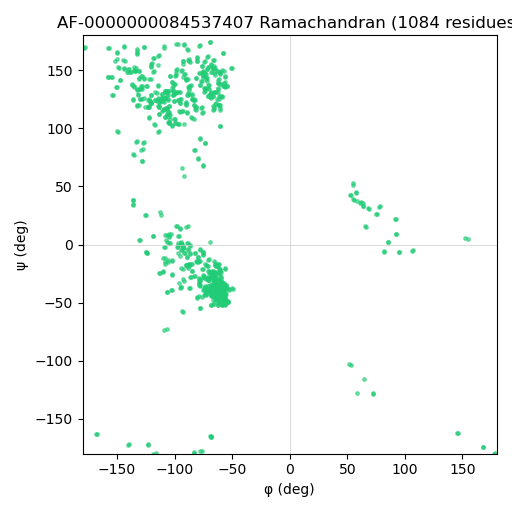-33.125 -7.703 1 96.5 391 TYR B CA 1
ATOM 7294 C C . TYR B 1 391 ? -4.25 -32.594 -8.172 1 96.5 391 TYR B C 1
ATOM 7296 O O . TYR B 1 391 ? -5.066 -33.375 -8.703 1 96.5 391 TYR B O 1
ATOM 7304 N N . ALA B 1 392 ? -4.449 -31.344 -7.957 1 96.25 392 ALA B N 1
ATOM 7305 C CA . ALA B 1 392 ? -5.715 -30.75 -8.367 1 96.25 392 ALA B CA 1
ATOM 7306 C C . ALA B 1 392 ? -5.527 -29.281 -8.758 1 96.25 392 ALA B C 1
ATOM 7308 O O . ALA B 1 392 ? -4.59 -28.625 -8.297 1 96.25 392 ALA B O 1
ATOM 7309 N N . PRO B 1 393 ? -6.438 -28.812 -9.68 1 95.38 393 PRO B N 1
ATOM 7310 C CA . PRO B 1 393 ? -6.34 -27.406 -10.086 1 95.38 393 PRO B CA 1
ATOM 7311 C C . PRO B 1 393 ? -6.555 -26.438 -8.922 1 95.38 393 PRO B C 1
ATOM 7313 O O . PRO B 1 393 ? -7.391 -26.688 -8.047 1 95.38 393 PRO B O 1
ATOM 7316 N N . ASN B 1 394 ? -5.812 -25.359 -8.898 1 95.75 394 ASN B N 1
ATOM 7317 C CA . ASN B 1 394 ? -5.961 -24.25 -7.957 1 95.75 394 ASN B CA 1
ATOM 7318 C C . ASN B 1 394 ? -5.695 -24.703 -6.523 1 95.75 394 ASN B C 1
ATOM 7320 O O . ASN B 1 394 ? -6.348 -24.219 -5.59 1 95.75 394 ASN B O 1
ATOM 7324 N N . THR B 1 395 ? -4.785 -25.672 -6.355 1 97.69 395 THR B N 1
ATOM 7325 C CA . THR B 1 395 ? -4.406 -26.094 -5.012 1 97.69 395 THR B CA 1
ATOM 7326 C C . THR B 1 395 ? -3.016 -25.562 -4.656 1 97.69 395 THR B C 1
ATOM 7328 O O . THR B 1 395 ? -2.615 -25.594 -3.49 1 97.69 395 THR B O 1
ATOM 7331 N N . VAL B 1 396 ? -2.291 -25.109 -5.629 1 97.75 396 VAL B N 1
ATOM 7332 C CA . VAL B 1 396 ? -1.048 -24.375 -5.43 1 97.75 396 VAL B CA 1
ATOM 7333 C C . VAL B 1 396 ? -1.191 -22.953 -5.98 1 97.75 396 VAL B C 1
ATOM 7335 O O . VAL B 1 396 ? -1.137 -22.75 -7.195 1 97.75 396 VAL B O 1
ATOM 7338 N N . LEU B 1 397 ? -1.367 -22.062 -5.047 1 97.12 397 LEU B N 1
ATOM 7339 C CA . LEU B 1 397 ? -1.541 -20.672 -5.449 1 97.12 397 LEU B CA 1
ATOM 7340 C C . LEU B 1 397 ? -0.234 -19.891 -5.312 1 97.12 397 LEU B C 1
ATOM 7342 O O . LEU B 1 397 ? 0.212 -19.609 -4.195 1 97.12 397 LEU B O 1
ATOM 7346 N N . LEU B 1 398 ? 0.366 -19.641 -6.328 1 93.81 398 LEU B N 1
ATOM 7347 C CA . LEU B 1 398 ? 1.568 -18.828 -6.375 1 93.81 398 LEU B CA 1
ATOM 7348 C C . LEU B 1 398 ? 1.488 -17.812 -7.512 1 93.81 398 LEU B C 1
ATOM 7350 O O . LEU B 1 398 ? 0.751 -18.016 -8.484 1 93.81 398 LEU B O 1
ATOM 7354 N N . ASP B 1 399 ? 2.121 -16.719 -7.293 1 91.12 399 ASP B N 1
ATOM 7355 C CA . ASP B 1 399 ? 2.088 -15.617 -8.25 1 91.12 399 ASP B CA 1
ATOM 7356 C C . ASP B 1 399 ? 3.432 -15.469 -8.961 1 91.12 399 ASP B C 1
ATOM 7358 O O . ASP B 1 399 ? 4.43 -15.102 -8.328 1 91.12 399 ASP B O 1
ATOM 7362 N N . ASN B 1 400 ? 3.418 -15.797 -10.188 1 90 400 ASN B N 1
ATOM 7363 C CA . ASN B 1 400 ? 4.59 -15.562 -11.023 1 90 400 ASN B CA 1
ATOM 7364 C C . ASN B 1 400 ? 4.316 -14.492 -12.078 1 90 400 ASN B C 1
ATOM 7366 O O . ASN B 1 400 ? 4.812 -14.578 -13.203 1 90 400 ASN B O 1
ATOM 7370 N N . ALA B 1 401 ? 3.465 -13.633 -11.789 1 90.31 401 ALA B N 1
ATOM 7371 C CA . ALA B 1 401 ? 3.156 -12.5 -12.656 1 90.31 401 ALA B CA 1
ATOM 7372 C C . ALA B 1 401 ? 3.66 -11.195 -12.055 1 90.31 401 ALA B C 1
ATOM 7374 O O . ALA B 1 401 ? 4.781 -10.766 -12.336 1 90.31 401 ALA B O 1
ATOM 7375 N N . LEU B 1 402 ? 3.018 -10.75 -11.086 1 90.06 402 LEU B N 1
ATOM 7376 C CA . LEU B 1 402 ? 3.539 -9.578 -10.383 1 90.06 402 LEU B CA 1
ATOM 7377 C C . LEU B 1 402 ? 4.539 -9.984 -9.312 1 90.06 402 LEU B C 1
ATOM 7379 O O . LEU B 1 402 ? 5.441 -9.219 -8.969 1 90.06 402 LEU B O 1
ATOM 7383 N N . ALA B 1 403 ? 4.371 -11.219 -8.773 1 90.38 403 ALA B N 1
ATOM 7384 C CA . ALA B 1 403 ? 5.297 -11.781 -7.797 1 90.38 403 ALA B CA 1
ATOM 7385 C C . ALA B 1 403 ? 5.465 -10.852 -6.602 1 90.38 403 ALA B C 1
ATOM 7387 O O . ALA B 1 403 ? 6.586 -10.508 -6.227 1 90.38 403 ALA B O 1
ATOM 7388 N N . THR B 1 404 ? 4.371 -10.492 -6.055 1 91.44 404 THR B N 1
ATOM 7389 C CA . THR B 1 404 ? 4.375 -9.516 -4.965 1 91.44 404 THR B CA 1
ATOM 7390 C C . THR B 1 404 ? 4.59 -10.211 -3.623 1 91.44 404 THR B C 1
ATOM 7392 O O . THR B 1 404 ? 4.066 -11.305 -3.391 1 91.44 404 THR B O 1
ATOM 7395 N N . MET B 1 405 ? 5.41 -9.641 -2.83 1 94.88 405 MET B N 1
ATOM 7396 C CA . MET B 1 405 ? 5.48 -10.062 -1.436 1 94.88 405 MET B CA 1
ATOM 7397 C C . MET B 1 405 ? 4.25 -9.602 -0.664 1 94.88 405 MET B C 1
ATOM 7399 O O . MET B 1 405 ? 3.719 -8.516 -0.926 1 94.88 405 MET B O 1
ATOM 7403 N N . GLY B 1 406 ? 3.762 -10.383 0.238 1 97.25 406 GLY B N 1
ATOM 7404 C CA . GLY B 1 406 ? 2.746 -9.922 1.173 1 97.25 406 GLY B CA 1
ATOM 7405 C C . GLY B 1 406 ? 1.369 -10.484 0.878 1 97.25 406 GLY B C 1
ATOM 7406 O O . GLY B 1 406 ? 0.438 -10.305 1.666 1 97.25 406 GLY B O 1
ATOM 7407 N N . ALA B 1 407 ? 1.195 -11.227 -0.206 1 97.75 407 ALA B N 1
ATOM 7408 C CA . ALA B 1 407 ? -0.119 -11.695 -0.629 1 97.75 407 ALA B CA 1
ATOM 7409 C C . ALA B 1 407 ? -0.439 -13.055 -0.009 1 97.75 407 ALA B C 1
ATOM 7411 O O . ALA B 1 407 ? -1.599 -13.469 0.022 1 97.75 407 ALA B O 1
ATOM 7412 N N . GLY B 1 408 ? 0.557 -13.789 0.495 1 98.25 408 GLY B N 1
ATOM 7413 C CA . GLY B 1 408 ? 0.398 -15.164 0.944 1 98.25 408 GLY B CA 1
ATOM 7414 C C . GLY B 1 408 ? -0.68 -15.328 1.999 1 98.25 408 GLY B C 1
ATOM 7415 O O . GLY B 1 408 ? -1.596 -16.141 1.838 1 98.25 408 GLY B O 1
ATOM 7416 N N . LEU B 1 409 ? -0.63 -14.516 3.057 1 98.69 409 LEU B N 1
ATOM 7417 C CA . LEU B 1 409 ? -1.56 -14.633 4.176 1 98.69 409 LEU B CA 1
ATOM 7418 C C . LEU B 1 409 ? -2.971 -14.242 3.752 1 98.69 409 LEU B C 1
ATOM 7420 O O . LEU B 1 409 ? -3.916 -15.008 3.934 1 98.69 409 LEU B O 1
ATOM 7424 N N . PRO B 1 410 ? -3.182 -13.023 3.115 1 98.75 410 PRO B N 1
ATOM 7425 C CA . PRO B 1 410 ? -4.531 -12.68 2.666 1 98.75 410 PRO B CA 1
ATOM 7426 C C . PRO B 1 410 ? -5.117 -13.711 1.708 1 98.75 410 PRO B C 1
ATOM 7428 O O . PRO B 1 410 ? -6.312 -14.016 1.774 1 98.75 410 PRO B O 1
ATOM 7431 N N . SER B 1 411 ? -4.285 -14.258 0.814 1 98.69 411 SER B N 1
ATOM 7432 C CA . SER B 1 411 ? -4.754 -15.289 -0.106 1 98.69 411 SER B CA 1
ATOM 7433 C C . SER B 1 411 ? -5.211 -16.531 0.646 1 98.69 411 SER B C 1
ATOM 7435 O O . SER B 1 411 ? -6.223 -17.141 0.295 1 98.69 411 SER B O 1
ATOM 7437 N N . GLY B 1 412 ? -4.414 -16.922 1.673 1 98.81 412 GLY B N 1
ATOM 7438 C CA . GLY B 1 412 ? -4.789 -18.078 2.488 1 98.81 412 GLY B CA 1
ATOM 7439 C C . GLY B 1 412 ? -6.102 -17.875 3.221 1 98.81 412 GLY B C 1
ATOM 7440 O O . GLY B 1 412 ? -6.906 -18.812 3.311 1 98.81 412 GLY B O 1
ATOM 7441 N N . ILE B 1 413 ? -6.344 -16.688 3.732 1 98.88 413 ILE B N 1
ATOM 7442 C CA . ILE B 1 413 ? -7.578 -16.391 4.449 1 98.88 413 ILE B CA 1
ATOM 7443 C C . ILE B 1 413 ? -8.773 -16.562 3.516 1 98.88 413 ILE B C 1
ATOM 7445 O O . ILE B 1 413 ? -9.766 -17.203 3.881 1 98.88 413 ILE B O 1
ATOM 7449 N N . THR B 1 414 ? -8.672 -16.016 2.287 1 98.81 414 THR B N 1
ATOM 7450 C CA . THR B 1 414 ? -9.758 -16.141 1.325 1 98.81 414 THR B CA 1
ATOM 7451 C C . THR B 1 414 ? -9.961 -17.594 0.914 1 98.81 414 THR B C 1
ATOM 7453 O O . THR B 1 414 ? -11.094 -18.062 0.81 1 98.81 414 THR B O 1
ATOM 7456 N N . ALA B 1 415 ? -8.828 -18.312 0.669 1 98.81 415 ALA B N 1
ATOM 7457 C CA . ALA B 1 415 ? -8.938 -19.719 0.294 1 98.81 415 ALA B CA 1
ATOM 7458 C C . ALA B 1 415 ? -9.664 -20.516 1.37 1 98.81 415 ALA B C 1
ATOM 7460 O O . ALA B 1 415 ? -10.547 -21.328 1.064 1 98.81 415 ALA B O 1
ATOM 7461 N N . LYS B 1 416 ? -9.297 -20.297 2.656 1 98.88 416 LYS B N 1
ATOM 7462 C CA . LYS B 1 416 ? -9.93 -21.016 3.762 1 98.88 416 LYS B CA 1
ATOM 7463 C C . LYS B 1 416 ? -11.383 -20.594 3.939 1 98.88 416 LYS B C 1
ATOM 7465 O O . LYS B 1 416 ? -12.234 -21.406 4.297 1 98.88 416 LYS B O 1
ATOM 7470 N N . LEU B 1 417 ? -11.648 -19.344 3.719 1 98.5 417 LEU B N 1
ATOM 7471 C CA . LEU B 1 417 ? -13.016 -18.828 3.77 1 98.5 417 LEU B CA 1
ATOM 7472 C C . LEU B 1 417 ? -13.906 -19.547 2.766 1 98.5 417 LEU B C 1
ATOM 7474 O O . LEU B 1 417 ? -15.039 -19.922 3.084 1 98.5 417 LEU B O 1
ATOM 7478 N N . LEU B 1 418 ? -13.406 -19.766 1.521 1 98.12 418 LEU B N 1
ATOM 7479 C CA . LEU B 1 418 ? -14.172 -20.359 0.43 1 98.12 418 LEU B CA 1
ATOM 7480 C C . LEU B 1 418 ? -14.25 -21.875 0.583 1 98.12 418 LEU B C 1
ATOM 7482 O O . LEU B 1 418 ? -15.203 -22.5 0.122 1 98.12 418 LEU B O 1
ATOM 7486 N N . HIS B 1 419 ? -13.188 -22.469 1.225 1 98.19 419 HIS B N 1
ATOM 7487 C CA . HIS B 1 419 ? -13.109 -23.922 1.407 1 98.19 419 HIS B CA 1
ATOM 7488 C C . HIS B 1 419 ? -12.844 -24.281 2.865 1 98.19 419 HIS B C 1
ATOM 7490 O O . HIS B 1 419 ? -11.789 -24.828 3.195 1 98.19 419 HIS B O 1
ATOM 7496 N N . PRO B 1 420 ? -13.805 -24.109 3.717 1 97.88 420 PRO B N 1
ATOM 7497 C CA . PRO B 1 420 ? -13.609 -24.312 5.152 1 97.88 420 PRO B CA 1
ATOM 7498 C C . PRO B 1 420 ? -13.281 -25.766 5.488 1 97.88 420 PRO B C 1
ATOM 7500 O O . PRO B 1 420 ? -12.703 -26.047 6.539 1 97.88 420 PRO B O 1
ATOM 7503 N N . GLU B 1 421 ? -13.586 -26.672 4.562 1 97.19 421 GLU B N 1
ATOM 7504 C CA . GLU B 1 421 ? -13.406 -28.109 4.816 1 97.19 421 GLU B CA 1
ATOM 7505 C C . GLU B 1 421 ? -11.992 -28.562 4.457 1 97.19 421 GLU B C 1
ATOM 7507 O O . GLU B 1 421 ? -11.555 -29.641 4.871 1 97.19 421 GLU B O 1
ATOM 7512 N N . ARG B 1 422 ? -11.273 -27.781 3.693 1 98.25 422 ARG B N 1
ATOM 7513 C CA . ARG B 1 422 ? -9.93 -28.141 3.246 1 98.25 422 ARG B CA 1
ATOM 7514 C C . ARG B 1 422 ? -8.875 -27.562 4.18 1 98.25 422 ARG B C 1
ATOM 7516 O O . ARG B 1 422 ? -9.094 -26.516 4.812 1 98.25 422 ARG B O 1
ATOM 7523 N N . ARG B 1 423 ? -7.773 -28.297 4.27 1 98.62 423 ARG B N 1
ATOM 7524 C CA . ARG B 1 423 ? -6.602 -27.656 4.871 1 98.62 423 ARG B CA 1
ATOM 7525 C C . ARG B 1 423 ? -6.023 -26.594 3.949 1 98.62 423 ARG B C 1
ATOM 7527 O O . ARG B 1 423 ? -5.93 -26.797 2.736 1 98.62 423 ARG B O 1
ATOM 7534 N N . VAL B 1 424 ? -5.848 -25.438 4.492 1 98.88 424 VAL B N 1
ATOM 7535 C CA . VAL B 1 424 ? -5.188 -24.359 3.768 1 98.88 424 VAL B CA 1
ATOM 7536 C C . VAL B 1 424 ? -3.939 -23.906 4.527 1 98.88 424 VAL B C 1
ATOM 7538 O O . VAL B 1 424 ? -4.012 -23.578 5.711 1 98.88 424 VAL B O 1
ATOM 7541 N N . LEU B 1 425 ? -2.791 -23.969 3.916 1 98.94 425 LEU B N 1
ATOM 7542 C CA . LEU B 1 425 ? -1.517 -23.562 4.488 1 98.94 425 LEU B CA 1
ATOM 7543 C C . LEU B 1 425 ? -0.953 -22.344 3.746 1 98.94 425 LEU B C 1
ATOM 7545 O O . LEU B 1 425 ? -0.647 -22.438 2.555 1 98.94 425 LEU B O 1
ATOM 7549 N N . ALA B 1 426 ? -0.905 -21.234 4.402 1 98.88 426 ALA B N 1
ATOM 7550 C CA . ALA B 1 426 ? -0.181 -20.094 3.848 1 98.88 426 ALA B CA 1
ATOM 7551 C C . ALA B 1 426 ? 1.312 -20.188 4.148 1 98.88 426 ALA B C 1
ATOM 7553 O O . ALA B 1 426 ? 1.714 -20.266 5.312 1 98.88 426 ALA B O 1
ATOM 7554 N N . ILE B 1 427 ? 2.109 -20.234 3.156 1 98.88 427 ILE B N 1
ATOM 7555 C CA . ILE B 1 427 ? 3.559 -20.297 3.303 1 98.88 427 ILE B CA 1
ATOM 7556 C C . ILE B 1 427 ? 4.176 -18.953 2.926 1 98.88 427 ILE B C 1
ATOM 7558 O O . ILE B 1 427 ? 4.062 -18.516 1.779 1 98.88 427 ILE B O 1
ATOM 7562 N N . CYS B 1 428 ? 4.777 -18.344 3.859 1 98.38 428 CYS B N 1
ATOM 7563 C CA . CYS B 1 428 ? 5.324 -17.016 3.684 1 98.38 428 CYS B CA 1
ATOM 7564 C C . CYS B 1 428 ? 6.781 -16.953 4.125 1 98.38 428 CYS B C 1
ATOM 7566 O O . CYS B 1 428 ? 7.195 -17.703 5.016 1 98.38 428 CYS B O 1
ATOM 7568 N N . GLY B 1 429 ? 7.59 -16.125 3.418 1 97.69 429 GLY B N 1
ATOM 7569 C CA . GLY B 1 429 ? 8.82 -15.68 4.043 1 97.69 429 GLY B CA 1
ATOM 7570 C C . GLY B 1 429 ? 8.594 -14.68 5.164 1 97.69 429 GLY B C 1
ATOM 7571 O O . GLY B 1 429 ? 7.527 -14.07 5.254 1 97.69 429 GLY B O 1
ATOM 7572 N N . ASP B 1 430 ? 9.633 -14.531 6.023 1 97.31 430 ASP B N 1
ATOM 7573 C CA . ASP B 1 430 ? 9.508 -13.586 7.133 1 97.31 430 ASP B CA 1
ATOM 7574 C C . ASP B 1 430 ? 9.266 -12.172 6.621 1 97.31 430 ASP B C 1
ATOM 7576 O O . ASP B 1 430 ? 8.461 -11.43 7.184 1 97.31 430 ASP B O 1
ATOM 7580 N N . GLY B 1 431 ? 9.906 -11.766 5.523 1 96.38 431 GLY B N 1
ATOM 7581 C CA . GLY B 1 431 ? 9.695 -10.453 4.949 1 96.38 431 GLY B CA 1
ATOM 7582 C C . GLY B 1 431 ? 8.297 -10.258 4.402 1 96.38 431 GLY B C 1
ATOM 7583 O O . GLY B 1 431 ? 7.641 -9.25 4.691 1 96.38 431 GLY B O 1
ATOM 7584 N N . GLY B 1 432 ? 7.824 -11.203 3.557 1 97.25 432 GLY B N 1
ATOM 7585 C CA . GLY B 1 432 ? 6.5 -11.125 2.957 1 97.25 432 GLY B CA 1
ATOM 7586 C C . GLY B 1 432 ? 5.379 -11.172 3.979 1 97.25 432 GLY B C 1
ATOM 7587 O O . GLY B 1 432 ? 4.402 -10.43 3.871 1 97.25 432 GLY B O 1
ATOM 7588 N N . PHE B 1 433 ? 5.508 -11.992 5.066 1 98.56 433 PHE B N 1
ATOM 7589 C CA . PHE B 1 433 ? 4.492 -12.117 6.105 1 98.56 433 PHE B CA 1
ATOM 7590 C C . PHE B 1 433 ? 4.273 -10.789 6.816 1 98.56 433 PHE B C 1
ATOM 7592 O O . PHE B 1 433 ? 3.133 -10.391 7.07 1 98.56 433 PHE B O 1
ATOM 7599 N N . MET B 1 434 ? 5.324 -10.117 7.059 1 98 434 MET B N 1
ATOM 7600 C CA . MET B 1 434 ? 5.262 -8.906 7.859 1 98 434 MET B CA 1
ATOM 7601 C C . MET B 1 434 ? 4.582 -7.777 7.086 1 98 434 MET B C 1
ATOM 7603 O O . MET B 1 434 ? 4.129 -6.797 7.68 1 98 434 MET B O 1
ATOM 7607 N N . MET B 1 435 ? 4.477 -7.848 5.781 1 97.94 435 MET B N 1
ATOM 7608 C CA . MET B 1 435 ? 3.9 -6.773 4.973 1 97.94 435 MET B CA 1
ATOM 7609 C C . MET B 1 435 ? 2.391 -6.691 5.18 1 97.94 435 MET B C 1
ATOM 7611 O O . MET B 1 435 ? 1.793 -5.629 4.984 1 97.94 435 MET B O 1
ATOM 7615 N N . ASN B 1 436 ? 1.729 -7.789 5.512 1 98.25 436 ASN B N 1
ATOM 7616 C CA . ASN B 1 436 ? 0.298 -7.797 5.805 1 98.25 436 ASN B CA 1
ATOM 7617 C C . ASN B 1 436 ? -0.019 -8.641 7.035 1 98.25 436 ASN B C 1
ATOM 7619 O O . ASN B 1 436 ? -1.074 -9.273 7.105 1 98.25 436 ASN B O 1
ATOM 7623 N N . CYS B 1 437 ? 0.866 -8.656 8.031 1 98.38 437 CYS B N 1
ATOM 7624 C CA . CYS B 1 437 ? 0.753 -9.5 9.219 1 98.38 437 CYS B CA 1
ATOM 7625 C C . CYS B 1 437 ? -0.469 -9.117 10.047 1 98.38 437 CYS B C 1
ATOM 7627 O O . CYS B 1 437 ? -1.001 -9.938 10.789 1 98.38 437 CYS B O 1
ATOM 7629 N N . GLN B 1 438 ? -0.943 -7.867 9.898 1 98.19 438 GLN B N 1
ATOM 7630 C CA . GLN B 1 438 ? -2.072 -7.379 10.688 1 98.19 438 GLN B CA 1
ATOM 7631 C C . GLN B 1 438 ? -3.346 -8.156 10.359 1 98.19 438 GLN B C 1
ATOM 7633 O O . GLN B 1 438 ? -4.305 -8.133 11.125 1 98.19 438 GLN B O 1
ATOM 7638 N N . GLU B 1 439 ? -3.365 -8.867 9.203 1 98.62 439 GLU B N 1
ATOM 7639 C CA . GLU B 1 439 ? -4.566 -9.578 8.789 1 98.62 439 GLU B CA 1
ATOM 7640 C C . GLU B 1 439 ? -4.766 -10.852 9.609 1 98.62 439 GLU B C 1
ATOM 7642 O O . GLU B 1 439 ? -5.801 -11.508 9.5 1 98.62 439 GLU B O 1
ATOM 7647 N N . LEU B 1 440 ? -3.75 -11.203 10.492 1 98.75 440 LEU B N 1
ATOM 7648 C CA . LEU B 1 440 ? -4.031 -12.219 11.5 1 98.75 440 LEU B CA 1
ATOM 7649 C C . LEU B 1 440 ? -5.285 -11.867 12.297 1 98.75 440 LEU B C 1
ATOM 7651 O O . LEU B 1 440 ? -6.082 -12.742 12.633 1 98.75 440 LEU B O 1
ATOM 7655 N N . GLU B 1 441 ? -5.414 -10.586 12.578 1 98.56 441 GLU B N 1
ATOM 7656 C CA . GLU B 1 441 ? -6.598 -10.117 13.289 1 98.56 441 GLU B CA 1
ATOM 7657 C C . GLU B 1 441 ? -7.871 -10.391 12.492 1 98.56 441 GLU B C 1
ATOM 7659 O O . GLU B 1 441 ? -8.891 -10.797 13.055 1 98.56 441 GLU B O 1
ATOM 7664 N N . THR B 1 442 ? -7.859 -10.141 11.148 1 98.25 442 THR B N 1
ATOM 7665 C CA . THR B 1 442 ? -9 -10.414 10.289 1 98.25 442 THR B CA 1
ATOM 7666 C C . THR B 1 442 ? -9.391 -11.883 10.352 1 98.25 442 THR B C 1
ATOM 7668 O O . THR B 1 442 ? -10.578 -12.211 10.477 1 98.25 442 THR B O 1
ATOM 7671 N N . ALA B 1 443 ? -8.367 -12.773 10.258 1 98.75 443 ALA B N 1
ATOM 7672 C CA . ALA B 1 443 ? -8.633 -14.203 10.336 1 98.75 443 ALA B CA 1
ATOM 7673 C C . ALA B 1 443 ? -9.273 -14.578 11.672 1 98.75 443 ALA B C 1
ATOM 7675 O O . ALA B 1 443 ? -10.211 -15.375 11.719 1 98.75 443 ALA B O 1
ATOM 7676 N N . ILE B 1 444 ? -8.734 -13.992 12.766 1 98.31 444 ILE B N 1
ATOM 7677 C CA . ILE B 1 444 ? -9.227 -14.273 14.109 1 98.31 444 ILE B CA 1
ATOM 7678 C C . ILE B 1 444 ? -10.664 -13.766 14.242 1 98.31 444 ILE B C 1
ATOM 7680 O O . ILE B 1 444 ? -11.547 -14.492 14.703 1 98.31 444 ILE B O 1
ATOM 7684 N N . ARG B 1 445 ? -10.898 -12.5 13.805 1 97.12 445 ARG B N 1
ATOM 7685 C CA . ARG B 1 445 ? -12.195 -11.859 13.961 1 97.12 445 ARG B CA 1
ATOM 7686 C C . ARG B 1 445 ? -13.281 -12.625 13.203 1 97.12 445 ARG B C 1
ATOM 7688 O O . ARG B 1 445 ? -14.406 -12.758 13.695 1 97.12 445 ARG B O 1
ATOM 7695 N N . TYR B 1 446 ? -12.992 -13.148 12.062 1 97.69 446 TYR B N 1
ATOM 7696 C CA . TYR B 1 446 ? -13.984 -13.844 11.25 1 97.69 446 TYR B CA 1
ATOM 7697 C C . TYR B 1 446 ? -13.906 -15.352 11.469 1 97.69 446 TYR B C 1
ATOM 7699 O O . TYR B 1 446 ? -14.516 -16.125 10.727 1 97.69 446 TYR B O 1
ATOM 7707 N N . GLU B 1 447 ? -13.102 -15.805 12.43 1 97.75 447 GLU B N 1
ATOM 7708 C CA . GLU B 1 447 ? -12.992 -17.203 12.859 1 97.75 447 GLU B CA 1
ATOM 7709 C C . GLU B 1 447 ? -12.609 -18.109 11.695 1 97.75 447 GLU B C 1
ATOM 7711 O O . GLU B 1 447 ? -13.258 -19.125 11.469 1 97.75 447 GLU B O 1
ATOM 7716 N N . ILE B 1 448 ? -11.656 -17.672 10.914 1 98.5 448 ILE B N 1
ATOM 7717 C CA . ILE B 1 448 ? -11.102 -18.453 9.812 1 98.5 448 ILE B CA 1
ATOM 7718 C C . ILE B 1 448 ? -9.828 -19.156 10.273 1 98.5 448 ILE B C 1
ATOM 7720 O O . ILE B 1 448 ? -8.758 -18.531 10.328 1 98.5 448 ILE B O 1
ATOM 7724 N N . PRO B 1 449 ? -9.82 -20.453 10.562 1 98.56 449 PRO B N 1
ATOM 7725 C CA . PRO B 1 449 ? -8.688 -21.156 11.172 1 98.56 449 PRO B CA 1
ATOM 7726 C C . PRO B 1 449 ? -7.594 -21.5 10.164 1 98.56 449 PRO B C 1
ATOM 7728 O O . PRO B 1 449 ? -7.316 -22.672 9.93 1 98.56 449 PRO B O 1
ATOM 7731 N N . ILE B 1 450 ? -6.867 -20.562 9.742 1 98.25 450 ILE B N 1
ATOM 7732 C CA . ILE B 1 450 ? -5.785 -20.734 8.773 1 98.25 450 ILE B CA 1
ATOM 7733 C C . ILE B 1 450 ? -4.484 -21.062 9.508 1 98.25 450 ILE B C 1
ATOM 7735 O O . ILE B 1 450 ? -4.254 -20.578 10.617 1 98.25 450 ILE B O 1
ATOM 7739 N N . VAL B 1 451 ? -3.67 -21.922 8.953 1 98.88 451 VAL B N 1
ATOM 7740 C CA . VAL B 1 451 ? -2.316 -22.203 9.43 1 98.88 451 VAL B CA 1
ATOM 7741 C C . VAL B 1 451 ? -1.303 -21.469 8.547 1 98.88 451 VAL B C 1
ATOM 7743 O O . VAL B 1 451 ? -1.379 -21.547 7.312 1 98.88 451 VAL B O 1
ATOM 7746 N N . VAL B 1 452 ? -0.413 -20.734 9.164 1 98.94 452 VAL B N 1
ATOM 7747 C CA . VAL B 1 452 ? 0.62 -19.984 8.461 1 98.94 452 VAL B CA 1
ATOM 7748 C C . VAL B 1 452 ? 1.995 -20.547 8.797 1 98.94 452 VAL B C 1
ATOM 7750 O O . VAL B 1 452 ? 2.328 -20.734 9.969 1 98.94 452 VAL B O 1
ATOM 7753 N N . LEU B 1 453 ? 2.746 -20.891 7.82 1 98.94 453 LEU B N 1
ATOM 7754 C CA . LEU B 1 453 ? 4.141 -21.297 7.961 1 98.94 453 LEU B CA 1
ATOM 7755 C C . LEU B 1 453 ? 5.078 -20.188 7.5 1 98.94 453 LEU B C 1
ATOM 7757 O O . LEU B 1 453 ? 5.098 -19.844 6.32 1 98.94 453 LEU B O 1
ATOM 7761 N N . ILE B 1 454 ? 5.789 -19.625 8.43 1 98.81 454 ILE B N 1
ATOM 7762 C CA . ILE B 1 454 ? 6.766 -18.578 8.125 1 98.81 454 ILE B CA 1
ATOM 7763 C C . ILE B 1 454 ? 8.156 -19.203 7.992 1 98.81 454 ILE B C 1
ATOM 7765 O O . ILE B 1 454 ? 8.68 -19.766 8.953 1 98.81 454 ILE B O 1
ATOM 7769 N N . LEU B 1 455 ? 8.695 -19.141 6.828 1 98.5 455 LEU B N 1
ATOM 7770 C CA . LEU B 1 455 ? 10.086 -19.531 6.617 1 98.5 455 LEU B CA 1
ATOM 7771 C C . LEU B 1 455 ? 11.023 -18.359 6.895 1 98.5 455 LEU B C 1
ATOM 7773 O O . LEU B 1 455 ? 11.102 -17.406 6.098 1 98.5 455 LEU B O 1
ATOM 7777 N N . ASN B 1 456 ? 11.766 -18.453 7.988 1 97.56 456 ASN B N 1
ATOM 7778 C CA . ASN B 1 456 ? 12.516 -17.312 8.523 1 97.56 456 ASN B CA 1
ATOM 7779 C C . ASN B 1 456 ? 14.008 -17.438 8.242 1 97.56 456 ASN B C 1
ATOM 7781 O O . ASN B 1 456 ? 14.664 -18.344 8.766 1 97.56 456 ASN B O 1
ATOM 7785 N N . ASP B 1 457 ? 14.531 -16.562 7.434 1 94.12 457 ASP B N 1
ATOM 7786 C CA . ASP B 1 457 ? 15.969 -16.5 7.215 1 94.12 457 ASP B CA 1
ATOM 7787 C C . ASP B 1 457 ? 16.531 -15.141 7.645 1 94.12 457 ASP B C 1
ATOM 7789 O O . ASP B 1 457 ? 17.672 -14.805 7.328 1 94.12 457 ASP B O 1
ATOM 7793 N N . ASN B 1 458 ? 15.703 -14.281 8.289 1 92.81 458 ASN B N 1
ATOM 7794 C CA . ASN B 1 458 ? 16.062 -12.961 8.805 1 92.81 458 ASN B CA 1
ATOM 7795 C C . ASN B 1 458 ? 16.656 -12.078 7.707 1 92.81 458 ASN B C 1
ATOM 7797 O O . ASN B 1 458 ? 17.625 -11.352 7.949 1 92.81 458 ASN B O 1
ATOM 7801 N N . GLY B 1 459 ? 16.125 -12.188 6.543 1 91.56 459 GLY B N 1
ATOM 7802 C CA . GLY B 1 459 ? 16.594 -11.391 5.426 1 91.56 459 GLY B CA 1
ATOM 7803 C C . GLY B 1 459 ? 15.82 -11.625 4.148 1 91.56 459 GLY B C 1
ATOM 7804 O O . GLY B 1 459 ? 14.977 -12.523 4.086 1 91.56 459 GLY B O 1
ATOM 7805 N N . PHE B 1 460 ? 16.094 -10.758 3.191 1 90.5 460 PHE B N 1
ATOM 7806 C CA . PHE B 1 460 ? 15.523 -10.945 1.867 1 90.5 460 PHE B CA 1
ATOM 7807 C C . PHE B 1 460 ? 16.344 -11.938 1.055 1 90.5 460 PHE B C 1
ATOM 7809 O O . PHE B 1 460 ? 17.109 -11.547 0.175 1 90.5 460 PHE B O 1
ATOM 7816 N N . GLY B 1 461 ? 16.078 -13.18 1.327 1 85.25 461 GLY B N 1
ATOM 7817 C CA . GLY B 1 461 ? 16.906 -14.281 0.858 1 85.25 461 GLY B CA 1
ATOM 7818 C C . GLY B 1 461 ? 17.031 -14.336 -0.653 1 85.25 461 GLY B C 1
ATOM 7819 O O . GLY B 1 461 ? 18.094 -14.656 -1.184 1 85.25 461 GLY B O 1
ATOM 7820 N N . PHE B 1 462 ? 15.938 -14.07 -1.327 1 85.69 462 PHE B N 1
ATOM 7821 C CA . PHE B 1 462 ? 15.953 -14.102 -2.785 1 85.69 462 PHE B CA 1
ATOM 7822 C C . PHE B 1 462 ? 16.906 -13.047 -3.336 1 85.69 462 PHE B C 1
ATOM 7824 O O . PHE B 1 462 ? 17.672 -13.32 -4.262 1 85.69 462 PHE B O 1
ATOM 7831 N N . ILE B 1 463 ? 16.828 -11.922 -2.775 1 87.12 463 ILE B N 1
ATOM 7832 C CA . ILE B 1 463 ? 17.641 -10.812 -3.244 1 87.12 463 ILE B CA 1
ATOM 7833 C C . ILE B 1 463 ? 19.109 -11.047 -2.879 1 87.12 463 ILE B C 1
ATOM 7835 O O . ILE B 1 463 ? 20 -10.719 -3.652 1 87.12 463 ILE B O 1
ATOM 7839 N N . LYS B 1 464 ? 19.328 -11.633 -1.744 1 86.06 464 LYS B N 1
ATOM 7840 C CA . LYS B 1 464 ? 20.688 -11.984 -1.344 1 86.06 464 LYS B CA 1
ATOM 7841 C C . LYS B 1 464 ? 21.312 -12.977 -2.322 1 86.06 464 LYS B C 1
ATOM 7843 O O . LYS B 1 464 ? 22.5 -12.883 -2.641 1 86.06 464 LYS B O 1
ATOM 7848 N N . TRP B 1 465 ? 20.484 -13.883 -2.684 1 82.81 465 TRP B N 1
ATOM 7849 C CA . TRP B 1 465 ? 20.938 -14.867 -3.656 1 82.81 465 TRP B CA 1
ATOM 7850 C C . TRP B 1 465 ? 21.344 -14.203 -4.961 1 82.81 465 TRP B C 1
ATOM 7852 O O . TRP B 1 465 ? 22.391 -14.523 -5.531 1 82.81 465 TRP B O 1
ATOM 7862 N N . LYS B 1 466 ? 20.594 -13.289 -5.406 1 84 466 LYS B N 1
ATOM 7863 C CA . LYS B 1 466 ? 20.906 -12.586 -6.645 1 84 466 LYS B CA 1
ATOM 7864 C C . LYS B 1 466 ? 22.141 -11.695 -6.484 1 84 466 LYS B C 1
ATOM 7866 O O . LYS B 1 466 ? 22.953 -11.578 -7.41 1 84 466 LYS B O 1
ATOM 7871 N N . GLN B 1 467 ? 22.203 -11.07 -5.359 1 87.25 467 GLN B N 1
ATOM 7872 C CA . GLN B 1 467 ? 23.375 -10.258 -5.047 1 87.25 467 GLN B CA 1
ATOM 7873 C C . GLN B 1 467 ? 24.656 -11.086 -5.133 1 87.25 467 GLN B C 1
ATOM 7875 O O . GLN B 1 467 ? 25.656 -10.641 -5.703 1 87.25 467 GLN B O 1
ATOM 7880 N N . LYS B 1 468 ? 24.625 -12.25 -4.621 1 82.75 468 LYS B N 1
ATOM 7881 C CA . LYS B 1 468 ? 25.781 -13.148 -4.648 1 82.75 468 LYS B CA 1
ATOM 7882 C C . LYS B 1 468 ? 26.094 -13.594 -6.074 1 82.75 468 LYS B C 1
ATOM 7884 O O . LYS B 1 468 ? 27.266 -13.664 -6.465 1 82.75 468 LYS B O 1
ATOM 7889 N N . LYS B 1 469 ? 25.078 -13.852 -6.75 1 82.69 469 LYS B N 1
ATOM 7890 C CA . LYS B 1 469 ? 25.234 -14.273 -8.141 1 82.69 469 LYS B CA 1
ATOM 7891 C C . LYS B 1 469 ? 25.938 -13.195 -8.969 1 82.69 469 LYS B C 1
ATOM 7893 O O . LYS B 1 469 ? 26.703 -13.5 -9.883 1 82.69 469 LYS B O 1
ATOM 7898 N N . MET B 1 470 ? 25.672 -11.953 -8.625 1 86.44 470 MET B N 1
ATOM 7899 C CA . MET B 1 470 ? 26.25 -10.82 -9.344 1 86.44 470 MET B CA 1
ATOM 7900 C C . MET B 1 470 ? 27.625 -10.461 -8.773 1 86.44 470 MET B C 1
ATOM 7902 O O . MET B 1 470 ? 28.234 -9.484 -9.203 1 86.44 470 MET B O 1
ATOM 7906 N N . HIS B 1 471 ? 28.016 -11.188 -7.766 1 87.94 471 HIS B N 1
ATOM 7907 C CA . HIS B 1 471 ? 29.328 -11.016 -7.133 1 87.94 471 HIS B CA 1
ATOM 7908 C C . HIS B 1 471 ? 29.406 -9.688 -6.391 1 87.94 471 HIS B C 1
ATOM 7910 O O . HIS B 1 471 ? 30.453 -9.023 -6.414 1 87.94 471 HIS B O 1
ATOM 7916 N N . PHE B 1 472 ? 28.25 -9.305 -5.914 1 90 472 PHE B N 1
ATOM 7917 C CA . PHE B 1 472 ? 28.234 -8.133 -5.043 1 90 472 PHE B CA 1
ATOM 7918 C C . PHE B 1 472 ? 28.359 -8.547 -3.58 1 90 472 PHE B C 1
ATOM 7920 O O . PHE B 1 472 ? 28.062 -9.688 -3.225 1 90 472 PHE B O 1
ATOM 7927 N N . GLU B 1 473 ? 28.797 -7.672 -2.715 1 88.44 473 GLU B N 1
ATOM 7928 C CA . GLU B 1 473 ? 28.844 -7.91 -1.275 1 88.44 473 GLU B CA 1
ATOM 7929 C C . GLU B 1 473 ? 27.453 -7.82 -0.654 1 88.44 473 GLU B C 1
ATOM 7931 O O . GLU B 1 473 ? 26.594 -7.094 -1.15 1 88.44 473 GLU B O 1
ATOM 7936 N N . ASP B 1 474 ? 27.281 -8.602 0.379 1 86.94 474 ASP B N 1
ATOM 7937 C CA . ASP B 1 474 ? 26.016 -8.555 1.108 1 86.94 474 ASP B CA 1
ATOM 7938 C C . ASP B 1 474 ? 25.781 -7.16 1.686 1 86.94 474 ASP B C 1
ATOM 7940 O O . ASP B 1 474 ? 26.578 -6.664 2.484 1 86.94 474 ASP B O 1
ATOM 7944 N N . PHE B 1 475 ? 24.75 -6.512 1.251 1 90.06 475 PHE B N 1
ATOM 7945 C CA . PHE B 1 475 ? 24.438 -5.164 1.711 1 90.06 475 PHE B CA 1
ATOM 7946 C C . PHE B 1 475 ? 22.953 -4.875 1.578 1 90.06 475 PHE B C 1
ATOM 7948 O O . PHE B 1 475 ? 22.375 -5.078 0.511 1 90.06 475 PHE B O 1
ATOM 7955 N N . GLY B 1 476 ? 22.375 -4.379 2.756 1 89.44 476 GLY B N 1
ATOM 7956 C CA . GLY B 1 476 ? 21.047 -3.781 2.734 1 89.44 476 GLY B CA 1
ATOM 7957 C C . GLY B 1 476 ? 19.922 -4.805 2.605 1 89.44 476 GLY B C 1
ATOM 7958 O O . GLY B 1 476 ? 18.859 -4.504 2.08 1 89.44 476 GLY B O 1
ATOM 7959 N N . LEU B 1 477 ? 20.203 -6.016 3.068 1 87.69 477 LEU B N 1
ATOM 7960 C CA . LEU B 1 477 ? 19.203 -7.047 2.836 1 87.69 477 LEU B CA 1
ATOM 7961 C C . LEU B 1 477 ? 18.891 -7.801 4.121 1 87.69 477 LEU B C 1
ATOM 7963 O O . LEU B 1 477 ? 18.109 -8.766 4.109 1 87.69 477 LEU B O 1
ATOM 7967 N N . ASP B 1 478 ? 19.5 -7.352 5.219 1 86.88 478 ASP B N 1
ATOM 7968 C CA . ASP B 1 478 ? 19.25 -7.992 6.508 1 86.88 478 ASP B CA 1
ATOM 7969 C C . ASP B 1 478 ? 18.281 -7.156 7.355 1 86.88 478 ASP B C 1
ATOM 7971 O O . ASP B 1 478 ? 18.312 -5.926 7.297 1 86.88 478 ASP B O 1
ATOM 7975 N N . TYR B 1 479 ? 17.438 -7.852 7.977 1 88.56 479 TYR B N 1
ATOM 7976 C CA . TYR B 1 479 ? 16.547 -7.23 8.953 1 88.56 479 TYR B CA 1
ATOM 7977 C C . TYR B 1 479 ? 16.297 -8.164 10.133 1 88.56 479 TYR B C 1
ATOM 7979 O O . TYR B 1 479 ? 16.844 -9.266 10.188 1 88.56 479 TYR B O 1
ATOM 7987 N N . GLY B 1 480 ? 15.664 -7.617 11.164 1 91.12 480 GLY B N 1
ATOM 7988 C CA . GLY B 1 480 ? 15.242 -8.422 12.297 1 91.12 480 GLY B CA 1
ATOM 7989 C C . GLY B 1 480 ? 13.789 -8.844 12.219 1 91.12 480 GLY B C 1
ATOM 7990 O O . GLY B 1 480 ? 13.102 -8.555 11.242 1 91.12 480 GLY B O 1
ATOM 7991 N N . ASN B 1 481 ? 13.406 -9.656 13.086 1 96.31 481 ASN B N 1
ATOM 7992 C CA . ASN B 1 481 ? 12.023 -10.117 13.172 1 96.31 481 ASN B CA 1
ATOM 7993 C C . ASN B 1 481 ? 11.523 -10.117 14.609 1 96.31 481 ASN B C 1
ATOM 7995 O O . ASN B 1 481 ? 12.32 -10.18 15.555 1 96.31 481 ASN B O 1
ATOM 7999 N N . PRO B 1 482 ? 10.219 -9.906 14.742 1 97.75 482 PRO B N 1
ATOM 8000 C CA . PRO B 1 482 ? 9.672 -10.188 16.062 1 97.75 482 PRO B CA 1
ATOM 8001 C C . PRO B 1 482 ? 9.727 -11.664 16.438 1 97.75 482 PRO B C 1
ATOM 8003 O O . PRO B 1 482 ? 10.023 -12.508 15.578 1 97.75 482 PRO B O 1
ATOM 8006 N N . ASP B 1 483 ? 9.656 -11.93 17.75 1 98.06 483 ASP B N 1
ATOM 8007 C CA . ASP B 1 483 ? 9.32 -13.289 18.141 1 98.06 483 ASP B CA 1
ATOM 8008 C C . ASP B 1 483 ? 7.949 -13.695 17.609 1 98.06 483 ASP B C 1
ATOM 8010 O O . ASP B 1 483 ? 6.922 -13.359 18.188 1 98.06 483 ASP B O 1
ATOM 8014 N N . PHE B 1 484 ? 7.992 -14.477 16.531 1 98.44 484 PHE B N 1
ATOM 8015 C CA . PHE B 1 484 ? 6.758 -14.727 15.789 1 98.44 484 PHE B CA 1
ATOM 8016 C C . PHE B 1 484 ? 5.773 -15.516 16.641 1 98.44 484 PHE B C 1
ATOM 8018 O O . PHE B 1 484 ? 4.559 -15.406 16.469 1 98.44 484 PHE B O 1
ATOM 8025 N N . SER B 1 485 ? 6.27 -16.375 17.547 1 98.06 485 SER B N 1
ATOM 8026 C CA . SER B 1 485 ? 5.375 -17.094 18.453 1 98.06 485 SER B CA 1
ATOM 8027 C C . SER B 1 485 ? 4.621 -16.125 19.359 1 98.06 485 SER B C 1
ATOM 8029 O O . SER B 1 485 ? 3.398 -16.203 19.484 1 98.06 485 SER B O 1
ATOM 8031 N N . LEU B 1 486 ? 5.406 -15.242 20.031 1 98.06 486 LEU B N 1
ATOM 8032 C CA . LEU B 1 486 ? 4.809 -14.219 20.891 1 98.06 486 LEU B CA 1
ATOM 8033 C C . LEU B 1 486 ? 3.92 -13.281 20.078 1 98.06 486 LEU B C 1
ATOM 8035 O O . LEU B 1 486 ? 2.859 -12.867 20.547 1 98.06 486 LEU B O 1
ATOM 8039 N N . PHE B 1 487 ? 4.398 -12.984 18.906 1 98.62 487 PHE B N 1
ATOM 8040 C CA . PHE B 1 487 ? 3.658 -12.141 17.969 1 98.62 487 PHE B CA 1
ATOM 8041 C C . PHE B 1 487 ? 2.281 -12.727 17.688 1 98.62 487 PHE B C 1
ATOM 8043 O O . PHE B 1 487 ? 1.267 -12.039 17.812 1 98.62 487 PHE B O 1
ATOM 8050 N N . ALA B 1 488 ? 2.25 -13.969 17.328 1 98.69 488 ALA B N 1
ATOM 8051 C CA . ALA B 1 488 ? 0.991 -14.656 17.047 1 98.69 488 ALA B CA 1
ATOM 8052 C C . ALA B 1 488 ? 0.082 -14.656 18.266 1 98.69 488 ALA B C 1
ATOM 8054 O O . ALA B 1 488 ? -1.118 -14.398 18.156 1 98.69 488 ALA B O 1
ATOM 8055 N N . ARG B 1 489 ? 0.619 -14.883 19.406 1 98.5 489 ARG B N 1
ATOM 8056 C CA . ARG B 1 489 ? -0.15 -14.961 20.641 1 98.5 489 ARG B CA 1
ATOM 8057 C C . ARG B 1 489 ? -0.778 -13.617 20.984 1 98.5 489 ARG B C 1
ATOM 8059 O O . ARG B 1 489 ? -1.864 -13.562 21.562 1 98.5 489 ARG B O 1
ATOM 8066 N N . SER B 1 490 ? -0.06 -12.539 20.594 1 98.56 490 SER B N 1
ATOM 8067 C CA . SER B 1 490 ? -0.617 -11.219 20.859 1 98.56 490 SER B CA 1
ATOM 8068 C C . SER B 1 490 ? -1.95 -11.023 20.141 1 98.56 490 SER B C 1
ATOM 8070 O O . SER B 1 490 ? -2.795 -10.25 20.594 1 98.56 490 SER B O 1
ATOM 8072 N N . PHE B 1 491 ? -2.186 -11.734 19.078 1 98.38 491 PHE B N 1
ATOM 8073 C CA . PHE B 1 491 ? -3.43 -11.648 18.328 1 98.38 491 PHE B CA 1
ATOM 8074 C C . PHE B 1 491 ? -4.461 -12.633 18.859 1 98.38 491 PHE B C 1
ATOM 8076 O O . PHE B 1 491 ? -5.625 -12.602 18.453 1 98.38 491 PHE B O 1
ATOM 8083 N N . GLY B 1 492 ? -4.082 -13.523 19.703 1 97.94 492 GLY B N 1
ATOM 8084 C CA . GLY B 1 492 ? -4.934 -14.617 20.141 1 97.94 492 GLY B CA 1
ATOM 8085 C C . GLY B 1 492 ? -4.77 -15.875 19.312 1 97.94 492 GLY B C 1
ATOM 8086 O O . GLY B 1 492 ? -5.566 -16.812 19.422 1 97.94 492 GLY B O 1
ATOM 8087 N N . ALA B 1 493 ? -3.787 -15.922 18.438 1 98.56 493 ALA B N 1
ATOM 8088 C CA . ALA B 1 493 ? -3.471 -17.094 17.625 1 98.56 493 ALA B CA 1
ATOM 8089 C C . ALA B 1 493 ? -2.492 -18.016 18.344 1 98.56 493 ALA B C 1
ATOM 8091 O O . ALA B 1 493 ? -1.938 -17.641 19.391 1 98.56 493 ALA B O 1
ATOM 8092 N N . VAL B 1 494 ? -2.328 -19.203 17.828 1 98.69 494 VAL B N 1
ATOM 8093 C CA . VAL B 1 494 ? -1.323 -20.141 18.344 1 98.69 494 VAL B CA 1
ATOM 8094 C C . VAL B 1 494 ? 0.027 -19.844 17.688 1 98.69 494 VAL B C 1
ATOM 8096 O O . VAL B 1 494 ? 0.112 -19.656 16.469 1 98.69 494 VAL B O 1
ATOM 8099 N N . GLY B 1 495 ? 1.004 -19.625 18.484 1 98.75 495 GLY B N 1
ATOM 8100 C CA . GLY B 1 495 ? 2.357 -19.422 18 1 98.75 495 GLY B CA 1
ATOM 8101 C C . GLY B 1 495 ? 3.283 -20.594 18.297 1 98.75 495 GLY B C 1
ATOM 8102 O O . GLY B 1 495 ? 3.385 -21.031 19.438 1 98.75 495 GLY B O 1
ATOM 8103 N N . ILE B 1 496 ? 3.926 -21.109 17.25 1 98.44 496 ILE B N 1
ATOM 8104 C CA . ILE B 1 496 ? 4.82 -22.266 17.391 1 98.44 496 ILE B CA 1
ATOM 8105 C C . ILE B 1 496 ? 6.164 -21.953 16.734 1 98.44 496 ILE B C 1
ATOM 8107 O O . ILE B 1 496 ? 6.211 -21.359 15.656 1 98.44 496 ILE B O 1
ATOM 8111 N N . ARG B 1 497 ? 7.234 -22.266 17.375 1 97.56 497 ARG B N 1
ATOM 8112 C CA . ARG B 1 497 ? 8.57 -22.172 16.797 1 97.56 497 ARG B CA 1
ATOM 8113 C C . ARG B 1 497 ? 9.18 -23.562 16.625 1 97.56 497 ARG B C 1
ATOM 8115 O O . ARG B 1 497 ? 9.242 -24.344 17.578 1 97.56 497 ARG B O 1
ATOM 8122 N N . ILE B 1 498 ? 9.555 -23.859 15.43 1 98.12 498 ILE B N 1
ATOM 8123 C CA . ILE B 1 498 ? 10.203 -25.141 15.156 1 98.12 498 ILE B CA 1
ATOM 8124 C C . ILE B 1 498 ? 11.578 -25.172 15.812 1 98.12 498 ILE B C 1
ATOM 8126 O O . ILE B 1 498 ? 12.367 -24.234 15.664 1 98.12 498 ILE B O 1
ATOM 8130 N N . LYS B 1 499 ? 11.82 -26.25 16.531 1 96.75 499 LYS B N 1
ATOM 8131 C CA . LYS B 1 499 ? 13.117 -26.484 17.156 1 96.75 499 LYS B CA 1
ATOM 8132 C C . LYS B 1 499 ? 13.859 -27.625 16.469 1 96.75 499 LYS B C 1
ATOM 8134 O O . LYS B 1 499 ? 13.312 -28.281 15.586 1 96.75 499 LYS B O 1
ATOM 8139 N N . GLU B 1 500 ? 15.094 -27.781 16.781 1 96 500 GLU B N 1
ATOM 8140 C CA . GLU B 1 500 ? 15.984 -28.734 16.125 1 96 500 GLU B CA 1
ATOM 8141 C C . GLU B 1 500 ? 15.406 -30.156 16.172 1 96 500 GLU B C 1
ATOM 8143 O O . GLU B 1 500 ? 15.492 -30.891 15.188 1 96 500 GLU B O 1
ATOM 8148 N N . ASP B 1 501 ? 14.742 -30.578 17.219 1 94.38 501 ASP B N 1
ATOM 8149 C CA . ASP B 1 501 ? 14.273 -31.953 17.391 1 94.38 501 ASP B CA 1
ATOM 8150 C C . ASP B 1 501 ? 12.828 -32.094 16.922 1 94.38 501 ASP B C 1
ATOM 8152 O O . ASP B 1 501 ? 12.281 -33.219 16.938 1 94.38 501 ASP B O 1
ATOM 8156 N N . ASP B 1 502 ? 12.273 -31.047 16.438 1 96.81 502 ASP B N 1
ATOM 8157 C CA . ASP B 1 502 ? 10.891 -31.109 15.977 1 96.81 502 ASP B CA 1
ATOM 8158 C C . ASP B 1 502 ? 10.797 -31.703 14.57 1 96.81 502 ASP B C 1
ATOM 8160 O O . ASP B 1 502 ? 11.703 -31.531 13.758 1 96.81 502 ASP B O 1
ATOM 8164 N N . ASP B 1 503 ? 9.797 -32.438 14.359 1 96.81 503 ASP B N 1
ATOM 8165 C CA . ASP B 1 503 ? 9.398 -32.844 13.016 1 96.81 503 ASP B CA 1
ATOM 8166 C C . ASP B 1 503 ? 8.352 -31.906 12.438 1 96.81 503 ASP B C 1
ATOM 8168 O O . ASP B 1 503 ? 7.246 -31.797 12.977 1 96.81 503 ASP B O 1
ATOM 8172 N N . LEU B 1 504 ? 8.672 -31.219 11.414 1 98 504 LEU B N 1
ATOM 8173 C CA . LEU B 1 504 ? 7.801 -30.188 10.844 1 98 504 LEU B CA 1
ATOM 8174 C C . LEU B 1 504 ? 6.445 -30.781 10.469 1 98 504 LEU B C 1
ATOM 8176 O O . LEU B 1 504 ? 5.41 -30.125 10.648 1 98 504 LEU B O 1
ATOM 8180 N N . ALA B 1 505 ? 6.43 -31.984 9.867 1 98.25 505 ALA B N 1
ATOM 8181 C CA . ALA B 1 505 ? 5.172 -32.625 9.492 1 98.25 505 ALA B CA 1
ATOM 8182 C C . ALA B 1 505 ? 4.27 -32.812 10.703 1 98.25 505 ALA B C 1
ATOM 8184 O O . ALA B 1 505 ? 3.061 -32.562 10.633 1 98.25 505 ALA B O 1
ATOM 8185 N N . GLU B 1 506 ? 4.859 -33.25 11.82 1 98.44 506 GLU B N 1
ATOM 8186 C CA . GLU B 1 506 ? 4.094 -33.469 13.039 1 98.44 506 GLU B CA 1
ATOM 8187 C C . GLU B 1 506 ? 3.553 -32.156 13.586 1 98.44 506 GLU B C 1
ATOM 8189 O O . GLU B 1 506 ? 2.414 -32.094 14.055 1 98.44 506 GLU B O 1
ATOM 8194 N N . VAL B 1 507 ? 4.383 -31.156 13.539 1 98.69 507 VAL B N 1
ATOM 8195 C CA . VAL B 1 507 ? 3.973 -29.844 14.016 1 98.69 507 VAL B CA 1
ATOM 8196 C C . VAL B 1 507 ? 2.816 -29.312 13.164 1 98.69 507 VAL B C 1
ATOM 8198 O O . VAL B 1 507 ? 1.854 -28.75 13.695 1 98.69 507 VAL B O 1
ATOM 8201 N N . LEU B 1 508 ? 2.904 -29.469 11.844 1 98.81 508 LEU B N 1
ATOM 8202 C CA . LEU B 1 508 ? 1.842 -29.047 10.938 1 98.81 508 LEU B CA 1
ATOM 8203 C C . LEU B 1 508 ? 0.542 -29.781 11.242 1 98.81 508 LEU B C 1
ATOM 8205 O O . LEU B 1 508 ? -0.529 -29.172 11.281 1 98.81 508 LEU B O 1
ATOM 8209 N N . GLU B 1 509 ? 0.651 -31.141 11.445 1 98.69 509 GLU B N 1
ATOM 8210 C CA . GLU B 1 509 ? -0.528 -31.922 11.781 1 98.69 509 GLU B CA 1
ATOM 8211 C C . GLU B 1 509 ? -1.198 -31.406 13.047 1 98.69 509 GLU B C 1
ATOM 8213 O O . GLU B 1 509 ? -2.422 -31.266 13.094 1 98.69 509 GLU B O 1
ATOM 8218 N N . LYS B 1 510 ? -0.39 -31.141 14.023 1 98.44 510 LYS B N 1
ATOM 8219 C CA . LYS B 1 510 ? -0.904 -30.625 15.289 1 98.44 510 LYS B CA 1
ATOM 8220 C C . LYS B 1 510 ? -1.566 -29.266 15.094 1 98.44 510 LYS B C 1
ATOM 8222 O O . LYS B 1 510 ? -2.617 -28.984 15.672 1 98.44 510 LYS B O 1
ATOM 8227 N N . ALA B 1 511 ? -0.917 -28.391 14.328 1 98.75 511 ALA B N 1
ATOM 8228 C CA . ALA B 1 511 ? -1.46 -27.062 14.078 1 98.75 511 ALA B CA 1
ATOM 8229 C C . ALA B 1 511 ? -2.822 -27.141 13.398 1 98.75 511 ALA B C 1
ATOM 8231 O O . ALA B 1 511 ? -3.756 -26.438 13.773 1 98.75 511 ALA B O 1
ATOM 8232 N N . PHE B 1 512 ? -2.971 -27.984 12.406 1 98.62 512 PHE B N 1
ATOM 8233 C CA . PHE B 1 512 ? -4.234 -28.141 11.695 1 98.62 512 PHE B CA 1
ATOM 8234 C C . PHE B 1 512 ? -5.312 -28.703 12.617 1 98.62 512 PHE B C 1
ATOM 8236 O O . PHE B 1 512 ? -6.477 -28.312 12.523 1 98.62 512 PHE B O 1
ATOM 8243 N N . ALA B 1 513 ? -4.918 -29.609 13.484 1 98.19 513 ALA B N 1
ATOM 8244 C CA . ALA B 1 513 ? -5.859 -30.281 14.375 1 98.19 513 ALA B CA 1
ATOM 8245 C C . ALA B 1 513 ? -6.477 -29.297 15.359 1 98.19 513 ALA B C 1
ATOM 8247 O O . ALA B 1 513 ? -7.586 -29.5 15.852 1 98.19 513 ALA B O 1
ATOM 8248 N N . LEU B 1 514 ? -5.805 -28.203 15.648 1 98 514 LEU B N 1
ATOM 8249 C CA . LEU B 1 514 ? -6.285 -27.219 16.609 1 98 514 LEU B CA 1
ATOM 8250 C C . LEU B 1 514 ? -7.508 -26.484 16.062 1 98 514 LEU B C 1
ATOM 8252 O O . LEU B 1 514 ? -8.297 -25.938 16.844 1 98 514 LEU B O 1
ATOM 8256 N N . ASN B 1 515 ? -7.656 -26.422 14.734 1 98.12 515 ASN B N 1
ATOM 8257 C CA . ASN B 1 515 ? -8.734 -25.688 14.086 1 98.12 515 ASN B CA 1
ATOM 8258 C C . ASN B 1 515 ? -8.789 -24.234 14.586 1 98.12 515 ASN B C 1
ATOM 8260 O O . ASN B 1 515 ? -9.867 -23.75 14.93 1 98.12 515 ASN B O 1
ATOM 8264 N N . LYS B 1 516 ? -7.68 -23.562 14.734 1 98.38 516 LYS B N 1
ATOM 8265 C CA . LYS B 1 516 ? -7.465 -22.172 15.109 1 98.38 516 LYS B CA 1
ATOM 8266 C C . LYS B 1 516 ? -6.461 -21.5 14.172 1 98.38 516 LYS B C 1
ATOM 8268 O O . LYS B 1 516 ? -5.824 -22.172 13.352 1 98.38 516 LYS B O 1
ATOM 8273 N N . VAL B 1 517 ? -6.457 -20.172 14.234 1 98.81 517 VAL B N 1
ATOM 8274 C CA . VAL B 1 517 ? -5.371 -19.484 13.547 1 98.81 517 VAL B CA 1
ATOM 8275 C C . VAL B 1 517 ? -4.039 -19.844 14.211 1 98.81 517 VAL B C 1
ATOM 8277 O O . VAL B 1 517 ? -3.875 -19.672 15.422 1 98.81 517 VAL B O 1
ATOM 8280 N N . ALA B 1 518 ? -3.104 -20.391 13.484 1 98.88 518 ALA B N 1
ATOM 8281 C CA . ALA B 1 518 ? -1.801 -20.812 14 1 98.88 518 ALA B CA 1
ATOM 8282 C C . ALA B 1 518 ? -0.67 -20.281 13.125 1 98.88 518 ALA B C 1
ATOM 8284 O O . ALA B 1 518 ? -0.783 -20.266 11.891 1 98.88 518 ALA B O 1
ATOM 8285 N N . VAL B 1 519 ? 0.332 -19.75 13.758 1 98.88 519 VAL B N 1
ATOM 8286 C CA . VAL B 1 519 ? 1.53 -19.266 13.086 1 98.88 519 VAL B CA 1
ATOM 8287 C C . VAL B 1 519 ? 2.734 -20.109 13.492 1 98.88 519 VAL B C 1
ATOM 8289 O O . VAL B 1 519 ? 3.066 -20.203 14.672 1 98.88 519 VAL B O 1
ATOM 8292 N N . ILE B 1 520 ? 3.361 -20.75 12.539 1 98.88 520 ILE B N 1
ATOM 8293 C CA . ILE B 1 520 ? 4.535 -21.594 12.758 1 98.88 520 ILE B CA 1
ATOM 8294 C C . ILE B 1 520 ? 5.77 -20.906 12.172 1 98.88 520 ILE B C 1
ATOM 8296 O O . ILE B 1 520 ? 5.828 -20.625 10.977 1 98.88 520 ILE B O 1
ATOM 8300 N N . GLU B 1 521 ? 6.68 -20.594 13.016 1 98.69 521 GLU B N 1
ATOM 8301 C CA . GLU B 1 521 ? 7.969 -20.078 12.562 1 98.69 521 GLU B CA 1
ATOM 8302 C C . GLU B 1 521 ? 8.969 -21.219 12.344 1 98.69 521 GLU B C 1
ATOM 8304 O O . GLU B 1 521 ? 9.266 -21.969 13.273 1 98.69 521 GLU B O 1
ATOM 8309 N N . CYS B 1 522 ? 9.453 -21.344 11.18 1 98.44 522 CYS B N 1
ATOM 8310 C CA . CYS B 1 522 ? 10.445 -22.344 10.828 1 98.44 522 CYS B CA 1
ATOM 8311 C C . CYS B 1 522 ? 11.703 -21.688 10.266 1 98.44 522 CYS B C 1
ATOM 8313 O O . CYS B 1 522 ? 11.68 -21.125 9.172 1 98.44 522 CYS B O 1
ATOM 8315 N N . PRO B 1 523 ? 12.844 -21.75 11.086 1 97.56 523 PRO B N 1
ATOM 8316 C CA . PRO B 1 523 ? 14.086 -21.312 10.453 1 97.56 523 PRO B CA 1
ATOM 8317 C C . PRO B 1 523 ? 14.422 -22.125 9.203 1 97.56 523 PRO B C 1
ATOM 8319 O O . PRO B 1 523 ? 14.062 -23.297 9.102 1 97.56 523 PRO B O 1
ATOM 8322 N N . ILE B 1 524 ? 15.062 -21.547 8.281 1 96.94 524 ILE B N 1
ATOM 8323 C CA . ILE B 1 524 ? 15.32 -22.219 7.012 1 96.94 524 ILE B CA 1
ATOM 8324 C C . ILE B 1 524 ? 16.766 -21.969 6.574 1 96.94 524 ILE B C 1
ATOM 8326 O O . ILE B 1 524 ? 17.297 -20.875 6.789 1 96.94 524 ILE B O 1
ATOM 8330 N N . ASP B 1 525 ? 17.391 -22.969 6.094 1 95.19 525 ASP B N 1
ATOM 8331 C CA . ASP B 1 525 ? 18.734 -22.891 5.551 1 95.19 525 ASP B CA 1
ATOM 8332 C C . ASP B 1 525 ? 18.719 -22.828 4.027 1 95.19 525 ASP B C 1
ATOM 8334 O O . ASP B 1 525 ? 18.5 -23.844 3.355 1 95.19 525 ASP B O 1
ATOM 8338 N N . TYR B 1 526 ? 19.047 -21.641 3.473 1 92.19 526 TYR B N 1
ATOM 8339 C CA . TYR B 1 526 ? 19 -21.438 2.027 1 92.19 526 TYR B CA 1
ATOM 8340 C C . TYR B 1 526 ? 20.375 -21.656 1.41 1 92.19 526 TYR B C 1
ATOM 8342 O O . TYR B 1 526 ? 20.609 -21.328 0.246 1 92.19 526 TYR B O 1
ATOM 8350 N N . SER B 1 527 ? 21.297 -22.25 2.15 1 88.5 527 SER B N 1
ATOM 8351 C CA . SER B 1 527 ? 22.672 -22.438 1.663 1 88.5 527 SER B CA 1
ATOM 8352 C C . SER B 1 527 ? 22.688 -23.312 0.41 1 88.5 527 SER B C 1
ATOM 8354 O O . SER B 1 527 ? 23.609 -23.203 -0.405 1 88.5 527 SER B O 1
ATOM 8356 N N . VAL B 1 528 ? 21.656 -24.094 0.236 1 88.12 528 VAL B N 1
ATOM 8357 C CA . VAL B 1 528 ? 21.625 -25.031 -0.887 1 88.12 528 VAL B CA 1
ATOM 8358 C C . VAL B 1 528 ? 21.219 -24.281 -2.158 1 88.12 528 VAL B C 1
ATOM 8360 O O . VAL B 1 528 ? 21.375 -24.812 -3.266 1 88.12 528 VAL B O 1
ATOM 8363 N N . ASN B 1 529 ? 20.688 -23.062 -2.016 1 87.56 529 ASN B N 1
ATOM 8364 C CA . ASN B 1 529 ? 20.156 -22.344 -3.168 1 87.56 529 ASN B CA 1
ATOM 8365 C C . ASN B 1 529 ? 21.219 -22.125 -4.238 1 87.56 529 ASN B C 1
ATOM 8367 O O . ASN B 1 529 ? 20.984 -22.406 -5.418 1 87.56 529 ASN B O 1
ATOM 8371 N N . TYR B 1 530 ? 22.344 -21.609 -3.75 1 83.19 530 TYR B N 1
ATOM 8372 C CA . TYR B 1 530 ? 23.406 -21.328 -4.703 1 83.19 530 TYR B CA 1
ATOM 8373 C C . TYR B 1 530 ? 23.906 -22.609 -5.363 1 83.19 530 TYR B C 1
ATOM 8375 O O . TYR B 1 530 ? 24.125 -22.641 -6.578 1 83.19 530 TYR B O 1
ATOM 8383 N N . GLU B 1 531 ? 24.062 -23.641 -4.637 1 84.44 531 GLU B N 1
ATOM 8384 C CA . GLU B 1 531 ? 24.531 -24.922 -5.145 1 84.44 531 GLU B CA 1
ATOM 8385 C C . GLU B 1 531 ? 23.562 -25.5 -6.168 1 84.44 531 GLU B C 1
ATOM 8387 O O . GLU B 1 531 ? 23.984 -26 -7.219 1 84.44 531 GLU B O 1
ATOM 8392 N N . THR B 1 532 ? 22.344 -25.422 -5.863 1 86.06 532 THR B N 1
ATOM 8393 C CA . THR B 1 532 ? 21.328 -26.031 -6.723 1 86.06 532 THR B CA 1
ATOM 8394 C C . THR B 1 532 ? 21.062 -25.172 -7.945 1 86.06 532 THR B C 1
ATOM 8396 O O . THR B 1 532 ? 21.188 -25.625 -9.086 1 86.06 532 THR B O 1
ATOM 8399 N N . PHE B 1 533 ? 20.734 -23.891 -7.754 1 85.44 533 PHE B N 1
ATOM 8400 C CA . PHE B 1 533 ? 20.203 -23.047 -8.828 1 85.44 533 PHE B CA 1
ATOM 8401 C C . PHE B 1 533 ? 21.328 -22.453 -9.648 1 85.44 533 PHE B C 1
ATOM 8403 O O . PHE B 1 533 ? 21.141 -22.062 -10.797 1 85.44 533 PHE B O 1
ATOM 8410 N N . SER B 1 534 ? 22.531 -22.375 -9.047 1 81.44 534 SER B N 1
ATOM 8411 C CA . SER B 1 534 ? 23.625 -21.75 -9.781 1 81.44 534 SER B CA 1
ATOM 8412 C C . SER B 1 534 ? 24.625 -22.797 -10.273 1 81.44 534 SER B C 1
ATOM 8414 O O . SER B 1 534 ? 25.062 -22.75 -11.422 1 81.44 534 SER B O 1
ATOM 8416 N N . ILE B 1 535 ? 24.938 -23.766 -9.469 1 83.56 535 ILE B N 1
ATOM 8417 C CA . ILE B 1 535 ? 26 -24.703 -9.82 1 83.56 535 ILE B CA 1
ATOM 8418 C C . ILE B 1 535 ? 25.406 -25.922 -10.523 1 83.56 535 ILE B C 1
ATOM 8420 O O . ILE B 1 535 ? 25.734 -26.203 -11.68 1 83.56 535 ILE B O 1
ATOM 8424 N N . GLU B 1 536 ? 24.531 -26.547 -9.883 1 84.5 536 GLU B N 1
ATOM 8425 C CA . GLU B 1 536 ? 23.969 -27.781 -10.445 1 84.5 536 GLU B CA 1
ATOM 8426 C C . GLU B 1 536 ? 23.25 -27.5 -11.766 1 84.5 536 GLU B C 1
ATOM 8428 O O . GLU B 1 536 ? 23.516 -28.172 -12.773 1 84.5 536 GLU B O 1
ATOM 8433 N N . LEU B 1 537 ? 22.391 -26.531 -11.812 1 84.69 537 LEU B N 1
ATOM 8434 C CA . LEU B 1 537 ? 21.609 -26.25 -13.008 1 84.69 537 LEU B CA 1
ATOM 8435 C C . LEU B 1 537 ? 22.484 -25.625 -14.086 1 84.69 537 LEU B C 1
ATOM 8437 O O . LEU B 1 537 ? 22.234 -25.797 -15.281 1 84.69 537 LEU B O 1
ATOM 8441 N N . GLY B 1 538 ? 23.516 -24.906 -13.617 1 79.19 538 GLY B N 1
ATOM 8442 C CA . GLY B 1 538 ? 24.453 -24.344 -14.57 1 79.19 538 GLY B CA 1
ATOM 8443 C C . GLY B 1 538 ? 25.234 -25.391 -15.328 1 79.19 538 GLY B C 1
ATOM 8444 O O . GLY B 1 538 ? 25.656 -25.156 -16.469 1 79.19 538 GLY B O 1
ATOM 8445 N N . LYS B 1 539 ? 25.406 -26.562 -14.742 1 80.94 539 LYS B N 1
ATOM 8446 C CA . LYS B 1 539 ? 26.203 -27.641 -15.328 1 80.94 539 LYS B CA 1
ATOM 8447 C C . LYS B 1 539 ? 25.297 -28.734 -15.898 1 80.94 539 LYS B C 1
ATOM 8449 O O . LYS B 1 539 ? 25.781 -29.812 -16.234 1 80.94 539 LYS B O 1
ATOM 8454 N N . LEU B 1 540 ? 24.062 -28.406 -15.922 1 82.62 540 LEU B N 1
ATOM 8455 C CA . LEU B 1 540 ? 23.109 -29.438 -16.344 1 82.62 540 LEU B CA 1
ATOM 8456 C C . LEU B 1 540 ? 23.328 -29.797 -17.812 1 82.62 540 LEU B C 1
ATOM 8458 O O . LEU B 1 540 ? 23.375 -28.938 -18.672 1 82.62 540 LEU B O 1
ATOM 8462 N N . THR B 1 541 ? 23.719 -31.094 -18.031 1 76.31 541 THR B N 1
ATOM 8463 C CA . THR B 1 541 ? 23.812 -31.656 -19.375 1 76.31 541 THR B CA 1
ATOM 8464 C C . THR B 1 541 ? 22.719 -32.688 -19.609 1 76.31 541 THR B C 1
ATOM 8466 O O . THR B 1 541 ? 22.516 -33.594 -18.766 1 76.31 541 THR B O 1
ATOM 8469 N N . CYS B 1 542 ? 21.953 -32.438 -20.641 1 79.25 542 CYS B N 1
ATOM 8470 C CA . CYS B 1 542 ? 20.875 -33.344 -20.969 1 79.25 542 CYS B CA 1
ATOM 8471 C C . CYS B 1 542 ? 21.406 -34.594 -21.688 1 79.25 542 CYS B C 1
ATOM 8473 O O . CYS B 1 542 ? 22.031 -34.469 -22.734 1 79.25 542 CYS B O 1
ATOM 8475 N N . LYS B 1 543 ? 21.781 -35.75 -21.016 1 66.25 543 LYS B N 1
ATOM 8476 C CA . LYS B 1 543 ? 22.312 -36.938 -21.672 1 66.25 543 LYS B CA 1
ATOM 8477 C C . LYS B 1 543 ? 21.172 -37.906 -22.016 1 66.25 543 LYS B C 1
ATOM 8479 O O . LYS B 1 543 ? 20.734 -38.688 -21.172 1 66.25 543 LYS B O 1
ATOM 8484 N N . PHE B 1 544 ? 20.219 -37.469 -22.797 1 56.97 544 PHE B N 1
ATOM 8485 C CA . PHE B 1 544 ? 19.297 -38.531 -23.156 1 56.97 544 PHE B CA 1
ATOM 8486 C C . PHE B 1 544 ? 19.672 -39.156 -24.5 1 56.97 544 PHE B C 1
ATOM 8488 O O . PHE B 1 544 ? 20.266 -38.5 -25.359 1 56.97 544 PHE B O 1
#

Sequence (1088 aa):
MKASDLFVAQLEEEGVEYIFGLPGEENLDLLESLRTSRIKLIVTRHEQAAAFMAATYGRLTGKPGVCFSTLGPGATNLVTGVAQAQLIGAPLISISGQKALTDNWQARFQLVNTVRMMEPLCKKAVSITDPGMIPTVIRNAFKHAEADRPGAIHIELPEDIAEEETEATVQKRSEIKIPYPDPDAVKRAAAMICEAKNPLIIVSSGANRKAITEELENFVERTGIYLVHTQMGKGVVPDDCSYSLFATGIHARDYVNCGIDGADLIITIGYDIVEYPPYLWNSTLDKQIINIDFVEFVPDRYFNPTVEVIGDIASSIRELAASIPEKREFPIFEHTRNFIKEKINGSARKSYPPVPQAVVQSVRKVLGREDIITLDNGIYKLWFARLYKTYAPNTVLLDNALATMGAGLPSGITAKLLHPERRVLAICGDGGFMMNCQELETAIRYEIPIVVLILNDNGFGFIKWKQKKMHFEDFGLDYGNPDFSLFARSFGAVGIRIKEDDDLAEVLEKAFALNKVAVIECPIDYSVNYETFSIELGKLTCKFMKASDLFVAQLEEEGVEYIFGLPGEENLDLLESLRTSRIKLIVTRHEQAAAFMAATYGRLTGKPGVCFSTLGPGATNLVTGVAQAQLIGAPLISISGQKALTDNWQARFQLVNTVRMMEPLCKKAVSITDPGMIPTVIRNAFKHAEADRPGAIHIELPEDIAEEETEATVQKRSEIKIPYPDPDAVKRAAAMICEAKNPLIIVSSGANRKAITEELENFVERTGIYLVHTQMGKGVVPDDCSYSLFATGIHARDYVNCGIDGADLIITIGYDIVEYPPYLWNSTLDKQIINIDFVEFVPDRYFNPTVEVIGDIASSIRELAASIPEKREFPIFEHTRNFIKEKINGSARKSYPPVPQAVVQSVRKVLGREDIITLDNGIYKLWFARLYKTYAPNTVLLDNALATMGAGLPSGITAKLLHPERRVLAICGDGGFMMNCQELETAIRYEIPIVVLILNDNGFGFIKWKQKKMHFEDFGLDYGNPDFSLFARSFGAVGIRIKEDDDLAEVLEKAFALNKVAVIECPIDYSVNYETFSIELGKLTCKF

Nearest PDB structures (foldseek):
  4rji-assembly1_A  TM=9.585E-01  e=1.195E-58  Bacillus subtilis PY79
  5d6r-assembly1_M-2  TM=9.289E-01  e=8.142E-54  Klebsiella pneumoniae
  3eya-assembly3_K  TM=9.148E-01  e=7.673E-40  Escherichia coli
  3eya-assembly1_B  TM=9.190E-01  e=1.289E-39  Escherichia coli
  3ey9-assembly1_A  TM=8.820E-01  e=6.093E-40  Escherichia coli

InterPro domains:
  IPR011766 Thiamine pyrophosphate enzyme, TPP-binding [PF02775] (376-522)
  IPR012000 Thiamine pyrophosphate enzyme, central domain [PF00205] (186-320)
  IPR012001 Thiamine pyrophosphate enzyme, N-terminal TPP-binding domain [PF02776] (1-112)
  IPR029035 DHS-like NAD/FAD-binding domain superfamily [SSF52467] (178-344)
  IPR029061 Thiamin diphosphate-binding fold [SSF52518] (1-181)
  IPR029061 Thiamin diphosphate-binding fold [SSF52518] (356-531)
  IPR045229 Thiamine pyrophosphate enzyme [PTHR18968] (1-531)